Protein AF-0000000081411627 (afdb_homodimer)

pLDDT: mean 85.48, std 10.05, range [45.97, 97.62]

Radius of gyration: 29.77 Å; Cα contacts (8 Å, |Δi|>4): 2100; chains: 2; bounding box: 68×90×83 Å

Sequence (1032 aa):
MKITINVFLLKEGRTALDALSDEVNLRPIAFSLGEVECLFYYQKNPSHPKWTQLFGAIPEVAGLDLTGRSLKALLVLAVNNRVFCFTFGHARHLIDQLAVERYFGLRTALSLTDPLLIKSVEKSNIDRTPLRSKAQSSRLLSISEFDFKFDSEILKSLTGIVENDQDEGEYVSGSDSLALHSDVKLEDLPEIALRLLTAYEDEHCKEKYPWMDFIVPVRDSTLMGQLDGLLVDAINTEQFDRVRAASPELLGNNISGFGYVKHSARSRNGPTITFDLDLRQALLAKRLLRGVTRQALASERIYLYGADEQRLAAWPLYACLEAEIEHERKIYLLSEGDWYQIDRDYTEQVNRFFEAAVPCNLVFPPYGTDHEGAYLRRIADNINFYLLDQKLVRLTGSGGPFEFCDLLTPDYHIIHVKKYSSSSVLSHLFSQAYVSAEALINTSDVVTQVNAYLAELGNFQFAFNPATQPRNRIVFAIMQPNETLHMPFFSKVNFRQFAQRLGAMGYQVEVCRIGNMKITINVFLLKEGRTALDALSDEVNLRPIAFSLGEVECLFYYQKNPSHPKWTQLFGAIPEVAGLDLTGRSLKALLVLAVNNRVFCFTFGHARHLIDQLAVERYFGLRTALSLTDPLLIKSVEKSNIDRTPLRSKAQSSRLLSISEFDFKFDSEILKSLTGIVENDQDEGEYVSGSDSLALHSDVKLEDLPEIALRLLTAYEDEHCKEKYPWMDFIVPVRDSTLMGQLDGLLVDAINTEQFDRVRAASPELLGNNISGFGYVKHSARSRNGPTITFDLDLRQALLAKRLLRGVTRQALASERIYLYGADEQRLAAWPLYACLEAEIEHERKIYLLSEGDWYQIDRDYTEQVNRFFEAAVPCNLVFPPYGTDHEGAYLRRIADNINFYLLDQKLVRLTGSGGPFEFCDLLTPDYHIIHVKKYSSSSVLSHLFSQAYVSAEALINTSDVVTQVNAYLAELGNFQFAFNPATQPRNRIVFAIMQPNETLHMPFFSKVNFRQFAQRLGAMGYQVEVCRIGN

InterPro domains:
  IPR026487 Sporadically distributed protein CHP04141 [PF19614] (5-514)
  IPR026487 Sporadically distributed protein CHP04141 [TIGR04141] (5-514)

Organism: NCBI:txid198620

Foldseek 3Di:
DWDKKKKFWFDAPDDLVQFFDPVDDFDWDWDDQVPKIKTKTKDKDKDDFLVLVVCCVPPVSVPDPPIDIAIWMWMWIDAPRIIMIIIDGPCNNRTDPVRTDWQLFVQLQLLFFQQAFWAKWWKFFQFADRDTDIDGDPGGGHPVVVVDDLQGMDTAKTKGWGPDPDPPTWIWMGHSIIITGDDDDPSCVNVVVVVSVVSSPDPCSCVNPVSQQQKAFDDDPVVVVVVLVVVLVCQLVPVCQFKWFADQDDDDPFWPAKALDPDDPPPPDQGPGDHDGGPVVSCVVVVCHSNDDPVQQQPGWMFTAGNSRDTPDIDRNLQRMWGWDDDPQWIWIRHRNTIITGDNVVLVVLVVLVVPFAADPDDQAAQPPHDPVRSLVVCCPDDAKPAQPPPWDDDPPDPDTAGLAGIAHLQGEGEHEDEDDHSNRLLVSLVSNLVNLVCVLVPVVSQVSVQVSVVVVHDRGHDFDQPDAQGHEYEYEYEDADPDDDDPSSSSVSCSVSCVVCVVSRYHYHYYYRHD/DWDKKKKFWFDAPDDLVQFFDPVDDFDWDWDDQVPKIKTKTKDKDKDDFLVLVVCCVPVVSVPDPPIDIAIWMWMWIDAPRIIMIIIDGPCVNRTDPVRTDWQLFVQLQLLFFQQAFWAKWWKFFQFADRDTDIDGDPGGGHPVVVVDDLQGMDTAKTKGWGPDPDPPTWIWMGHSIIITGDDDDPSCVNVVVVVSVVSSPDPCSCVNPVSQQQKAFDDDPVVVVVVLVVVLVCQLVPVCQFKWFADQDDDDPFWPAKALDPDDPPPPDQGPGDHDGGPVVSCVVVVCHSNDDPVQQQPGWMFTAGNSRPTPDIDRNLQRMWGWDDDPQWIWIRHRNTIITGDNVVLVVLVVLVVPFAADPDDQAAQPPHDPVRSLVVCCPDDFKPAQPPPWDDDPPDPDTAGLAGIAGLQGEGEHEDEDDHSNRLLVSLVSNLVNLVCVLVDVVSQVSVQVSVVVVHDRGHDFDQPDAQGHEYEYEYEDADPDDDDDSSSSVSCSVSCVVCVVSRYHYHYYYRHD

Secondary structure (DSSP, 8-state):
-EEEEEEEEBPTT--GGG-B-TT-----EEEEETTEEEEEEEEEEEE--GGGGGGTT-HHHHTS---EEEEEEEEEEEETTEEEEEEESS-GGGB-GGGB-TTHHHHHHHHHEEEEEEEEEEEEESSSS-EEEEEEEEEEE-GGGGT--TTTEEEEEEEEEE--SSSS--EEEESSSEEEEEE--GGGHHHHHHHHHHHHH-TTHHHH-GGGGTEEE---HHHHHHHHHHHHHHHHTT-TTTEEE--SS---SSEEEEESS---TT-SS---EESS--HHHHHHHTT-TT---HHHHHH-EEEEEETTS-EEEEEEGGGGEEEEEEETTEEEEEETTEEEEE-HHHHHHHHHHHHTSEEP-------TT--HHHHHHHHHTTTTPEE-TT-EE--TTSSS-EE--SEE-TT--EEEEEE-S-HHHHHHHHHHHHHHHHHHHH-THHHHHHHHHHHTT-S------TT-SS-PEEEEEEE-SSSS----HHHHHHHHHHHHHHHHTT-EEEEEEE--/-EEEEEEEEBPTT--GGG-B-TT-----EEEEETTEEEEEEEEEEEE--GGGGGGTT-HHHHTS---EEEEEEEEEEEETTEEEEEEESS-GGGB-GGGB-TTHHHHHHHHHEEEEEEEEEEEEESSSS-EEEEEEEEEEE-GGGGT--TTTEEEEEEEEEE--SSSS--EEEESSSEEEEEE--GGGHHHHHHHHHHHHH-TTHHHH-GGGGTEEE---HHHHHHHHHHHHHHHHTT-TTTEEE--SS---SSEEEEESS---TT-SS---EESS--HHHHHHHTT-TT---HHHHHH-EEEEEETTS-EEEEEEGGGGEEEEEEETTEEEEEETTEEEEE-HHHHHHHHHHHHTSEEP-------TT--HHHHHHHHHSSTT-EE-TT-EE--TTSSS-EE--SEE-TT--EEEEEE-S-HHHHHHHHHHHHHHHHHHHH-THHHHHHHHHHHTT-S------TT-SS-PEEEEEEE-SSSS----HHHHHHHHHHHHHHHHTT-EEEEEEE--

Nearest PDB structures (foldseek):
  2hct-assembly2_B  TM=6.176E-01  e=2.089E+00  Homo sapiens
  2o3s-assembly2_B  TM=6.396E-01  e=2.755E+00  Homo sapiens
  2ef1-assembly1_A  TM=6.414E-01  e=3.077E+00  Homo sapiens
  7aip-assembly1_A  TM=3.991E-01  e=7.882E+00  Homo sapiens
  2hct-assembly2_B  TM=6.176E-01  e=1.907E+00  Homo sapiens

Structure (mmCIF, N/CA/C/O backbone):
data_AF-0000000081411627-model_v1
#
loop_
_entity.id
_entity.type
_entity.pdbx_description
1 polymer 'TIGR04141 family sporadically distributed protein'
#
loop_
_atom_site.group_PDB
_atom_site.id
_atom_site.type_symbol
_atom_site.label_atom_id
_atom_site.label_alt_id
_atom_site.label_comp_id
_atom_site.label_asym_id
_atom_site.label_entity_id
_atom_site.label_seq_id
_atom_site.pdbx_PDB_ins_code
_atom_site.Cartn_x
_atom_site.Cartn_y
_atom_site.Cartn_z
_atom_site.occupancy
_atom_site.B_iso_or_equiv
_atom_site.auth_seq_id
_atom_site.auth_comp_id
_atom_site.auth_asym_id
_atom_site.auth_atom_id
_atom_site.pdbx_PDB_model_num
ATOM 1 N N . MET A 1 1 ? 2.193 31.969 -10.703 1 65.69 1 MET A N 1
ATOM 2 C CA . MET A 1 1 ? 2.695 31.359 -9.469 1 65.69 1 MET A CA 1
ATOM 3 C C . MET A 1 1 ? 2.395 29.875 -9.438 1 65.69 1 MET A C 1
ATOM 5 O O . MET A 1 1 ? 1.301 29.438 -9.812 1 65.69 1 MET A O 1
ATOM 9 N N . LYS A 1 2 ? 3.26 29.141 -9.086 1 71.75 2 LYS A N 1
ATOM 10 C CA . LYS A 1 2 ? 3.039 27.703 -9.008 1 71.75 2 LYS A CA 1
ATOM 11 C C . LYS A 1 2 ? 2.434 27.312 -7.66 1 71.75 2 LYS A C 1
ATOM 13 O O . LYS A 1 2 ? 3.012 27.594 -6.609 1 71.75 2 LYS A O 1
ATOM 18 N N . ILE A 1 3 ? 1.196 26.906 -7.641 1 70.75 3 ILE A N 1
ATOM 19 C CA . ILE A 1 3 ? 0.472 26.516 -6.434 1 70.75 3 ILE A CA 1
ATOM 20 C C . ILE A 1 3 ? -0.394 25.281 -6.727 1 70.75 3 ILE A C 1
ATOM 22 O O . ILE A 1 3 ? -0.69 24.984 -7.887 1 70.75 3 ILE A O 1
ATOM 26 N N . THR A 1 4 ? -0.654 24.625 -5.676 1 76.06 4 THR A N 1
ATOM 27 C CA . THR A 1 4 ? -1.616 23.531 -5.805 1 76.06 4 THR A CA 1
ATOM 28 C C . THR A 1 4 ? -3.031 24.031 -5.512 1 76.06 4 THR A C 1
ATOM 30 O O . THR A 1 4 ? -3.283 24.609 -4.457 1 76.06 4 THR A O 1
ATOM 33 N N . ILE A 1 5 ? -3.805 23.859 -6.492 1 82.12 5 ILE A N 1
ATOM 34 C CA . ILE A 1 5 ? -5.211 24.219 -6.305 1 82.12 5 ILE A CA 1
ATOM 35 C C . ILE A 1 5 ? -6.039 22.938 -6.148 1 82.12 5 ILE A C 1
ATOM 37 O O . ILE A 1 5 ? -5.855 21.969 -6.895 1 82.12 5 ILE A O 1
ATOM 41 N N . ASN A 1 6 ? -6.812 22.891 -5.086 1 88.69 6 ASN A N 1
ATOM 42 C CA . ASN A 1 6 ? -7.723 21.766 -4.863 1 88.69 6 ASN A CA 1
ATOM 43 C C . ASN A 1 6 ? -9.164 22.141 -5.188 1 88.69 6 ASN A C 1
ATOM 45 O O . ASN A 1 6 ? -9.672 23.156 -4.691 1 88.69 6 ASN A O 1
ATOM 49 N N . VAL A 1 7 ? -9.812 21.359 -5.977 1 94.19 7 VAL A N 1
ATOM 50 C CA . VAL A 1 7 ? -11.133 21.766 -6.453 1 94.19 7 VAL A CA 1
ATOM 51 C C . VAL A 1 7 ? -12.117 20.609 -6.254 1 94.19 7 VAL A C 1
ATOM 53 O O . VAL A 1 7 ? -11.797 19.453 -6.523 1 94.19 7 VAL A O 1
ATOM 56 N N . PHE A 1 8 ? -13.25 20.938 -5.73 1 95 8 PHE A N 1
ATOM 57 C CA . PHE A 1 8 ? -14.406 20.062 -5.645 1 95 8 PHE A CA 1
ATOM 58 C C . PHE A 1 8 ? -15.484 20.469 -6.637 1 95 8 PHE A C 1
ATOM 60 O O . PHE A 1 8 ? -15.594 21.641 -6.984 1 95 8 PHE A O 1
ATOM 67 N N . LEU A 1 9 ? -16.203 19.516 -7.188 1 96.38 9 LEU A N 1
ATOM 68 C CA . LEU A 1 9 ? -17.375 19.75 -8.016 1 96.38 9 LEU A CA 1
ATOM 69 C C . LEU A 1 9 ? -18.656 19.344 -7.273 1 96.38 9 LEU A C 1
ATOM 71 O O . LEU A 1 9 ? -18.703 18.297 -6.637 1 96.38 9 LEU A O 1
ATOM 75 N N . LEU A 1 10 ? -19.562 20.25 -7.27 1 94.88 10 LEU A N 1
ATOM 76 C CA . LEU A 1 10 ? -20.844 19.906 -6.645 1 94.88 10 LEU A CA 1
ATOM 77 C C . LEU A 1 10 ? -21.734 19.141 -7.617 1 94.88 10 LEU A C 1
ATOM 79 O O . LEU A 1 10 ? -21.547 19.219 -8.836 1 94.88 10 LEU A O 1
ATOM 83 N N . LYS A 1 11 ? -22.672 18.422 -7.059 1 90.44 11 LYS A N 1
ATOM 84 C CA . LYS A 1 11 ? -23.625 17.672 -7.867 1 90.44 11 LYS A CA 1
ATOM 85 C C . LYS A 1 11 ? -24.422 18.594 -8.781 1 90.44 11 LYS A C 1
ATOM 87 O O . LYS A 1 11 ? -24.562 19.781 -8.5 1 90.44 11 LYS A O 1
ATOM 92 N N . GLU A 1 12 ? -24.953 17.984 -9.836 1 90.38 12 GLU A N 1
ATOM 93 C CA . GLU A 1 12 ? -25.75 18.75 -10.797 1 90.38 12 GLU A CA 1
ATOM 94 C C . GLU A 1 12 ? -26.984 19.375 -10.133 1 90.38 12 GLU A C 1
ATOM 96 O O . GLU A 1 12 ? -27.625 18.734 -9.297 1 90.38 12 GLU A O 1
ATOM 101 N N . GLY A 1 13 ? -27.266 20.562 -10.438 1 88.81 13 GLY A N 1
ATOM 102 C CA . GLY A 1 13 ? -28.453 21.234 -9.938 1 88.81 13 GLY A CA 1
ATOM 103 C C . GLY A 1 13 ? -28.188 22.078 -8.711 1 88.81 13 GLY A C 1
ATOM 104 O O . GLY A 1 13 ? -29.047 22.859 -8.297 1 88.81 13 GLY A O 1
ATOM 105 N N . ARG A 1 14 ? -27.047 21.953 -8.188 1 90.88 14 ARG A N 1
ATOM 106 C CA . ARG A 1 14 ? -26.703 22.734 -7.008 1 90.88 14 ARG A CA 1
ATOM 107 C C . ARG A 1 14 ? -26.25 24.141 -7.402 1 90.88 14 ARG A C 1
ATOM 109 O O . ARG A 1 14 ? -25.797 24.359 -8.523 1 90.88 14 ARG A O 1
ATOM 116 N N . THR A 1 15 ? -26.469 25.047 -6.445 1 92.19 15 THR A N 1
ATOM 117 C CA . THR A 1 15 ? -26.031 26.422 -6.664 1 92.19 15 THR A CA 1
ATOM 118 C C . THR A 1 15 ? -24.844 26.766 -5.758 1 92.19 15 THR A C 1
ATOM 120 O O . THR A 1 15 ? -24.516 26 -4.852 1 92.19 15 THR A O 1
ATOM 123 N N . ALA A 1 16 ? -24.234 27.891 -6.023 1 91.31 16 ALA A N 1
ATOM 124 C CA . ALA A 1 16 ? -23.078 28.328 -5.254 1 91.31 16 ALA A CA 1
ATOM 125 C C . ALA A 1 16 ? -23.422 28.484 -3.773 1 91.31 16 ALA A C 1
ATOM 127 O O . ALA A 1 16 ? -22.578 28.234 -2.904 1 91.31 16 ALA A O 1
ATOM 128 N N . LEU A 1 17 ? -24.641 28.781 -3.508 1 87.25 17 LEU A N 1
ATOM 129 C CA . LEU A 1 17 ? -25.078 29 -2.137 1 87.25 17 LEU A CA 1
ATOM 130 C C . LEU A 1 17 ? -25.219 27.672 -1.389 1 87.25 17 LEU A C 1
ATOM 132 O O . LEU A 1 17 ? -25.281 27.656 -0.157 1 87.25 17 LEU A O 1
ATOM 136 N N . ASP A 1 18 ? -25.203 26.625 -2.127 1 87.06 18 ASP A N 1
ATOM 137 C CA . ASP A 1 18 ? -25.359 25.297 -1.542 1 87.06 18 ASP A CA 1
ATOM 138 C C . ASP A 1 18 ? -24 24.703 -1.173 1 87.06 18 ASP A C 1
ATOM 140 O O . ASP A 1 18 ? -23.922 23.594 -0.634 1 87.06 18 ASP A O 1
ATOM 144 N N . ALA A 1 19 ? -22.984 25.406 -1.369 1 90.12 19 ALA A N 1
ATOM 145 C CA . ALA A 1 19 ? -21.641 24.828 -1.247 1 90.12 19 ALA A CA 1
ATOM 146 C C . ALA A 1 19 ? -21.266 24.641 0.217 1 90.12 19 ALA A C 1
ATOM 148 O O . ALA A 1 19 ? -20.625 23.656 0.571 1 90.12 19 ALA A O 1
ATOM 149 N N . LEU A 1 20 ? -21.734 25.469 1.062 1 90.56 20 LEU A N 1
ATOM 150 C CA . LEU A 1 20 ? -21.281 25.469 2.447 1 90.56 20 LEU A CA 1
ATOM 151 C C . LEU A 1 20 ? -22.031 24.422 3.27 1 90.56 20 LEU A C 1
ATOM 153 O O . LEU A 1 20 ? -23.234 24.234 3.062 1 90.56 20 LEU A O 1
ATOM 157 N N . SER A 1 21 ? -21.266 23.859 4.191 1 85 21 SER A N 1
ATOM 158 C CA . SER A 1 21 ? -21.875 22.953 5.156 1 85 21 SER A CA 1
ATOM 159 C C . SER A 1 21 ? -22.828 23.703 6.09 1 85 21 SER A C 1
ATOM 161 O O . SER A 1 21 ? -22.594 24.859 6.426 1 85 21 SER A O 1
ATOM 163 N N . ASP A 1 22 ? -23.812 23.016 6.59 1 76.62 22 ASP A N 1
ATOM 164 C CA . ASP A 1 22 ? -24.781 23.609 7.5 1 76.62 22 ASP A CA 1
ATOM 165 C C . ASP A 1 22 ? -24.156 23.891 8.867 1 76.62 22 ASP A C 1
ATOM 167 O O . ASP A 1 22 ? -24.688 24.688 9.641 1 76.62 22 ASP A O 1
ATOM 171 N N . GLU A 1 23 ? -23.078 23.328 9.094 1 73 23 GLU A N 1
ATOM 172 C CA . GLU A 1 23 ? -22.422 23.469 10.391 1 73 23 GLU A CA 1
ATOM 173 C C . GLU A 1 23 ? -21.609 24.75 10.477 1 73 23 GLU A C 1
ATOM 175 O O . GLU A 1 23 ? -21.141 25.125 11.555 1 73 23 GLU A O 1
ATOM 180 N N . VAL A 1 24 ? -21.484 25.359 9.344 1 80.69 24 VAL A N 1
ATOM 181 C CA . VAL A 1 24 ? -20.656 26.562 9.312 1 80.69 24 VAL A CA 1
ATOM 182 C C . VAL A 1 24 ? -21.484 27.766 8.867 1 80.69 24 VAL A C 1
ATOM 184 O O . VAL A 1 24 ? -22.312 27.656 7.949 1 80.69 24 VAL A O 1
ATOM 187 N N . ASN A 1 25 ? -21.422 28.766 9.648 1 85.38 25 ASN A N 1
ATOM 188 C CA . ASN A 1 25 ? -22.078 30.016 9.289 1 85.38 25 ASN A CA 1
ATOM 189 C C . ASN A 1 25 ? -21.062 31.094 8.945 1 85.38 25 ASN A C 1
ATOM 191 O O . ASN A 1 25 ? -20.547 31.766 9.836 1 85.38 25 ASN A O 1
ATOM 195 N N . LEU A 1 26 ? -20.781 31.219 7.68 1 91.12 26 LEU A N 1
ATOM 196 C CA . LEU A 1 26 ? -19.812 32.219 7.207 1 91.12 26 LEU A CA 1
ATOM 197 C C . LEU A 1 26 ? -20.453 33.125 6.168 1 91.12 26 LEU A C 1
ATOM 199 O O . LEU A 1 26 ? -21.281 32.688 5.367 1 91.12 26 LEU A O 1
ATOM 203 N N . ARG A 1 27 ? -20.125 34.375 6.242 1 91.12 27 ARG A N 1
ATOM 204 C CA . ARG A 1 27 ? -20.578 35.344 5.23 1 91.12 27 ARG A CA 1
ATOM 205 C C . ARG A 1 27 ? -19.578 35.406 4.074 1 91.12 27 ARG A C 1
ATOM 207 O O . ARG A 1 27 ? -18.375 35.594 4.293 1 91.12 27 ARG A O 1
ATOM 214 N N . PRO A 1 28 ? -20.094 35.281 2.873 1 93.56 28 PRO A N 1
ATOM 215 C CA . PRO A 1 28 ? -19.172 35.312 1.729 1 93.56 28 PRO A CA 1
ATOM 216 C C . PRO A 1 28 ? -18.766 36.719 1.331 1 93.56 28 PRO A C 1
ATOM 218 O O . PRO A 1 28 ? -19.5 37.688 1.577 1 93.56 28 PRO A O 1
ATOM 221 N N . ILE A 1 29 ? -17.641 36.906 0.875 1 94.62 29 ILE A N 1
ATOM 222 C CA . ILE A 1 29 ? -17.172 38.062 0.138 1 94.62 29 ILE A CA 1
ATOM 223 C C . ILE A 1 29 ? -17.359 37.844 -1.36 1 94.62 29 ILE A C 1
ATOM 225 O O . ILE A 1 29 ? -16.75 36.938 -1.938 1 94.62 29 ILE A O 1
ATOM 229 N N . ALA A 1 30 ? -18.234 38.594 -1.936 1 94.44 30 ALA A N 1
ATOM 230 C CA . ALA A 1 30 ? -18.547 38.438 -3.352 1 94.44 30 ALA A CA 1
ATOM 231 C C . ALA A 1 30 ? -17.656 39.312 -4.223 1 94.44 30 ALA A C 1
ATOM 233 O O . ALA A 1 30 ? -17.375 40.469 -3.873 1 94.44 30 ALA A O 1
ATOM 234 N N . PHE A 1 31 ? -17.109 38.75 -5.262 1 94.44 31 PHE A N 1
ATOM 235 C CA . PHE A 1 31 ? -16.391 39.5 -6.301 1 94.44 31 PHE A CA 1
ATOM 236 C C . PHE A 1 31 ? -16.516 38.781 -7.645 1 94.44 31 PHE A C 1
ATOM 238 O O . PHE A 1 31 ? -17.141 37.719 -7.742 1 94.44 31 PHE A O 1
ATOM 245 N N . SER A 1 32 ? -16.078 39.375 -8.711 1 93.62 32 SER A N 1
ATOM 246 C CA . SER A 1 32 ? -16.234 38.812 -10.039 1 93.62 32 SER A CA 1
ATOM 247 C C . SER A 1 32 ? -14.891 38.562 -10.711 1 93.62 32 SER A C 1
ATOM 249 O O . SER A 1 32 ? -13.961 39.375 -10.539 1 93.62 32 SER A O 1
ATOM 251 N N . LEU A 1 33 ? -14.766 37.469 -11.328 1 93.44 33 LEU A N 1
ATOM 252 C CA . LEU A 1 33 ? -13.672 37.188 -12.25 1 93.44 33 LEU A CA 1
ATOM 253 C C . LEU A 1 33 ? -14.18 37.125 -13.688 1 93.44 33 LEU A C 1
ATOM 255 O O . LEU A 1 33 ? -14.68 36.094 -14.141 1 93.44 33 LEU A O 1
ATOM 259 N N . GLY A 1 34 ? -13.961 38.188 -14.398 1 89.94 34 GLY A N 1
ATOM 260 C CA . GLY A 1 34 ? -14.625 38.281 -15.688 1 89.94 34 GLY A CA 1
ATOM 261 C C . GLY A 1 34 ? -16.141 38.25 -15.578 1 89.94 34 GLY A C 1
ATOM 262 O O . GLY A 1 34 ? -16.734 39.062 -14.867 1 89.94 34 GLY A O 1
ATOM 263 N N . GLU A 1 35 ? -16.719 37.25 -16.188 1 91 35 GLU A N 1
ATOM 264 C CA . GLU A 1 35 ? -18.188 37.094 -16.188 1 91 35 GLU A CA 1
ATOM 265 C C . GLU A 1 35 ? -18.641 36.125 -15.125 1 91 35 GLU A C 1
ATOM 267 O O . GLU A 1 35 ? -19.844 35.906 -14.953 1 91 35 GLU A O 1
ATOM 272 N N . VAL A 1 36 ? -17.734 35.688 -14.352 1 94.44 36 VAL A N 1
ATOM 273 C CA . VAL A 1 36 ? -18.062 34.625 -13.391 1 94.44 36 VAL A CA 1
ATOM 274 C C . VAL A 1 36 ? -18.141 35.219 -11.984 1 94.44 36 VAL A C 1
ATOM 276 O O . VAL A 1 36 ? -17.203 35.875 -11.531 1 94.44 36 VAL A O 1
ATOM 279 N N . GLU A 1 37 ? -19.266 35.062 -11.352 1 93.62 37 GLU A N 1
ATOM 280 C CA . GLU A 1 37 ? -19.422 35.469 -9.961 1 93.62 37 GLU A CA 1
ATOM 281 C C . GLU A 1 37 ? -18.766 34.5 -9 1 93.62 37 GLU A C 1
ATOM 283 O O . GLU A 1 37 ? -18.953 33.281 -9.125 1 93.62 37 GLU A O 1
ATOM 288 N N . CYS A 1 38 ? -17.984 35.062 -8.062 1 95.44 38 CYS A N 1
ATOM 289 C CA . CYS A 1 38 ? -17.234 34.219 -7.117 1 95.44 38 CYS A CA 1
ATOM 290 C C . CYS A 1 38 ? -17.641 34.562 -5.68 1 95.44 38 CYS A C 1
ATOM 292 O O . CYS A 1 38 ? -17.906 35.719 -5.355 1 95.44 38 CYS A O 1
ATOM 294 N N . LEU A 1 39 ? -17.781 33.594 -4.898 1 96.19 39 LEU A N 1
ATOM 295 C CA . LEU A 1 39 ? -18.016 33.719 -3.465 1 96.19 39 LEU A CA 1
ATOM 296 C C . LEU A 1 39 ? -16.812 33.219 -2.674 1 96.19 39 LEU A C 1
ATOM 298 O O . LEU A 1 39 ? -16.453 32.031 -2.775 1 96.19 39 LEU A O 1
ATOM 302 N N . PHE A 1 40 ? -16.234 34.094 -1.878 1 95.62 40 PHE A N 1
ATOM 303 C CA . PHE A 1 40 ? -15.062 33.781 -1.084 1 95.62 40 PHE A CA 1
ATOM 304 C C . PHE A 1 40 ? -15.414 33.688 0.396 1 95.62 40 PHE A C 1
ATOM 306 O O . PHE A 1 40 ? -15.992 34.625 0.961 1 95.62 40 PHE A O 1
ATOM 313 N N . TYR A 1 41 ? -15.133 32.531 0.989 1 94.81 41 TYR A N 1
ATOM 314 C CA . TYR A 1 41 ? -15.312 32.312 2.416 1 94.81 41 TYR A CA 1
ATOM 315 C C . TYR A 1 41 ? -13.977 32.094 3.109 1 94.81 41 TYR A C 1
ATOM 317 O O . TYR A 1 41 ? -13.039 31.547 2.514 1 94.81 41 TYR A O 1
ATOM 325 N N . TYR A 1 42 ? -13.812 32.531 4.316 1 91.44 42 TYR A N 1
ATOM 326 C CA . TYR A 1 42 ? -12.602 32.25 5.086 1 91.44 42 TYR A CA 1
ATOM 327 C C . TYR A 1 42 ? -12.922 32.094 6.57 1 91.44 42 TYR A C 1
ATOM 329 O O . TYR A 1 42 ? -13.961 32.594 7.031 1 91.44 42 TYR A O 1
ATOM 337 N N . GLN A 1 43 ? -12.117 31.438 7.289 1 88.94 43 GLN A N 1
ATOM 338 C CA . GLN A 1 43 ? -12.281 31.203 8.719 1 88.94 43 GLN A CA 1
ATOM 339 C C . GLN A 1 43 ? -10.922 31.094 9.414 1 88.94 43 GLN A C 1
ATOM 341 O O . GLN A 1 43 ? -10.008 30.453 8.891 1 88.94 43 GLN A O 1
ATOM 346 N N . LYS A 1 44 ? -10.766 31.828 10.523 1 85.25 44 LYS A N 1
ATOM 347 C CA . LYS A 1 44 ? -9.633 31.734 11.43 1 85.25 44 LYS A CA 1
ATOM 348 C C . LYS A 1 44 ? -10.031 31.094 12.758 1 85.25 44 LYS A C 1
ATOM 350 O O . LYS A 1 44 ? -10.945 31.562 13.43 1 85.25 44 LYS A O 1
ATOM 355 N N . ASN A 1 45 ? -9.445 29.969 13.078 1 79.06 45 ASN A N 1
ATOM 356 C CA . ASN A 1 45 ? -9.781 29.297 14.32 1 79.06 45 ASN A CA 1
ATOM 357 C C . ASN A 1 45 ? -8.586 29.188 15.25 1 79.06 45 ASN A C 1
ATOM 359 O O . ASN A 1 45 ? -7.516 28.719 14.852 1 79.06 45 ASN A O 1
ATOM 363 N N . PRO A 1 46 ? -8.766 29.766 16.469 1 79.5 46 PRO A N 1
ATOM 364 C CA . PRO A 1 46 ? -7.723 29.5 17.453 1 79.5 46 PRO A CA 1
ATOM 365 C C . PRO A 1 46 ? -7.676 28.031 17.875 1 79.5 46 PRO A C 1
ATOM 367 O O . PRO A 1 46 ? -8.711 27.375 17.922 1 79.5 46 PRO A O 1
ATOM 370 N N . SER A 1 47 ? -6.527 27.562 18 1 73.75 47 SER A N 1
ATOM 371 C CA . SER A 1 47 ? -6.375 26.172 18.422 1 73.75 47 SER A CA 1
ATOM 372 C C . SER A 1 47 ? -5.617 26.078 19.734 1 73.75 47 SER A C 1
ATOM 374 O O . SER A 1 47 ? -4.672 26.828 19.969 1 73.75 47 SER A O 1
ATOM 376 N N . HIS A 1 48 ? -6.164 25.344 20.75 1 75.56 48 HIS A N 1
ATOM 377 C CA . HIS A 1 48 ? -5.488 24.984 22 1 75.56 48 HIS A CA 1
ATOM 378 C C . HIS A 1 48 ? -5.188 23.484 22.047 1 75.56 48 HIS A C 1
ATOM 380 O O . HIS A 1 48 ? -5.988 22.703 22.562 1 75.56 48 HIS A O 1
ATOM 386 N N . PRO A 1 49 ? -4 23.156 21.609 1 75.19 49 PRO A N 1
ATOM 387 C CA . PRO A 1 49 ? -3.688 21.719 21.562 1 75.19 49 PRO A CA 1
ATOM 388 C C . PRO A 1 49 ? -3.785 21.062 22.938 1 75.19 49 PRO A C 1
ATOM 390 O O . PRO A 1 49 ? -3.381 21.641 23.938 1 75.19 49 PRO A O 1
ATOM 393 N N . LYS A 1 50 ? -4.27 19.875 23.062 1 75.12 50 LYS A N 1
ATOM 394 C CA . LYS A 1 50 ? -4.531 19.141 24.281 1 75.12 50 LYS A CA 1
ATOM 395 C C . LYS A 1 50 ? -3.236 18.875 25.047 1 75.12 50 LYS A C 1
ATOM 397 O O . LYS A 1 50 ? -3.238 18.812 26.281 1 75.12 50 LYS A O 1
ATOM 402 N N . TRP A 1 51 ? -2.154 18.719 24.328 1 80.31 51 TRP A N 1
ATOM 403 C CA . TRP A 1 51 ? -0.896 18.375 24.984 1 80.31 51 TRP A CA 1
ATOM 404 C C . TRP A 1 51 ? -0.46 19.484 25.938 1 80.31 51 TRP A C 1
ATOM 406 O O . TRP A 1 51 ? 0.341 19.234 26.844 1 80.31 51 TRP A O 1
ATOM 416 N N . THR A 1 52 ? -1.007 20.703 25.766 1 84.81 52 THR A N 1
ATOM 417 C CA . THR A 1 52 ? -0.641 21.797 26.656 1 84.81 52 THR A CA 1
ATOM 418 C C . THR A 1 52 ? -1.133 21.531 28.078 1 84.81 52 THR A C 1
ATOM 420 O O . THR A 1 52 ? -0.547 22.016 29.047 1 84.81 52 THR A O 1
ATOM 423 N N . GLN A 1 53 ? -2.156 20.719 28.172 1 82.81 53 GLN A N 1
ATOM 424 C CA . GLN A 1 53 ? -2.73 20.391 29.469 1 82.81 53 GLN A CA 1
ATOM 425 C C . GLN A 1 53 ? -1.781 19.5 30.281 1 82.81 53 GLN A C 1
ATOM 427 O O . GLN A 1 53 ? -1.836 19.484 31.516 1 82.81 53 GLN A O 1
ATOM 432 N N . LEU A 1 54 ? -0.975 18.766 29.625 1 87 54 LEU A N 1
ATOM 433 C CA . LEU A 1 54 ? 0.015 17.922 30.297 1 87 54 LEU A CA 1
ATOM 434 C C . LEU A 1 54 ? 0.942 18.75 31.172 1 87 54 LEU A C 1
ATOM 436 O O . LEU A 1 54 ? 1.449 18.266 32.188 1 87 54 LEU A O 1
ATOM 440 N N . PHE A 1 55 ? 1.101 20 30.828 1 89.75 55 PHE A N 1
ATOM 441 C CA . PHE A 1 55 ? 2.09 20.828 31.5 1 89.75 55 PHE A CA 1
ATOM 442 C C . PHE A 1 55 ? 1.414 21.828 32.438 1 89.75 55 PHE A C 1
ATOM 444 O O . PHE A 1 55 ? 2.043 22.797 32.875 1 89.75 55 PHE A O 1
ATOM 451 N N . GLY A 1 56 ? 0.157 21.578 32.656 1 86.19 56 GLY A N 1
ATOM 452 C CA . GLY A 1 56 ? -0.605 22.5 33.5 1 86.19 56 GLY A CA 1
ATOM 453 C C . GLY A 1 56 ? -0.05 22.625 34.906 1 86.19 56 GLY A C 1
ATOM 454 O O . GLY A 1 56 ? -0.193 23.672 35.531 1 86.19 56 GLY A O 1
ATOM 455 N N . ALA A 1 57 ? 0.596 21.578 35.375 1 86.56 57 ALA A N 1
ATOM 456 C CA . ALA A 1 57 ? 1.092 21.562 36.75 1 86.56 57 ALA A CA 1
ATOM 457 C C . ALA A 1 57 ? 2.502 22.141 36.844 1 86.56 57 ALA A C 1
ATOM 459 O O . ALA A 1 57 ? 3.074 22.25 37.906 1 86.56 57 ALA A O 1
ATOM 460 N N . ILE A 1 58 ? 3.033 22.547 35.75 1 92.31 58 ILE A N 1
ATOM 461 C CA . ILE A 1 58 ? 4.352 23.172 35.719 1 92.31 58 ILE A CA 1
ATOM 462 C C . ILE A 1 58 ? 4.207 24.688 35.562 1 92.31 58 ILE A C 1
ATOM 464 O O . ILE A 1 58 ? 4.066 25.188 34.438 1 92.31 58 ILE A O 1
ATOM 468 N N . PRO A 1 59 ? 4.375 25.391 36.531 1 89.38 59 PRO A N 1
ATOM 469 C CA . PRO A 1 59 ? 4.109 26.828 36.531 1 89.38 59 PRO A CA 1
ATOM 470 C C . PRO A 1 59 ? 4.859 27.547 35.406 1 89.38 59 PRO A C 1
ATOM 472 O O . PRO A 1 59 ? 4.312 28.469 34.781 1 89.38 59 PRO A O 1
ATOM 475 N N . GLU A 1 60 ? 6.09 27.141 35.188 1 88.56 60 GLU A N 1
ATOM 476 C CA . GLU A 1 60 ? 6.922 27.797 34.156 1 88.56 60 GLU A CA 1
ATOM 477 C C . GLU A 1 60 ? 6.324 27.656 32.781 1 88.56 60 GLU A C 1
ATOM 479 O O . GLU A 1 60 ? 6.535 28.5 31.906 1 88.56 60 GLU A O 1
ATOM 484 N N . VAL A 1 61 ? 5.59 26.641 32.562 1 89.69 61 VAL A N 1
ATOM 485 C CA . VAL A 1 61 ? 5.031 26.359 31.25 1 89.69 61 VAL A CA 1
ATOM 486 C C . VAL A 1 61 ? 3.572 26.812 31.203 1 89.69 61 VAL A C 1
ATOM 488 O O . VAL A 1 61 ? 3.104 27.312 30.172 1 89.69 61 VAL A O 1
ATOM 491 N N . ALA A 1 62 ? 2.85 26.594 32.281 1 86.5 62 ALA A N 1
ATOM 492 C CA . ALA A 1 62 ? 1.424 26.906 32.375 1 86.5 62 ALA A CA 1
ATOM 493 C C . ALA A 1 62 ? 1.163 28.375 32.062 1 86.5 62 ALA A C 1
ATOM 495 O O . ALA A 1 62 ? 0.104 28.734 31.562 1 86.5 62 ALA A O 1
ATOM 496 N N . GLY A 1 63 ? 2.092 29.234 32.344 1 84.06 63 GLY A N 1
ATOM 497 C CA . GLY A 1 63 ? 1.917 30.672 32.125 1 84.06 63 GLY A CA 1
ATOM 498 C C . GLY A 1 63 ? 2.123 31.094 30.672 1 84.06 63 GLY A C 1
ATOM 499 O O . GLY A 1 63 ? 1.765 32.219 30.297 1 84.06 63 GLY A O 1
ATOM 500 N N . LEU A 1 64 ? 2.594 30.203 29.906 1 87.38 64 LEU A N 1
ATOM 501 C CA . LEU A 1 64 ? 2.873 30.531 28.516 1 87.38 64 LEU A CA 1
ATOM 502 C C . LEU A 1 64 ? 1.591 30.516 27.688 1 87.38 64 LEU A C 1
ATOM 504 O O . LEU A 1 64 ? 0.655 29.781 27.984 1 87.38 64 LEU A O 1
ATOM 508 N N . ASP A 1 65 ? 1.435 31.391 26.734 1 84.81 65 ASP A N 1
ATOM 509 C CA . ASP A 1 65 ? 0.343 31.375 25.766 1 84.81 65 ASP A CA 1
ATOM 510 C C . ASP A 1 65 ? 0.623 30.391 24.641 1 84.81 65 ASP A C 1
ATOM 512 O O . ASP A 1 65 ? 1.188 30.75 23.609 1 84.81 65 ASP A O 1
ATOM 516 N N . LEU A 1 66 ? 0.259 29.25 24.922 1 85.75 66 LEU A N 1
ATOM 517 C CA . LEU A 1 66 ? 0.482 28.188 23.938 1 85.75 66 LEU A CA 1
ATOM 518 C C . LEU A 1 66 ? -0.753 27.984 23.062 1 85.75 66 LEU A C 1
ATOM 520 O O . LEU A 1 66 ? -1.439 26.969 23.188 1 85.75 66 LEU A O 1
ATOM 524 N N . THR A 1 67 ? -1.063 28.969 22.234 1 82.56 67 THR A N 1
ATOM 525 C CA . THR A 1 67 ? -2.219 28.922 21.344 1 82.56 67 THR A CA 1
ATOM 526 C C . THR A 1 67 ? -1.78 28.953 19.875 1 82.56 67 THR A C 1
ATOM 528 O O . THR A 1 67 ? -0.796 29.609 19.531 1 82.56 67 THR A O 1
ATOM 531 N N . GLY A 1 68 ? -2.375 28.125 19.141 1 77.81 68 GLY A N 1
ATOM 532 C CA . GLY A 1 68 ? -2.189 28.172 17.703 1 77.81 68 GLY A CA 1
ATOM 533 C C . GLY A 1 68 ? -3.363 28.797 16.969 1 77.81 68 GLY A C 1
ATOM 534 O O . GLY A 1 68 ? -4.312 29.266 17.594 1 77.81 68 GLY A O 1
ATOM 535 N N . ARG A 1 69 ? -3.18 29.078 15.68 1 80.38 69 ARG A N 1
ATOM 536 C CA . ARG A 1 69 ? -4.242 29.609 14.836 1 80.38 69 ARG A CA 1
ATOM 537 C C . ARG A 1 69 ? -4.215 28.953 13.453 1 80.38 69 ARG A C 1
ATOM 539 O O . ARG A 1 69 ? -3.176 28.938 12.789 1 80.38 69 ARG A O 1
ATOM 546 N N . SER A 1 70 ? -5.34 28.375 13.094 1 78.44 70 SER A N 1
ATOM 547 C CA . SER A 1 70 ? -5.449 27.781 11.766 1 78.44 70 SER A CA 1
ATOM 548 C C . SER A 1 70 ? -6.246 28.672 10.828 1 78.44 70 SER A C 1
ATOM 550 O O . SER A 1 70 ? -7.16 29.375 11.258 1 78.44 70 SER A O 1
ATOM 552 N N . LEU A 1 71 ? -5.809 28.828 9.555 1 82.75 71 LEU A N 1
ATOM 553 C CA . LEU A 1 71 ? -6.484 29.594 8.516 1 82.75 71 LEU A CA 1
ATOM 554 C C . LEU A 1 71 ? -6.98 28.688 7.402 1 82.75 71 LEU A C 1
ATOM 556 O O . LEU A 1 71 ? -6.238 27.828 6.918 1 82.75 71 LEU A O 1
ATOM 560 N N . LYS A 1 72 ? -8.273 28.797 7.059 1 85.56 72 LYS A N 1
ATOM 561 C CA . LYS A 1 72 ? -8.875 28.078 5.941 1 85.56 72 LYS A CA 1
ATOM 562 C C . LYS A 1 72 ? -9.727 29 5.074 1 85.56 72 LYS A C 1
ATOM 564 O O . LYS A 1 72 ? -10.258 30 5.562 1 85.56 72 LYS A O 1
ATOM 569 N N . ALA A 1 73 ? -9.812 28.688 3.797 1 90.44 73 ALA A N 1
ATOM 570 C CA . ALA A 1 73 ? -10.617 29.516 2.891 1 90.44 73 ALA A CA 1
ATOM 571 C C . ALA A 1 73 ? -11.25 28.656 1.797 1 90.44 73 ALA A C 1
ATOM 573 O O . ALA A 1 73 ? -10.805 27.531 1.541 1 90.44 73 ALA A O 1
ATOM 574 N N . LEU A 1 74 ? -12.328 29.172 1.245 1 94.12 74 LEU A N 1
ATOM 575 C CA . LEU A 1 74 ? -13.109 28.484 0.215 1 94.12 74 LEU A CA 1
ATOM 576 C C . LEU A 1 74 ? -13.57 29.469 -0.854 1 94.12 74 LEU A C 1
ATOM 578 O O . LEU A 1 74 ? -14.094 30.547 -0.533 1 94.12 74 LEU A O 1
ATOM 582 N N . LEU A 1 75 ? -13.242 29.219 -2.105 1 96.19 75 LEU A N 1
ATOM 583 C CA . LEU A 1 75 ? -13.734 29.984 -3.24 1 96.19 75 LEU A CA 1
ATOM 584 C C . LEU A 1 75 ? -14.75 29.188 -4.047 1 96.19 75 LEU A C 1
ATOM 586 O O . LEU A 1 75 ? -14.445 28.078 -4.508 1 96.19 75 LEU A O 1
ATOM 590 N N . VAL A 1 76 ? -15.93 29.719 -4.176 1 97.25 76 VAL A N 1
ATOM 591 C CA . VA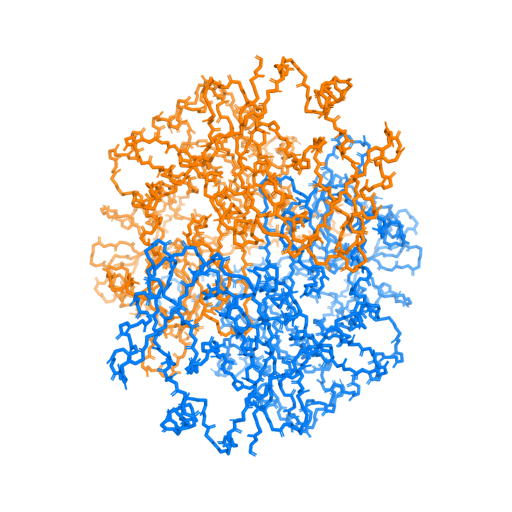L A 1 76 ? -17 29.031 -4.891 1 97.25 76 VAL A CA 1
ATOM 592 C C . VAL A 1 76 ? -17.344 29.812 -6.164 1 97.25 76 VAL A C 1
ATOM 594 O O . VAL A 1 76 ? -17.531 31.031 -6.129 1 97.25 76 VAL A O 1
ATOM 597 N N . LEU A 1 77 ? -17.406 29.172 -7.273 1 96.69 77 LEU A N 1
ATOM 598 C CA . LEU A 1 77 ? -17.812 29.797 -8.523 1 96.69 77 LEU A CA 1
ATOM 599 C C . LEU A 1 77 ? -18.578 28.812 -9.398 1 96.69 77 LEU A C 1
ATOM 601 O O . LEU A 1 77 ? -18.438 27.594 -9.242 1 96.69 77 LEU A O 1
ATOM 605 N N . ALA A 1 78 ? -19.375 29.312 -10.25 1 96.12 78 ALA A N 1
ATOM 606 C CA . ALA A 1 78 ? -20.156 28.484 -11.164 1 96.12 78 ALA A CA 1
ATOM 607 C C . ALA A 1 78 ? -19.703 28.672 -12.609 1 96.12 78 ALA A C 1
ATOM 609 O O . ALA A 1 78 ? -19.484 29.812 -13.055 1 96.12 78 ALA A O 1
ATOM 610 N N . VAL A 1 79 ? -19.422 27.594 -13.234 1 95 79 VAL A N 1
ATOM 611 C CA . VAL A 1 79 ? -19.062 27.562 -14.648 1 95 79 VAL A CA 1
ATOM 612 C C . VAL A 1 79 ? -19.906 26.531 -15.375 1 95 79 VAL A C 1
ATOM 614 O O . VAL A 1 79 ? -19.984 25.375 -14.953 1 95 79 VAL A O 1
ATOM 617 N N . ASN A 1 80 ? -20.562 26.891 -16.547 1 94.12 80 ASN A N 1
ATOM 618 C CA . ASN A 1 80 ? -21.391 26 -17.344 1 94.12 80 ASN A CA 1
ATOM 619 C C . ASN A 1 80 ? -22.438 25.281 -16.484 1 94.12 80 ASN A C 1
ATOM 621 O O . ASN A 1 80 ? -22.578 24.062 -16.547 1 94.12 80 ASN A O 1
ATOM 625 N N . ASN A 1 81 ? -22.969 25.969 -15.531 1 92.44 81 ASN A N 1
ATOM 626 C CA . ASN A 1 81 ? -24.078 25.531 -14.672 1 92.44 81 ASN A CA 1
ATOM 627 C C . ASN A 1 81 ? -23.625 24.469 -13.68 1 92.44 81 ASN A C 1
ATOM 629 O O . ASN A 1 81 ? -24.453 23.688 -13.18 1 92.44 81 ASN A O 1
ATOM 633 N N . ARG A 1 82 ? -22.375 24.359 -13.477 1 95.81 82 ARG A N 1
ATOM 634 C CA . ARG A 1 82 ? -21.828 23.5 -12.438 1 95.81 82 ARG A CA 1
ATOM 635 C C . ARG A 1 82 ? -21.031 24.312 -11.414 1 95.81 82 ARG A C 1
ATOM 637 O O . ARG A 1 82 ? -20.406 25.312 -11.766 1 95.81 82 ARG A O 1
ATOM 644 N N . VAL A 1 83 ? -21.109 23.938 -10.258 1 97.56 83 VAL A N 1
ATOM 645 C CA . VAL A 1 83 ? -20.5 24.734 -9.195 1 97.56 83 VAL A CA 1
ATOM 646 C C . VAL A 1 83 ? -19.172 24.109 -8.766 1 97.56 83 VAL A C 1
ATOM 648 O O . VAL A 1 83 ? -19.125 22.922 -8.438 1 97.56 83 VAL A O 1
ATOM 651 N N . PHE A 1 84 ? -18.156 24.906 -8.742 1 97.62 84 PHE A N 1
ATOM 652 C CA . PHE A 1 84 ? -16.812 24.469 -8.352 1 97.62 84 PHE A CA 1
ATOM 653 C C . PHE A 1 84 ? -16.422 25.109 -7.023 1 97.62 84 PHE A C 1
ATOM 655 O O . PHE A 1 84 ? -16.688 26.297 -6.789 1 97.62 84 PHE A O 1
ATOM 662 N N . CYS A 1 85 ? -15.812 24.359 -6.16 1 96.75 85 CYS A N 1
ATOM 663 C CA . CYS A 1 85 ? -15.32 24.812 -4.871 1 96.75 85 CYS A CA 1
ATOM 664 C C . CYS A 1 85 ? -13.805 24.656 -4.781 1 96.75 85 CYS A C 1
ATOM 666 O O . CYS A 1 85 ? -13.305 23.547 -4.648 1 96.75 85 CYS A O 1
ATOM 668 N N . PHE A 1 86 ? -13.141 25.719 -4.805 1 94.56 86 PHE A N 1
ATOM 669 C CA . PHE A 1 86 ? -11.695 25.703 -4.605 1 94.56 86 PHE A CA 1
ATOM 670 C C . PHE A 1 86 ? -11.352 25.875 -3.131 1 94.56 86 PHE A C 1
ATOM 672 O O . PHE A 1 86 ? -11.75 26.859 -2.504 1 94.56 86 PHE A O 1
ATOM 679 N N . THR A 1 87 ? -10.633 24.906 -2.607 1 90.81 87 THR A N 1
ATOM 680 C CA . THR A 1 87 ? -10.328 24.938 -1.182 1 90.81 87 THR A CA 1
ATOM 681 C C . THR A 1 87 ? -8.875 25.328 -0.948 1 90.81 87 THR A C 1
ATOM 683 O O . THR A 1 87 ? -7.984 24.953 -1.713 1 90.81 87 THR A O 1
ATOM 686 N N . PHE A 1 88 ? -8.727 26.156 0.02 1 84.31 88 PHE A N 1
ATOM 687 C CA . PHE A 1 88 ? -7.406 26.609 0.452 1 84.31 88 PHE A CA 1
ATOM 688 C C . PHE A 1 88 ? -7.188 26.312 1.931 1 84.31 88 PHE A C 1
ATOM 690 O O . PHE A 1 88 ? -8 26.703 2.771 1 84.31 88 PHE A O 1
ATOM 697 N N . GLY A 1 89 ? -6.129 25.688 2.115 1 74.94 89 GLY A N 1
ATOM 698 C CA . GLY A 1 89 ? -5.977 25.172 3.471 1 74.94 89 GLY A CA 1
ATOM 699 C C . GLY A 1 89 ? -6.902 24.016 3.785 1 74.94 89 GLY A C 1
ATOM 700 O O . GLY A 1 89 ? -7.473 23.406 2.879 1 74.94 89 GLY A O 1
ATOM 701 N N . HIS A 1 90 ? -6.957 23.328 4.879 1 71.19 90 HIS A N 1
ATOM 702 C CA . HIS A 1 90 ? -7.816 22.219 5.273 1 71.19 90 HIS A CA 1
ATOM 703 C C . HIS A 1 90 ? -9.273 22.656 5.34 1 71.19 90 HIS A C 1
ATOM 705 O O . HIS A 1 90 ? -9.914 22.531 6.391 1 71.19 90 HIS A O 1
ATOM 711 N N . ALA A 1 91 ? -9.82 23.156 4.152 1 79.62 91 ALA A N 1
ATOM 712 C CA . ALA A 1 91 ? -11.141 23.781 4.133 1 79.62 91 ALA A CA 1
ATOM 713 C C . ALA A 1 91 ? -12.211 22.797 3.658 1 79.62 91 ALA A C 1
ATOM 715 O O . ALA A 1 91 ? -13.352 23.188 3.398 1 79.62 91 ALA A O 1
ATOM 716 N N . ARG A 1 92 ? -11.852 21.547 3.518 1 79.5 92 ARG A N 1
ATOM 717 C CA . ARG A 1 92 ? -12.797 20.547 3.006 1 79.5 92 ARG A CA 1
ATOM 718 C C . ARG A 1 92 ? -14.055 20.516 3.859 1 79.5 92 ARG A C 1
ATOM 720 O O . ARG A 1 92 ? -15.156 20.312 3.338 1 79.5 92 ARG A O 1
ATOM 727 N N . HIS A 1 93 ? -13.883 20.734 5.102 1 75.5 93 HIS A N 1
ATOM 728 C CA . HIS A 1 93 ? -15 20.625 6.035 1 75.5 93 HIS A CA 1
ATOM 729 C C . HIS A 1 93 ? -15.992 21.766 5.859 1 75.5 93 HIS A C 1
ATOM 731 O O . HIS A 1 93 ? -17.125 21.688 6.324 1 75.5 93 HIS A O 1
ATOM 737 N N . LEU A 1 94 ? -15.57 22.859 5.199 1 87.12 94 LEU A N 1
ATOM 738 C CA . LEU A 1 94 ? -16.469 23.984 4.945 1 87.12 94 LEU A CA 1
ATOM 739 C C . LEU A 1 94 ? -17.531 23.609 3.91 1 87.12 94 LEU A C 1
ATOM 741 O O . LEU A 1 94 ? -18.594 24.219 3.848 1 87.12 94 LEU A O 1
ATOM 745 N N . ILE A 1 95 ? -17.203 22.578 3.119 1 90.69 95 ILE A N 1
ATOM 746 C CA . ILE A 1 95 ? -18.094 22.188 2.029 1 90.69 95 ILE A CA 1
ATOM 747 C C . ILE A 1 95 ? -19.078 21.141 2.523 1 90.69 95 ILE A C 1
ATOM 749 O O . ILE A 1 95 ? -18.734 20.281 3.344 1 90.69 95 ILE A O 1
ATOM 753 N N . ASP A 1 96 ? -20.25 21.234 2.074 1 86.31 96 ASP A N 1
ATOM 754 C CA . ASP A 1 96 ? -21.219 20.172 2.314 1 86.31 96 ASP A CA 1
ATOM 755 C C . ASP A 1 96 ? -20.812 18.891 1.581 1 86.31 96 ASP A C 1
ATOM 757 O O . ASP A 1 96 ? -20.984 18.797 0.365 1 86.31 96 ASP A O 1
ATOM 761 N N . GLN A 1 97 ? -20.453 17.922 2.363 1 76.75 97 GLN A N 1
ATOM 762 C CA . GLN A 1 97 ? -19.922 16.688 1.793 1 76.75 97 GLN A CA 1
ATOM 763 C C . GLN A 1 97 ? -20.984 15.938 1.002 1 76.75 97 GLN A C 1
ATOM 765 O O . GLN A 1 97 ? -20.656 15.227 0.049 1 76.75 97 GLN A O 1
ATOM 770 N N . LEU A 1 98 ? -22.172 16.141 1.309 1 72.88 98 LEU A N 1
ATOM 771 C CA . LEU A 1 98 ? -23.266 15.445 0.628 1 72.88 98 LEU A CA 1
ATOM 772 C C . LEU A 1 98 ? -23.516 16.047 -0.75 1 72.88 98 LEU A C 1
ATOM 774 O O . LEU A 1 98 ? -24.062 15.383 -1.631 1 72.88 98 LEU A O 1
ATOM 778 N N . ALA A 1 99 ? -23.094 17.266 -0.886 1 84.25 99 ALA A N 1
ATOM 779 C CA . ALA A 1 99 ? -23.344 17.969 -2.145 1 84.25 99 ALA A CA 1
ATOM 780 C C . ALA A 1 99 ? -22.219 17.734 -3.137 1 84.25 99 ALA A C 1
ATOM 782 O O . ALA A 1 99 ? -22.344 18.031 -4.324 1 84.25 99 ALA A O 1
ATOM 783 N N . VAL A 1 100 ? -21.188 17.156 -2.678 1 88.5 100 VAL A N 1
ATOM 784 C CA . VAL A 1 100 ? -19.984 17 -3.502 1 88.5 100 VAL A CA 1
ATOM 785 C C . VAL A 1 100 ? -20.172 15.844 -4.484 1 88.5 100 VAL A C 1
ATOM 787 O O . VAL A 1 100 ? -20.734 14.805 -4.133 1 88.5 100 VAL A O 1
ATOM 790 N N . GLU A 1 101 ? -19.797 16.094 -5.777 1 89.19 101 GLU A N 1
ATOM 791 C CA . GLU A 1 101 ? -19.734 15.031 -6.777 1 89.19 101 GLU A CA 1
ATOM 792 C C . GLU A 1 101 ? -18.562 14.086 -6.496 1 89.19 101 GLU A C 1
ATOM 794 O O . GLU A 1 101 ? -17.422 14.391 -6.832 1 89.19 101 GLU A O 1
ATOM 799 N N . ARG A 1 102 ? -18.922 12.953 -6.07 1 80.12 102 ARG A N 1
ATOM 800 C CA . ARG A 1 102 ? -17.891 12 -5.68 1 80.12 102 ARG A CA 1
ATOM 801 C C . ARG A 1 102 ? -17.109 11.523 -6.895 1 80.12 102 ARG A C 1
ATOM 803 O O . ARG A 1 102 ? -17.656 11.406 -7.992 1 80.12 102 ARG A O 1
ATOM 810 N N . TYR A 1 103 ? -15.875 11.289 -6.773 1 82.62 103 TYR A N 1
ATOM 811 C CA . TYR A 1 103 ? -14.961 10.719 -7.75 1 82.62 103 TYR A CA 1
ATOM 812 C C . TYR A 1 103 ? -14.758 11.672 -8.922 1 82.62 103 TYR A C 1
ATOM 814 O O . TYR A 1 103 ? -14.242 11.266 -9.977 1 82.62 103 TYR A O 1
ATOM 822 N N . PHE A 1 104 ? -15.219 12.938 -8.789 1 91.69 104 PHE A N 1
ATOM 823 C CA . PHE A 1 104 ? -14.922 13.945 -9.805 1 91.69 104 PHE A CA 1
ATOM 824 C C . PHE A 1 104 ? -13.43 14.031 -10.07 1 91.69 104 PHE A C 1
ATOM 826 O O . PHE A 1 104 ? -12.992 13.984 -11.219 1 91.69 104 PHE A O 1
ATOM 833 N N . GLY A 1 105 ? -12.703 14.172 -8.977 1 91.88 105 GLY A N 1
ATOM 834 C CA . GLY A 1 105 ? -11.258 14.32 -9.102 1 91.88 105 GLY A CA 1
ATOM 835 C C . GLY A 1 105 ? -10.578 13.117 -9.711 1 91.88 105 GLY A C 1
ATOM 836 O O . GLY A 1 105 ? -9.68 13.258 -10.547 1 91.88 105 GLY A O 1
ATOM 837 N N . LEU A 1 106 ? -10.977 11.953 -9.336 1 89.69 106 LEU A N 1
ATOM 838 C CA . LEU A 1 106 ? -10.352 10.734 -9.836 1 89.69 106 LEU A CA 1
ATOM 839 C C . LEU A 1 106 ? -10.617 10.57 -11.328 1 89.69 106 LEU A C 1
ATOM 841 O O . LEU A 1 106 ? -9.695 10.32 -12.109 1 89.69 106 LEU A O 1
ATOM 845 N N . ARG A 1 107 ? -11.828 10.68 -11.75 1 89.5 107 ARG A N 1
ATOM 846 C CA . ARG A 1 107 ? -12.195 10.539 -13.156 1 89.5 107 ARG A CA 1
ATOM 847 C C . ARG A 1 107 ? -11.469 11.562 -14.016 1 89.5 107 ARG A C 1
ATOM 849 O O . ARG A 1 107 ? -11 11.242 -15.109 1 89.5 107 ARG A O 1
ATOM 856 N N . THR A 1 108 ? -11.469 12.75 -13.5 1 93.19 108 THR A N 1
ATOM 857 C CA . THR A 1 108 ? -10.797 13.82 -14.219 1 93.19 108 THR A CA 1
ATOM 858 C C . THR A 1 108 ? -9.297 13.531 -14.336 1 93.19 108 THR A C 1
ATOM 860 O O . THR A 1 108 ? -8.703 13.734 -15.391 1 93.19 108 THR A O 1
ATOM 863 N N . ALA A 1 109 ? -8.688 13.125 -13.219 1 91.06 109 ALA A N 1
ATOM 864 C CA . ALA A 1 109 ? -7.27 12.789 -13.234 1 91.06 109 ALA A CA 1
ATOM 865 C C . ALA A 1 109 ? -6.973 11.672 -14.227 1 91.06 109 ALA A C 1
ATOM 867 O O . ALA A 1 109 ? -5.973 11.727 -14.945 1 91.06 109 ALA A O 1
ATOM 868 N N . LEU A 1 110 ? -7.824 10.664 -14.289 1 90.31 110 LEU A N 1
ATOM 869 C CA . LEU A 1 110 ? -7.641 9.555 -15.219 1 90.31 110 LEU A CA 1
ATOM 870 C C . LEU A 1 110 ? -7.707 10.031 -16.656 1 90.31 110 LEU A C 1
ATOM 872 O O . LEU A 1 110 ? -6.992 9.516 -17.531 1 90.31 110 LEU A O 1
ATOM 876 N N . SER A 1 111 ? -8.547 10.945 -16.859 1 90.69 111 SER A N 1
ATOM 877 C CA . SER A 1 111 ? -8.688 11.492 -18.203 1 90.69 111 SER A CA 1
ATOM 878 C C . SER A 1 111 ? -7.469 12.32 -18.594 1 90.69 111 SER A C 1
ATOM 880 O O . SER A 1 111 ? -7.078 12.359 -19.766 1 90.69 111 SER A O 1
ATOM 882 N N . LEU A 1 112 ? -6.883 12.969 -17.641 1 90.81 112 LEU A N 1
ATOM 883 C CA . LEU A 1 112 ? -5.828 13.938 -17.922 1 90.81 112 LEU A CA 1
ATOM 884 C C . LEU A 1 112 ? -4.457 13.273 -17.891 1 90.81 112 LEU A C 1
ATOM 886 O O . LEU A 1 112 ? -3.496 13.797 -18.469 1 90.81 112 LEU A O 1
ATOM 890 N N . THR A 1 113 ? -4.324 12.203 -17.188 1 88.38 113 THR A N 1
ATOM 891 C CA . THR A 1 113 ? -3.002 11.633 -16.953 1 88.38 113 THR A CA 1
ATOM 892 C C . THR A 1 113 ? -2.68 10.555 -17.984 1 88.38 113 THR A C 1
ATOM 894 O O . THR A 1 113 ? -3.586 9.914 -18.516 1 88.38 113 THR A O 1
ATOM 897 N N . ASP A 1 114 ? -1.368 10.391 -18.109 1 83.69 114 ASP A N 1
ATOM 898 C CA . ASP A 1 114 ? -0.832 9.266 -18.875 1 83.69 114 ASP A CA 1
ATOM 899 C C . ASP A 1 114 ? -0.708 8.023 -18 1 83.69 114 ASP A C 1
ATOM 901 O O . ASP A 1 114 ? -0.066 8.055 -16.953 1 83.69 114 ASP A O 1
ATOM 905 N N . PRO A 1 115 ? -1.358 6.902 -18.453 1 81.56 115 PRO A N 1
ATOM 906 C CA . PRO A 1 115 ? -1.319 5.672 -17.656 1 81.56 115 PRO A CA 1
ATOM 907 C C . PRO A 1 115 ? 0.101 5.164 -17.422 1 81.56 115 PRO A C 1
ATOM 909 O O . PRO A 1 115 ? 0.324 4.32 -16.547 1 81.56 115 PRO A O 1
ATOM 912 N N . LEU A 1 116 ? 1.047 5.676 -18.125 1 78.38 116 LEU A N 1
ATOM 913 C CA . LEU A 1 116 ? 2.43 5.23 -17.984 1 78.38 116 LEU A CA 1
ATOM 914 C C . LEU A 1 116 ? 3.209 6.148 -17.047 1 78.38 116 LEU A C 1
ATOM 916 O O . LEU A 1 116 ? 4.34 5.84 -16.672 1 78.38 116 LEU A O 1
ATOM 920 N N . LEU A 1 117 ? 2.566 7.234 -16.656 1 83.75 117 LEU A N 1
ATOM 921 C CA . LEU A 1 117 ? 3.273 8.234 -15.867 1 83.75 117 LEU A CA 1
ATOM 922 C C . LEU A 1 117 ? 2.529 8.523 -14.57 1 83.75 117 LEU A C 1
ATOM 924 O O . LEU A 1 117 ? 2.105 9.656 -14.328 1 83.75 117 LEU A O 1
ATOM 928 N N . ILE A 1 118 ? 2.461 7.492 -13.734 1 86.38 118 ILE A N 1
ATOM 929 C CA . ILE A 1 118 ? 1.747 7.59 -12.469 1 86.38 118 ILE A CA 1
ATOM 930 C C . ILE A 1 118 ? 2.746 7.656 -11.312 1 86.38 118 ILE A C 1
ATOM 932 O O . ILE A 1 118 ? 3.779 6.984 -11.344 1 86.38 118 ILE A O 1
ATOM 936 N N . LYS A 1 119 ? 2.43 8.453 -10.367 1 83.31 119 LYS A N 1
ATOM 937 C CA . LYS A 1 119 ? 3.328 8.672 -9.234 1 83.31 119 LYS A CA 1
ATOM 938 C C . LYS A 1 119 ? 2.816 7.957 -7.984 1 83.31 119 LYS A C 1
ATOM 940 O O . LYS A 1 119 ? 3.607 7.496 -7.16 1 83.31 119 LYS A O 1
ATOM 945 N N . SER A 1 120 ? 1.583 8.023 -7.754 1 88.5 120 SER A N 1
ATOM 946 C CA . SER A 1 120 ? 1.025 7.406 -6.555 1 88.5 120 SER A CA 1
ATOM 947 C C . SER A 1 120 ? -0.387 6.891 -6.805 1 88.5 120 SER A C 1
ATOM 949 O O . SER A 1 120 ? -1.108 7.422 -7.652 1 88.5 120 SER A O 1
ATOM 951 N N . VAL A 1 121 ? -0.687 5.887 -6.102 1 90.12 121 VAL A N 1
ATOM 952 C CA . VAL A 1 121 ? -1.999 5.258 -6.199 1 90.12 121 VAL A CA 1
ATOM 953 C C . VAL A 1 121 ? -2.508 4.906 -4.801 1 90.12 121 VAL A C 1
ATOM 955 O O . VAL A 1 121 ? -1.743 4.441 -3.953 1 90.12 121 VAL A O 1
ATOM 958 N N . GLU A 1 122 ? -3.738 5.301 -4.527 1 90 122 GLU A N 1
ATOM 959 C CA . GLU A 1 122 ? -4.441 4.832 -3.336 1 90 122 GLU A CA 1
ATOM 960 C C . GLU A 1 122 ? -5.578 3.883 -3.705 1 90 122 GLU A C 1
ATOM 962 O O . GLU A 1 122 ? -6.316 4.129 -4.66 1 90 122 GLU A O 1
ATOM 967 N N . LYS A 1 123 ? -5.586 2.832 -3.041 1 89.62 123 LYS A N 1
ATOM 968 C CA . LYS A 1 123 ? -6.586 1.821 -3.381 1 89.62 123 LYS A CA 1
ATOM 969 C C . LYS A 1 123 ? -7.16 1.172 -2.127 1 89.62 123 LYS A C 1
ATOM 971 O O . LYS A 1 123 ? -6.574 1.267 -1.047 1 89.62 123 LYS A O 1
ATOM 976 N N . SER A 1 124 ? -8.344 0.678 -2.24 1 85.88 124 SER A N 1
ATOM 977 C CA . SER A 1 124 ? -9.023 -0.067 -1.183 1 85.88 124 SER A CA 1
ATOM 978 C C . SER A 1 124 ? -9.414 -1.463 -1.654 1 85.88 124 SER A C 1
ATOM 980 O O . SER A 1 124 ? -9.914 -1.63 -2.768 1 85.88 124 SER A O 1
ATOM 982 N N . ASN A 1 125 ? -9.023 -2.387 -0.806 1 78.94 125 ASN A N 1
ATOM 983 C CA . ASN A 1 125 ? -9.414 -3.76 -1.118 1 78.94 125 ASN A CA 1
ATOM 984 C C . ASN A 1 125 ? -10.828 -4.07 -0.633 1 78.94 125 ASN A C 1
ATOM 986 O O . ASN A 1 125 ? -11.242 -3.59 0.424 1 78.94 125 ASN A O 1
ATOM 990 N N . ILE A 1 126 ? -11.641 -4.668 -1.419 1 63.66 126 ILE A N 1
ATOM 991 C CA . ILE A 1 126 ? -13.008 -4.992 -1.028 1 63.66 126 ILE A CA 1
ATOM 992 C C . ILE A 1 126 ? -13.094 -6.457 -0.606 1 63.66 126 ILE A C 1
ATOM 994 O O . ILE A 1 126 ? -13.984 -6.84 0.154 1 63.66 126 ILE A O 1
ATOM 998 N N . ASP A 1 127 ? -12.312 -7.242 -1.218 1 58.16 127 ASP A N 1
ATOM 999 C CA . ASP A 1 127 ? -12.453 -8.688 -1.11 1 58.16 127 ASP A CA 1
ATOM 1000 C C . ASP A 1 127 ? -11.961 -9.188 0.247 1 58.16 127 ASP A C 1
ATOM 1002 O O . ASP A 1 127 ? -12.648 -9.969 0.91 1 58.16 127 ASP A O 1
ATOM 1006 N N . ARG A 1 128 ? -10.625 -9.172 0.424 1 54.47 128 ARG A N 1
ATOM 1007 C CA . ARG A 1 128 ? -9.852 -9.953 1.385 1 54.47 128 ARG A CA 1
ATOM 1008 C C . ARG A 1 128 ? -10.023 -9.406 2.799 1 54.47 128 ARG A C 1
ATOM 1010 O O . ARG A 1 128 ? -10.883 -9.875 3.549 1 54.47 128 ARG A O 1
ATOM 1017 N N . THR A 1 129 ? -9.273 -8.547 3.072 1 60 129 THR A N 1
ATOM 1018 C CA . THR A 1 129 ? -9 -7.73 4.254 1 60 129 THR A CA 1
ATOM 1019 C C . THR A 1 129 ? -9.195 -6.246 3.943 1 60 129 THR A C 1
ATOM 1021 O O . THR A 1 129 ? -8.703 -5.75 2.928 1 60 129 THR A O 1
ATOM 1024 N N . PRO A 1 130 ? -10.32 -5.793 4.59 1 68.38 130 PRO A N 1
ATOM 1025 C CA . PRO A 1 130 ? -10.477 -4.363 4.316 1 68.38 130 PRO A CA 1
ATOM 1026 C C . PRO A 1 130 ? -9.172 -3.588 4.445 1 68.38 130 PRO A C 1
ATOM 1028 O O . PRO A 1 130 ? -8.805 -3.168 5.547 1 68.38 130 PRO A O 1
ATOM 1031 N N . LEU A 1 131 ? -8.414 -3.633 3.363 1 79.62 131 LEU A N 1
ATOM 1032 C CA . LEU A 1 131 ? -7.148 -2.914 3.35 1 79.62 131 LEU A CA 1
ATOM 1033 C C . LEU A 1 131 ? -7.242 -1.658 2.49 1 79.62 131 LEU A C 1
ATOM 1035 O O . LEU A 1 131 ? -7.848 -1.682 1.415 1 79.62 131 LEU A O 1
ATOM 1039 N N . ARG A 1 132 ? -6.867 -0.62 3.08 1 85.75 132 ARG A N 1
ATOM 1040 C CA . ARG A 1 132 ? -6.629 0.612 2.334 1 85.75 132 ARG A CA 1
ATOM 1041 C C . ARG A 1 132 ? -5.137 0.909 2.229 1 85.75 132 ARG A C 1
ATOM 1043 O O . ARG A 1 132 ? -4.406 0.797 3.213 1 85.75 132 ARG A O 1
ATOM 1050 N N . SER A 1 133 ? -4.723 1.104 1.034 1 89.19 133 SER A N 1
ATOM 1051 C CA . SER A 1 133 ? -3.285 1.283 0.87 1 89.19 133 SER A CA 1
ATOM 1052 C C . SER A 1 133 ? -2.977 2.461 -0.047 1 89.19 133 SER A C 1
ATOM 1054 O O . SER A 1 133 ? -3.758 2.779 -0.945 1 89.19 133 SER A O 1
ATOM 1056 N N . LYS A 1 134 ? -1.933 3.104 0.257 1 89.81 134 LYS A N 1
ATOM 1057 C CA . LYS A 1 134 ? -1.333 4.121 -0.602 1 89.81 134 LYS A CA 1
ATOM 1058 C C . LYS A 1 134 ? 0.092 3.74 -0.992 1 89.81 134 LYS A C 1
ATOM 1060 O O . LYS A 1 134 ? 0.883 3.324 -0.144 1 89.81 134 LYS A O 1
ATOM 1065 N N . ALA A 1 135 ? 0.335 3.715 -2.25 1 88.44 135 ALA A N 1
ATOM 1066 C CA . ALA A 1 135 ? 1.67 3.424 -2.77 1 88.44 135 ALA A CA 1
ATOM 1067 C C . ALA A 1 135 ? 2.223 4.605 -3.559 1 88.44 135 ALA A C 1
ATOM 1069 O O . ALA A 1 135 ? 1.489 5.258 -4.309 1 88.44 135 ALA A O 1
ATOM 1070 N N . GLN A 1 136 ? 3.414 4.922 -3.293 1 85.38 136 GLN A N 1
ATOM 1071 C CA . GLN A 1 136 ? 4.086 6.031 -3.963 1 85.38 136 GLN A CA 1
ATOM 1072 C C . GLN A 1 136 ? 5.449 5.605 -4.496 1 85.38 136 GLN A C 1
ATOM 1074 O O . GLN A 1 136 ? 6.125 4.77 -3.893 1 85.38 136 GLN A O 1
ATOM 1079 N N . SER A 1 137 ? 5.793 6.195 -5.629 1 78.75 137 SER A N 1
ATOM 1080 C CA . SER A 1 137 ? 7.074 5.871 -6.254 1 78.75 137 SER A CA 1
ATOM 1081 C C . SER A 1 137 ? 7.902 7.129 -6.496 1 78.75 137 SER A C 1
ATOM 1083 O O . SER A 1 137 ? 7.355 8.211 -6.695 1 78.75 137 SER A O 1
ATOM 1085 N N . SER A 1 138 ? 9.18 6.988 -6.434 1 70.81 138 SER A N 1
ATOM 1086 C CA . SER A 1 138 ? 10.094 8.078 -6.762 1 70.81 138 SER A CA 1
ATOM 1087 C C . SER A 1 138 ? 10.211 8.258 -8.273 1 70.81 138 SER A C 1
ATOM 1089 O O . SER A 1 138 ? 10.695 9.297 -8.742 1 70.81 138 SER A O 1
ATOM 1091 N N . ARG A 1 139 ? 9.758 7.305 -8.945 1 71.94 139 ARG A N 1
ATOM 1092 C CA . ARG A 1 139 ? 9.742 7.359 -10.406 1 71.94 139 ARG A CA 1
ATOM 1093 C C . ARG A 1 139 ? 8.32 7.254 -10.945 1 71.94 139 ARG A C 1
ATOM 1095 O O . ARG A 1 139 ? 7.395 6.91 -10.203 1 71.94 139 ARG A O 1
ATOM 1102 N N . LEU A 1 140 ? 8.195 7.715 -12.148 1 76.44 140 LEU A N 1
ATOM 1103 C CA . LEU A 1 140 ? 6.906 7.531 -12.805 1 76.44 140 LEU A CA 1
ATOM 1104 C C . LEU A 1 140 ? 6.727 6.082 -13.25 1 76.44 140 LEU A C 1
ATOM 1106 O O . LEU A 1 140 ? 7.641 5.48 -13.812 1 76.44 140 LEU A O 1
ATOM 1110 N N . LEU A 1 141 ? 5.609 5.508 -12.875 1 78.5 141 LEU A N 1
ATOM 1111 C CA . LEU A 1 141 ? 5.324 4.105 -13.164 1 78.5 141 LEU A CA 1
ATOM 1112 C C . LEU A 1 141 ? 3.982 3.963 -13.875 1 78.5 141 LEU A C 1
ATOM 1114 O O . LEU A 1 141 ? 3.16 4.879 -13.852 1 78.5 141 LEU A O 1
ATOM 1118 N N . SER A 1 142 ? 3.891 2.832 -14.5 1 79.12 142 SER A N 1
ATOM 1119 C CA . SER A 1 142 ? 2.568 2.465 -15 1 79.12 142 SER A CA 1
ATOM 1120 C C . SER A 1 142 ? 1.675 1.96 -13.867 1 79.12 142 SER A C 1
ATOM 1122 O O . SER A 1 142 ? 2.168 1.505 -12.836 1 79.12 142 SER A O 1
ATOM 1124 N N . ILE A 1 143 ? 0.416 2.072 -14.055 1 78 143 ILE A N 1
ATOM 1125 C CA . ILE A 1 143 ? -0.543 1.686 -13.023 1 78 143 ILE A CA 1
ATOM 1126 C C . ILE A 1 143 ? -0.36 0.211 -12.672 1 78 143 ILE A C 1
ATOM 1128 O O . ILE A 1 143 ? -0.549 -0.189 -11.523 1 78 143 ILE A O 1
ATOM 1132 N N . SER A 1 144 ? 0.042 -0.633 -13.609 1 72.19 144 SER A N 1
ATOM 1133 C CA . SER A 1 144 ? 0.225 -2.062 -13.383 1 72.19 144 SER A CA 1
ATOM 1134 C C . SER A 1 144 ? 1.371 -2.322 -12.406 1 72.19 144 SER A C 1
ATOM 1136 O O . SER A 1 144 ? 1.353 -3.309 -11.664 1 72.19 144 SER A O 1
ATOM 1138 N N . GLU A 1 145 ? 2.299 -1.431 -12.312 1 77.12 145 GLU A N 1
ATOM 1139 C CA . GLU A 1 145 ? 3.465 -1.582 -11.453 1 77.12 145 GLU A CA 1
ATOM 1140 C C . GLU A 1 145 ? 3.121 -1.265 -10 1 77.12 145 GLU A C 1
ATOM 1142 O O . GLU A 1 145 ? 3.889 -1.587 -9.086 1 77.12 145 GLU A O 1
ATOM 1147 N N . PHE A 1 146 ? 1.956 -0.683 -9.789 1 81.88 146 PHE A N 1
ATOM 1148 C CA . PHE A 1 146 ? 1.482 -0.43 -8.43 1 81.88 146 PHE A CA 1
ATOM 1149 C C . PHE A 1 146 ? 0.683 -1.617 -7.91 1 81.88 146 PHE A C 1
ATOM 1151 O O . PHE A 1 146 ? 0.055 -1.531 -6.852 1 81.88 146 PHE A O 1
ATOM 1158 N N . ASP A 1 147 ? 0.729 -2.75 -8.633 1 77.56 147 ASP A N 1
ATOM 1159 C CA . ASP A 1 147 ? 0.042 -3.977 -8.234 1 77.56 147 ASP A CA 1
ATOM 1160 C C . ASP A 1 147 ? -1.443 -3.721 -7.992 1 77.56 147 ASP A C 1
ATOM 1162 O O . ASP A 1 147 ? -2.002 -4.176 -6.992 1 77.56 147 ASP A O 1
ATOM 1166 N N . PHE A 1 148 ? -2.027 -2.896 -8.812 1 81.56 148 PHE A N 1
ATOM 1167 C CA . PHE A 1 148 ? -3.457 -2.627 -8.734 1 81.56 148 PHE A CA 1
ATOM 1168 C C . PHE A 1 148 ? -4.262 -3.793 -9.297 1 81.56 148 PHE A C 1
ATOM 1170 O O . PHE A 1 148 ? -4.102 -4.156 -10.461 1 81.56 148 PHE A O 1
ATOM 1177 N N . LYS A 1 149 ? -5.121 -4.32 -8.422 1 80.06 149 LYS A N 1
ATOM 1178 C CA . LYS A 1 149 ? -6 -5.41 -8.844 1 80.06 149 LYS A CA 1
ATOM 1179 C C . LYS A 1 149 ? -7.375 -4.883 -9.242 1 80.06 149 LYS A C 1
ATOM 1181 O O . LYS A 1 149 ? -8.25 -4.715 -8.391 1 80.06 149 LYS A O 1
ATOM 1186 N N . PHE A 1 150 ? -7.711 -4.844 -10.484 1 77.5 150 PHE A N 1
ATOM 1187 C CA . PHE A 1 150 ? -8.883 -4.164 -11.016 1 77.5 150 PHE A CA 1
ATOM 1188 C C . PHE A 1 150 ? -10.156 -4.902 -10.633 1 77.5 150 PHE A C 1
ATOM 1190 O O . PHE A 1 150 ? -11.242 -4.32 -10.625 1 77.5 150 PHE A O 1
ATOM 1197 N N . ASP A 1 151 ? -10.055 -6.105 -10.281 1 75.56 151 ASP A N 1
ATOM 1198 C CA . ASP A 1 151 ? -11.25 -6.91 -10.047 1 75.56 151 ASP A CA 1
ATOM 1199 C C . ASP A 1 151 ? -11.57 -7 -8.555 1 75.56 151 ASP A C 1
ATOM 1201 O O . ASP A 1 151 ? -12.633 -7.504 -8.172 1 75.56 151 ASP A O 1
ATOM 1205 N N . SER A 1 152 ? -10.664 -6.559 -7.758 1 78.19 152 SER A N 1
ATOM 1206 C CA . SER A 1 152 ? -10.938 -6.727 -6.332 1 78.19 152 SER A CA 1
ATOM 1207 C C . SER A 1 152 ? -10.562 -5.477 -5.543 1 78.19 152 SER A C 1
ATOM 1209 O O . SER A 1 152 ? -10.625 -5.469 -4.312 1 78.19 152 SER A O 1
ATOM 1211 N N . GLU A 1 153 ? -10.078 -4.508 -6.199 1 82.81 153 GLU A N 1
ATOM 1212 C CA . GLU A 1 153 ? -9.719 -3.256 -5.543 1 82.81 153 GLU A CA 1
ATOM 1213 C C . GLU A 1 153 ? -10.391 -2.062 -6.207 1 82.81 153 GLU A C 1
ATOM 1215 O O . GLU A 1 153 ? -10.664 -2.086 -7.41 1 82.81 153 GLU A O 1
ATOM 1220 N N . ILE A 1 154 ? -10.695 -1.121 -5.414 1 84.88 154 ILE A N 1
ATOM 1221 C CA . ILE A 1 154 ? -11.242 0.144 -5.895 1 84.88 154 ILE A CA 1
ATOM 1222 C C . ILE A 1 154 ? -10.164 1.225 -5.836 1 84.88 154 ILE A C 1
ATOM 1224 O O . ILE A 1 154 ? -9.516 1.405 -4.805 1 84.88 154 ILE A O 1
ATOM 1228 N N . LEU A 1 155 ? -9.969 1.823 -6.977 1 88.56 155 LEU A N 1
ATOM 1229 C CA . LEU A 1 155 ? -9.039 2.941 -7.023 1 88.56 155 LEU A CA 1
ATOM 1230 C C . LEU A 1 155 ? -9.617 4.164 -6.32 1 88.56 155 LEU A C 1
ATOM 1232 O O . LEU A 1 155 ? -10.703 4.637 -6.676 1 88.56 155 LEU A O 1
ATOM 1236 N N . LYS A 1 156 ? -8.914 4.652 -5.34 1 87.56 156 LYS A N 1
ATOM 1237 C CA . LYS A 1 156 ? -9.438 5.758 -4.543 1 87.56 156 LYS A CA 1
ATOM 1238 C C . LYS A 1 156 ? -8.766 7.074 -4.922 1 87.56 156 LYS A C 1
ATOM 1240 O O . LYS A 1 156 ? -9.375 8.141 -4.812 1 87.56 156 LYS A O 1
ATOM 1245 N N . SER A 1 157 ? -7.523 7.043 -5.273 1 89.5 157 SER A N 1
ATOM 1246 C CA . SER A 1 157 ? -6.809 8.242 -5.684 1 89.5 157 SER A CA 1
ATOM 1247 C C . SER A 1 157 ? -5.66 7.91 -6.625 1 89.5 157 SER A C 1
ATOM 1249 O O . SER A 1 157 ? -5.125 6.797 -6.59 1 89.5 157 SER A O 1
ATOM 1251 N N . LEU A 1 158 ? -5.375 8.789 -7.48 1 89.94 158 LEU A N 1
ATOM 1252 C CA . LEU A 1 158 ? -4.289 8.648 -8.445 1 89.94 158 LEU A CA 1
ATOM 1253 C C . LEU A 1 158 ? -3.586 9.984 -8.664 1 89.94 158 LEU A C 1
ATOM 1255 O O . LEU A 1 158 ? -4.238 11.023 -8.789 1 89.94 158 LEU A O 1
ATOM 1259 N N . THR A 1 159 ? -2.285 10 -8.594 1 87.12 159 THR A N 1
ATOM 1260 C CA . THR A 1 159 ? -1.468 11.156 -8.93 1 87.12 159 THR A CA 1
ATOM 1261 C C . THR A 1 159 ? -0.575 10.867 -10.133 1 87.12 159 THR A C 1
ATOM 1263 O O . THR A 1 159 ? 0.107 9.844 -10.172 1 87.12 159 THR A O 1
ATOM 1266 N N . GLY A 1 160 ? -0.637 11.648 -11.086 1 85.69 160 GLY A N 1
ATOM 1267 C CA . GLY A 1 160 ? 0.174 11.453 -12.281 1 85.69 160 GLY A CA 1
ATOM 1268 C C . GLY A 1 160 ? 0.443 12.742 -13.031 1 85.69 160 GLY A C 1
ATOM 1269 O O . GLY A 1 160 ? 0.045 13.82 -12.586 1 85.69 160 GLY A O 1
ATOM 1270 N N . ILE A 1 161 ? 1.187 12.594 -14.109 1 83.62 161 ILE A N 1
ATOM 1271 C CA . ILE A 1 161 ? 1.547 13.727 -14.953 1 83.62 161 ILE A CA 1
ATOM 1272 C C . ILE A 1 161 ? 0.486 13.93 -16.031 1 83.62 161 ILE A C 1
ATOM 1274 O O . ILE A 1 161 ? -0.025 12.953 -16.594 1 83.62 161 ILE A O 1
ATOM 1278 N N . VAL A 1 162 ? 0.155 15.195 -16.203 1 84.25 162 VAL A N 1
ATOM 1279 C CA . VAL A 1 162 ? -0.833 15.523 -17.219 1 84.25 162 VAL A CA 1
ATOM 1280 C C . VAL A 1 162 ? -0.222 15.336 -18.609 1 84.25 162 VAL A C 1
ATOM 1282 O O . VAL A 1 162 ? 0.921 15.727 -18.859 1 84.25 162 VAL A O 1
ATOM 1285 N N . GLU A 1 163 ? -1.021 14.586 -19.422 1 76.25 163 GLU A N 1
ATOM 1286 C CA . GLU A 1 163 ? -0.601 14.406 -20.812 1 76.25 163 GLU A CA 1
ATOM 1287 C C . GLU A 1 163 ? -0.651 15.719 -21.578 1 76.25 163 GLU A C 1
ATOM 1289 O O . GLU A 1 163 ? -1.73 16.266 -21.828 1 76.25 163 GLU A O 1
ATOM 1294 N N . ASN A 1 164 ? 0.329 16.594 -21.469 1 67 164 ASN A N 1
ATOM 1295 C CA . ASN A 1 164 ? 0.297 17.812 -22.25 1 67 164 ASN A CA 1
ATOM 1296 C C . ASN A 1 164 ? 1.505 17.922 -23.172 1 67 164 ASN A C 1
ATOM 1298 O O . ASN A 1 164 ? 2.537 17.297 -22.938 1 67 164 ASN A O 1
ATOM 1302 N N . ASP A 1 165 ? 1.188 18.281 -24.453 1 51.78 165 ASP A N 1
ATOM 1303 C CA . ASP A 1 165 ? 2.223 18.578 -25.438 1 51.78 165 ASP A CA 1
ATOM 1304 C C . ASP A 1 165 ? 3.248 19.562 -24.875 1 51.78 165 ASP A C 1
ATOM 1306 O O . ASP A 1 165 ? 4.32 19.75 -25.453 1 51.78 165 ASP A O 1
ATOM 1310 N N . GLN A 1 166 ? 2.812 20.375 -23.938 1 49.28 166 GLN A N 1
ATOM 1311 C CA . GLN A 1 166 ? 3.75 21.406 -23.531 1 49.28 166 GLN A CA 1
ATOM 1312 C C . GLN A 1 166 ? 4.652 20.938 -22.406 1 49.28 166 GLN A C 1
ATOM 1314 O O . GLN A 1 166 ? 4.277 20.047 -21.641 1 49.28 166 GLN A O 1
ATOM 1319 N N . ASP A 1 167 ? 5.922 21.188 -22.484 1 46.62 167 ASP A N 1
ATOM 1320 C CA . ASP A 1 167 ? 7.125 20.812 -21.75 1 46.62 167 ASP A CA 1
ATOM 1321 C C . ASP A 1 167 ? 6.895 20.891 -20.234 1 46.62 167 ASP A C 1
ATOM 1323 O O . ASP A 1 167 ? 7.715 20.422 -19.453 1 46.62 167 ASP A O 1
ATOM 1327 N N . GLU A 1 168 ? 5.926 21.844 -19.75 1 53.59 168 GLU A N 1
ATOM 1328 C CA . GLU A 1 168 ? 6.031 22.047 -18.312 1 53.59 168 GLU A CA 1
ATOM 1329 C C . GLU A 1 168 ? 5.164 21.047 -17.547 1 53.59 168 GLU A C 1
ATOM 1331 O O . GLU A 1 168 ? 3.965 20.938 -17.812 1 53.59 168 GLU A O 1
ATOM 1336 N N . GLY A 1 169 ? 5.617 19.984 -17.016 1 62.06 169 GLY A N 1
ATOM 1337 C CA . GLY A 1 169 ? 5.102 18.781 -16.391 1 62.06 169 GLY A CA 1
ATOM 1338 C C . GLY A 1 169 ? 4.109 19.062 -15.281 1 62.06 169 GLY A C 1
ATOM 1339 O O . GLY A 1 169 ? 4.508 19.344 -14.148 1 62.06 169 GLY A O 1
ATOM 1340 N N . GLU A 1 170 ? 2.756 19.391 -15.594 1 74.88 170 GLU A N 1
ATOM 1341 C CA . GLU A 1 170 ? 1.648 19.5 -14.648 1 74.88 170 GLU A CA 1
ATOM 1342 C C . GLU A 1 170 ? 1.296 18.141 -14.047 1 74.88 170 GLU A C 1
ATOM 1344 O O . GLU A 1 170 ? 1.378 17.109 -14.719 1 74.88 170 GLU A O 1
ATOM 1349 N N . TYR A 1 171 ? 1.11 18.25 -12.703 1 79.88 171 TYR A N 1
ATOM 1350 C CA . TYR A 1 171 ? 0.689 17.047 -12.008 1 79.88 171 TYR A CA 1
ATOM 1351 C C . TYR A 1 171 ? -0.718 17.203 -11.445 1 79.88 171 TYR A C 1
ATOM 1353 O O . TYR A 1 171 ? -1.131 18.297 -11.086 1 79.88 171 TYR A O 1
ATOM 1361 N N . VAL A 1 172 ? -1.363 16.125 -11.484 1 87.06 172 VAL A N 1
ATOM 1362 C CA . VAL A 1 172 ? -2.717 16.141 -10.938 1 87.06 172 VAL A CA 1
ATOM 1363 C C . VAL A 1 172 ? -2.895 14.984 -9.961 1 87.06 172 VAL A C 1
ATOM 1365 O O . VAL A 1 172 ? -2.295 13.922 -10.141 1 87.06 172 VAL A O 1
ATOM 1368 N N . SER A 1 173 ? -3.525 15.25 -8.922 1 86.88 173 SER A N 1
ATOM 1369 C CA . SER A 1 173 ? -3.979 14.234 -7.98 1 86.88 173 SER A CA 1
ATOM 1370 C C . SER A 1 173 ? -5.5 14.227 -7.863 1 86.88 173 SER A C 1
ATOM 1372 O O . SER A 1 173 ? -6.105 15.242 -7.527 1 86.88 173 SER A O 1
ATOM 1374 N N . GLY A 1 174 ? -6.027 13.062 -8.156 1 89.88 174 GLY A N 1
ATOM 1375 C CA . GLY A 1 174 ? -7.48 13.008 -8.188 1 89.88 174 GLY A CA 1
ATOM 1376 C C . GLY A 1 174 ? -8.062 12.031 -7.191 1 89.88 174 GLY A C 1
ATOM 1377 O O . GLY A 1 174 ? -7.555 10.922 -7.027 1 89.88 174 GLY A O 1
ATOM 1378 N N . SER A 1 175 ? -9.008 12.375 -6.453 1 89.19 175 SER A N 1
ATOM 1379 C CA . SER A 1 175 ? -9.906 11.602 -5.602 1 89.19 175 SER A CA 1
ATOM 1380 C C . SER A 1 175 ? -11.336 12.141 -5.684 1 89.19 175 SER A C 1
ATOM 1382 O O . SER A 1 175 ? -11.93 12.156 -6.758 1 89.19 175 SER A O 1
ATOM 1384 N N . ASP A 1 176 ? -11.906 12.547 -4.52 1 83.25 176 ASP A N 1
ATOM 1385 C CA . ASP A 1 176 ? -13.156 13.289 -4.609 1 83.25 176 ASP A CA 1
ATOM 1386 C C . ASP A 1 176 ? -12.93 14.672 -5.211 1 83.25 176 ASP A C 1
ATOM 1388 O O . ASP A 1 176 ? -13.766 15.172 -5.969 1 83.25 176 ASP A O 1
ATOM 1392 N N . SER A 1 177 ? -11.789 15.148 -4.809 1 90.44 177 SER A N 1
ATOM 1393 C CA . SER A 1 177 ? -11.359 16.438 -5.348 1 90.44 177 SER A CA 1
ATOM 1394 C C . SER A 1 177 ? -10.141 16.281 -6.25 1 90.44 177 SER A C 1
ATOM 1396 O O . SER A 1 177 ? -9.547 15.203 -6.324 1 90.44 177 SER A O 1
ATOM 1398 N N . LEU A 1 178 ? -9.922 17.234 -6.98 1 91.81 178 LEU A N 1
ATOM 1399 C CA . LEU A 1 178 ? -8.75 17.25 -7.852 1 91.81 178 LEU A CA 1
ATOM 1400 C C . LEU A 1 178 ? -7.75 18.312 -7.41 1 91.81 178 LEU A C 1
ATOM 1402 O O . LEU A 1 178 ? -8.117 19.484 -7.242 1 91.81 178 LEU A O 1
ATOM 1406 N N . ALA A 1 179 ? -6.609 17.875 -7.141 1 87.5 179 ALA A N 1
ATOM 1407 C CA . ALA A 1 179 ? -5.508 18.797 -6.867 1 87.5 179 ALA A CA 1
ATOM 1408 C C . ALA A 1 179 ? -4.664 19.031 -8.117 1 87.5 179 ALA A C 1
ATOM 1410 O O . ALA A 1 179 ? -4.156 18.078 -8.711 1 87.5 179 ALA A O 1
ATOM 1411 N N . LEU A 1 180 ? -4.609 20.188 -8.562 1 84.44 180 LEU A N 1
ATOM 1412 C CA . LEU A 1 180 ? -3.842 20.578 -9.734 1 84.44 180 LEU A CA 1
ATOM 1413 C C . LEU A 1 180 ? -2.639 21.422 -9.344 1 84.44 180 LEU A C 1
ATOM 1415 O O . LEU A 1 180 ? -2.791 22.469 -8.703 1 84.44 180 LEU A O 1
ATOM 1419 N N . HIS A 1 181 ? -1.557 20.938 -9.656 1 77.94 181 HIS A N 1
ATOM 1420 C CA . HIS A 1 181 ? -0.331 21.688 -9.406 1 77.94 181 HIS A CA 1
ATOM 1421 C C . HIS A 1 181 ? 0.161 22.375 -10.672 1 77.94 181 HIS A C 1
ATOM 1423 O O . HIS A 1 181 ? 0.743 21.734 -11.547 1 77.94 181 HIS A O 1
ATOM 1429 N N . SER A 1 182 ? -0.089 23.594 -10.805 1 74 182 SER A N 1
ATOM 1430 C CA . SER A 1 182 ? 0.255 24.359 -11.992 1 74 182 SER A CA 1
ATOM 1431 C C . SER A 1 182 ? 0.461 25.844 -11.648 1 74 182 SER A C 1
ATOM 1433 O O . SER A 1 182 ? 0.201 26.266 -10.523 1 74 182 SER A O 1
ATOM 1435 N N . ASP A 1 183 ? 1.12 26.484 -12.547 1 75.94 183 ASP A N 1
ATOM 1436 C CA . ASP A 1 183 ? 1.164 27.938 -12.461 1 75.94 183 ASP A CA 1
ATOM 1437 C C . ASP A 1 183 ? -0.207 28.547 -12.75 1 75.94 183 ASP A C 1
ATOM 1439 O O . ASP A 1 183 ? -0.755 28.359 -13.844 1 75.94 183 ASP A O 1
ATOM 1443 N N . VAL A 1 184 ? -0.722 29.156 -11.656 1 81.25 184 VAL A N 1
ATOM 1444 C CA . VAL A 1 184 ? -2.094 29.609 -11.836 1 8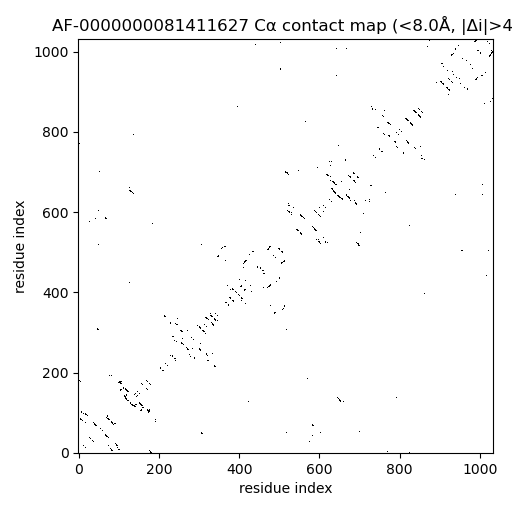1.25 184 VAL A CA 1
ATOM 1445 C C . VAL A 1 184 ? -2.234 31.047 -11.312 1 81.25 184 VAL A C 1
ATOM 1447 O O . VAL A 1 184 ? -1.57 31.422 -10.344 1 81.25 184 VAL A O 1
ATOM 1450 N N . LYS A 1 185 ? -2.992 31.812 -12.055 1 87.88 185 LYS A N 1
ATOM 1451 C CA . LYS A 1 185 ? -3.518 33.094 -11.602 1 87.88 185 LYS A CA 1
ATOM 1452 C C . LYS A 1 185 ? -5 33 -11.258 1 87.88 185 LYS A C 1
ATOM 1454 O O . LYS A 1 185 ? -5.699 32.125 -11.766 1 87.88 185 LYS A O 1
ATOM 1459 N N . LEU A 1 186 ? -5.398 33.906 -10.359 1 92.12 186 LEU A N 1
ATOM 1460 C CA . LEU A 1 186 ? -6.789 33.875 -9.922 1 92.12 186 LEU A CA 1
ATOM 1461 C C . LEU A 1 186 ? -7.738 33.938 -11.117 1 92.12 186 LEU A C 1
ATOM 1463 O O . LEU A 1 186 ? -8.766 33.281 -11.148 1 92.12 186 LEU A O 1
ATOM 1467 N N . GLU A 1 187 ? -7.32 34.688 -12.094 1 91.62 187 GLU A N 1
ATOM 1468 C CA . GLU A 1 187 ? -8.172 34.938 -13.258 1 91.62 187 GLU A CA 1
ATOM 1469 C C . GLU A 1 187 ? -8.289 33.688 -14.133 1 91.62 187 GLU A C 1
ATOM 1471 O O . GLU A 1 187 ? -9.203 33.594 -14.953 1 91.62 187 GLU A O 1
ATOM 1476 N N . ASP A 1 188 ? -7.402 32.719 -13.891 1 91.69 188 ASP A N 1
ATOM 1477 C CA . ASP A 1 188 ? -7.379 31.516 -14.711 1 91.69 188 ASP A CA 1
ATOM 1478 C C . ASP A 1 188 ? -8.359 30.469 -14.18 1 91.69 188 ASP A C 1
ATOM 1480 O O . ASP A 1 188 ? -8.68 29.5 -14.867 1 91.69 188 ASP A O 1
ATOM 1484 N N . LEU A 1 189 ? -8.922 30.656 -12.984 1 93.75 189 LEU A N 1
ATOM 1485 C CA . LEU A 1 189 ? -9.648 29.609 -12.281 1 93.75 189 LEU A CA 1
ATOM 1486 C C . LEU A 1 189 ? -10.914 29.219 -13.039 1 93.75 189 LEU A C 1
ATOM 1488 O O . LEU A 1 189 ? -11.242 28.031 -13.148 1 93.75 189 LEU A O 1
ATOM 1492 N N . PRO A 1 190 ? -11.594 30.266 -13.664 1 95.12 190 PRO A N 1
ATOM 1493 C CA . PRO A 1 190 ? -12.773 29.859 -14.438 1 95.12 190 PRO A CA 1
ATOM 1494 C C . PRO A 1 190 ? -12.422 29 -15.648 1 95.12 190 PRO A C 1
ATOM 1496 O O . PRO A 1 190 ? -13.117 28.031 -15.953 1 95.12 190 PRO A O 1
ATOM 1499 N N . GLU A 1 191 ? -11.398 29.344 -16.266 1 93.88 191 GLU A N 1
ATOM 1500 C CA . GLU A 1 191 ? -10.961 28.562 -17.422 1 93.88 191 GLU A CA 1
ATOM 1501 C C . GLU A 1 191 ? -10.484 27.172 -17 1 93.88 191 GLU A C 1
ATOM 1503 O O . GLU A 1 191 ? -10.719 26.203 -17.719 1 93.88 191 GLU A O 1
ATOM 1508 N N . ILE A 1 192 ? -9.797 27.125 -15.938 1 92.69 192 ILE A N 1
ATOM 1509 C CA . ILE A 1 192 ? -9.336 25.844 -15.414 1 92.69 192 ILE A CA 1
ATOM 1510 C C . ILE A 1 192 ? -10.539 24.969 -15.062 1 92.69 192 ILE A C 1
ATOM 1512 O O . ILE A 1 192 ? -10.555 23.781 -15.375 1 92.69 192 ILE A O 1
ATOM 1516 N N . ALA A 1 193 ? -11.5 25.625 -14.438 1 95.56 193 ALA A N 1
ATOM 1517 C CA . ALA A 1 193 ? -12.711 24.891 -14.078 1 95.56 193 ALA A CA 1
ATOM 1518 C C . ALA A 1 193 ? -13.375 24.297 -15.32 1 95.56 193 ALA A C 1
ATOM 1520 O O . ALA A 1 193 ? -13.82 23.141 -15.305 1 95.56 193 ALA A O 1
ATOM 1521 N N . LEU A 1 194 ? -13.406 25.078 -16.359 1 95.12 194 LEU A N 1
ATOM 1522 C CA . LEU A 1 194 ? -14.016 24.609 -17.609 1 95.12 194 LEU A CA 1
ATOM 1523 C C . LEU A 1 194 ? -13.219 23.453 -18.203 1 95.12 194 LEU A C 1
ATOM 1525 O O . LEU A 1 194 ? -13.797 22.484 -18.688 1 95.12 194 LEU A O 1
ATOM 1529 N N . ARG A 1 195 ? -11.969 23.547 -18.156 1 93.12 195 ARG A N 1
ATOM 1530 C CA . ARG A 1 195 ? -11.094 22.484 -18.656 1 93.12 195 ARG A CA 1
ATOM 1531 C C . ARG A 1 195 ? -11.289 21.203 -17.859 1 93.12 195 ARG A C 1
ATOM 1533 O O . ARG A 1 195 ? -11.336 20.109 -18.438 1 93.12 195 ARG A O 1
ATOM 1540 N N . LEU A 1 196 ? -11.391 21.344 -16.547 1 94.06 196 LEU A N 1
ATOM 1541 C CA . LEU A 1 196 ? -11.562 20.188 -15.688 1 94.06 196 LEU A CA 1
ATOM 1542 C C . LEU A 1 196 ? -12.922 19.531 -15.93 1 94.06 196 LEU A C 1
ATOM 1544 O O . LEU A 1 196 ? -13.039 18.312 -15.914 1 94.06 196 LEU A O 1
ATOM 1548 N N . LEU A 1 197 ? -13.93 20.406 -16.188 1 95.62 197 LEU A N 1
ATOM 1549 C CA . LEU A 1 197 ? -15.258 19.875 -16.484 1 95.62 197 LEU A CA 1
ATOM 1550 C C . LEU A 1 197 ? -15.258 19.078 -17.781 1 95.62 197 LEU A C 1
ATOM 1552 O O . LEU A 1 197 ? -15.875 18.016 -17.859 1 95.62 197 LEU A O 1
ATOM 1556 N N . THR A 1 198 ? -14.57 19.547 -18.75 1 94.38 198 THR A N 1
ATOM 1557 C CA . THR A 1 198 ? -14.461 18.859 -20.031 1 94.38 198 THR A CA 1
ATOM 1558 C C . THR A 1 198 ? -13.75 17.516 -19.875 1 94.38 198 THR A C 1
ATOM 1560 O O . THR A 1 198 ? -14.18 16.516 -20.453 1 94.38 198 THR A O 1
ATOM 1563 N N . ALA A 1 199 ? -12.727 17.531 -19.141 1 92.5 199 ALA A N 1
ATOM 1564 C CA . ALA A 1 199 ? -11.984 16.297 -18.891 1 92.5 199 ALA A CA 1
ATOM 1565 C C . ALA A 1 199 ? -12.836 15.297 -18.125 1 92.5 199 ALA A C 1
ATOM 1567 O O . ALA A 1 199 ? -12.773 14.094 -18.391 1 92.5 199 ALA A O 1
ATOM 1568 N N . TYR A 1 200 ? -13.531 15.789 -17.203 1 92.25 200 TYR A N 1
ATOM 1569 C CA . TYR A 1 200 ? -14.406 14.953 -16.391 1 92.25 200 TYR A CA 1
ATOM 1570 C C . TYR A 1 200 ? -15.445 14.25 -17.266 1 92.25 200 TYR A C 1
ATOM 1572 O O . TYR A 1 200 ? -15.766 13.078 -17.031 1 92.25 200 TYR A O 1
ATOM 1580 N N . GLU A 1 201 ? -15.891 14.906 -18.219 1 90.56 201 GLU A N 1
ATOM 1581 C CA . GLU A 1 201 ? -16.969 14.383 -19.047 1 90.56 201 GLU A CA 1
ATOM 1582 C C . GLU A 1 201 ? -16.422 13.594 -20.234 1 90.56 201 GLU A C 1
ATOM 1584 O O . GLU A 1 201 ? -17.188 12.984 -20.984 1 90.56 201 GLU A O 1
ATOM 1589 N N . ASP A 1 202 ? -15.125 13.562 -20.328 1 87.38 202 ASP A N 1
ATOM 1590 C CA . ASP A 1 202 ? -14.492 12.859 -21.422 1 87.38 202 ASP A CA 1
ATOM 1591 C C . ASP A 1 202 ? -14.602 11.344 -21.25 1 87.38 202 ASP A C 1
ATOM 1593 O O . ASP A 1 202 ? -14.125 10.789 -20.266 1 87.38 202 ASP A O 1
ATOM 1597 N N . GLU A 1 203 ? -15.133 10.594 -22.156 1 80.25 203 GLU A N 1
ATOM 1598 C CA . GLU A 1 203 ? -15.352 9.148 -22.078 1 80.25 203 GLU A CA 1
ATOM 1599 C C . GLU A 1 203 ? -14.172 8.383 -22.672 1 80.25 203 GLU A C 1
ATOM 1601 O O . GLU A 1 203 ? -14.062 7.168 -22.469 1 80.25 203 GLU A O 1
ATOM 1606 N N . HIS A 1 204 ? -13.234 9.062 -23.266 1 79 204 HIS A N 1
ATOM 1607 C CA . HIS A 1 204 ? -12.094 8.391 -23.891 1 79 204 HIS A CA 1
ATOM 1608 C C . HIS A 1 204 ? -11.133 7.852 -22.844 1 79 204 HIS A C 1
ATOM 1610 O O . HIS A 1 204 ? -10.227 7.082 -23.156 1 79 204 HIS A O 1
ATOM 1616 N N . CYS A 1 205 ? -11.477 8.227 -21.641 1 78.88 205 CYS A N 1
ATOM 1617 C CA . CYS A 1 205 ? -10.648 7.734 -20.547 1 78.88 205 CYS A CA 1
ATOM 1618 C C . CYS A 1 205 ? -10.711 6.215 -20.453 1 78.88 205 CYS A C 1
ATOM 1620 O O . CYS A 1 205 ? -9.742 5.574 -20.031 1 78.88 205 CYS A O 1
ATOM 1622 N N . LYS A 1 206 ? -11.766 5.633 -20.953 1 77.44 206 LYS A N 1
ATOM 1623 C CA . LYS A 1 206 ? -11.961 4.191 -20.891 1 77.44 206 LYS A CA 1
ATOM 1624 C C . LYS A 1 206 ? -10.992 3.465 -21.828 1 77.44 206 LYS A C 1
ATOM 1626 O O . LYS A 1 206 ? -10.664 2.299 -21.594 1 77.44 206 LYS A O 1
ATOM 1631 N N . GLU A 1 207 ? -10.555 4.141 -22.766 1 77.75 207 GLU A N 1
ATOM 1632 C CA . GLU A 1 207 ? -9.578 3.549 -23.672 1 77.75 207 GLU A CA 1
ATOM 1633 C C . GLU A 1 207 ? -8.203 3.438 -23.016 1 77.75 207 GLU A C 1
ATOM 1635 O O . GLU A 1 207 ? -7.477 2.469 -23.25 1 77.75 207 GLU A O 1
ATOM 1640 N N . LYS A 1 208 ? -7.977 4.43 -22.188 1 78.62 208 LYS A N 1
ATOM 1641 C CA . LYS A 1 208 ? -6.695 4.457 -21.484 1 78.62 208 LYS A CA 1
ATOM 1642 C C . LYS A 1 208 ? -6.691 3.482 -20.312 1 78.62 208 LYS A C 1
ATOM 1644 O O . LYS A 1 208 ? -5.672 2.85 -20.031 1 78.62 208 LYS A O 1
ATOM 1649 N N . TYR A 1 209 ? -7.859 3.439 -19.734 1 81.44 209 TYR A N 1
ATOM 1650 C CA . TYR A 1 209 ? -8 2.596 -18.547 1 81.44 209 TYR A CA 1
ATOM 1651 C C . TYR A 1 209 ? -9.156 1.617 -18.719 1 81.44 209 TYR A C 1
ATOM 1653 O O . TYR A 1 209 ? -10.219 1.787 -18.109 1 81.44 209 TYR A O 1
ATOM 1661 N N . PRO A 1 210 ? -8.898 0.506 -19.375 1 75.19 210 PRO A N 1
ATOM 1662 C CA . PRO A 1 210 ? -9.992 -0.412 -19.703 1 75.19 210 PRO A CA 1
ATOM 1663 C C . PRO A 1 210 ? -10.641 -1.04 -18.469 1 75.19 210 PRO A C 1
ATOM 1665 O O . PRO A 1 210 ? -11.781 -1.502 -18.547 1 75.19 210 PRO A O 1
ATOM 1668 N N . TRP A 1 211 ? -9.953 -1.028 -17.375 1 77.75 211 TRP A N 1
ATOM 1669 C CA . TRP A 1 211 ? -10.469 -1.681 -16.188 1 77.75 211 TRP A CA 1
ATOM 1670 C C . TRP A 1 211 ? -11.492 -0.799 -15.477 1 77.75 211 TRP A C 1
ATOM 1672 O O . TRP A 1 211 ? -12.172 -1.246 -14.555 1 77.75 211 TRP A O 1
ATOM 1682 N N . MET A 1 212 ? -11.688 0.405 -15.93 1 76.81 212 MET A N 1
ATOM 1683 C CA . MET A 1 212 ? -12.57 1.371 -15.273 1 76.81 212 MET A CA 1
ATOM 1684 C C . MET A 1 212 ? -14.008 0.881 -15.273 1 76.81 212 MET A C 1
ATOM 1686 O O . MET A 1 212 ? -14.805 1.291 -14.43 1 76.81 212 MET A O 1
ATOM 1690 N N . ASP A 1 213 ? -14.312 -0.029 -16.141 1 74 213 ASP A N 1
ATOM 1691 C CA . ASP A 1 213 ? -15.688 -0.48 -16.281 1 74 213 ASP A CA 1
ATOM 1692 C C . ASP A 1 213 ? -15.953 -1.725 -15.438 1 74 213 ASP A C 1
ATOM 1694 O O . ASP A 1 213 ? -17.078 -2.217 -15.375 1 74 213 ASP A O 1
ATOM 1698 N N . PHE A 1 214 ? -14.969 -2.186 -14.766 1 77.31 214 PHE A N 1
ATOM 1699 C CA . PHE A 1 214 ? -15.156 -3.391 -13.969 1 77.31 214 PHE A CA 1
ATOM 1700 C C . PHE A 1 214 ? -15.953 -3.084 -12.703 1 77.31 214 PHE A C 1
ATOM 1702 O O . PHE A 1 214 ? -16.828 -3.852 -12.32 1 77.31 214 PHE A O 1
ATOM 1709 N N . ILE A 1 215 ? -15.602 -2.074 -12.062 1 80.5 215 ILE A N 1
ATOM 1710 C CA . ILE A 1 215 ? -16.328 -1.571 -10.906 1 80.5 215 ILE A CA 1
ATOM 1711 C C . ILE A 1 215 ? -16.812 -0.146 -11.172 1 80.5 215 ILE A C 1
ATOM 1713 O O . ILE A 1 215 ? -16 0.783 -11.242 1 80.5 215 ILE A O 1
ATOM 1717 N N . VAL A 1 216 ? -18.078 -0.056 -11.367 1 81.88 216 VAL A N 1
ATOM 1718 C CA . VAL A 1 216 ? -18.625 1.219 -11.82 1 81.88 216 VAL A CA 1
ATOM 1719 C C . VAL A 1 216 ? -19.531 1.809 -10.742 1 81.88 216 VAL A C 1
ATOM 1721 O O . VAL A 1 216 ? -20.359 1.101 -10.156 1 81.88 216 VAL A O 1
ATOM 1724 N N . PRO A 1 217 ? -19.375 3.057 -10.484 1 82.88 217 PRO A N 1
ATOM 1725 C CA . PRO A 1 217 ? -20.281 3.684 -9.516 1 82.88 217 PRO A CA 1
ATOM 1726 C C . PRO A 1 217 ? -21.734 3.678 -9.984 1 82.88 217 PRO A C 1
ATOM 1728 O O . PRO A 1 217 ? -22.016 3.877 -11.172 1 82.88 217 PRO A O 1
ATOM 1731 N N . VAL A 1 218 ? -22.625 3.441 -9.039 1 89.31 218 VAL A N 1
ATOM 1732 C CA . VAL A 1 218 ? -24.062 3.479 -9.32 1 89.31 218 VAL A CA 1
ATOM 1733 C C . VAL A 1 218 ? -24.562 4.922 -9.273 1 89.31 218 VAL A C 1
ATOM 1735 O O . VAL A 1 218 ? -24.344 5.629 -8.289 1 89.31 218 VAL A O 1
ATOM 1738 N N . ARG A 1 219 ? -25.25 5.348 -10.336 1 79.88 219 ARG A N 1
ATOM 1739 C CA . ARG A 1 219 ? -25.719 6.727 -10.391 1 79.88 219 ARG A CA 1
ATOM 1740 C C . ARG A 1 219 ? -27.234 6.789 -10.352 1 79.88 219 ARG A C 1
ATOM 1742 O O . ARG A 1 219 ? -27.812 7.828 -10.016 1 79.88 219 ARG A O 1
ATOM 1749 N N . ASP A 1 220 ? -27.844 5.668 -10.555 1 86.38 220 ASP A N 1
ATOM 1750 C CA . ASP A 1 220 ? -29.297 5.598 -10.531 1 86.38 220 ASP A CA 1
ATOM 1751 C C . ASP A 1 220 ? -29.828 5.727 -9.109 1 86.38 220 ASP A C 1
ATOM 1753 O O . ASP A 1 220 ? -29.641 4.828 -8.281 1 86.38 220 ASP A O 1
ATOM 1757 N N . SER A 1 221 ? -30.547 6.828 -8.891 1 86.62 221 SER A N 1
ATOM 1758 C CA . SER A 1 221 ? -31.047 7.129 -7.555 1 86.62 221 SER A CA 1
ATOM 1759 C C . SER A 1 221 ? -32.031 6.066 -7.078 1 86.62 221 SER A C 1
ATOM 1761 O O . SER A 1 221 ? -32.062 5.738 -5.891 1 86.62 221 SER A O 1
ATOM 1763 N N . THR A 1 222 ? -32.812 5.605 -7.969 1 91.75 222 THR A N 1
ATOM 1764 C CA . THR A 1 222 ? -33.781 4.574 -7.609 1 91.75 222 THR A CA 1
ATOM 1765 C C . THR A 1 222 ? -33.062 3.301 -7.152 1 91.75 222 THR A C 1
ATOM 1767 O O . THR A 1 222 ? -33.438 2.717 -6.129 1 91.75 222 THR A O 1
ATOM 1770 N N . LEU A 1 223 ? -32.125 2.943 -7.949 1 93.81 223 LEU A N 1
ATOM 1771 C CA . LEU A 1 223 ? -31.359 1.762 -7.594 1 93.81 223 LEU A CA 1
ATOM 1772 C C . LEU A 1 223 ? -30.625 1.966 -6.273 1 93.81 223 LEU A C 1
ATOM 1774 O O . LEU A 1 223 ? -30.578 1.059 -5.438 1 93.81 223 LEU A O 1
ATOM 1778 N N . MET A 1 224 ? -30.125 3.066 -6.066 1 92.56 224 MET A N 1
ATOM 1779 C CA . MET A 1 224 ? -29.438 3.369 -4.816 1 92.56 224 MET A CA 1
ATOM 1780 C C . MET A 1 224 ? -30.375 3.244 -3.625 1 92.56 224 MET A C 1
ATOM 1782 O O . MET A 1 224 ? -29.984 2.736 -2.572 1 92.56 224 MET A O 1
ATOM 1786 N N . GLY A 1 225 ? -31.578 3.764 -3.859 1 93.44 225 GLY A N 1
ATOM 1787 C CA . GLY A 1 225 ? -32.562 3.627 -2.812 1 93.44 225 GLY A CA 1
ATOM 1788 C C . GLY A 1 225 ? -32.875 2.184 -2.467 1 93.44 225 GLY A C 1
ATOM 1789 O O . GLY A 1 225 ? -33.031 1.838 -1.293 1 93.44 225 GLY A O 1
ATOM 1790 N N . GLN A 1 226 ? -33 1.399 -3.488 1 95.88 226 GLN A N 1
ATOM 1791 C CA . GLN A 1 226 ? -33.25 -0.024 -3.285 1 95.88 226 GLN A CA 1
ATOM 1792 C C . GLN A 1 226 ? -32.094 -0.687 -2.543 1 95.88 226 GLN A C 1
ATOM 1794 O O . GLN A 1 226 ? -32.312 -1.47 -1.616 1 95.88 226 GLN A O 1
ATOM 1799 N N . LEU A 1 227 ? -30.906 -0.371 -2.941 1 96.25 227 LEU A N 1
ATOM 1800 C CA . LEU A 1 227 ? -29.719 -0.941 -2.32 1 96.25 227 LEU A CA 1
ATOM 1801 C C . LEU A 1 227 ? -29.609 -0.516 -0.859 1 96.25 227 LEU A C 1
ATOM 1803 O O . LEU A 1 227 ? -29.25 -1.321 -0 1 96.25 227 LEU A O 1
ATOM 1807 N N . ASP A 1 228 ? -29.969 0.664 -0.631 1 95.81 228 ASP A N 1
ATOM 1808 C CA . ASP A 1 228 ? -29.969 1.148 0.746 1 95.81 228 ASP A CA 1
ATOM 1809 C C . ASP A 1 228 ? -30.984 0.386 1.597 1 95.81 228 ASP A C 1
ATOM 1811 O O . ASP A 1 228 ? -30.734 0.127 2.777 1 95.81 228 ASP A O 1
ATOM 1815 N N . GLY A 1 229 ? -32.125 0.216 0.984 1 95.88 229 GLY A N 1
ATOM 1816 C CA . GLY A 1 229 ? -33.094 -0.594 1.687 1 95.88 229 GLY A CA 1
ATOM 1817 C C . GLY A 1 229 ? -32.562 -1.965 2.072 1 95.88 229 GLY A C 1
ATOM 1818 O O . GLY A 1 229 ? -32.781 -2.414 3.203 1 95.88 229 GLY A O 1
ATOM 1819 N N . LEU A 1 230 ? -31.953 -2.586 1.152 1 96 230 LEU A N 1
ATOM 1820 C CA . LEU A 1 230 ? -31.375 -3.902 1.398 1 96 230 LEU A CA 1
ATOM 1821 C C . LEU A 1 230 ? -30.266 -3.82 2.445 1 96 230 LEU A C 1
ATOM 1823 O O . LEU A 1 230 ? -30.109 -4.73 3.26 1 96 230 LEU A O 1
ATOM 1827 N N . LEU A 1 231 ? -29.5 -2.779 2.393 1 95.75 231 LEU A N 1
ATOM 1828 C CA . LEU A 1 231 ? -28.438 -2.543 3.363 1 95.75 231 LEU A CA 1
ATOM 1829 C C . LEU A 1 231 ? -29 -2.461 4.777 1 95.75 231 LEU A C 1
ATOM 1831 O O . LEU A 1 231 ? -28.484 -3.102 5.695 1 95.75 231 LEU A O 1
ATOM 1835 N N . VAL A 1 232 ? -30.047 -1.703 4.906 1 96.5 232 VAL A N 1
ATOM 1836 C CA . VAL A 1 232 ? -30.688 -1.514 6.203 1 96.5 232 VAL A CA 1
ATOM 1837 C C . VAL A 1 232 ? -31.219 -2.85 6.719 1 96.5 232 VAL A C 1
ATOM 1839 O O . VAL A 1 232 ? -31.062 -3.17 7.902 1 96.5 232 VAL A O 1
ATOM 1842 N N . ASP A 1 233 ? -31.766 -3.562 5.844 1 95.75 233 ASP A N 1
ATOM 1843 C CA . ASP A 1 233 ? -32.281 -4.879 6.215 1 95.75 233 ASP A CA 1
ATOM 1844 C C . ASP A 1 233 ? -31.141 -5.793 6.688 1 95.75 233 ASP A C 1
ATOM 1846 O O . ASP A 1 233 ? -31.297 -6.512 7.68 1 95.75 233 ASP A O 1
ATOM 1850 N N . ALA A 1 234 ? -30.078 -5.762 5.984 1 93.62 234 ALA A N 1
ATOM 1851 C CA . ALA A 1 234 ? -28.938 -6.598 6.332 1 93.62 234 ALA A CA 1
ATOM 1852 C C . ALA A 1 234 ? -28.375 -6.219 7.699 1 93.62 234 ALA A C 1
ATOM 1854 O O . ALA A 1 234 ? -28.016 -7.09 8.492 1 93.62 234 ALA A O 1
ATOM 1855 N N . ILE A 1 235 ? -28.281 -4.945 7.953 1 94.94 235 ILE A N 1
ATOM 1856 C CA . ILE A 1 235 ? -27.75 -4.461 9.227 1 94.94 235 ILE A CA 1
ATOM 1857 C C . ILE A 1 235 ? -28.703 -4.848 10.359 1 94.94 235 ILE A C 1
ATOM 1859 O O . ILE A 1 235 ? -28.266 -5.328 11.406 1 94.94 235 ILE A O 1
ATOM 1863 N N . ASN A 1 236 ? -29.969 -4.684 10.078 1 96.06 236 ASN A N 1
ATOM 1864 C CA . ASN A 1 236 ? -30.953 -4.934 11.117 1 96.06 236 ASN A CA 1
ATOM 1865 C C . ASN A 1 236 ? -31.109 -6.426 11.406 1 96.06 236 ASN A C 1
ATOM 1867 O O . ASN A 1 236 ? -31.562 -6.812 12.484 1 96.06 236 ASN A O 1
ATOM 1871 N N . THR A 1 237 ? -30.75 -7.219 10.484 1 93.5 237 THR A N 1
ATOM 1872 C CA . THR A 1 237 ? -30.75 -8.664 10.703 1 93.5 237 THR A CA 1
ATOM 1873 C C . THR A 1 237 ? -29.375 -9.148 11.156 1 93.5 237 THR A C 1
ATOM 1875 O O . THR A 1 237 ? -29.094 -10.352 11.125 1 93.5 237 THR A O 1
ATOM 1878 N N . GLU A 1 238 ? -28.453 -8.242 11.383 1 89.88 238 GLU A N 1
ATOM 1879 C CA . GLU A 1 238 ? -27.125 -8.461 11.953 1 89.88 238 GLU A CA 1
ATOM 1880 C C . GLU A 1 238 ? -26.266 -9.328 11.039 1 89.88 238 GLU A C 1
ATOM 1882 O O . GLU A 1 238 ? -25.594 -10.25 11.508 1 89.88 238 GLU A O 1
ATOM 1887 N N . GLN A 1 239 ? -26.406 -9.094 9.766 1 84.75 239 GLN A N 1
ATOM 1888 C CA . GLN A 1 239 ? -25.531 -9.758 8.805 1 84.75 239 GLN A CA 1
ATOM 1889 C C . GLN A 1 239 ? -24.188 -9.039 8.695 1 84.75 239 GLN A C 1
ATOM 1891 O O . GLN A 1 239 ? -23.812 -8.57 7.613 1 84.75 239 GLN A O 1
ATOM 1896 N N . PHE A 1 240 ? -23.406 -9.078 9.727 1 80.19 240 PHE A N 1
ATOM 1897 C CA . PHE A 1 240 ? -22.188 -8.297 9.844 1 80.19 240 PHE A CA 1
ATOM 1898 C C . PHE A 1 240 ? -21.047 -8.945 9.07 1 80.19 240 PHE A C 1
ATOM 1900 O O . PHE A 1 240 ? -19.969 -8.375 8.945 1 80.19 240 PHE A O 1
ATOM 1907 N N . ASP A 1 241 ? -21.375 -10.102 8.492 1 72.12 241 ASP A N 1
ATOM 1908 C CA . ASP A 1 241 ? -20.406 -10.719 7.582 1 72.12 241 ASP A CA 1
ATOM 1909 C C . ASP A 1 241 ? -20.422 -10.023 6.223 1 72.12 241 ASP A C 1
ATOM 1911 O O . ASP A 1 241 ? -19.422 -10.047 5.496 1 72.12 241 ASP A O 1
ATOM 1915 N N . ARG A 1 242 ? -21.562 -9.359 5.957 1 79 242 ARG A N 1
ATOM 1916 C CA . ARG A 1 242 ? -21.734 -8.711 4.66 1 79 242 ARG A CA 1
ATOM 1917 C C . ARG A 1 242 ? -21.547 -7.199 4.777 1 79 242 ARG A C 1
ATOM 1919 O O . ARG A 1 242 ? -21.266 -6.527 3.785 1 79 242 ARG A O 1
ATOM 1926 N N . VAL A 1 243 ? -21.797 -6.777 6.016 1 86.81 243 VAL A N 1
ATOM 1927 C CA . VAL A 1 243 ? -21.703 -5.34 6.246 1 86.81 243 VAL A CA 1
ATOM 1928 C C . VAL A 1 243 ? -20.719 -5.066 7.383 1 86.81 243 VAL A C 1
ATOM 1930 O O . VAL A 1 243 ? -20.781 -5.695 8.438 1 86.81 243 VAL A O 1
ATOM 1933 N N . ARG A 1 244 ? -19.844 -4.164 7.145 1 84.06 244 ARG A N 1
ATOM 1934 C CA . ARG A 1 244 ? -18.875 -3.816 8.18 1 84.06 244 ARG A CA 1
ATOM 1935 C C . ARG A 1 244 ? -18.609 -2.314 8.203 1 84.06 244 ARG A C 1
ATOM 1937 O O . ARG A 1 244 ? -18.969 -1.6 7.266 1 84.06 244 ARG A O 1
ATOM 1944 N N . ALA A 1 245 ? -18.047 -1.902 9.312 1 87.25 245 ALA A N 1
ATOM 1945 C CA . ALA A 1 245 ? -17.625 -0.505 9.43 1 87.25 245 ALA A CA 1
ATOM 1946 C C . ALA A 1 245 ? -16.141 -0.339 9.125 1 87.25 245 ALA A C 1
ATOM 1948 O O . ALA A 1 245 ? -15.328 -1.188 9.492 1 87.25 245 ALA A O 1
ATOM 1949 N N . ALA A 1 246 ? -15.812 0.646 8.367 1 82.75 246 ALA A N 1
ATOM 1950 C CA . ALA A 1 246 ? -14.422 0.964 8.039 1 82.75 246 ALA A CA 1
ATOM 1951 C C . ALA A 1 246 ? -14.227 2.471 7.91 1 82.75 246 ALA A C 1
ATOM 1953 O O . ALA A 1 246 ? -15.164 3.203 7.586 1 82.75 246 ALA A O 1
ATOM 1954 N N . SER A 1 247 ? -12.953 2.895 8.164 1 82.75 247 SER A N 1
ATOM 1955 C CA . SER A 1 247 ? -12.633 4.305 7.973 1 82.75 247 SER A CA 1
ATOM 1956 C C . SER A 1 247 ? -12.695 4.691 6.496 1 82.75 247 SER A C 1
ATOM 1958 O O . SER A 1 247 ? -12.203 3.963 5.637 1 82.75 247 SER A O 1
ATOM 1960 N N . PRO A 1 248 ? -13.289 5.754 6.195 1 82.75 248 PRO A N 1
ATOM 1961 C CA . PRO A 1 248 ? -13.398 6.164 4.793 1 82.75 248 PRO A CA 1
ATOM 1962 C C . PRO A 1 248 ? -12.109 6.805 4.266 1 82.75 248 PRO A C 1
ATOM 1964 O O . PRO A 1 248 ? -12.031 7.16 3.088 1 82.75 248 PRO A O 1
ATOM 1967 N N . GLU A 1 249 ? -11.094 6.969 5.059 1 79.12 249 GLU A N 1
ATOM 1968 C CA . GLU A 1 249 ? -9.82 7.543 4.629 1 79.12 249 GLU A CA 1
ATOM 1969 C C . GLU A 1 249 ? -8.648 6.859 5.316 1 79.12 249 GLU A C 1
ATOM 1971 O O . GLU A 1 249 ? -8.82 6.18 6.328 1 79.12 249 GLU A O 1
ATOM 1976 N N . LEU A 1 250 ? -7.547 6.945 4.68 1 77.12 250 LEU A N 1
ATOM 1977 C CA . LEU A 1 250 ? -6.316 6.488 5.32 1 77.12 250 LEU A CA 1
ATOM 1978 C C . LEU A 1 250 ? -5.977 7.359 6.523 1 77.12 250 LEU A C 1
ATOM 1980 O O . LEU A 1 250 ? -6.062 8.586 6.449 1 77.12 250 LEU A O 1
ATOM 1984 N N . LEU A 1 251 ? -5.738 6.719 7.566 1 73.25 251 LEU A N 1
ATOM 1985 C CA . LEU A 1 251 ? -5.504 7.453 8.805 1 73.25 251 LEU A CA 1
ATOM 1986 C C . LEU A 1 251 ? -4.012 7.66 9.039 1 73.25 251 LEU A C 1
ATOM 1988 O O . LEU A 1 251 ? -3.191 6.852 8.609 1 73.25 251 LEU A O 1
ATOM 1992 N N . GLY A 1 252 ? -3.688 8.773 9.531 1 65.31 252 GLY A N 1
ATOM 1993 C CA . GLY A 1 252 ? -2.311 9.023 9.922 1 65.31 252 GLY A CA 1
ATOM 1994 C C . GLY A 1 252 ? -1.904 8.273 11.18 1 65.31 252 GLY A C 1
ATOM 1995 O O . GLY A 1 252 ? -2.709 7.543 11.758 1 65.31 252 GLY A O 1
ATOM 1996 N N . ASN A 1 253 ? -0.695 8.359 11.539 1 60.94 253 ASN A N 1
ATOM 1997 C CA . ASN A 1 253 ? -0.15 7.664 12.695 1 60.94 253 ASN A CA 1
ATOM 1998 C C . ASN A 1 253 ? -0.527 8.367 14 1 60.94 253 ASN A C 1
ATOM 2000 O O . ASN A 1 253 ? -0.39 7.797 15.078 1 60.94 253 ASN A O 1
ATOM 2004 N N . ASN A 1 254 ? -1.1 9.617 13.883 1 61.34 254 ASN A N 1
ATOM 2005 C CA . ASN A 1 254 ? -1.384 10.406 15.078 1 61.34 254 ASN A CA 1
ATOM 2006 C C . ASN A 1 254 ? -2.871 10.398 15.414 1 61.34 254 ASN A C 1
ATOM 2008 O O . ASN A 1 254 ? -3.457 11.445 15.695 1 61.34 254 ASN A O 1
ATOM 2012 N N . ILE A 1 255 ? -3.477 9.211 15.305 1 67 255 ILE A N 1
ATOM 2013 C CA . ILE A 1 255 ? -4.902 9.086 15.586 1 67 255 ILE A CA 1
ATOM 2014 C C . ILE A 1 255 ? -5.105 8.32 16.891 1 67 255 ILE A C 1
ATOM 2016 O O . ILE A 1 255 ? -4.355 7.395 17.203 1 67 255 ILE A O 1
ATOM 2020 N N . SER A 1 256 ? -6.02 8.797 17.703 1 66.19 256 SER A N 1
ATOM 2021 C CA . SER A 1 256 ? -6.359 8.109 18.953 1 66.19 256 SER A CA 1
ATOM 2022 C C . SER A 1 256 ? -7.414 7.035 18.719 1 66.19 256 SER A C 1
ATOM 2024 O O . SER A 1 256 ? -7.41 6 19.391 1 66.19 256 SER A O 1
ATOM 2026 N N . GLY A 1 257 ? -8.312 7.359 17.891 1 76.44 257 GLY A N 1
ATOM 2027 C CA . GLY A 1 257 ? -9.336 6.363 17.594 1 76.44 257 GLY A CA 1
ATOM 2028 C C . GLY A 1 257 ? -10.656 6.973 17.172 1 76.44 257 GLY A C 1
ATOM 2029 O O . GLY A 1 257 ? -10.695 8.094 16.672 1 76.44 257 GLY A O 1
ATOM 2030 N N . PHE A 1 258 ? -11.68 6.102 17.359 1 82.19 258 PHE A N 1
ATOM 2031 C CA . PHE A 1 258 ? -13 6.473 16.875 1 82.19 258 PHE A CA 1
ATOM 2032 C C . PHE A 1 258 ? -13.984 6.641 18.031 1 82.19 258 PHE A C 1
ATOM 2034 O O . PHE A 1 258 ? -13.922 5.906 19.016 1 82.19 258 PHE A O 1
ATOM 2041 N N . GLY A 1 259 ? -14.766 7.672 17.953 1 86.19 259 GLY A N 1
ATOM 2042 C CA . GLY A 1 259 ? -15.898 7.859 18.859 1 86.19 259 GLY A CA 1
ATOM 2043 C C . GLY A 1 259 ? -17.234 7.691 18.156 1 86.19 259 GLY A C 1
ATOM 2044 O O . GLY A 1 259 ? -17.406 8.086 17 1 86.19 259 GLY A O 1
ATOM 2045 N N . TYR A 1 260 ? -18.109 7.059 18.922 1 88.12 260 TYR A N 1
ATOM 2046 C CA . TYR A 1 260 ? -19.406 6.797 18.312 1 88.12 260 TYR A CA 1
ATOM 2047 C C . TYR A 1 260 ? -20.438 7.828 18.766 1 88.12 260 TYR A C 1
ATOM 2049 O O . TYR A 1 260 ? -21.5 7.965 18.156 1 88.12 260 TYR A O 1
ATOM 2057 N N . VAL A 1 261 ? -20.141 8.477 19.859 1 82.38 261 VAL A N 1
ATOM 2058 C CA . VAL A 1 261 ? -21.062 9.477 20.375 1 82.38 261 VAL A CA 1
ATOM 2059 C C . VAL A 1 261 ? -20.375 10.844 20.438 1 82.38 261 VAL A C 1
ATOM 2061 O O . VAL A 1 261 ? -19.156 10.922 20.625 1 82.38 261 VAL A O 1
ATOM 2064 N N . LYS A 1 262 ? -21.234 11.82 20.016 1 71.19 262 LYS A N 1
ATOM 2065 C CA . LYS A 1 262 ? -20.688 13.172 20.062 1 71.19 262 LYS A CA 1
ATOM 2066 C C . LYS A 1 262 ? -20.297 13.562 21.5 1 71.19 262 LYS A C 1
ATOM 2068 O O . LYS A 1 262 ? -21.062 13.336 22.438 1 71.19 262 LYS A O 1
ATOM 2073 N N . HIS A 1 263 ? -19.047 13.656 21.703 1 61.66 263 HIS A N 1
ATOM 2074 C CA . HIS A 1 263 ? -18.609 14.07 23.031 1 61.66 263 HIS A CA 1
ATOM 2075 C C . HIS A 1 263 ? -18.781 15.57 23.219 1 61.66 263 HIS A C 1
ATOM 2077 O O . HIS A 1 263 ? -18.359 16.359 22.375 1 61.66 263 HIS A O 1
ATOM 2083 N N . SER A 1 264 ? -19.844 15.969 23.969 1 52.69 264 SER A N 1
ATOM 2084 C CA . SER A 1 264 ? -20 17.359 24.359 1 52.69 264 SER A CA 1
ATOM 2085 C C . SER A 1 264 ? -18.812 17.844 25.188 1 52.69 264 SER A C 1
ATOM 2087 O O . SER A 1 264 ? -18.219 17.062 25.938 1 52.69 264 SER A O 1
ATOM 2089 N N . ALA A 1 265 ? -18.156 18.953 24.75 1 48.19 265 ALA A N 1
ATOM 2090 C CA . ALA A 1 265 ? -17.094 19.625 25.5 1 48.19 265 ALA A CA 1
ATOM 2091 C C . ALA A 1 265 ? -17.297 19.484 27 1 48.19 265 ALA A C 1
ATOM 2093 O O . ALA A 1 265 ? -16.344 19.531 27.781 1 48.19 265 ALA A O 1
ATOM 2094 N N . ARG A 1 266 ? -18.594 19.438 27.406 1 46.28 266 ARG A N 1
ATOM 2095 C CA . ARG A 1 266 ? -18.938 19.516 28.828 1 46.28 266 ARG A CA 1
ATOM 2096 C C . ARG A 1 266 ? -18.766 18.156 29.5 1 46.28 266 ARG A C 1
ATOM 2098 O O . ARG A 1 266 ? -18.922 18.047 30.719 1 46.28 266 ARG A O 1
ATOM 2105 N N . SER A 1 267 ? -18.594 17.141 28.656 1 48.56 267 SER A N 1
ATOM 2106 C CA . SER A 1 267 ? -18.531 15.844 29.312 1 48.56 267 SER A CA 1
ATOM 2107 C C . SER A 1 267 ? -17.141 15.609 29.922 1 48.56 267 SER A C 1
ATOM 2109 O O . SER A 1 267 ? -16.125 15.875 29.281 1 48.56 267 SER A O 1
ATOM 2111 N N . ARG A 1 268 ? -17.109 15.711 31.156 1 48.06 268 ARG A N 1
ATOM 2112 C CA . ARG A 1 268 ? -15.898 15.539 31.969 1 48.06 268 ARG A CA 1
ATOM 2113 C C . ARG A 1 268 ? -15.102 14.328 31.5 1 48.06 268 ARG A C 1
ATOM 2115 O O . ARG A 1 268 ? -13.906 14.219 31.781 1 48.06 268 ARG A O 1
ATOM 2122 N N . ASN A 1 269 ? -15.898 13.352 30.844 1 48.38 269 ASN A N 1
ATOM 2123 C CA . ASN A 1 269 ? -15.219 12.125 30.438 1 48.38 269 ASN A CA 1
ATOM 2124 C C . ASN A 1 269 ? -14.898 12.133 28.953 1 48.38 269 ASN A C 1
ATOM 2126 O O . ASN A 1 269 ? -15.688 12.625 28.141 1 48.38 269 ASN A O 1
ATOM 2130 N N . GLY A 1 270 ? -13.734 12.281 28.609 1 53.22 270 GLY A N 1
ATOM 2131 C CA . GLY A 1 270 ? -13.32 12.234 27.219 1 53.22 270 GLY A CA 1
ATOM 2132 C C . GLY A 1 270 ? -14.148 11.273 26.391 1 53.22 270 GLY A C 1
ATOM 2133 O O . GLY A 1 270 ? -14.945 10.508 26.922 1 53.22 270 GLY A O 1
ATOM 2134 N N . PRO A 1 271 ? -14.281 11.562 25.141 1 57.41 271 PRO A N 1
ATOM 2135 C CA . PRO A 1 271 ? -15.008 10.641 24.266 1 57.41 271 PRO A CA 1
ATOM 2136 C C . PRO A 1 271 ? -14.523 9.195 24.406 1 57.41 271 PRO A C 1
ATOM 2138 O O . PRO A 1 271 ? -13.352 8.961 24.703 1 57.41 271 PRO A O 1
ATOM 2141 N N . THR A 1 272 ? -15.461 8.242 24.562 1 60.19 272 THR A N 1
ATOM 2142 C CA . THR A 1 272 ? -15.086 6.836 24.438 1 60.19 272 THR A CA 1
ATOM 2143 C C . THR A 1 272 ? -14.523 6.539 23.047 1 60.19 272 THR A C 1
ATOM 2145 O O . THR A 1 272 ? -15.234 6.66 22.047 1 60.19 272 THR A O 1
ATOM 2148 N N . ILE A 1 273 ? -13.227 6.406 23.031 1 68.75 273 ILE A N 1
ATOM 2149 C CA . ILE A 1 273 ? -12.523 6.219 21.766 1 68.75 273 ILE A CA 1
ATOM 2150 C C . ILE A 1 273 ? -12.109 4.758 21.625 1 68.75 273 ILE A C 1
ATOM 2152 O O . ILE A 1 273 ? -11.648 4.137 22.578 1 68.75 273 ILE A O 1
ATOM 2156 N N . THR A 1 274 ? -12.594 4.156 20.594 1 73.44 274 THR A N 1
ATOM 2157 C CA . THR A 1 274 ? -12.141 2.822 20.219 1 73.44 274 THR A CA 1
ATOM 2158 C C . THR A 1 274 ? -11.172 2.891 19.047 1 73.44 274 THR A C 1
ATOM 2160 O O . THR A 1 274 ? -11.336 3.713 18.141 1 73.44 274 THR A O 1
ATOM 2163 N N . PHE A 1 275 ? -10.266 2.059 19.141 1 70.25 275 PHE A N 1
ATOM 2164 C CA . PHE A 1 275 ? -9.258 2.078 18.094 1 70.25 275 PHE A CA 1
ATOM 2165 C C . PHE A 1 275 ? -9.789 1.427 16.812 1 70.25 275 PHE A C 1
ATOM 2167 O O . PHE A 1 275 ? -9.414 1.824 15.711 1 70.25 275 PHE A O 1
ATOM 2174 N N . ASP A 1 276 ? -10.609 0.419 17.062 1 76.06 276 ASP A N 1
ATOM 2175 C CA . ASP A 1 276 ? -11.164 -0.248 15.891 1 76.06 276 ASP A CA 1
ATOM 2176 C C . ASP A 1 276 ? -12.602 0.195 15.633 1 76.06 276 ASP A C 1
ATOM 2178 O O . ASP A 1 276 ? -13.328 0.548 16.562 1 76.06 276 ASP A O 1
ATOM 2182 N N . LEU A 1 277 ? -12.906 0.261 14.453 1 81.31 277 LEU A N 1
ATOM 2183 C CA . LEU A 1 277 ? -14.281 0.549 14.062 1 81.31 277 LEU A CA 1
ATOM 2184 C C . LEU A 1 277 ? -15.109 -0.732 13.992 1 81.31 277 LEU A C 1
ATOM 2186 O O . LEU A 1 277 ? -14.773 -1.65 13.242 1 81.31 277 LEU A O 1
ATOM 2190 N N . ASP A 1 278 ? -16.062 -0.819 14.844 1 84.12 278 ASP A N 1
ATOM 2191 C CA . ASP A 1 278 ? -16.953 -1.97 14.875 1 84.12 278 ASP A CA 1
ATOM 2192 C C . ASP A 1 278 ? -18.406 -1.539 14.695 1 84.12 278 ASP A C 1
ATOM 2194 O O . ASP A 1 278 ? -18.922 -0.745 15.484 1 84.12 278 ASP A O 1
ATOM 2198 N N . LEU A 1 279 ? -18.953 -2.121 13.711 1 89.19 279 LEU A N 1
ATOM 2199 C CA . LEU A 1 279 ? -20.297 -1.696 13.375 1 89.19 279 LEU A CA 1
ATOM 2200 C C . LEU A 1 279 ? -21.266 -2.021 14.508 1 89.19 279 LEU A C 1
ATOM 2202 O O . LEU A 1 279 ? -22.109 -1.188 14.875 1 89.19 279 LEU A O 1
ATOM 2206 N N . ARG A 1 280 ? -21.203 -3.203 15.016 1 89.62 280 ARG A N 1
ATOM 2207 C CA . ARG A 1 280 ? -22.125 -3.592 16.078 1 89.62 280 ARG A CA 1
ATOM 2208 C C . ARG A 1 280 ? -21.969 -2.68 17.297 1 89.62 280 ARG A C 1
ATOM 2210 O O . ARG A 1 280 ? -22.953 -2.24 17.875 1 89.62 280 ARG A O 1
ATOM 2217 N N . GLN A 1 281 ? -20.75 -2.408 17.641 1 87.75 281 GLN A N 1
ATOM 2218 C CA . GLN A 1 281 ? -20.484 -1.519 18.766 1 87.75 281 GLN A CA 1
ATOM 2219 C C . GLN A 1 281 ? -21.016 -0.113 18.5 1 87.75 281 GLN A C 1
ATOM 2221 O O . GLN A 1 281 ? -21.531 0.549 19.406 1 87.75 281 GLN A O 1
ATOM 2226 N N . ALA A 1 282 ? -20.828 0.297 17.328 1 90.5 282 ALA A N 1
ATOM 2227 C CA . ALA A 1 282 ? -21.328 1.616 16.953 1 90.5 282 ALA A CA 1
ATOM 2228 C C . ALA A 1 282 ? -22.859 1.687 17.078 1 90.5 282 ALA A C 1
ATOM 2230 O O . ALA A 1 282 ? -23.391 2.658 17.609 1 90.5 282 ALA A O 1
ATOM 2231 N N . LEU A 1 283 ? -23.5 0.641 16.609 1 93.81 283 LEU A N 1
ATOM 2232 C CA . LEU A 1 283 ? -24.953 0.611 16.641 1 93.81 283 LEU A CA 1
ATOM 2233 C C . LEU A 1 283 ? -25.469 0.54 18.062 1 93.81 283 LEU A C 1
ATOM 2235 O O . LEU A 1 283 ? -26.484 1.166 18.406 1 93.81 283 LEU A O 1
ATOM 2239 N N . LEU A 1 284 ? -24.781 -0.19 18.859 1 92.19 284 LEU A N 1
ATOM 2240 C CA . LEU A 1 284 ? -25.156 -0.286 20.281 1 92.19 284 LEU A CA 1
ATOM 2241 C C . LEU A 1 284 ? -24.984 1.062 20.969 1 92.19 284 LEU A C 1
ATOM 2243 O O . LEU A 1 284 ? -25.875 1.487 21.719 1 92.19 284 LEU A O 1
ATOM 2247 N N . ALA A 1 285 ? -23.859 1.672 20.75 1 89 285 ALA A N 1
ATOM 2248 C CA . ALA A 1 285 ? -23.562 2.959 21.375 1 89 285 ALA A CA 1
ATOM 2249 C C . ALA A 1 285 ? -24.594 4.016 20.969 1 89 285 ALA A C 1
ATOM 2251 O O . ALA A 1 285 ? -24.938 4.895 21.766 1 89 285 ALA A O 1
ATOM 2252 N N . LYS A 1 286 ? -25.109 3.879 19.797 1 91.5 286 LYS A N 1
ATOM 2253 C CA . LYS A 1 286 ? -26.047 4.867 19.25 1 91.5 286 LYS A CA 1
ATOM 2254 C C . LYS A 1 286 ? -27.484 4.438 19.469 1 91.5 286 LYS A C 1
ATOM 2256 O O . LYS A 1 286 ? -28.422 5.125 19.047 1 91.5 286 LYS A O 1
ATOM 2261 N N . ARG A 1 287 ? -27.719 3.316 20.062 1 91.75 287 ARG A N 1
ATOM 2262 C CA . ARG A 1 287 ? -29.047 2.76 20.328 1 91.75 287 ARG A CA 1
ATOM 2263 C C . ARG A 1 287 ? -29.828 2.553 19.047 1 91.75 287 ARG A C 1
ATOM 2265 O O . ARG A 1 287 ? -31 2.939 18.953 1 91.75 287 ARG A O 1
ATOM 2272 N N . LEU A 1 288 ? -29.078 2.029 18.078 1 93.31 288 LEU A N 1
ATOM 2273 C CA . LEU A 1 288 ? -29.688 1.816 16.781 1 93.31 288 LEU A CA 1
ATOM 2274 C C . LEU A 1 288 ? -29.703 0.333 16.422 1 93.31 288 LEU A C 1
ATOM 2276 O O . LEU A 1 288 ? -30.156 -0.044 15.336 1 93.31 288 LEU A O 1
ATOM 2280 N N . LEU A 1 289 ? -29.219 -0.469 17.297 1 92.5 289 LEU A N 1
ATOM 2281 C CA . LEU A 1 289 ? -29.172 -1.893 16.984 1 92.5 289 LEU A CA 1
ATOM 2282 C C . LEU A 1 289 ? -30.547 -2.432 16.641 1 92.5 289 LEU A C 1
ATOM 2284 O O . LEU A 1 289 ? -31.5 -2.229 17.406 1 92.5 289 LEU A O 1
ATOM 2288 N N . ARG A 1 290 ? -30.766 -3.076 15.539 1 90.62 290 ARG A N 1
ATOM 2289 C CA . ARG A 1 290 ? -32 -3.676 15.023 1 90.62 290 ARG A CA 1
ATOM 2290 C C . ARG A 1 290 ? -33.031 -2.607 14.727 1 90.62 290 ARG A C 1
ATOM 2292 O O . ARG A 1 290 ? -34.25 -2.9 14.664 1 90.62 290 ARG A O 1
ATOM 2299 N N . GLY A 1 291 ? -32.625 -1.427 14.617 1 93.25 291 GLY A N 1
ATOM 2300 C CA . GLY A 1 291 ? -33.531 -0.334 14.32 1 93.25 291 GLY A CA 1
ATOM 2301 C C . GLY A 1 291 ? -32.906 0.751 13.469 1 93.25 291 GLY A C 1
ATOM 2302 O O . GLY A 1 291 ? -33.25 1.932 13.617 1 93.25 291 GLY A O 1
ATOM 2303 N N . VAL A 1 292 ? -32.031 0.292 12.711 1 94.38 292 VAL A N 1
ATOM 2304 C CA . VAL A 1 292 ? -31.328 1.251 11.859 1 94.38 292 VAL A CA 1
ATOM 2305 C C . VAL A 1 292 ? -32.219 1.668 10.695 1 94.38 292 VAL A C 1
ATOM 2307 O O . VAL A 1 292 ? -32.969 0.849 10.156 1 94.38 292 VAL A O 1
ATOM 2310 N N . THR A 1 293 ? -32.281 2.949 10.438 1 95.31 293 THR A N 1
ATOM 2311 C CA . THR A 1 293 ? -32.969 3.482 9.266 1 95.31 293 THR A CA 1
ATOM 2312 C C . THR A 1 293 ? -32 4.152 8.312 1 95.31 293 THR A C 1
ATOM 2314 O O . THR A 1 293 ? -30.859 4.441 8.688 1 95.31 293 THR A O 1
ATOM 2317 N N . ARG A 1 294 ? -32.5 4.324 7.141 1 92.56 294 ARG A N 1
ATOM 2318 C CA . ARG A 1 294 ? -31.688 5.02 6.156 1 92.56 294 ARG A CA 1
ATOM 2319 C C . ARG A 1 294 ? -31.312 6.418 6.645 1 92.56 294 ARG A C 1
ATOM 2321 O O . ARG A 1 294 ? -30.172 6.863 6.461 1 92.56 294 ARG A O 1
ATOM 2328 N N . GLN A 1 295 ? -32.219 7.043 7.238 1 91.62 295 GLN A N 1
ATOM 2329 C CA . GLN A 1 295 ? -32 8.391 7.758 1 91.62 295 GLN A CA 1
ATOM 2330 C C . GLN A 1 295 ? -30.953 8.391 8.867 1 91.62 295 GLN A C 1
ATOM 2332 O O . GLN A 1 295 ? -30.109 9.289 8.938 1 91.62 295 GLN A O 1
ATOM 2337 N N . ALA A 1 296 ? -31.031 7.391 9.656 1 92.94 296 ALA A N 1
ATOM 2338 C CA . ALA A 1 296 ? -30.078 7.293 10.758 1 92.94 296 ALA A CA 1
ATOM 2339 C C . ALA A 1 296 ? -28.656 7.094 10.234 1 92.94 296 ALA A C 1
ATOM 2341 O O . ALA A 1 296 ? -27.703 7.625 10.805 1 92.94 296 ALA A O 1
ATOM 2342 N N . LEU A 1 297 ? -28.547 6.305 9.203 1 92.25 297 LEU A N 1
ATOM 2343 C CA . LEU A 1 297 ? -27.234 6.051 8.617 1 92.25 297 LEU A CA 1
ATOM 2344 C C . LEU A 1 297 ? -26.609 7.344 8.102 1 92.25 297 LEU A C 1
ATOM 2346 O O . LEU A 1 297 ? -25.391 7.527 8.188 1 92.25 297 LEU A O 1
ATOM 2350 N N . ALA A 1 298 ? -27.469 8.188 7.609 1 87.88 298 ALA A N 1
ATOM 2351 C CA . ALA A 1 298 ? -27 9.438 7.023 1 87.88 298 ALA A CA 1
ATOM 2352 C C . ALA A 1 298 ? -26.734 10.492 8.102 1 87.88 298 ALA A C 1
ATOM 2354 O O . ALA A 1 298 ? -25.844 11.328 7.961 1 87.88 298 ALA A O 1
ATOM 2355 N N . SER A 1 299 ? -27.469 10.453 9.188 1 88.12 299 SER A N 1
ATOM 2356 C CA . SER A 1 299 ? -27.422 11.523 10.18 1 88.12 299 SER A CA 1
ATOM 2357 C C . SER A 1 299 ? -26.406 11.211 11.281 1 88.12 299 SER A C 1
ATOM 2359 O O . SER A 1 299 ? -25.734 12.109 11.773 1 88.12 299 SER A O 1
ATOM 2361 N N . GLU A 1 300 ? -26.312 9.961 11.594 1 91.12 300 GLU A N 1
ATOM 2362 C CA . GLU A 1 300 ? -25.391 9.594 12.672 1 91.12 300 GLU A CA 1
ATOM 2363 C C . GLU A 1 300 ? -23.938 9.703 12.219 1 91.12 300 GLU A C 1
ATOM 2365 O O . GLU A 1 300 ? -23.625 9.453 11.055 1 91.12 300 GLU A O 1
ATOM 2370 N N . ARG A 1 301 ? -23.141 10.109 13.188 1 90.06 301 ARG A N 1
ATOM 2371 C CA . ARG A 1 301 ? -21.75 10.391 12.828 1 90.06 301 ARG A CA 1
ATOM 2372 C C . ARG A 1 301 ? -20.797 9.492 13.602 1 90.06 301 ARG A C 1
ATOM 2374 O O . ARG A 1 301 ? -21.109 9.047 14.711 1 90.06 301 ARG A O 1
ATOM 2381 N N . ILE A 1 302 ? -19.75 9.148 12.938 1 89.88 302 ILE A N 1
ATOM 2382 C CA . ILE A 1 302 ? -18.562 8.562 13.57 1 89.88 302 ILE A CA 1
ATOM 2383 C C . ILE A 1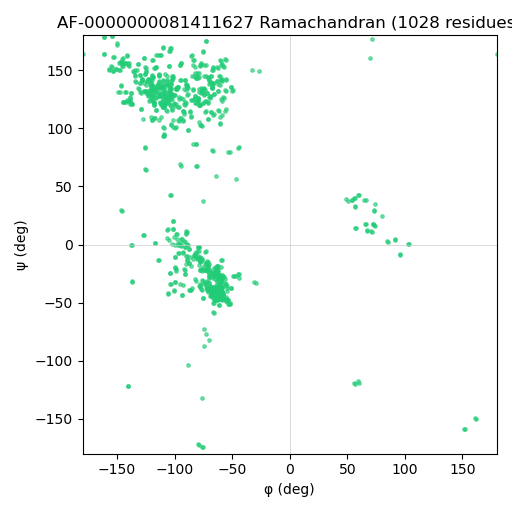 302 ? -17.469 9.609 13.68 1 89.88 302 ILE A C 1
ATOM 2385 O O . ILE A 1 302 ? -17.188 10.328 12.727 1 89.88 302 ILE A O 1
ATOM 2389 N N . TYR A 1 303 ? -16.906 9.664 14.789 1 85.38 303 TYR A N 1
ATOM 2390 C CA . TYR A 1 303 ? -15.93 10.719 15.055 1 85.38 303 TYR A CA 1
ATOM 2391 C C . TYR A 1 303 ? -14.523 10.141 15.125 1 85.38 303 TYR A C 1
ATOM 2393 O O . TYR A 1 303 ? -14.312 9.055 15.672 1 85.38 303 TYR A O 1
ATOM 2401 N N . LEU A 1 304 ? -13.688 10.859 14.43 1 81.94 304 LEU A N 1
ATOM 2402 C CA . LEU A 1 304 ? -12.273 10.523 14.5 1 81.94 304 LEU A CA 1
ATOM 2403 C C . LEU A 1 304 ? -11.531 11.508 15.398 1 81.94 304 LEU A C 1
ATOM 2405 O O . LEU A 1 304 ? -11.672 12.727 15.242 1 81.94 304 LEU A O 1
ATOM 2409 N N . TYR A 1 305 ? -10.828 10.945 16.25 1 73.5 305 TYR A N 1
ATOM 2410 C CA . TYR A 1 305 ? -10.086 11.797 17.172 1 73.5 305 TYR A CA 1
ATOM 2411 C C . TYR A 1 305 ? -8.586 11.625 17 1 73.5 305 TYR A C 1
ATOM 2413 O O . TYR A 1 305 ? -8.102 10.523 16.75 1 73.5 305 TYR A O 1
ATOM 2421 N N . GLY A 1 306 ? -7.953 12.789 16.906 1 69.31 306 GLY A N 1
ATOM 2422 C CA . GLY A 1 306 ? -6.5 12.789 16.812 1 69.31 306 GLY A CA 1
ATOM 2423 C C . GLY A 1 306 ? -5.812 12.5 18.125 1 69.31 306 GLY A C 1
ATOM 2424 O O . GLY A 1 306 ? -6.469 12.188 19.125 1 69.31 306 GLY A O 1
ATOM 2425 N N . ALA A 1 307 ? -4.48 12.617 18.047 1 59.88 307 ALA A N 1
ATOM 2426 C CA . ALA A 1 307 ? -3.641 12.281 19.188 1 59.88 307 ALA A CA 1
ATOM 2427 C C . ALA A 1 307 ? -3.971 13.156 20.391 1 59.88 307 ALA A C 1
ATOM 2429 O O . ALA A 1 307 ? -3.848 12.727 21.547 1 59.88 307 ALA A O 1
ATOM 2430 N N . ASP A 1 308 ? -4.512 14.375 20.125 1 56.19 308 ASP A N 1
ATOM 2431 C CA . ASP A 1 308 ? -4.832 15.305 21.188 1 56.19 308 ASP A CA 1
ATOM 2432 C C . ASP A 1 308 ? -6.328 15.297 21.5 1 56.19 308 ASP A C 1
ATOM 2434 O O . ASP A 1 308 ? -6.855 16.266 22.062 1 56.19 308 ASP A O 1
ATOM 2438 N N . GLU A 1 309 ? -6.996 14.164 21.078 1 60.91 309 GLU A N 1
ATOM 2439 C CA . GLU A 1 309 ? -8.438 13.992 21.266 1 60.91 309 GLU A CA 1
ATOM 2440 C C . GLU A 1 309 ? -9.211 15.133 20.609 1 60.91 309 GLU A C 1
ATOM 2442 O O . GLU A 1 309 ? -10.305 15.477 21.047 1 60.91 309 GLU A O 1
ATOM 2447 N N . GLN A 1 310 ? -8.484 15.82 19.797 1 65.25 310 GLN A N 1
ATOM 2448 C CA . GLN A 1 310 ? -9.227 16.75 18.953 1 65.25 310 GLN A CA 1
ATOM 2449 C C . GLN A 1 310 ? -9.969 16.031 17.844 1 65.25 310 GLN A C 1
ATOM 2451 O O . GLN A 1 310 ? -9.477 15.023 17.312 1 65.25 310 GLN A O 1
ATOM 2456 N N . ARG A 1 311 ? -11.141 16.453 17.766 1 73.06 311 ARG A N 1
ATOM 2457 C CA . ARG A 1 311 ? -11.891 15.852 16.656 1 73.06 311 ARG A CA 1
ATOM 2458 C C . ARG A 1 311 ? -11.242 16.172 15.32 1 73.06 311 ARG A C 1
ATOM 2460 O O . ARG A 1 311 ? -11.062 17.344 14.984 1 73.06 311 ARG A O 1
ATOM 2467 N N . LEU A 1 312 ? -10.789 15.25 14.711 1 71 312 LEU A N 1
ATOM 2468 C CA . LEU A 1 312 ? -10.148 15.43 13.406 1 71 312 LEU A CA 1
ATOM 2469 C C . LEU A 1 312 ? -11.18 15.391 12.281 1 71 312 LEU A C 1
ATOM 2471 O O . LEU A 1 312 ? -11.055 16.109 11.297 1 71 312 LEU A O 1
ATOM 2475 N N . ALA A 1 313 ? -12.117 14.516 12.453 1 75.94 313 ALA A N 1
ATOM 2476 C CA . ALA A 1 313 ? -13.117 14.344 11.398 1 75.94 313 ALA A CA 1
ATOM 2477 C C . ALA A 1 313 ? -14.422 13.797 11.969 1 75.94 313 ALA A C 1
ATOM 2479 O O . ALA A 1 313 ? -14.438 13.25 13.078 1 75.94 313 ALA A O 1
ATOM 2480 N N . ALA A 1 314 ? -15.453 14.055 11.391 1 83.12 314 ALA A N 1
ATOM 2481 C CA . ALA A 1 314 ? -16.781 13.484 11.625 1 83.12 314 ALA A CA 1
ATOM 2482 C C . ALA A 1 314 ? -17.406 12.992 10.32 1 83.12 314 ALA A C 1
ATOM 2484 O O . ALA A 1 314 ? -17.594 13.773 9.391 1 83.12 314 ALA A O 1
ATOM 2485 N N . TRP A 1 315 ? -17.609 11.656 10.305 1 85.56 315 TRP A N 1
ATOM 2486 C CA . TRP A 1 315 ? -18.172 11.07 9.094 1 85.56 315 TRP A CA 1
ATOM 2487 C C . TRP A 1 315 ? -19.562 10.523 9.344 1 85.56 315 TRP A C 1
ATOM 2489 O O . TRP A 1 315 ? -19.828 9.969 10.414 1 85.56 315 TRP A O 1
ATOM 2499 N N . PRO A 1 316 ? -20.438 10.734 8.391 1 88.69 316 PRO A N 1
ATOM 2500 C CA . PRO A 1 316 ? -21.688 9.977 8.516 1 88.69 316 PRO A CA 1
ATOM 2501 C C . PRO A 1 316 ? -21.453 8.477 8.633 1 88.69 316 PRO A C 1
ATOM 2503 O O . PRO A 1 316 ? -20.562 7.926 7.988 1 88.69 316 PRO A O 1
ATOM 2506 N N . LEU A 1 317 ? -22.25 7.863 9.453 1 92.62 317 LEU A N 1
ATOM 2507 C CA . LEU A 1 317 ? -22.156 6.414 9.602 1 92.62 317 LEU A CA 1
ATOM 2508 C C . LEU A 1 317 ? -22.203 5.723 8.242 1 92.62 317 LEU A C 1
ATOM 2510 O O . LEU A 1 317 ? -21.484 4.75 8.008 1 92.62 317 LEU A O 1
ATOM 2514 N N . TYR A 1 318 ? -23 6.25 7.375 1 92.25 318 TYR A N 1
ATOM 2515 C CA . TYR A 1 318 ? -23.156 5.703 6.031 1 92.25 318 TYR A CA 1
ATOM 2516 C C . TYR A 1 318 ? -21.828 5.684 5.285 1 92.25 318 TYR A C 1
ATOM 2518 O O . TYR A 1 318 ? -21.531 4.727 4.574 1 92.25 318 TYR A O 1
ATOM 2526 N N . ALA A 1 319 ? -21.047 6.652 5.461 1 89.06 319 ALA A N 1
ATOM 2527 C CA . ALA A 1 319 ? -19.766 6.773 4.773 1 89.06 319 ALA A CA 1
ATOM 2528 C C . ALA A 1 319 ? -18.734 5.785 5.328 1 89.06 319 ALA A C 1
ATOM 2530 O O . ALA A 1 319 ? -17.734 5.504 4.684 1 89.06 319 ALA A O 1
ATOM 2531 N N . CYS A 1 320 ? -19.031 5.254 6.5 1 90.56 320 CYS A N 1
ATOM 2532 C CA . CYS A 1 320 ? -18.094 4.34 7.156 1 90.56 320 CYS A CA 1
ATOM 2533 C C . CYS A 1 320 ? -18.531 2.891 6.965 1 90.56 320 CYS A C 1
ATOM 2535 O O . CYS A 1 320 ? -18.031 1.993 7.648 1 90.56 320 CYS A O 1
ATOM 2537 N N . LEU A 1 321 ? -19.453 2.682 6.078 1 90.88 321 LEU A N 1
ATOM 2538 C CA . LEU A 1 321 ? -19.938 1.32 5.875 1 90.88 321 LEU A CA 1
ATOM 2539 C C . LEU A 1 321 ? -19.328 0.716 4.609 1 90.88 321 LEU A C 1
ATOM 2541 O O . LEU A 1 321 ? -19.156 1.412 3.607 1 90.88 321 LEU A O 1
ATOM 2545 N N . GLU A 1 322 ? -19.016 -0.514 4.707 1 86.38 322 GLU A N 1
ATOM 2546 C CA . GLU A 1 322 ? -18.688 -1.362 3.566 1 86.38 322 GLU A CA 1
ATOM 2547 C C . GLU A 1 322 ? -19.625 -2.566 3.486 1 86.38 322 GLU A C 1
ATOM 2549 O O . GLU A 1 322 ? -19.891 -3.213 4.5 1 86.38 322 GLU A O 1
ATOM 2554 N N . ALA A 1 323 ? -20.141 -2.84 2.326 1 88.5 323 ALA A N 1
ATOM 2555 C CA . ALA A 1 323 ? -21.109 -3.936 2.209 1 88.5 323 ALA A CA 1
ATOM 2556 C C . ALA A 1 323 ? -21.047 -4.566 0.82 1 88.5 323 ALA A C 1
ATOM 2558 O O . ALA A 1 323 ? -20.688 -3.904 -0.155 1 88.5 323 ALA A O 1
ATOM 2559 N N . GLU A 1 324 ? -21.359 -5.773 0.755 1 86.69 324 GLU A N 1
ATOM 2560 C CA . GLU A 1 324 ? -21.594 -6.539 -0.465 1 86.69 324 GLU A CA 1
ATOM 2561 C C . GLU A 1 324 ? -23.047 -7.02 -0.537 1 86.69 324 GLU A C 1
ATOM 2563 O O . GLU A 1 324 ? -23.5 -7.773 0.327 1 86.69 324 GLU A O 1
ATOM 2568 N N . ILE A 1 325 ? -23.766 -6.52 -1.551 1 89.94 325 ILE A N 1
ATOM 2569 C CA . ILE A 1 325 ? -25.172 -6.863 -1.679 1 89.94 325 ILE A CA 1
ATOM 2570 C C . ILE A 1 325 ? -25.438 -7.418 -3.076 1 89.94 325 ILE A C 1
ATOM 2572 O O . ILE A 1 325 ? -24.953 -6.875 -4.07 1 89.94 325 ILE A O 1
ATOM 2576 N N . GLU A 1 326 ? -26.094 -8.461 -3.094 1 87.69 326 GLU A N 1
ATOM 2577 C CA . GLU A 1 326 ? -26.562 -9.008 -4.363 1 87.69 326 GLU A CA 1
ATOM 2578 C C . GLU A 1 326 ? -28 -8.586 -4.656 1 87.69 326 GLU A C 1
ATOM 2580 O O . GLU A 1 326 ? -28.859 -8.68 -3.791 1 87.69 326 GLU A O 1
ATOM 2585 N N . HIS A 1 327 ? -28.188 -7.996 -5.82 1 91.88 327 HIS A N 1
ATOM 2586 C CA . HIS A 1 327 ? -29.516 -7.555 -6.25 1 91.88 327 HIS A CA 1
ATOM 2587 C C . HIS A 1 327 ? -29.719 -7.773 -7.746 1 91.88 327 HIS A C 1
ATOM 2589 O O . HIS A 1 327 ? -28.938 -7.27 -8.555 1 91.88 327 HIS A O 1
ATOM 2595 N N . GLU A 1 328 ? -30.703 -8.5 -8.109 1 88.19 328 GLU A N 1
ATOM 2596 C CA . GLU A 1 328 ? -31.047 -8.797 -9.492 1 88.19 328 GLU A CA 1
ATOM 2597 C C . GLU A 1 328 ? -29.875 -9.422 -10.234 1 88.19 328 GLU A C 1
ATOM 2599 O O . GLU A 1 328 ? -29.5 -8.961 -11.312 1 88.19 328 GLU A O 1
ATOM 2604 N N . ARG A 1 329 ? -29.141 -10.273 -9.656 1 81.88 329 ARG A N 1
ATOM 2605 C CA . ARG A 1 329 ? -28.062 -11.078 -10.211 1 81.88 329 ARG A CA 1
ATOM 2606 C C . ARG A 1 329 ? -26.812 -10.234 -10.461 1 81.88 329 ARG A C 1
ATOM 2608 O O . ARG A 1 329 ? -25.984 -10.578 -11.305 1 81.88 329 ARG A O 1
ATOM 2615 N N . LYS A 1 330 ? -26.875 -9.109 -9.844 1 88.94 330 LYS A N 1
ATOM 2616 C CA . LYS A 1 330 ? -25.688 -8.25 -9.875 1 88.94 330 LYS A CA 1
ATOM 2617 C C . LYS A 1 330 ? -25.125 -8.039 -8.469 1 88.94 330 LYS A C 1
ATOM 2619 O O . LYS A 1 330 ? -25.828 -8.227 -7.48 1 88.94 330 LYS A O 1
ATOM 2624 N N . ILE A 1 331 ? -23.922 -7.832 -8.477 1 89.75 331 ILE A N 1
ATOM 2625 C CA . ILE A 1 331 ? -23.266 -7.613 -7.191 1 89.75 331 ILE A CA 1
ATOM 2626 C C . ILE A 1 331 ? -22.969 -6.129 -7.012 1 89.75 331 ILE A C 1
ATOM 2628 O O . ILE A 1 331 ? -22.422 -5.488 -7.914 1 89.75 331 ILE A O 1
ATOM 2632 N N . TYR A 1 332 ? -23.359 -5.641 -5.887 1 91.69 332 TYR A N 1
ATOM 2633 C CA . TYR A 1 332 ? -23.141 -4.238 -5.555 1 91.69 332 TYR A CA 1
ATOM 2634 C C . TYR A 1 332 ? -22.281 -4.102 -4.301 1 91.69 332 TYR A C 1
ATOM 2636 O O . TYR A 1 332 ? -22.422 -4.895 -3.363 1 91.69 332 TYR A O 1
ATOM 2644 N N . LEU A 1 333 ? -21.453 -3.133 -4.367 1 89.06 333 LEU A N 1
ATOM 2645 C CA . LEU A 1 333 ? -20.562 -2.855 -3.244 1 89.06 333 LEU A CA 1
ATOM 2646 C C . LEU A 1 333 ? -20.797 -1.45 -2.697 1 89.06 333 LEU A C 1
ATOM 2648 O O . LEU A 1 333 ? -21.016 -0.508 -3.467 1 89.06 333 LEU A O 1
ATOM 2652 N N . LEU A 1 334 ? -20.844 -1.416 -1.415 1 90.81 334 LEU A N 1
ATOM 2653 C CA . LEU A 1 334 ? -20.859 -0.109 -0.767 1 90.81 334 LEU A CA 1
ATOM 2654 C C . LEU A 1 334 ? -19.484 0.229 -0.195 1 90.81 334 LEU A C 1
ATOM 2656 O O . LEU A 1 334 ? -18.891 -0.583 0.51 1 90.81 334 LEU A O 1
ATOM 2660 N N . SER A 1 335 ? -18.953 1.356 -0.579 1 86.69 335 SER A N 1
ATOM 2661 C CA . SER A 1 335 ? -17.688 1.832 -0.059 1 86.69 335 SER A CA 1
ATOM 2662 C C . SER A 1 335 ? -17.672 3.352 0.07 1 86.69 335 SER A C 1
ATOM 2664 O O . SER A 1 335 ? -17.969 4.062 -0.891 1 86.69 335 SER A O 1
ATOM 2666 N N . GLU A 1 336 ? -17.422 3.824 1.256 1 85.5 336 GLU A N 1
ATOM 2667 C CA . GLU A 1 336 ? -17.281 5.25 1.543 1 85.5 336 GLU A CA 1
ATOM 2668 C C . GLU A 1 336 ? -18.531 6.016 1.117 1 85.5 336 GLU A C 1
ATOM 2670 O O . GLU A 1 336 ? -18.438 7.109 0.56 1 85.5 336 GLU A O 1
ATOM 2675 N N . GLY A 1 337 ? -19.625 5.359 1.23 1 86.06 337 GLY A N 1
ATOM 2676 C CA . GLY A 1 337 ? -20.891 6.039 1 1 86.06 337 GLY A CA 1
ATOM 2677 C C . GLY A 1 337 ? -21.359 5.953 -0.44 1 86.06 337 GLY A C 1
ATOM 2678 O O . GLY A 1 337 ? -22.391 6.516 -0.793 1 86.06 337 GLY A O 1
ATOM 2679 N N . ASP A 1 338 ? -20.609 5.207 -1.248 1 86.31 338 ASP A N 1
ATOM 2680 C CA . ASP A 1 338 ? -21.016 5.074 -2.645 1 86.31 338 ASP A CA 1
ATOM 2681 C C . ASP A 1 338 ? -21.203 3.607 -3.021 1 86.31 338 ASP A C 1
ATOM 2683 O O . ASP A 1 338 ? -20.438 2.74 -2.588 1 86.31 338 ASP A O 1
ATOM 2687 N N . TRP A 1 339 ? -22.234 3.445 -3.83 1 91 339 TRP A N 1
ATOM 2688 C CA . TRP A 1 339 ? -22.484 2.107 -4.355 1 91 339 TRP A CA 1
ATOM 2689 C C . TRP A 1 339 ? -21.75 1.895 -5.676 1 91 339 TRP A C 1
ATOM 2691 O O . TRP A 1 339 ? -21.688 2.797 -6.512 1 91 339 TRP A O 1
ATOM 2701 N N . TYR A 1 340 ? -21.203 0.756 -5.766 1 88.75 340 TYR A N 1
ATOM 2702 C CA . TYR A 1 340 ? -20.547 0.331 -7 1 88.75 340 TYR A CA 1
ATOM 2703 C C . TYR A 1 340 ? -21.156 -0.967 -7.52 1 88.75 340 TYR A C 1
ATOM 2705 O O . TYR A 1 340 ? -21.578 -1.817 -6.734 1 88.75 340 TYR A O 1
ATOM 2713 N N . GLN A 1 341 ? -21.234 -0.969 -8.781 1 90.94 341 GLN A N 1
ATOM 2714 C CA . GLN A 1 341 ? -21.672 -2.205 -9.422 1 90.94 341 GLN A CA 1
ATOM 2715 C C . GLN A 1 341 ? -20.5 -2.916 -10.094 1 90.94 341 GLN A C 1
ATOM 2717 O O . GLN A 1 341 ? -19.672 -2.281 -10.766 1 90.94 341 GLN A O 1
ATOM 2722 N N . ILE A 1 342 ? -20.359 -4.18 -9.844 1 87.38 342 ILE A N 1
ATOM 2723 C CA . ILE A 1 342 ? -19.344 -4.98 -10.508 1 87.38 342 ILE A CA 1
ATOM 2724 C C . ILE A 1 342 ? -19.828 -5.395 -11.891 1 87.38 342 ILE A C 1
ATOM 2726 O O . ILE A 1 342 ? -21.016 -5.668 -12.086 1 87.38 342 ILE A O 1
ATOM 2730 N N . ASP A 1 343 ? -18.875 -5.41 -12.789 1 84.38 343 ASP A N 1
ATOM 2731 C CA . ASP A 1 343 ? -19.188 -5.777 -14.164 1 84.38 343 ASP A CA 1
ATOM 2732 C C . ASP A 1 343 ? -19.953 -7.098 -14.219 1 84.38 343 ASP A C 1
ATOM 2734 O O . ASP A 1 343 ? -19.594 -8.062 -13.555 1 84.38 343 ASP A O 1
ATOM 2738 N N . ARG A 1 344 ? -20.953 -7.059 -15.039 1 81.88 344 ARG A N 1
ATOM 2739 C CA . ARG A 1 344 ? -21.859 -8.211 -15.109 1 81.88 344 ARG A CA 1
ATOM 2740 C C . ARG A 1 344 ? -21.156 -9.414 -15.727 1 81.88 344 ARG A C 1
ATOM 2742 O O . ARG A 1 344 ? -21.297 -10.539 -15.25 1 81.88 344 ARG A O 1
ATOM 2749 N N . ASP A 1 345 ? -20.469 -9.117 -16.766 1 82.31 345 ASP A N 1
ATOM 2750 C CA . ASP A 1 345 ? -19.781 -10.211 -17.453 1 82.31 345 ASP A CA 1
ATOM 2751 C C . ASP A 1 345 ? -18.734 -10.859 -16.531 1 82.31 345 ASP A C 1
ATOM 2753 O O . ASP A 1 345 ? -18.594 -12.086 -16.516 1 82.31 345 ASP A O 1
ATOM 2757 N N . TYR A 1 346 ? -18.125 -10.094 -15.844 1 81.62 346 TYR A N 1
ATOM 2758 C CA . TYR A 1 346 ? -17.125 -10.617 -14.914 1 81.62 346 TYR A CA 1
ATOM 2759 C C . TYR A 1 346 ? -17.797 -11.422 -13.805 1 81.62 346 TYR A C 1
ATOM 2761 O O . TYR A 1 346 ? -17.328 -12.508 -13.453 1 81.62 346 TYR A O 1
ATOM 2769 N N . THR A 1 347 ? -18.812 -10.891 -13.328 1 86.12 347 THR A N 1
ATOM 2770 C CA . THR A 1 347 ? -19.562 -11.578 -12.273 1 86.12 347 THR A CA 1
ATOM 2771 C C . THR A 1 347 ? -20.031 -12.945 -12.758 1 86.12 347 THR A C 1
ATOM 2773 O O . THR A 1 347 ? -19.938 -13.938 -12.031 1 86.12 347 THR A O 1
ATOM 2776 N N . GLU A 1 348 ? -20.469 -12.938 -13.898 1 88.06 348 GLU A N 1
ATOM 2777 C CA . GLU A 1 348 ? -20.969 -14.195 -14.461 1 88.06 348 GLU A CA 1
ATOM 2778 C C . GLU A 1 348 ? -19.828 -15.195 -14.664 1 88.06 348 GLU A C 1
ATOM 2780 O O . GLU A 1 348 ? -20 -16.391 -14.43 1 88.06 348 GLU A O 1
ATOM 2785 N N . GLN A 1 349 ? -18.75 -14.703 -15.055 1 86.38 349 GLN A N 1
ATOM 2786 C CA . GLN A 1 349 ? -17.594 -15.57 -15.258 1 86.38 349 GLN A CA 1
ATOM 2787 C C . GLN A 1 349 ? -17.141 -16.188 -13.945 1 86.38 349 GLN A C 1
ATOM 2789 O O . GLN A 1 349 ? -16.828 -17.391 -13.891 1 86.38 349 GLN A O 1
ATOM 2794 N N . VAL A 1 350 ? -17.047 -15.367 -12.977 1 87.88 350 VAL A N 1
ATOM 2795 C CA . VAL A 1 350 ? -16.625 -15.836 -11.664 1 87.88 350 VAL A CA 1
ATOM 2796 C C . VAL A 1 350 ? -17.609 -16.875 -11.133 1 87.88 350 VAL A C 1
ATOM 2798 O O . VAL A 1 350 ? -17.203 -17.922 -10.625 1 87.88 350 VAL A O 1
ATOM 2801 N N . ASN A 1 351 ? -18.891 -16.594 -11.305 1 90.25 351 ASN A N 1
ATOM 2802 C CA . ASN A 1 351 ? -19.922 -17.516 -10.82 1 90.25 351 ASN A CA 1
ATOM 2803 C C . ASN A 1 351 ? -19.906 -18.828 -11.602 1 90.25 351 ASN A C 1
ATOM 2805 O O . ASN A 1 351 ? -20.078 -19.891 -11.023 1 90.25 351 ASN A O 1
ATOM 2809 N N . ARG A 1 352 ? -19.734 -18.719 -12.812 1 91.25 352 ARG A N 1
ATOM 2810 C CA . ARG A 1 352 ? -19.672 -19.922 -13.641 1 91.25 352 ARG A CA 1
ATOM 2811 C C . ARG A 1 352 ? -18.484 -20.797 -13.266 1 91.25 352 ARG A C 1
ATOM 2813 O O . ARG A 1 352 ? -18.578 -22.016 -13.25 1 91.25 352 ARG A O 1
ATOM 2820 N N . PHE A 1 353 ? -17.422 -20.172 -13 1 91.25 353 PHE A N 1
ATOM 2821 C CA . PHE A 1 353 ? -16.234 -20.922 -12.594 1 91.25 353 PHE A CA 1
ATOM 2822 C C . PHE A 1 353 ? -16.484 -21.656 -11.281 1 91.25 353 PHE A C 1
ATOM 2824 O O . PHE A 1 353 ? -16.109 -22.828 -11.141 1 91.25 353 PHE A O 1
ATOM 2831 N N . PHE A 1 354 ? -17.062 -21.016 -10.367 1 93.19 354 PHE A N 1
ATOM 2832 C CA . PHE A 1 354 ? -17.328 -21.609 -9.062 1 93.19 354 PHE A CA 1
ATOM 2833 C C . PHE A 1 354 ? -18.328 -22.75 -9.203 1 93.19 354 PHE A C 1
ATOM 2835 O O . PHE A 1 354 ? -18.203 -23.781 -8.539 1 93.19 354 PHE A O 1
ATOM 2842 N N . GLU A 1 355 ? -19.281 -22.531 -10.031 1 92.06 355 GLU A N 1
ATOM 2843 C CA . GLU A 1 355 ? -20.297 -23.562 -10.25 1 92.06 355 GLU A CA 1
ATOM 2844 C C . GLU A 1 355 ? -19.688 -24.797 -10.906 1 92.06 355 GLU A C 1
ATOM 2846 O O . GLU A 1 355 ? -20.172 -25.906 -10.695 1 92.06 355 GLU A O 1
ATOM 2851 N N . ALA A 1 356 ? -18.656 -24.547 -11.609 1 92.38 356 ALA A N 1
ATOM 2852 C CA . ALA A 1 356 ? -18 -25.641 -12.32 1 92.38 356 ALA A CA 1
ATOM 2853 C C . ALA A 1 356 ? -16.969 -26.328 -11.438 1 92.38 356 ALA A C 1
ATOM 2855 O O . ALA A 1 356 ? -16.344 -27.312 -11.844 1 92.38 356 ALA A O 1
ATOM 2856 N N . ALA A 1 357 ? -16.797 -25.797 -10.266 1 92.88 357 ALA A N 1
ATOM 2857 C CA . ALA A 1 357 ? -15.812 -26.391 -9.359 1 92.88 357 ALA A CA 1
ATOM 2858 C C . ALA A 1 357 ? -16.156 -27.844 -9.055 1 92.88 357 ALA A C 1
ATOM 2860 O O . ALA A 1 357 ? -17.328 -28.188 -8.898 1 92.88 357 ALA A O 1
ATOM 2861 N N . VAL A 1 358 ? -15.188 -28.734 -8.961 1 92.75 358 VAL A N 1
ATOM 2862 C CA . VAL A 1 358 ? -15.375 -30.156 -8.75 1 92.75 358 VAL A CA 1
ATOM 2863 C C . VAL A 1 358 ? -15.688 -30.438 -7.281 1 92.75 358 VAL A C 1
ATOM 2865 O O . VAL A 1 358 ? -14.898 -30.094 -6.398 1 92.75 358 VAL A O 1
ATOM 2868 N N . PRO A 1 359 ? -16.797 -31 -7.031 1 93.12 359 PRO A N 1
ATOM 2869 C CA . PRO A 1 359 ? -17.094 -31.359 -5.645 1 93.12 359 PRO A CA 1
ATOM 2870 C C . PRO A 1 359 ? -16.25 -32.531 -5.152 1 93.12 359 PRO A C 1
ATOM 2872 O O . PRO A 1 359 ? -15.898 -33.438 -5.941 1 93.12 359 PRO A O 1
ATOM 2875 N N . CYS A 1 360 ? -15.914 -32.406 -3.924 1 91.88 360 CYS A N 1
ATOM 2876 C CA . CYS A 1 360 ? -15.172 -33.5 -3.33 1 91.88 360 CYS A CA 1
ATOM 2877 C C . CYS A 1 360 ? -16.109 -34.625 -2.91 1 91.88 360 CYS A C 1
ATOM 2879 O O . CYS A 1 360 ? -17.219 -34.375 -2.443 1 91.88 360 CYS A O 1
ATOM 2881 N N . ASN A 1 361 ? -15.68 -35.906 -3.023 1 88.69 361 ASN A N 1
ATOM 2882 C CA . ASN A 1 361 ? -16.5 -37.062 -2.684 1 88.69 361 ASN A CA 1
ATOM 2883 C C . ASN A 1 361 ? -16.219 -37.531 -1.258 1 88.69 361 ASN A C 1
ATOM 2885 O O . ASN A 1 361 ? -16.828 -38.5 -0.797 1 88.69 361 ASN A O 1
ATOM 2889 N N . LEU A 1 362 ? -15.383 -36.875 -0.601 1 89.44 362 LEU A N 1
ATOM 2890 C CA . LEU A 1 362 ? -15.109 -37.25 0.783 1 89.44 362 LEU A CA 1
ATOM 2891 C C . LEU A 1 362 ? -16.297 -36.938 1.677 1 89.44 362 LEU A C 1
ATOM 2893 O O . LEU A 1 362 ? -16.984 -35.906 1.478 1 89.44 362 LEU A O 1
ATOM 2897 N N . VAL A 1 363 ? -16.594 -37.781 2.615 1 87.56 363 VAL A N 1
ATOM 2898 C CA . VAL A 1 363 ? -17.703 -37.562 3.537 1 87.56 363 VAL A CA 1
ATOM 2899 C C . VAL A 1 363 ? -17.203 -37 4.859 1 87.56 363 VAL A C 1
ATOM 2901 O O . VAL A 1 363 ? -16.359 -37.625 5.523 1 87.56 363 VAL A O 1
ATOM 2904 N N . PHE A 1 364 ? -17.672 -35.875 5.195 1 91.75 364 PHE A N 1
ATOM 2905 C CA . PHE A 1 364 ? -17.328 -35.219 6.465 1 91.75 364 PHE A CA 1
ATOM 2906 C C . PHE A 1 364 ? -18.5 -35.281 7.43 1 91.75 364 PHE A C 1
ATOM 2908 O O . PHE A 1 364 ? -19.625 -34.906 7.074 1 91.75 364 PHE A O 1
ATOM 2915 N N . PRO A 1 365 ? -18.312 -35.812 8.602 1 91.5 365 PRO A N 1
ATOM 2916 C CA . PRO A 1 365 ? -19.391 -35.75 9.602 1 91.5 365 PRO A CA 1
ATOM 2917 C C . PRO A 1 365 ? -19.797 -34.312 9.945 1 91.5 365 PRO A C 1
ATOM 2919 O O . PRO A 1 365 ? -19 -33.375 9.789 1 91.5 365 PRO A O 1
ATOM 2922 N N . PRO A 1 366 ? -21.031 -34.188 10.383 1 93 366 PRO A N 1
ATOM 2923 C CA . PRO A 1 366 ? -21.469 -32.844 10.789 1 93 366 PRO A CA 1
ATOM 2924 C C . PRO A 1 366 ? -20.641 -32.281 11.938 1 93 366 PRO A C 1
ATOM 2926 O O . PRO A 1 366 ? -20.219 -33.031 12.828 1 93 366 PRO A O 1
ATOM 2929 N N . TYR A 1 367 ? -20.438 -30.922 11.875 1 93.69 367 TYR A N 1
ATOM 2930 C CA . TYR A 1 367 ? -19.547 -30.344 12.883 1 93.69 367 TYR A CA 1
ATOM 2931 C C . TYR A 1 367 ? -20.328 -29.938 14.125 1 93.69 367 TYR A C 1
ATOM 2933 O O . TYR A 1 367 ? -19.75 -29.688 15.18 1 93.69 367 TYR A O 1
ATOM 2941 N N . GLY A 1 368 ? -21.703 -29.906 14.008 1 91 368 GLY A N 1
ATOM 2942 C CA . GLY A 1 368 ? -22.484 -29.547 15.172 1 91 368 GLY A CA 1
ATOM 2943 C C . GLY A 1 368 ? -22.109 -28.188 15.758 1 91 368 GLY A C 1
ATOM 2944 O O . GLY A 1 368 ? -22.125 -27.172 15.055 1 91 368 GLY A O 1
ATOM 2945 N N . THR A 1 369 ? -21.688 -28.156 16.984 1 89.06 369 THR A N 1
ATOM 2946 C CA . THR A 1 369 ? -21.328 -26.922 17.672 1 89.06 369 THR A CA 1
ATOM 2947 C C . THR A 1 369 ? -19.812 -26.781 17.797 1 89.06 369 THR A C 1
ATOM 2949 O O . THR A 1 369 ? -19.328 -25.828 18.406 1 89.06 369 THR A O 1
ATOM 2952 N N . ASP A 1 370 ? -19.156 -27.75 17.188 1 89 370 ASP A N 1
ATOM 2953 C CA . ASP A 1 370 ? -17.703 -27.766 17.328 1 89 370 ASP A CA 1
ATOM 2954 C C . ASP A 1 370 ? -17.062 -26.562 16.625 1 89 370 ASP A C 1
ATOM 2956 O O . ASP A 1 370 ? -17.5 -26.188 15.531 1 89 370 ASP A O 1
ATOM 2960 N N . HIS A 1 371 ? -16.078 -26.031 17.312 1 89.94 371 HIS A N 1
ATOM 2961 C CA . HIS A 1 371 ? -15.18 -25.125 16.594 1 89.94 371 HIS A CA 1
ATOM 2962 C C . HIS A 1 371 ? -14.227 -25.891 15.688 1 89.94 371 HIS A C 1
ATOM 2964 O O . HIS A 1 371 ? -14.141 -27.109 15.773 1 89.94 371 HIS A O 1
ATOM 2970 N N . GLU A 1 372 ? -13.617 -25.203 14.852 1 91.5 372 GLU A N 1
ATOM 2971 C CA . GLU A 1 372 ? -12.789 -25.812 13.82 1 91.5 372 GLU A CA 1
ATOM 2972 C C . GLU A 1 372 ? -11.797 -26.797 14.422 1 91.5 372 GLU A C 1
ATOM 2974 O O . GLU A 1 372 ? -11.742 -27.969 14.016 1 91.5 372 GLU A O 1
ATOM 2979 N N . GLY A 1 373 ? -11.031 -26.422 15.438 1 90.69 373 GLY A N 1
ATOM 2980 C CA . GLY A 1 373 ? -10.016 -27.266 16.047 1 90.69 373 GLY A CA 1
ATOM 2981 C C . GLY A 1 373 ? -10.594 -28.5 16.703 1 90.69 373 GLY A C 1
ATOM 2982 O O . GLY A 1 373 ? -10.078 -29.609 16.516 1 90.69 373 GLY A O 1
ATOM 2983 N N . ALA A 1 374 ? -11.633 -28.344 17.469 1 90.5 374 ALA A N 1
ATOM 2984 C CA . ALA A 1 374 ? -12.289 -29.453 18.141 1 90.5 374 ALA A CA 1
ATOM 2985 C C . ALA A 1 374 ? -12.883 -30.422 17.125 1 90.5 374 ALA A C 1
ATOM 2987 O O . ALA A 1 374 ? -12.836 -31.641 17.312 1 90.5 374 ALA A O 1
ATOM 2988 N N . TYR A 1 375 ? -13.461 -29.906 16.094 1 93.62 375 TYR A N 1
ATOM 2989 C CA . TYR A 1 375 ? -14.047 -30.734 15.047 1 93.62 375 TYR A CA 1
ATOM 2990 C C . TYR A 1 375 ? -12.977 -31.594 14.375 1 93.62 375 TYR A C 1
ATOM 2992 O O . TYR A 1 375 ? -13.164 -32.781 14.203 1 93.62 375 TYR A O 1
ATOM 3000 N N . LEU A 1 376 ? -11.883 -30.969 14.047 1 94 376 LEU A N 1
ATOM 3001 C CA . LEU A 1 376 ? -10.812 -31.672 13.359 1 94 376 LEU A CA 1
ATOM 3002 C C . LEU A 1 376 ? -10.25 -32.812 14.227 1 94 376 LEU A C 1
ATOM 3004 O O . LEU A 1 376 ? -9.961 -33.906 13.727 1 94 376 LEU A O 1
ATOM 3008 N N . ARG A 1 377 ? -10.078 -32.531 15.5 1 91.12 377 ARG A N 1
ATOM 3009 C CA . ARG A 1 377 ? -9.57 -33.562 16.422 1 91.12 377 ARG A CA 1
ATOM 3010 C C . ARG A 1 377 ? -10.555 -34.719 16.547 1 91.12 377 ARG A C 1
ATOM 3012 O O . ARG A 1 377 ? -10.141 -35.875 16.672 1 91.12 377 ARG A O 1
ATOM 3019 N N . ARG A 1 378 ? -11.742 -34.281 16.484 1 89.75 378 ARG A N 1
ATOM 3020 C CA . ARG A 1 378 ? -12.781 -35.281 16.641 1 89.75 378 ARG A CA 1
ATOM 3021 C C . ARG A 1 378 ? -12.805 -36.25 15.445 1 89.75 378 ARG A C 1
ATOM 3023 O O . ARG A 1 378 ? -12.977 -37.438 15.617 1 89.75 378 ARG A O 1
ATOM 3030 N N . ILE A 1 379 ? -12.602 -35.719 14.289 1 87.81 379 ILE A N 1
ATOM 3031 C CA . ILE A 1 379 ? -12.789 -36.531 13.109 1 87.81 379 ILE A CA 1
ATOM 3032 C C . ILE A 1 379 ? -11.469 -37.219 12.75 1 87.81 379 ILE A C 1
ATOM 3034 O O . ILE A 1 379 ? -11.438 -38.125 11.914 1 87.81 379 ILE A O 1
ATOM 3038 N N . ALA A 1 380 ? -10.391 -36.719 13.312 1 84.12 380 ALA A N 1
ATOM 3039 C CA . ALA A 1 380 ? -9.086 -37.281 12.984 1 84.12 380 ALA A CA 1
ATOM 3040 C C . ALA A 1 380 ? -9.023 -38.75 13.367 1 84.12 380 ALA A C 1
ATOM 3042 O O . ALA A 1 380 ? -8.32 -39.531 12.727 1 84.12 380 ALA A O 1
ATOM 3043 N N . ASP A 1 381 ? -9.656 -39.188 14.406 1 68.75 381 ASP A N 1
ATOM 3044 C CA . ASP A 1 381 ? -9.602 -40.562 14.914 1 68.75 381 ASP A CA 1
ATOM 3045 C C . ASP A 1 381 ? -10.5 -41.469 14.094 1 68.75 381 ASP A C 1
ATOM 3047 O O . ASP A 1 381 ? -10.359 -42.688 14.148 1 68.75 381 ASP A O 1
ATOM 3051 N N . ASN A 1 382 ? -11.375 -40.844 13.398 1 58.62 382 ASN A N 1
ATOM 3052 C CA . ASN A 1 382 ? -12.344 -41.75 12.781 1 58.62 382 ASN A CA 1
ATOM 3053 C C . ASN A 1 382 ? -11.867 -42.25 11.422 1 58.62 382 ASN A C 1
ATOM 3055 O O . ASN A 1 382 ? -10.812 -42.875 11.32 1 58.62 382 ASN A O 1
ATOM 3059 N N . ILE A 1 383 ? -12.5 -41.625 10.367 1 57.19 383 ILE A N 1
ATOM 3060 C CA . ILE A 1 383 ? -12.734 -42 8.977 1 57.19 383 ILE A CA 1
ATOM 3061 C C . ILE A 1 383 ? -11.438 -41.844 8.18 1 57.19 383 ILE A C 1
ATOM 3063 O O . ILE A 1 383 ? -11.453 -41.25 7.082 1 57.19 383 ILE A O 1
ATOM 3067 N N . ASN A 1 384 ? -10.203 -42.188 8.82 1 77.44 384 ASN A N 1
ATOM 3068 C CA . ASN A 1 384 ? -8.945 -42.344 8.094 1 77.44 384 ASN A CA 1
ATOM 3069 C C . ASN A 1 384 ? -8.383 -41 7.684 1 77.44 384 ASN A C 1
ATOM 3071 O O . ASN A 1 384 ? -8.016 -40.781 6.523 1 77.44 384 ASN A O 1
ATOM 3075 N N . PHE A 1 385 ? -8.562 -40 8.492 1 90.31 385 PHE A N 1
ATOM 3076 C CA . PHE A 1 385 ? -7.883 -38.719 8.32 1 90.31 385 PHE A CA 1
ATOM 3077 C C . PHE A 1 385 ? -6.656 -38.656 9.219 1 90.31 385 PHE A C 1
ATOM 3079 O O . PHE A 1 385 ? -6.688 -39.094 10.367 1 90.31 385 PHE A O 1
ATOM 3086 N N . TYR A 1 386 ? -5.621 -38.219 8.703 1 92.75 386 TYR A N 1
ATOM 3087 C CA . TYR A 1 386 ? -4.465 -37.844 9.516 1 92.75 386 TYR A CA 1
ATOM 3088 C C . TYR A 1 386 ? -4.492 -36.375 9.875 1 92.75 386 TYR A C 1
ATOM 3090 O O . TYR A 1 386 ? -4.586 -35.531 8.992 1 92.75 386 TYR A O 1
ATOM 3098 N N . LEU A 1 387 ? -4.414 -36.094 11.125 1 94.12 387 LEU A N 1
ATOM 3099 C CA . LEU A 1 387 ? -4.523 -34.719 11.625 1 94.12 387 LEU A CA 1
ATOM 3100 C C . LEU A 1 387 ? -3.189 -34 11.508 1 94.12 387 LEU A C 1
ATOM 3102 O O . LEU A 1 387 ? -2.186 -34.438 12.078 1 94.12 387 LEU A O 1
ATOM 3106 N N . LEU A 1 388 ? -3.215 -32.906 10.789 1 94.06 388 LEU A N 1
ATOM 3107 C CA . LEU A 1 388 ? -2.006 -32.094 10.656 1 94.06 388 LEU A CA 1
ATOM 3108 C C . LEU A 1 388 ? -2.273 -30.656 11.023 1 94.06 388 LEU A C 1
ATOM 3110 O O . LEU A 1 388 ? -1.416 -29.797 10.828 1 94.06 388 LEU A O 1
ATOM 3114 N N . ASP A 1 389 ? -3.406 -30.375 11.539 1 91.62 389 ASP A N 1
ATOM 3115 C CA . ASP A 1 389 ? -3.781 -29.047 11.992 1 91.62 389 ASP A CA 1
ATOM 3116 C C . ASP A 1 389 ? -2.771 -28.5 13 1 91.62 389 ASP A C 1
ATOM 3118 O O . ASP A 1 389 ? -2.34 -29.219 13.898 1 91.62 389 ASP A O 1
ATOM 3122 N N . GLN A 1 390 ? -2.354 -27.312 12.797 1 88.31 390 GLN A N 1
ATOM 3123 C CA . GLN A 1 390 ? -1.456 -26.594 13.695 1 88.31 390 GLN A CA 1
ATOM 3124 C C . GLN A 1 390 ? -0.046 -27.172 13.641 1 88.31 390 GLN A C 1
ATOM 3126 O O . GLN A 1 390 ? 0.757 -26.953 14.547 1 88.31 390 GLN A O 1
ATOM 3131 N N . LYS A 1 391 ? 0.233 -28 12.734 1 90.19 391 LYS A N 1
ATOM 3132 C CA . LYS A 1 391 ? 1.598 -28.469 12.5 1 90.19 391 LYS A CA 1
ATOM 3133 C C . LYS A 1 391 ? 2.301 -27.609 11.461 1 90.19 391 LYS A C 1
ATOM 3135 O O . LYS A 1 391 ? 1.923 -27.594 10.289 1 90.19 391 LYS A O 1
ATOM 3140 N N . LEU A 1 392 ? 3.279 -26.938 11.875 1 90.5 392 LEU A N 1
ATOM 3141 C CA . LEU A 1 392 ? 3.912 -25.938 11.039 1 90.5 392 LEU A CA 1
ATOM 3142 C C . LEU A 1 392 ? 5.168 -26.484 10.375 1 90.5 392 LEU A C 1
ATOM 3144 O O . LEU A 1 392 ? 5.922 -27.234 10.992 1 90.5 392 LEU A O 1
ATOM 3148 N N . VAL A 1 393 ? 5.289 -26.219 9.172 1 91 393 VAL A N 1
ATOM 3149 C CA . VAL A 1 393 ? 6.488 -26.516 8.398 1 91 393 VAL A CA 1
ATOM 3150 C C . VAL A 1 393 ? 7.355 -25.266 8.281 1 91 393 VAL A C 1
ATOM 3152 O O . VAL A 1 393 ? 6.844 -24.172 8.086 1 91 393 VAL A O 1
ATOM 3155 N N . ARG A 1 394 ? 8.617 -25.484 8.516 1 85.62 394 ARG A N 1
ATOM 3156 C CA . ARG A 1 394 ? 9.562 -24.375 8.461 1 85.62 394 ARG A CA 1
ATOM 3157 C C . ARG A 1 394 ? 10.602 -24.594 7.367 1 85.62 394 ARG A C 1
ATOM 3159 O O . ARG A 1 394 ? 11.305 -25.594 7.363 1 85.62 394 ARG A O 1
ATOM 3166 N N . LEU A 1 395 ? 10.562 -23.641 6.5 1 81.31 395 LEU A N 1
ATOM 3167 C CA . LEU A 1 395 ? 11.555 -23.703 5.43 1 81.31 395 LEU A CA 1
ATOM 3168 C C . LEU A 1 395 ? 12.648 -22.656 5.625 1 81.31 395 LEU A C 1
ATOM 3170 O O . LEU A 1 395 ? 12.367 -21.547 6.102 1 81.31 395 LEU A O 1
ATOM 3174 N N . THR A 1 396 ? 13.742 -23.016 5.418 1 70.69 396 THR A N 1
ATOM 3175 C CA . THR A 1 396 ? 14.867 -22.094 5.52 1 70.69 396 THR A CA 1
ATOM 3176 C C . THR A 1 396 ? 14.727 -20.969 4.508 1 70.69 396 THR A C 1
ATOM 3178 O O . THR A 1 396 ? 14.398 -21.203 3.344 1 70.69 396 THR A O 1
ATOM 3181 N N . GLY A 1 397 ? 14.898 -19.781 4.918 1 64.81 397 GLY A N 1
ATOM 3182 C CA . GLY A 1 397 ? 14.852 -18.656 4.012 1 64.81 397 GLY A CA 1
ATOM 3183 C C . GLY A 1 397 ? 13.438 -18.141 3.771 1 64.81 397 GLY A C 1
ATOM 3184 O O . GLY A 1 397 ? 13.203 -17.375 2.84 1 64.81 397 GLY A O 1
ATOM 3185 N N . SER A 1 398 ? 12.578 -18.781 4.453 1 69.88 398 SER A N 1
ATOM 3186 C CA . SER A 1 398 ? 11.195 -18.344 4.301 1 69.88 398 SER A CA 1
ATOM 3187 C C . SER A 1 398 ? 10.805 -17.359 5.402 1 69.88 398 SER A C 1
AT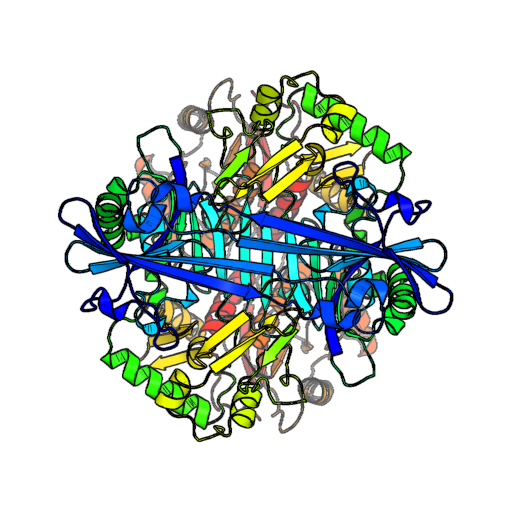OM 3189 O O . SER A 1 398 ? 11.492 -17.25 6.418 1 69.88 398 SER A O 1
ATOM 3191 N N . GLY A 1 399 ? 9.906 -16.578 5.133 1 65.31 399 GLY A N 1
ATOM 3192 C CA . GLY A 1 399 ? 9.461 -15.555 6.059 1 65.31 399 GLY A CA 1
ATOM 3193 C C . GLY A 1 399 ? 8.859 -16.125 7.332 1 65.31 399 GLY A C 1
ATOM 3194 O O . GLY A 1 399 ? 8.844 -15.445 8.367 1 65.31 399 GLY A O 1
ATOM 3195 N N . GLY A 1 400 ? 8.383 -17.297 7.293 1 70.44 400 GLY A N 1
ATOM 3196 C CA . GLY A 1 400 ? 7.754 -17.875 8.469 1 70.44 400 GLY A CA 1
ATOM 3197 C C . GLY A 1 400 ? 7.25 -19.297 8.227 1 70.44 400 GLY A C 1
ATOM 3198 O O . GLY A 1 400 ? 7.289 -19.781 7.102 1 70.44 400 GLY A O 1
ATOM 3199 N N . PRO A 1 401 ? 7.023 -19.859 9.32 1 82.06 401 PRO A N 1
ATOM 3200 C CA . PRO A 1 401 ? 6.434 -21.203 9.188 1 82.06 401 PRO A CA 1
ATOM 3201 C C . PRO A 1 401 ? 5.02 -21.156 8.617 1 82.06 401 PRO A C 1
ATOM 3203 O O . PRO A 1 401 ? 4.363 -20.109 8.648 1 82.06 401 PRO A O 1
ATOM 3206 N N . PHE A 1 402 ? 4.641 -22.141 7.953 1 85.56 402 PHE A N 1
ATOM 3207 C CA . PHE A 1 402 ? 3.287 -22.25 7.422 1 85.56 402 PHE A CA 1
ATOM 3208 C C . PHE A 1 402 ? 2.684 -23.609 7.734 1 85.56 402 PHE A C 1
ATOM 3210 O O . PHE A 1 402 ? 3.408 -24.562 8.008 1 85.56 402 PHE A O 1
ATOM 3217 N N . GLU A 1 403 ? 1.405 -23.578 7.758 1 91.19 403 GLU A N 1
ATOM 3218 C CA . GLU A 1 403 ? 0.668 -24.828 7.941 1 91.19 403 GLU A CA 1
ATOM 3219 C C . GLU A 1 403 ? 0.524 -25.594 6.625 1 91.19 403 GLU A C 1
ATOM 3221 O O . GLU A 1 403 ? 0.054 -25.031 5.629 1 91.19 403 GLU A O 1
ATOM 3226 N N . PHE A 1 404 ? 0.971 -26.844 6.645 1 94.38 404 PHE A N 1
ATOM 3227 C CA . PHE A 1 404 ? 0.898 -27.625 5.418 1 94.38 404 PHE A CA 1
ATOM 3228 C C . PHE A 1 404 ? -0.552 -27.891 5.023 1 94.38 404 PHE A C 1
ATOM 3230 O O . PHE A 1 404 ? -0.959 -27.578 3.902 1 94.38 404 PHE A O 1
ATOM 3237 N N . CYS A 1 405 ? -1.279 -28.469 5.82 1 96.56 405 CYS A N 1
ATOM 3238 C CA . CYS A 1 405 ? -2.715 -28.672 5.672 1 96.56 405 CYS A CA 1
ATOM 3239 C C . CYS A 1 405 ? -3.359 -29 7.016 1 96.56 405 CYS A C 1
ATOM 3241 O O . CYS A 1 405 ? -2.682 -29.031 8.047 1 96.56 405 CYS A O 1
ATOM 3243 N N . ASP A 1 406 ? -4.688 -29.172 6.992 1 95.81 406 ASP A N 1
ATOM 3244 C CA . ASP A 1 406 ? -5.379 -29.516 8.227 1 95.81 406 ASP A CA 1
ATOM 3245 C C . ASP A 1 406 ? -5.523 -31.031 8.367 1 95.81 406 ASP A C 1
ATOM 3247 O O . ASP A 1 406 ? -5.355 -31.578 9.461 1 95.81 406 ASP A O 1
ATOM 3251 N N . LEU A 1 407 ? -5.879 -31.703 7.289 1 95 407 LEU A N 1
ATOM 3252 C CA . LEU A 1 407 ? -6.086 -33.156 7.262 1 95 407 LEU A CA 1
ATOM 3253 C C . LEU A 1 407 ? -5.445 -33.75 6.023 1 95 407 LEU A C 1
ATOM 3255 O O . LEU A 1 407 ? -5.328 -33.094 4.984 1 95 407 LEU A O 1
ATOM 3259 N N . LEU A 1 408 ? -5.031 -34.938 6.168 1 94.56 408 LEU A N 1
ATOM 3260 C CA . LEU A 1 408 ? -4.523 -35.75 5.074 1 94.56 408 LEU A CA 1
ATOM 3261 C C . LEU A 1 408 ? -5.223 -37.094 5.039 1 94.56 408 LEU A C 1
ATOM 3263 O O . LEU A 1 408 ? -5.52 -37.688 6.086 1 94.56 408 LEU A O 1
ATOM 3267 N N . THR A 1 409 ? -5.488 -37.594 3.836 1 93 409 THR A N 1
ATOM 3268 C CA . THR A 1 409 ? -6.078 -38.938 3.711 1 93 409 THR A CA 1
ATOM 3269 C C . THR A 1 409 ? -5.039 -39.938 3.252 1 93 409 THR A C 1
ATOM 3271 O O . THR A 1 409 ? -3.965 -39.562 2.775 1 93 409 THR A O 1
ATOM 3274 N N . PRO A 1 410 ? -5.348 -41.188 3.357 1 90.81 410 PRO A N 1
ATOM 3275 C CA . PRO A 1 410 ? -4.422 -42.219 2.869 1 90.81 410 PRO A CA 1
ATOM 3276 C C . PRO A 1 410 ? -4.191 -42.125 1.363 1 90.81 410 PRO A C 1
ATOM 3278 O O . PRO A 1 410 ? -3.148 -42.562 0.871 1 90.81 410 PRO A O 1
ATOM 3281 N N . ASP A 1 411 ? -5.137 -41.531 0.637 1 91 411 ASP A N 1
ATOM 3282 C CA . ASP A 1 411 ? -5.012 -41.375 -0.808 1 91 411 ASP A CA 1
ATOM 3283 C C . ASP A 1 411 ? -4.324 -40.062 -1.153 1 91 411 ASP A C 1
ATOM 3285 O O . ASP A 1 411 ? -4.363 -39.625 -2.303 1 91 411 ASP A O 1
ATOM 3289 N N . TYR A 1 412 ? -3.805 -39.406 -0.159 1 92.38 412 TYR A N 1
ATOM 3290 C CA . TYR A 1 412 ? -2.951 -38.219 -0.285 1 92.38 412 TYR A CA 1
ATOM 3291 C C . TYR A 1 412 ? -3.764 -37 -0.685 1 92.38 412 TYR A C 1
ATOM 3293 O O . TYR A 1 412 ? -3.285 -36.156 -1.435 1 92.38 412 TYR A O 1
ATOM 3301 N N . HIS A 1 413 ? -5.062 -37.031 -0.264 1 94.19 413 HIS A N 1
ATOM 3302 C CA . HIS A 1 413 ? -5.793 -35.75 -0.345 1 94.19 413 HIS A CA 1
ATOM 3303 C C . HIS A 1 413 ? -5.254 -34.75 0.658 1 94.19 413 HIS A C 1
ATOM 3305 O O . HIS A 1 413 ? -5.125 -35.062 1.846 1 94.19 413 HIS A O 1
ATOM 3311 N N . ILE A 1 414 ? -4.922 -33.594 0.172 1 96.81 414 ILE A N 1
ATOM 3312 C CA . ILE A 1 414 ? -4.504 -32.5 1.038 1 96.81 414 ILE A CA 1
ATOM 3313 C C . ILE A 1 414 ? -5.699 -31.609 1.357 1 96.81 414 ILE A C 1
ATOM 3315 O O . ILE A 1 414 ? -6.164 -30.859 0.5 1 96.81 414 ILE A O 1
ATOM 3319 N N . ILE A 1 415 ? -6.168 -31.656 2.58 1 96.88 415 ILE A N 1
ATOM 3320 C CA . ILE A 1 415 ? -7.457 -31.062 2.91 1 96.88 415 ILE A CA 1
ATOM 3321 C C . ILE A 1 415 ? -7.234 -29.828 3.785 1 96.88 415 ILE A C 1
ATOM 3323 O O . ILE A 1 415 ? -6.555 -29.891 4.809 1 96.88 415 ILE A O 1
ATOM 3327 N N . HIS A 1 416 ? -7.758 -28.703 3.357 1 97 416 HIS A N 1
ATOM 3328 C CA . HIS A 1 416 ? -7.797 -27.453 4.121 1 97 416 HIS A CA 1
ATOM 3329 C C . HIS A 1 416 ? -9.211 -27.141 4.59 1 97 416 HIS A C 1
ATOM 3331 O O . HIS A 1 416 ? -10.125 -27 3.773 1 97 416 HIS A O 1
ATOM 3337 N N . VAL A 1 417 ? -9.359 -27.031 5.859 1 95.62 417 VAL A N 1
ATOM 3338 C CA . VAL A 1 417 ? -10.688 -26.844 6.441 1 95.62 417 VAL A CA 1
ATOM 3339 C C . VAL A 1 417 ? -10.773 -25.453 7.078 1 95.62 417 VAL A C 1
ATOM 3341 O O . VAL A 1 417 ? -9.82 -25 7.695 1 95.62 417 VAL A O 1
ATOM 3344 N N . LYS A 1 418 ? -11.812 -24.812 6.855 1 93.38 418 LYS A N 1
ATOM 3345 C CA . LYS A 1 418 ? -12.055 -23.531 7.523 1 93.38 418 LYS A CA 1
ATOM 3346 C C . LYS A 1 418 ? -13.539 -23.328 7.801 1 93.38 418 LYS A C 1
ATOM 3348 O O . LYS A 1 418 ? -14.383 -23.688 6.984 1 93.38 418 LYS A O 1
ATOM 3353 N N . LYS A 1 419 ? -13.836 -22.875 8.938 1 91.38 419 LYS A N 1
ATOM 3354 C CA . LYS A 1 419 ? -15.203 -22.469 9.234 1 91.38 419 LYS A CA 1
ATOM 3355 C C . LYS A 1 419 ? -15.508 -21.078 8.672 1 91.38 419 LYS A C 1
ATOM 3357 O O . LYS A 1 419 ? -14.797 -20.125 8.969 1 91.38 419 LYS A O 1
ATOM 3362 N N . TYR A 1 420 ? -16.531 -21.031 7.902 1 84.12 420 TYR A N 1
ATOM 3363 C CA . TYR A 1 420 ? -16.844 -19.781 7.219 1 84.12 420 TYR A CA 1
ATOM 3364 C C . TYR A 1 420 ? -17.328 -18.734 8.211 1 84.12 420 TYR A C 1
ATOM 3366 O O . TYR A 1 420 ? -18.234 -18.984 9.008 1 84.12 420 TYR A O 1
ATOM 3374 N N . SER A 1 421 ? -16.719 -17.578 8.195 1 73.56 421 SER A N 1
ATOM 3375 C CA . SER A 1 421 ? -17.156 -16.438 8.992 1 73.56 421 SER A CA 1
ATOM 3376 C C . SER A 1 421 ? -17.109 -15.141 8.188 1 73.56 421 SER A C 1
ATOM 3378 O O . SER A 1 421 ? -17.906 -14.227 8.406 1 73.56 421 SER A O 1
ATOM 3380 N N . SER A 1 422 ? -16.203 -15.078 7.32 1 72.69 422 SER A N 1
ATOM 3381 C CA . SER A 1 422 ? -16.031 -13.898 6.473 1 72.69 422 SER A CA 1
ATOM 3382 C C . SER A 1 422 ? -15.211 -14.227 5.227 1 72.69 422 SER A C 1
ATOM 3384 O O . SER A 1 422 ? -14.609 -15.305 5.137 1 72.69 422 SER A O 1
ATOM 3386 N N . SER A 1 423 ? -15.227 -13.406 4.238 1 72.81 423 SER A N 1
ATOM 3387 C CA . SER A 1 423 ? -14.461 -13.586 3.014 1 72.81 423 SER A CA 1
ATOM 3388 C C . SER A 1 423 ? -12.961 -13.617 3.303 1 72.81 423 SER A C 1
ATOM 3390 O O . SER A 1 423 ? -12.211 -14.336 2.635 1 72.81 423 SER A O 1
ATOM 3392 N N . SER A 1 424 ? -12.562 -12.867 4.27 1 71.56 424 SER A N 1
ATOM 3393 C CA . SER A 1 424 ? -11.148 -12.82 4.617 1 71.56 424 SER A CA 1
ATOM 3394 C C . SER A 1 424 ? -10.648 -14.18 5.094 1 71.56 424 SER A C 1
ATOM 3396 O O . SER A 1 424 ? -9.523 -14.578 4.789 1 71.56 424 SER A O 1
ATOM 3398 N N . VAL A 1 425 ? -11.484 -14.836 5.805 1 77.94 425 VAL A N 1
ATOM 3399 C CA . VAL A 1 425 ? -11.141 -16.156 6.328 1 77.94 425 VAL A CA 1
ATOM 3400 C C . VAL A 1 425 ? -10.953 -17.141 5.172 1 77.94 425 VAL A C 1
ATOM 3402 O O . VAL A 1 425 ? -10.016 -17.938 5.172 1 77.94 425 VAL A O 1
ATOM 3405 N N . LEU A 1 426 ? -11.797 -17.078 4.195 1 85.31 426 LEU A N 1
ATOM 3406 C CA . LEU A 1 426 ? -11.695 -17.984 3.053 1 85.31 426 LEU A CA 1
ATOM 3407 C C . LEU A 1 426 ? -10.484 -17.641 2.195 1 85.31 426 LEU A C 1
ATOM 3409 O O . LEU A 1 426 ? -9.844 -18.531 1.633 1 85.31 426 LEU A O 1
ATOM 3413 N N . SER A 1 427 ? -10.242 -16.406 2.045 1 81 427 SER A N 1
ATOM 3414 C CA . SER A 1 427 ? -9.047 -16.016 1.307 1 81 427 SER A CA 1
ATOM 3415 C C . SER A 1 427 ? -7.785 -16.578 1.943 1 81 427 SER A C 1
ATOM 3417 O O . SER A 1 427 ? -6.855 -16.984 1.239 1 81 427 SER A O 1
ATOM 3419 N N . HIS A 1 428 ? -7.793 -16.516 3.201 1 81.94 428 HIS A N 1
ATOM 3420 C CA . HIS A 1 428 ? -6.676 -17.109 3.93 1 81.94 428 HIS A CA 1
ATOM 3421 C C . HIS A 1 428 ? -6.566 -18.594 3.652 1 81.94 428 HIS A C 1
ATOM 3423 O O . HIS A 1 428 ? -5.465 -19.125 3.496 1 81.94 428 HIS A O 1
ATOM 3429 N N . LEU A 1 429 ? -7.676 -19.219 3.701 1 89.38 429 LEU A N 1
ATOM 3430 C CA . LEU A 1 429 ? -7.734 -20.641 3.414 1 89.38 429 LEU A CA 1
ATOM 3431 C C . LEU A 1 429 ? -7.109 -20.953 2.057 1 89.38 429 LEU A C 1
ATOM 3433 O O . LEU A 1 429 ? -6.277 -21.859 1.942 1 89.38 429 LEU A O 1
ATOM 3437 N N . PHE A 1 430 ? -7.461 -20.219 1.015 1 92.12 430 PHE A N 1
ATOM 3438 C CA . PHE A 1 430 ? -6.992 -20.453 -0.345 1 92.12 430 PHE A CA 1
ATOM 3439 C C . PHE A 1 430 ? -5.504 -20.141 -0.468 1 92.12 430 PHE A C 1
ATOM 3441 O O . PHE A 1 430 ? -4.762 -20.859 -1.134 1 92.12 430 PHE A O 1
ATOM 3448 N N . SER A 1 431 ? -5.145 -19.078 0.189 1 87.31 431 SER A N 1
ATOM 3449 C CA . SER A 1 431 ? -3.742 -18.672 0.155 1 87.31 431 SER A CA 1
ATOM 3450 C C . SER A 1 431 ? -2.855 -19.703 0.839 1 87.31 431 SER A C 1
ATOM 3452 O O . SER A 1 431 ? -1.752 -20 0.37 1 87.31 431 SER A O 1
ATOM 3454 N N . GLN A 1 432 ? -3.314 -20.203 1.977 1 88.25 432 GLN A N 1
ATOM 3455 C CA . GLN A 1 432 ? -2.568 -21.234 2.699 1 88.25 432 GLN A CA 1
ATOM 3456 C C . GLN A 1 432 ? -2.357 -22.469 1.835 1 88.25 432 GLN A C 1
ATOM 3458 O O . GLN A 1 432 ? -1.273 -23.062 1.835 1 88.25 432 GLN A O 1
ATOM 3463 N N . ALA A 1 433 ? -3.385 -22.828 1.178 1 94.81 433 ALA A N 1
ATOM 3464 C CA . ALA A 1 433 ? -3.291 -23.984 0.297 1 94.81 433 ALA A CA 1
ATOM 3465 C C . ALA A 1 433 ? -2.285 -23.75 -0.824 1 94.81 433 ALA A C 1
ATOM 3467 O O . ALA A 1 433 ? -1.53 -24.656 -1.194 1 94.81 433 ALA A O 1
ATOM 3468 N N . TYR A 1 434 ? -2.289 -22.562 -1.323 1 92.38 434 TYR A N 1
ATOM 3469 C CA . TYR A 1 434 ? -1.376 -22.219 -2.41 1 92.38 434 TYR A CA 1
ATOM 3470 C C . TYR A 1 434 ? 0.072 -22.25 -1.938 1 92.38 434 TYR A C 1
ATOM 3472 O O . TYR A 1 434 ? 0.933 -22.828 -2.605 1 92.38 434 TYR A O 1
ATOM 3480 N N . VAL A 1 435 ? 0.331 -21.688 -0.816 1 87.88 435 VAL A N 1
ATOM 3481 C CA . VAL A 1 435 ? 1.68 -21.625 -0.265 1 87.88 435 VAL A CA 1
ATOM 3482 C C . VAL A 1 435 ? 2.203 -23.031 -0.016 1 87.88 435 VAL A C 1
ATOM 3484 O O . VAL A 1 435 ? 3.338 -23.359 -0.374 1 87.88 435 VAL A O 1
ATOM 3487 N N . SER A 1 436 ? 1.394 -23.797 0.573 1 93.25 436 SER A N 1
ATOM 3488 C CA . SER A 1 436 ? 1.773 -25.172 0.864 1 93.25 436 SER A CA 1
ATOM 3489 C C . SER A 1 436 ? 2.025 -25.969 -0.418 1 93.25 436 SER A C 1
ATOM 3491 O O . SER A 1 436 ? 2.986 -26.734 -0.503 1 93.25 436 SER A O 1
ATOM 3493 N N . ALA A 1 437 ? 1.164 -25.781 -1.393 1 94.19 437 ALA A N 1
ATOM 3494 C CA . ALA A 1 437 ? 1.277 -26.5 -2.664 1 94.19 437 ALA A CA 1
ATOM 3495 C C . ALA A 1 437 ? 2.555 -26.109 -3.4 1 94.19 437 ALA A C 1
ATOM 3497 O O . ALA A 1 437 ? 3.25 -26.953 -3.953 1 94.19 437 ALA A O 1
ATOM 3498 N N . GLU A 1 438 ? 2.842 -24.844 -3.43 1 90.19 438 GLU A N 1
ATOM 3499 C CA . GLU A 1 438 ? 4.047 -24.359 -4.094 1 90.19 438 GLU A CA 1
ATOM 3500 C C . GLU A 1 438 ? 5.305 -24.859 -3.387 1 90.19 438 GLU A C 1
ATOM 3502 O O . GLU A 1 438 ? 6.27 -25.266 -4.039 1 90.19 438 GLU A O 1
ATOM 3507 N N . ALA A 1 439 ? 5.297 -24.844 -2.078 1 89.94 439 ALA A N 1
ATOM 3508 C CA . ALA A 1 439 ? 6.438 -25.312 -1.286 1 89.94 439 ALA A CA 1
ATOM 3509 C C . ALA A 1 439 ? 6.703 -26.797 -1.522 1 89.94 439 ALA A C 1
ATOM 3511 O O . ALA A 1 439 ? 7.855 -27.219 -1.565 1 89.94 439 ALA A O 1
ATOM 3512 N N . LEU A 1 440 ? 5.66 -27.516 -1.624 1 93.25 440 LEU A N 1
ATOM 3513 C CA . LEU A 1 440 ? 5.766 -28.953 -1.829 1 93.25 440 LEU A CA 1
ATOM 3514 C C . LEU A 1 440 ? 6.527 -29.266 -3.115 1 93.25 440 LEU A C 1
ATOM 3516 O O . LEU A 1 440 ? 7.285 -30.234 -3.172 1 93.25 440 LEU A O 1
ATOM 3520 N N . ILE A 1 441 ? 6.34 -28.484 -4.125 1 92.25 441 ILE A N 1
ATOM 3521 C CA . ILE A 1 441 ? 6.984 -28.703 -5.418 1 92.25 441 ILE A CA 1
ATOM 3522 C C . ILE A 1 441 ? 8.445 -28.25 -5.348 1 92.25 441 ILE A C 1
ATOM 3524 O O . ILE A 1 441 ? 9.336 -28.938 -5.855 1 92.25 441 ILE A O 1
ATOM 3528 N N . ASN A 1 442 ? 8.719 -27.172 -4.66 1 86.69 442 ASN A N 1
ATOM 3529 C CA . ASN A 1 442 ? 10.008 -26.5 -4.762 1 86.69 442 ASN A CA 1
ATOM 3530 C C . ASN A 1 442 ? 11 -27 -3.717 1 86.69 442 ASN A C 1
ATOM 3532 O O . ASN A 1 442 ? 12.211 -26.828 -3.861 1 86.69 442 ASN A O 1
ATOM 3536 N N . THR A 1 443 ? 10.477 -27.609 -2.623 1 87.88 443 THR A N 1
ATOM 3537 C CA . THR A 1 443 ? 11.352 -27.969 -1.512 1 87.88 443 THR A CA 1
ATOM 3538 C C . THR A 1 443 ? 11.031 -29.359 -0.995 1 87.88 443 THR A C 1
ATOM 3540 O O . THR A 1 443 ? 9.992 -29.578 -0.37 1 87.88 443 THR A O 1
ATOM 3543 N N . SER A 1 444 ? 11.953 -30.203 -1.024 1 89 444 SER A N 1
ATOM 3544 C CA . SER A 1 444 ? 11.758 -31.578 -0.598 1 89 444 SER A CA 1
ATOM 3545 C C . SER A 1 444 ? 11.656 -31.688 0.92 1 89 444 SER A C 1
ATOM 3547 O O . SER A 1 444 ? 11.07 -32.625 1.448 1 89 444 SER A O 1
ATOM 3549 N N . ASP A 1 445 ? 12.172 -30.719 1.526 1 92.62 445 ASP A N 1
ATOM 3550 C CA . ASP A 1 445 ? 12.18 -30.719 2.986 1 92.62 445 ASP A CA 1
ATOM 3551 C C . ASP A 1 445 ? 10.758 -30.688 3.543 1 92.62 445 ASP A C 1
ATOM 3553 O O . ASP A 1 445 ? 10.531 -31.062 4.695 1 92.62 445 ASP A O 1
ATOM 3557 N N . VAL A 1 446 ? 9.789 -30.25 2.764 1 94.06 446 VAL A N 1
ATOM 3558 C CA . VAL A 1 446 ? 8.398 -30.219 3.201 1 94.06 446 VAL A CA 1
ATOM 3559 C C . VAL A 1 446 ? 7.914 -31.641 3.5 1 94.06 446 VAL A C 1
ATOM 3561 O O . VAL A 1 446 ? 7.316 -31.891 4.547 1 94.06 446 VAL A O 1
ATOM 3564 N N . VAL A 1 447 ? 8.234 -32.562 2.641 1 95.31 447 VAL A N 1
ATOM 3565 C CA . VAL A 1 447 ? 7.816 -33.969 2.795 1 95.31 447 VAL A CA 1
ATOM 3566 C C . VAL A 1 447 ? 8.461 -34.562 4.047 1 95.31 447 VAL A C 1
ATOM 3568 O O . VAL A 1 447 ? 7.801 -35.281 4.812 1 95.31 447 VAL A O 1
ATOM 3571 N N . THR A 1 448 ? 9.711 -34.219 4.242 1 95.5 448 THR A N 1
ATOM 3572 C CA . THR A 1 448 ? 10.445 -34.719 5.398 1 95.5 448 THR A CA 1
ATOM 3573 C C . THR A 1 448 ? 9.789 -34.25 6.695 1 95.5 448 THR A C 1
ATOM 3575 O O . THR A 1 448 ? 9.586 -35.031 7.621 1 95.5 448 THR A O 1
ATOM 3578 N N . GLN A 1 449 ? 9.461 -33.031 6.715 1 95.5 449 GLN A N 1
ATOM 3579 C CA . GLN A 1 449 ? 8.875 -32.469 7.926 1 95.5 449 GLN A CA 1
ATOM 3580 C C . GLN A 1 449 ? 7.457 -32.969 8.148 1 95.5 449 GLN A C 1
ATOM 3582 O O . GLN A 1 449 ? 7.062 -33.25 9.281 1 95.5 449 GLN A O 1
ATOM 3587 N N . VAL A 1 450 ? 6.676 -33.094 7.09 1 96 450 VAL A N 1
ATOM 3588 C CA . VAL A 1 450 ? 5.316 -33.625 7.188 1 96 450 VAL A CA 1
ATOM 3589 C C . VAL A 1 450 ? 5.352 -35.062 7.707 1 96 450 VAL A C 1
ATOM 3591 O O . VAL A 1 450 ? 4.559 -35.438 8.57 1 96 450 VAL A O 1
ATOM 3594 N N . ASN A 1 451 ? 6.25 -35.812 7.223 1 96.44 451 ASN A N 1
ATOM 3595 C CA . ASN A 1 451 ? 6.355 -37.219 7.633 1 96.44 451 ASN A CA 1
ATOM 3596 C C . ASN A 1 451 ? 6.832 -37.344 9.078 1 96.44 451 ASN A C 1
ATOM 3598 O O . ASN A 1 451 ? 6.52 -38.344 9.75 1 96.44 451 ASN A O 1
ATOM 3602 N N . ALA A 1 452 ? 7.582 -36.375 9.508 1 95.81 452 ALA A N 1
ATOM 3603 C CA . ALA A 1 452 ? 7.957 -36.375 10.922 1 95.81 452 ALA A CA 1
ATOM 3604 C C . ALA A 1 452 ? 6.727 -36.25 11.812 1 95.81 452 ALA A C 1
ATOM 3606 O O . ALA A 1 452 ? 6.641 -36.875 12.867 1 95.81 452 ALA A O 1
ATOM 3607 N N . TYR A 1 453 ? 5.789 -35.438 11.422 1 94.75 453 TYR A N 1
ATOM 3608 C CA . TYR A 1 453 ? 4.543 -35.281 12.164 1 94.75 453 TYR A CA 1
ATOM 3609 C C . TYR A 1 453 ? 3.699 -36.562 12.062 1 94.75 453 TYR A C 1
ATOM 3611 O O . TYR A 1 453 ? 3.09 -36.969 13.039 1 94.75 453 TYR A O 1
ATOM 3619 N N . LEU A 1 454 ? 3.66 -37.094 10.867 1 93.75 454 LEU A N 1
ATOM 3620 C CA . LEU A 1 454 ? 2.84 -38.281 10.625 1 93.75 454 LEU A CA 1
ATOM 3621 C C . LEU A 1 454 ? 3.371 -39.469 11.406 1 93.75 454 LEU A C 1
ATOM 3623 O O . LEU A 1 454 ? 2.605 -40.375 11.789 1 93.75 454 LEU A O 1
ATOM 3627 N N . ALA A 1 455 ? 4.664 -39.469 11.633 1 93.75 455 ALA A N 1
ATOM 3628 C CA . ALA A 1 455 ? 5.289 -40.562 12.375 1 93.75 455 ALA A CA 1
ATOM 3629 C C . ALA A 1 455 ? 4.738 -40.656 13.797 1 93.75 455 ALA A C 1
ATOM 3631 O O . ALA A 1 455 ? 4.691 -41.719 14.391 1 93.75 455 ALA A O 1
ATOM 3632 N N . GLU A 1 456 ? 4.305 -39.531 14.281 1 89.81 456 GLU A N 1
ATOM 3633 C CA . GLU A 1 456 ? 3.723 -39.5 15.617 1 89.81 456 GLU A CA 1
ATOM 3634 C C . GLU A 1 456 ? 2.324 -40.094 15.625 1 89.81 456 GLU A C 1
ATOM 3636 O O . GLU A 1 456 ? 1.813 -40.469 16.688 1 89.81 456 GLU A O 1
ATOM 3641 N N . LEU A 1 457 ? 1.758 -40.156 14.531 1 86.38 457 LEU A N 1
ATOM 3642 C CA . LEU A 1 457 ? 0.374 -40.625 14.43 1 86.38 457 LEU A CA 1
ATOM 3643 C C . LEU A 1 457 ? 0.309 -42.094 14.023 1 86.38 457 LEU A C 1
ATOM 3645 O O . LEU A 1 457 ? -0.705 -42.75 14.242 1 86.38 457 LEU A O 1
ATOM 3649 N N . GLY A 1 458 ? 1.378 -42.594 13.375 1 86.88 458 GLY A N 1
ATOM 3650 C CA . GLY A 1 458 ? 1.391 -43.969 12.938 1 86.88 458 GLY A CA 1
ATOM 3651 C C . GLY A 1 458 ? 2.428 -44.25 11.867 1 86.88 458 GLY A C 1
ATOM 3652 O O . GLY A 1 458 ? 3.455 -43.562 11.797 1 86.88 458 GLY A O 1
ATOM 3653 N N . ASN A 1 459 ? 2.104 -45.25 10.992 1 88.62 459 ASN A N 1
ATOM 3654 C CA . ASN A 1 459 ? 3.1 -45.719 10.039 1 88.62 459 ASN A CA 1
ATOM 3655 C C . ASN A 1 459 ? 2.877 -45.094 8.656 1 88.62 459 ASN A C 1
ATOM 3657 O O . ASN A 1 459 ? 3.676 -45.312 7.742 1 88.62 459 ASN A O 1
ATOM 3661 N N . PHE A 1 460 ? 1.886 -44.312 8.57 1 91.19 460 PHE A N 1
ATOM 3662 C CA . PHE A 1 460 ? 1.602 -43.719 7.266 1 91.19 460 PHE A CA 1
ATOM 3663 C C . PHE A 1 460 ? 2.68 -42.719 6.879 1 91.19 460 PHE A C 1
ATOM 3665 O O . PHE A 1 460 ? 3.162 -41.969 7.727 1 91.19 460 PHE A O 1
ATOM 3672 N N . GLN A 1 461 ? 3.068 -42.75 5.555 1 93.75 461 GLN A N 1
ATOM 3673 C CA . GLN A 1 461 ? 4.043 -41.812 5.027 1 93.75 461 GLN A CA 1
ATOM 3674 C C . GLN A 1 461 ? 3.482 -41.062 3.822 1 93.75 461 GLN A C 1
ATOM 3676 O O . GLN A 1 461 ? 2.893 -41.656 2.926 1 93.75 461 GLN A O 1
ATOM 3681 N N . PHE A 1 462 ? 3.631 -39.812 3.883 1 94.44 462 PHE A N 1
ATOM 3682 C CA . PHE A 1 462 ? 3.236 -38.969 2.752 1 94.44 462 PHE A CA 1
ATOM 3683 C C . PHE A 1 462 ? 4.301 -39 1.662 1 94.44 462 PHE A C 1
ATOM 3685 O O . PHE A 1 462 ? 5.477 -38.75 1.929 1 94.44 462 PHE A O 1
ATOM 3692 N N . ALA A 1 463 ? 3.902 -39.406 0.497 1 92.44 463 ALA A N 1
ATOM 3693 C CA . ALA A 1 463 ? 4.812 -39.438 -0.645 1 92.44 463 ALA A CA 1
ATOM 3694 C C . ALA A 1 463 ? 4.43 -38.406 -1.695 1 92.44 463 ALA A C 1
ATOM 3696 O O . ALA A 1 463 ? 3.246 -38.188 -1.968 1 92.44 463 ALA A O 1
ATOM 3697 N N . PHE A 1 464 ? 5.418 -37.719 -2.162 1 93.25 464 PHE A N 1
ATOM 3698 C CA . PHE A 1 464 ? 5.188 -36.688 -3.178 1 93.25 464 PHE A CA 1
ATOM 3699 C C . PHE A 1 464 ? 6.273 -36.75 -4.246 1 93.25 464 PHE A C 1
ATOM 3701 O O . PHE A 1 464 ? 7.465 -36.719 -3.93 1 93.25 464 PHE A O 1
ATOM 3708 N N . ASN A 1 465 ? 5.852 -36.938 -5.465 1 88.88 465 ASN A N 1
ATOM 3709 C CA . ASN A 1 465 ? 6.727 -36.875 -6.629 1 88.88 465 ASN A CA 1
ATOM 3710 C C . ASN A 1 465 ? 6.383 -35.688 -7.52 1 88.88 465 ASN A C 1
ATOM 3712 O O . ASN A 1 465 ? 5.352 -35.688 -8.195 1 88.88 465 ASN A O 1
ATOM 3716 N N . PRO A 1 466 ? 7.207 -34.656 -7.539 1 85.25 466 PRO A N 1
ATOM 3717 C CA . PRO A 1 466 ? 6.918 -33.438 -8.289 1 85.25 466 PRO A CA 1
ATOM 3718 C C . PRO A 1 466 ? 6.754 -33.688 -9.789 1 85.25 466 PRO A C 1
ATOM 3720 O O . PRO A 1 466 ? 6.148 -32.875 -10.484 1 85.25 466 PRO A O 1
ATOM 3723 N N . ALA A 1 467 ? 7.234 -34.781 -10.297 1 80.81 467 ALA A N 1
ATOM 3724 C CA . ALA A 1 467 ? 7.199 -35.094 -11.727 1 80.81 467 ALA A CA 1
ATOM 3725 C C . ALA A 1 467 ? 5.883 -35.75 -12.117 1 80.81 467 ALA A C 1
ATOM 3727 O O . ALA A 1 467 ? 5.52 -35.781 -13.297 1 80.81 467 ALA A O 1
ATOM 3728 N N . THR A 1 468 ? 5.211 -36.25 -11.141 1 84.38 468 THR A N 1
ATOM 3729 C CA . THR A 1 468 ? 3.967 -36.969 -11.406 1 84.38 468 THR A CA 1
ATOM 3730 C C . THR A 1 468 ? 2.832 -36 -11.703 1 84.38 468 THR A C 1
ATOM 3732 O O . THR A 1 468 ? 2.695 -34.969 -11.031 1 84.38 468 THR A O 1
ATOM 3735 N N . GLN A 1 469 ? 2.068 -36.25 -12.844 1 86.06 469 GLN A N 1
ATOM 3736 C CA . GLN A 1 469 ? 0.875 -35.469 -13.188 1 86.06 469 GLN A CA 1
ATOM 3737 C C . GLN A 1 469 ? -0.321 -36.406 -13.422 1 86.06 469 GLN A C 1
ATOM 3739 O O . GLN A 1 469 ? -0.169 -37.5 -13.961 1 86.06 469 GLN A O 1
ATOM 3744 N N . PRO A 1 470 ? -1.569 -36.125 -12.977 1 88.69 470 PRO A N 1
ATOM 3745 C CA . PRO A 1 470 ? -1.844 -34.969 -12.133 1 88.69 470 PRO A CA 1
ATOM 3746 C C . PRO A 1 470 ? -1.317 -35.156 -10.711 1 88.69 470 PRO A C 1
ATOM 3748 O O . PRO A 1 470 ? -1.112 -36.281 -10.25 1 88.69 470 PRO A O 1
ATOM 3751 N N . ARG A 1 471 ? -1.066 -34.031 -10.125 1 92.69 471 ARG A N 1
ATOM 3752 C CA . ARG A 1 471 ? -0.584 -34.062 -8.75 1 92.69 471 ARG A CA 1
ATOM 3753 C C . ARG A 1 471 ? -1.729 -34.281 -7.773 1 92.69 471 ARG A C 1
ATOM 3755 O O . ARG A 1 471 ? -2.852 -34.594 -8.188 1 92.69 471 ARG A O 1
ATOM 3762 N N . ASN A 1 472 ? -1.406 -34.156 -6.473 1 94.5 472 ASN A N 1
ATOM 3763 C CA . ASN A 1 472 ? -2.355 -34.469 -5.402 1 94.5 472 ASN A CA 1
ATOM 3764 C C . ASN A 1 472 ? -3.617 -33.625 -5.523 1 94.5 472 ASN A C 1
ATOM 3766 O O . ASN A 1 472 ? -3.59 -32.531 -6.117 1 94.5 472 ASN A O 1
ATOM 3770 N N . ARG A 1 473 ? -4.695 -34.188 -4.992 1 95.62 473 ARG A N 1
ATOM 3771 C CA . ARG A 1 473 ? -5.941 -33.438 -4.875 1 95.62 473 ARG A CA 1
ATOM 3772 C C . ARG A 1 473 ? -5.914 -32.5 -3.666 1 95.62 473 ARG A C 1
ATOM 3774 O O . ARG A 1 473 ? -5.582 -32.938 -2.559 1 95.62 473 ARG A O 1
ATOM 3781 N N . ILE A 1 474 ? -6.172 -31.266 -3.924 1 97.56 474 ILE A N 1
ATOM 3782 C CA . ILE A 1 474 ? -6.32 -30.281 -2.861 1 97.56 474 ILE A CA 1
ATOM 3783 C C . ILE A 1 474 ? -7.805 -30.031 -2.6 1 97.56 474 ILE A C 1
ATOM 3785 O O . ILE A 1 474 ? -8.547 -29.641 -3.508 1 97.56 474 ILE A O 1
ATOM 3789 N N . VAL A 1 475 ? -8.266 -30.266 -1.382 1 97.56 475 VAL A N 1
ATOM 3790 C CA . VAL A 1 475 ? -9.68 -30.156 -1.048 1 97.56 475 VAL A CA 1
ATOM 3791 C C . VAL A 1 475 ? -9.906 -28.953 -0.136 1 97.56 475 VAL A C 1
ATOM 3793 O O . VAL A 1 475 ? -9.305 -28.859 0.937 1 97.56 475 VAL A O 1
ATOM 3796 N N . PHE A 1 476 ? -10.727 -28.062 -0.576 1 97.5 476 PHE A N 1
ATOM 3797 C CA . PHE A 1 476 ? -11.203 -26.984 0.28 1 97.5 476 PHE A CA 1
ATOM 3798 C C . PHE A 1 476 ? -12.516 -27.359 0.96 1 97.5 476 PHE A C 1
ATOM 3800 O O . PHE A 1 476 ? -13.555 -27.438 0.311 1 97.5 476 PHE A O 1
ATOM 3807 N N . ALA A 1 477 ? -12.438 -27.641 2.205 1 96 477 ALA A N 1
ATOM 3808 C CA . ALA A 1 477 ? -13.617 -28 2.979 1 96 477 ALA A CA 1
ATOM 3809 C C . ALA A 1 477 ? -14.094 -26.828 3.83 1 96 477 ALA A C 1
ATOM 3811 O O . ALA A 1 477 ? -13.391 -26.391 4.742 1 96 477 ALA A O 1
ATOM 3812 N N . ILE A 1 478 ? -15.258 -26.359 3.553 1 95.38 478 ILE A N 1
ATOM 3813 C CA . ILE A 1 478 ? -15.766 -25.172 4.211 1 95.38 478 ILE A CA 1
ATOM 3814 C C . ILE A 1 478 ? -16.906 -25.547 5.148 1 95.38 478 ILE A C 1
ATOM 3816 O O . ILE A 1 478 ? -17.938 -26.047 4.707 1 95.38 478 ILE A O 1
ATOM 3820 N N . MET A 1 479 ? -16.734 -25.297 6.41 1 95 479 MET A N 1
ATOM 3821 C CA . MET A 1 479 ? -17.781 -25.5 7.41 1 95 479 MET A CA 1
ATOM 3822 C C . MET A 1 479 ? -18.797 -24.359 7.371 1 95 479 MET A C 1
ATOM 3824 O O . MET A 1 479 ? -18.438 -23.203 7.598 1 95 479 MET A O 1
ATOM 3828 N N . GLN A 1 480 ? -19.969 -24.656 7.133 1 91.31 480 GLN A N 1
ATOM 3829 C CA . GLN A 1 480 ? -21 -23.625 7.066 1 91.31 480 GLN A CA 1
ATOM 3830 C C . GLN A 1 480 ? -22.391 -24.203 7.316 1 91.31 480 GLN A C 1
ATOM 3832 O O . GLN A 1 480 ? -22.641 -25.375 7.023 1 91.31 480 GLN A O 1
ATOM 3837 N N . PRO A 1 481 ? -23.266 -23.422 7.855 1 87.88 481 PRO A N 1
ATOM 3838 C CA . PRO A 1 481 ? -24.609 -23.906 8.188 1 87.88 481 PRO A CA 1
ATOM 3839 C C . PRO A 1 481 ? -25.516 -24 6.969 1 87.88 481 PRO A C 1
ATOM 3841 O O . PRO A 1 481 ? -26.547 -24.688 7.008 1 87.88 481 PRO A O 1
ATOM 3844 N N . ASN A 1 482 ? -25.172 -23.422 5.906 1 85.69 482 ASN A N 1
ATOM 3845 C CA . ASN A 1 482 ? -26 -23.406 4.715 1 85.69 482 ASN A CA 1
ATOM 3846 C C . ASN A 1 482 ? -26.234 -24.812 4.164 1 85.69 482 ASN A C 1
ATOM 3848 O O . ASN A 1 482 ? -25.375 -25.688 4.316 1 85.69 482 ASN A O 1
ATOM 3852 N N . GLU A 1 483 ? -27.328 -25 3.506 1 86.12 483 GLU A N 1
ATOM 3853 C CA . GLU A 1 483 ? -27.656 -26.312 2.93 1 86.12 483 GLU A CA 1
ATOM 3854 C C . GLU A 1 483 ? -26.766 -26.609 1.725 1 86.12 483 GLU A C 1
ATOM 3856 O O . GLU A 1 483 ? -26.422 -27.766 1.484 1 86.12 483 GLU A O 1
ATOM 3861 N N . THR A 1 484 ? -26.531 -25.594 1.003 1 88 484 THR A N 1
ATOM 3862 C CA . THR A 1 484 ? -25.641 -25.734 -0.149 1 88 484 THR A CA 1
ATOM 3863 C C . THR A 1 484 ? -24.391 -24.891 0.033 1 88 484 THR A C 1
ATOM 3865 O O . THR A 1 484 ? -24.391 -23.906 0.785 1 88 484 THR A O 1
ATOM 3868 N N . LEU A 1 485 ? -23.359 -25.391 -0.622 1 88.88 485 LEU A N 1
ATOM 3869 C CA . LEU A 1 485 ? -22.109 -24.641 -0.546 1 88.88 485 LEU A CA 1
ATOM 3870 C C . LEU A 1 485 ? -22.312 -23.203 -1 1 88.88 485 LEU A C 1
ATOM 3872 O O . LEU A 1 485 ? -22.766 -22.953 -2.115 1 88.88 485 LEU A O 1
ATOM 3876 N N . HIS A 1 486 ? -22.094 -22.328 -0.078 1 83.94 486 HIS A N 1
ATOM 3877 C CA . HIS A 1 486 ? -22.25 -20.891 -0.336 1 83.94 486 HIS A CA 1
ATOM 3878 C C . HIS A 1 486 ? -20.938 -20.156 -0.125 1 83.94 486 HIS A C 1
ATOM 3880 O O . HIS A 1 486 ? -20.203 -20.453 0.819 1 83.94 486 HIS A O 1
ATOM 3886 N N . MET A 1 487 ? -20.625 -19.328 -1.078 1 86.31 487 MET A N 1
ATOM 3887 C CA . MET A 1 487 ? -19.453 -18.469 -0.985 1 86.31 487 MET A CA 1
ATOM 3888 C C . MET A 1 487 ? -19.766 -17.062 -1.504 1 86.31 487 MET A C 1
ATOM 3890 O O . MET A 1 487 ? -20.344 -16.906 -2.584 1 86.31 487 MET A O 1
ATOM 3894 N N . PRO A 1 488 ? -19.5 -16.016 -0.706 1 82.12 488 PRO A N 1
ATOM 3895 C CA . PRO A 1 488 ? -19.672 -14.656 -1.222 1 82.12 488 PRO A CA 1
ATOM 3896 C C . PRO A 1 488 ? -18.875 -14.406 -2.5 1 82.12 488 PRO A C 1
ATOM 3898 O O . PRO A 1 488 ? -17.938 -15.141 -2.799 1 82.12 488 PRO A O 1
ATOM 3901 N N . PHE A 1 489 ? -19.266 -13.445 -3.246 1 83.44 489 PHE A N 1
ATOM 3902 C CA . PHE A 1 489 ? -18.703 -13.203 -4.574 1 83.44 489 PHE A CA 1
ATOM 3903 C C . PHE A 1 489 ? -17.188 -13.047 -4.504 1 83.44 489 PHE A C 1
ATOM 3905 O O . PHE A 1 489 ? -16.469 -13.641 -5.301 1 83.44 489 PHE A O 1
ATOM 3912 N N . PHE A 1 490 ? -16.688 -12.312 -3.584 1 79.44 490 PHE A N 1
ATOM 3913 C CA . PHE A 1 490 ? -15.258 -12.039 -3.551 1 79.44 490 PHE A CA 1
ATOM 3914 C C . PHE A 1 490 ? -14.484 -13.273 -3.107 1 79.44 490 PHE A C 1
ATOM 3916 O O . PHE A 1 490 ? -13.32 -13.453 -3.48 1 79.44 490 PHE A O 1
ATOM 3923 N N . SER A 1 491 ? -15.078 -14.031 -2.281 1 85.5 491 SER A N 1
ATOM 3924 C CA . SER A 1 491 ? -14.469 -15.32 -1.981 1 85.5 491 SER A CA 1
ATOM 3925 C C . SER A 1 491 ? -14.383 -16.188 -3.229 1 85.5 491 SER A C 1
ATOM 3927 O O . SER A 1 491 ? -13.422 -16.953 -3.396 1 85.5 491 SER A O 1
ATOM 3929 N N . LYS A 1 492 ? -15.406 -16.078 -4.082 1 89.12 492 LYS A N 1
ATOM 3930 C CA . LYS A 1 492 ? -15.383 -16.812 -5.348 1 89.12 492 LYS A CA 1
ATOM 3931 C C . LYS A 1 492 ? -14.266 -16.312 -6.254 1 89.12 492 LYS A C 1
ATOM 3933 O O . LYS A 1 492 ? -13.664 -17.094 -6.992 1 89.12 492 LYS A O 1
ATOM 3938 N N . VAL A 1 493 ? -14.125 -15.039 -6.199 1 85 493 VAL A N 1
ATOM 3939 C CA . VAL A 1 493 ? -13.047 -14.453 -6.988 1 85 493 VAL A CA 1
ATOM 3940 C C . VAL A 1 493 ? -11.703 -15.039 -6.547 1 85 493 VAL A C 1
ATOM 3942 O O . VAL A 1 493 ? -10.891 -15.438 -7.383 1 85 493 VAL A O 1
ATOM 3945 N N . ASN A 1 494 ? -11.492 -15.078 -5.254 1 86.38 494 ASN A N 1
ATOM 3946 C CA . ASN A 1 494 ? -10.258 -15.641 -4.707 1 86.38 494 ASN A CA 1
ATOM 3947 C C . ASN A 1 494 ? -10.125 -17.125 -5.023 1 86.38 494 ASN A C 1
ATOM 3949 O O . ASN A 1 494 ? -9.039 -17.594 -5.359 1 86.38 494 ASN A O 1
ATOM 3953 N N . PHE A 1 495 ? -11.203 -17.766 -4.84 1 92.31 495 PHE A N 1
ATOM 3954 C CA . PHE A 1 495 ? -11.211 -19.188 -5.164 1 92.31 495 PHE A CA 1
ATOM 3955 C C . PHE A 1 495 ? -10.773 -19.422 -6.609 1 92.31 495 PHE A C 1
ATOM 3957 O O . PHE A 1 495 ? -9.922 -20.266 -6.879 1 92.31 495 PHE A O 1
ATOM 3964 N N . ARG A 1 496 ? -11.367 -18.672 -7.461 1 90 496 ARG A N 1
ATOM 3965 C CA . ARG A 1 496 ? -11.039 -18.797 -8.875 1 90 496 ARG A CA 1
ATOM 3966 C C . ARG A 1 496 ? -9.547 -18.562 -9.117 1 90 496 ARG A C 1
ATOM 3968 O O . ARG A 1 496 ? -8.898 -19.344 -9.82 1 90 496 ARG A O 1
ATOM 3975 N N . GLN A 1 497 ? -9.008 -17.547 -8.555 1 86.5 497 GLN A N 1
ATOM 3976 C CA . GLN A 1 497 ? -7.609 -17.203 -8.742 1 86.5 497 GLN A CA 1
ATOM 3977 C C . GLN A 1 497 ? -6.688 -18.312 -8.25 1 86.5 497 GLN A C 1
ATOM 3979 O O . GLN A 1 497 ? -5.805 -18.766 -8.977 1 86.5 497 GLN A O 1
ATOM 3984 N N . PHE A 1 498 ? -6.902 -18.719 -7.062 1 91.06 498 PHE A N 1
ATOM 3985 C CA . PHE A 1 498 ? -6.016 -19.719 -6.469 1 91.06 498 PHE A CA 1
ATOM 3986 C C . PHE A 1 498 ? -6.246 -21.094 -7.098 1 91.06 498 PHE A C 1
ATOM 3988 O O . PHE A 1 498 ? -5.309 -21.875 -7.258 1 91.06 498 PHE A O 1
ATOM 3995 N N . ALA A 1 499 ? -7.492 -21.391 -7.402 1 94.06 499 ALA A N 1
ATOM 3996 C CA . ALA A 1 499 ? -7.781 -22.656 -8.07 1 94.06 499 ALA A CA 1
ATOM 3997 C C . ALA A 1 499 ? -7.082 -22.734 -9.422 1 94.06 499 ALA A C 1
ATOM 3999 O O . ALA A 1 499 ? -6.559 -23.797 -9.797 1 94.06 499 ALA A O 1
ATOM 4000 N N . GLN A 1 500 ? -7.125 -21.672 -10.117 1 90.31 500 GLN A N 1
ATOM 4001 C CA . GLN A 1 500 ? -6.453 -21.625 -11.414 1 90.31 500 GLN A CA 1
ATOM 4002 C C . GLN A 1 500 ? -4.945 -21.797 -11.258 1 90.31 500 GLN A C 1
ATOM 4004 O O . GLN A 1 500 ? -4.309 -22.5 -12.031 1 90.31 500 GLN A O 1
ATOM 4009 N N . ARG A 1 501 ? -4.395 -21.156 -10.305 1 90.62 501 ARG A N 1
ATOM 4010 C CA . ARG A 1 501 ? -2.959 -21.266 -10.055 1 90.62 501 ARG A CA 1
ATOM 4011 C C . ARG A 1 501 ? -2.584 -22.688 -9.648 1 90.62 501 ARG A C 1
ATOM 4013 O O . ARG A 1 501 ? -1.586 -23.234 -10.125 1 90.62 501 ARG A O 1
ATOM 4020 N N . LEU A 1 502 ? -3.359 -23.203 -8.75 1 94.44 502 LEU A N 1
ATOM 4021 C CA . LEU A 1 502 ? -3.127 -24.578 -8.312 1 94.44 502 LEU A CA 1
ATOM 4022 C C . LEU A 1 502 ? -3.275 -25.547 -9.484 1 94.44 502 LEU A C 1
ATOM 4024 O O . LEU A 1 502 ? -2.475 -26.484 -9.633 1 94.44 502 LEU A O 1
ATOM 4028 N N . GLY A 1 503 ? -4.293 -25.297 -10.273 1 91.69 503 GLY A N 1
ATOM 4029 C CA . GLY A 1 503 ? -4.473 -26.109 -11.477 1 91.69 503 GLY A CA 1
ATOM 4030 C C . GLY A 1 503 ? -3.312 -25.984 -12.445 1 91.69 503 GLY A C 1
ATOM 4031 O O . GLY A 1 503 ? -2.895 -26.984 -13.047 1 91.69 503 GLY A O 1
ATOM 4032 N N . ALA A 1 504 ? -2.865 -24.812 -12.594 1 89.19 504 ALA A N 1
ATOM 4033 C CA . ALA A 1 504 ? -1.729 -24.562 -13.477 1 89.19 504 ALA A CA 1
ATOM 4034 C C . ALA A 1 504 ? -0.487 -25.312 -12.992 1 89.19 504 ALA A C 1
ATOM 4036 O O . ALA A 1 504 ? 0.354 -25.719 -13.797 1 89.19 504 ALA A O 1
ATOM 4037 N N . MET A 1 505 ? -0.41 -25.516 -11.711 1 91.56 505 MET A N 1
ATOM 4038 C CA . MET A 1 505 ? 0.715 -26.25 -11.133 1 91.56 505 MET A CA 1
ATOM 4039 C C . MET A 1 505 ? 0.507 -27.75 -11.25 1 91.56 505 MET A C 1
ATOM 4041 O O . MET A 1 505 ? 1.387 -28.531 -10.891 1 91.56 505 MET A O 1
ATOM 4045 N N . GLY A 1 506 ? -0.652 -28.125 -11.688 1 90.81 506 GLY A N 1
ATOM 4046 C CA . GLY A 1 506 ? -0.911 -29.531 -11.938 1 90.81 506 GLY A CA 1
ATOM 4047 C C . GLY A 1 506 ? -1.745 -30.188 -10.852 1 90.81 506 GLY A C 1
ATOM 4048 O O . GLY A 1 506 ? -2.053 -31.375 -10.93 1 90.81 506 GLY A O 1
ATOM 4049 N N . TYR A 1 507 ? -2.129 -29.453 -9.867 1 94.5 507 TYR A N 1
ATOM 4050 C CA . TYR A 1 507 ? -2.961 -29.984 -8.797 1 94.5 507 TYR A CA 1
ATOM 4051 C C . TYR A 1 507 ? -4.418 -30.094 -9.234 1 94.5 507 TYR A C 1
ATOM 4053 O O . TYR A 1 507 ? -4.836 -29.422 -10.18 1 94.5 507 TYR A O 1
ATOM 4061 N N . GLN A 1 508 ? -5.082 -30.984 -8.609 1 94.75 508 GLN A N 1
ATOM 4062 C CA . GLN A 1 508 ? -6.535 -31.062 -8.758 1 94.75 508 GLN A CA 1
ATOM 4063 C C . GLN A 1 508 ? -7.238 -30.406 -7.566 1 94.75 508 GLN A C 1
ATOM 4065 O O . GLN A 1 508 ? -6.902 -30.688 -6.414 1 94.75 508 GLN A O 1
ATOM 4070 N N . VAL A 1 509 ? -8.172 -29.5 -7.891 1 96.81 509 VAL A N 1
ATOM 4071 C CA . VAL A 1 509 ? -8.797 -28.734 -6.82 1 96.81 509 VAL A CA 1
ATOM 4072 C C . VAL A 1 509 ? -10.25 -29.172 -6.652 1 96.81 509 VAL A C 1
ATOM 4074 O O . VAL A 1 509 ? -10.992 -29.281 -7.633 1 96.81 509 VAL A O 1
ATOM 4077 N N . GLU A 1 510 ? -10.625 -29.5 -5.492 1 97.38 510 GLU A N 1
ATOM 4078 C CA . GLU A 1 510 ? -11.992 -29.859 -5.145 1 97.38 510 GLU A CA 1
ATOM 4079 C C . GLU A 1 510 ? -12.523 -29 -3.998 1 97.38 510 GLU A C 1
ATOM 4081 O O . GLU A 1 510 ? -11.742 -28.453 -3.221 1 97.38 510 GLU A O 1
ATOM 4086 N N . VAL A 1 511 ? -13.812 -28.812 -3.965 1 96.25 511 VAL A N 1
ATOM 4087 C CA . VAL A 1 511 ? -14.438 -28.016 -2.908 1 96.25 511 VAL A CA 1
ATOM 4088 C C . VAL A 1 511 ? -15.586 -28.812 -2.283 1 96.25 511 VAL A C 1
ATOM 4090 O O . VAL A 1 511 ? -16.281 -29.562 -2.977 1 96.25 511 VAL A O 1
ATOM 4093 N N . CYS A 1 512 ? -15.742 -28.719 -1.007 1 93.69 512 CYS A N 1
ATOM 4094 C CA . CYS A 1 512 ? -16.875 -29.391 -0.371 1 93.69 512 CYS A CA 1
ATOM 4095 C C . CYS A 1 512 ? -17.406 -28.562 0.805 1 93.69 512 CYS A C 1
ATOM 4097 O O . CYS A 1 512 ? -16.688 -27.703 1.335 1 93.69 512 CYS A O 1
ATOM 4099 N N . ARG A 1 513 ? -18.609 -28.875 1.147 1 94.56 513 ARG A N 1
ATOM 4100 C CA . ARG A 1 513 ? -19.297 -28.266 2.285 1 94.56 513 ARG A CA 1
ATOM 4101 C C . ARG A 1 513 ? -19.359 -29.234 3.461 1 94.56 513 ARG A C 1
ATOM 4103 O O . ARG A 1 513 ? -19.594 -30.438 3.277 1 94.56 513 ARG A O 1
ATOM 4110 N N . ILE A 1 514 ? -19.047 -28.719 4.621 1 94.62 514 ILE A N 1
ATOM 4111 C CA . ILE A 1 514 ? -19.266 -29.469 5.859 1 94.62 514 ILE A CA 1
ATOM 4112 C C . ILE A 1 514 ? -20.453 -28.859 6.617 1 94.62 514 ILE A C 1
ATOM 4114 O O . ILE A 1 514 ? -20.375 -27.719 7.086 1 94.62 514 ILE A O 1
ATOM 4118 N N . GLY A 1 515 ? -21.422 -29.578 6.75 1 92 515 GLY A N 1
ATOM 4119 C CA . GLY A 1 515 ? -22.641 -29.078 7.363 1 92 515 GLY A CA 1
ATOM 4120 C C . GLY A 1 515 ? -22.641 -29.172 8.875 1 92 515 GLY A C 1
ATOM 4121 O O . GLY A 1 515 ? -21.766 -29.828 9.453 1 92 515 GLY A O 1
ATOM 4122 N N . ASN A 1 516 ? -23.562 -28.391 9.531 1 87.56 516 ASN A N 1
ATOM 4123 C CA . ASN A 1 516 ? -23.734 -28.438 10.977 1 87.56 516 ASN A CA 1
ATOM 4124 C C . ASN A 1 516 ? -24.531 -29.672 11.398 1 87.56 516 ASN A C 1
ATOM 4126 O O . ASN A 1 516 ? -25.406 -30.125 10.664 1 87.56 516 ASN A O 1
ATOM 4130 N N . MET B 1 1 ? -5.086 11.383 31.312 1 66 1 MET B N 1
ATOM 4131 C CA . MET B 1 1 ? -5.605 11.883 30.047 1 66 1 MET B CA 1
ATOM 4132 C C . MET B 1 1 ? -5.145 11.008 28.891 1 66 1 MET B C 1
ATOM 4134 O O . MET B 1 1 ? -3.988 10.578 28.844 1 66 1 MET B O 1
ATOM 4138 N N . LYS B 1 2 ? -5.941 10.727 28.078 1 71.88 2 LYS B N 1
ATOM 4139 C CA . LYS B 1 2 ? -5.57 9.914 26.922 1 71.88 2 LYS B CA 1
ATOM 4140 C C . LYS B 1 2 ? -5.016 10.781 25.797 1 71.88 2 LYS B C 1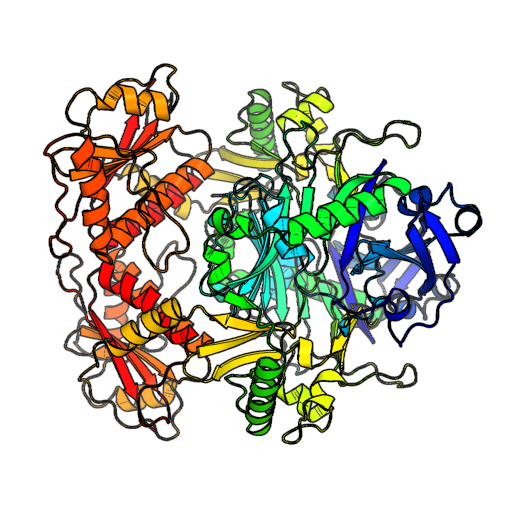
ATOM 4142 O O . LYS B 1 2 ? -5.691 11.688 25.312 1 71.88 2 LYS B O 1
ATOM 4147 N N . ILE B 1 3 ? -3.732 10.672 25.531 1 70.88 3 ILE B N 1
ATOM 4148 C CA . ILE B 1 3 ? -3.047 11.453 24.5 1 70.88 3 ILE B CA 1
ATOM 4149 C C . ILE B 1 3 ? -2.016 10.578 23.797 1 70.88 3 ILE B C 1
ATOM 4151 O O . ILE B 1 3 ? -1.609 9.531 24.312 1 70.88 3 ILE B O 1
ATOM 4155 N N . THR B 1 4 ? -1.737 11 22.625 1 76.06 4 THR B N 1
ATOM 4156 C CA . THR B 1 4 ? -0.637 10.352 21.922 1 76.06 4 THR B CA 1
ATOM 4157 C C . THR B 1 4 ? 0.681 11.07 22.203 1 76.06 4 THR B C 1
ATOM 4159 O O . THR B 1 4 ? 0.786 12.281 22 1 76.06 4 THR B O 1
ATOM 4162 N N . ILE B 1 5 ? 1.535 10.312 22.75 1 82 5 ILE B N 1
ATOM 4163 C CA . ILE B 1 5 ? 2.867 10.859 22.984 1 82 5 ILE B CA 1
ATOM 4164 C C . ILE B 1 5 ? 3.842 10.297 21.953 1 82 5 ILE B C 1
ATOM 4166 O O . ILE B 1 5 ? 3.83 9.102 21.656 1 82 5 ILE B O 1
ATOM 4170 N N . ASN B 1 6 ? 4.539 11.188 21.281 1 88.75 6 ASN B N 1
ATOM 4171 C CA . ASN B 1 6 ? 5.57 10.781 20.344 1 88.75 6 ASN B CA 1
ATOM 4172 C C . ASN B 1 6 ? 6.969 10.953 20.922 1 88.75 6 ASN B C 1
ATOM 4174 O O . ASN B 1 6 ? 7.309 12.023 21.422 1 88.75 6 ASN B O 1
ATOM 4178 N N . VAL B 1 7 ? 7.766 9.945 20.844 1 94.25 7 VAL B N 1
ATOM 4179 C CA . VAL B 1 7 ? 9.047 9.992 21.531 1 94.25 7 VAL B CA 1
ATOM 4180 C C . VAL B 1 7 ? 10.164 9.562 20.578 1 94.25 7 VAL B C 1
ATOM 4182 O O . VAL B 1 7 ? 10.008 8.594 19.828 1 94.25 7 VAL B O 1
ATOM 4185 N N . PHE B 1 8 ? 11.203 10.312 20.594 1 95.06 8 PHE B N 1
ATOM 4186 C CA . PHE B 1 8 ? 12.453 9.977 19.922 1 95.06 8 PHE B CA 1
ATOM 4187 C C . PHE B 1 8 ? 13.531 9.609 20.938 1 95.06 8 PHE B C 1
ATOM 4189 O O . PHE B 1 8 ? 13.508 10.086 22.078 1 95.06 8 PHE B O 1
ATOM 4196 N N . LEU B 1 9 ? 14.406 8.695 20.578 1 96.44 9 LEU B N 1
ATOM 4197 C CA . LEU B 1 9 ? 15.594 8.359 21.359 1 96.44 9 LEU B CA 1
ATOM 4198 C C . LEU B 1 9 ? 16.859 8.844 20.656 1 96.44 9 LEU B C 1
ATOM 4200 O O . LEU B 1 9 ? 17 8.695 19.453 1 96.44 9 LEU B O 1
ATOM 4204 N N . LEU B 1 10 ? 17.656 9.516 21.422 1 94.88 10 LEU B N 1
ATOM 4205 C CA . LEU B 1 10 ? 18.922 9.953 20.844 1 94.88 10 LEU B CA 1
ATOM 4206 C C . LEU B 1 10 ? 19.953 8.836 20.922 1 94.88 10 LEU B C 1
ATOM 4208 O O . LEU B 1 10 ? 19.844 7.926 21.734 1 94.88 10 LEU B O 1
ATOM 4212 N N . LYS B 1 11 ? 20.938 8.961 20.078 1 90.44 11 LYS B N 1
ATOM 4213 C CA . LYS B 1 11 ? 22.031 7.984 20.047 1 90.44 11 LYS B CA 1
ATOM 4214 C C . LYS B 1 11 ? 22.75 7.953 21.391 1 90.44 11 LYS B C 1
ATOM 4216 O O . LYS B 1 11 ? 22.719 8.93 22.156 1 90.44 11 LYS B O 1
ATOM 4221 N N . GLU B 1 12 ? 23.438 6.828 21.625 1 90.31 12 GLU B N 1
ATOM 4222 C CA . GLU B 1 12 ? 24.172 6.664 22.875 1 90.31 12 GLU B CA 1
ATOM 4223 C C . GLU B 1 12 ? 25.266 7.715 23.016 1 90.31 12 GLU B C 1
ATOM 4225 O O . GLU B 1 12 ? 25.938 8.047 22.031 1 90.31 12 GLU B O 1
ATOM 4230 N N . GLY B 1 13 ? 25.406 8.242 24.141 1 88.94 13 GLY B N 1
ATOM 4231 C CA . GLY B 1 13 ? 26.469 9.203 24.422 1 88.94 13 GLY B CA 1
ATOM 4232 C C . GLY B 1 13 ? 26.016 10.641 24.281 1 88.94 13 GLY B C 1
ATOM 4233 O O . GLY B 1 13 ? 26.75 11.562 24.688 1 88.94 13 GLY B O 1
ATOM 4234 N N . ARG B 1 14 ? 24.859 10.82 23.797 1 90.94 14 ARG B N 1
ATOM 4235 C CA . ARG B 1 14 ? 24.359 12.18 23.641 1 90.94 14 ARG B CA 1
ATOM 4236 C C . ARG B 1 14 ? 23.75 12.688 24.953 1 90.94 14 ARG B C 1
ATOM 4238 O O . ARG B 1 14 ? 23.344 11.891 25.797 1 90.94 14 ARG B O 1
ATOM 4245 N N . THR B 1 15 ? 23.781 14.016 25.062 1 92.25 15 THR B N 1
ATOM 4246 C CA . THR B 1 15 ? 23.172 14.641 26.234 1 92.25 15 THR B CA 1
ATOM 4247 C C . THR B 1 15 ? 21.906 15.406 25.859 1 92.25 15 THR B C 1
ATOM 4249 O O . THR B 1 15 ? 21.625 15.586 24.672 1 92.25 15 THR B O 1
ATOM 4252 N N . ALA B 1 16 ? 21.188 15.812 26.859 1 91.31 16 ALA B N 1
ATOM 4253 C CA . ALA B 1 16 ? 19.938 16.531 26.641 1 91.31 16 ALA B CA 1
ATOM 4254 C C . ALA B 1 16 ? 20.172 17.812 25.844 1 91.31 16 ALA B C 1
ATOM 4256 O O . ALA B 1 16 ? 19.312 18.234 25.062 1 91.31 16 ALA B O 1
ATOM 4257 N N . LEU B 1 17 ? 21.312 18.359 25.984 1 87.38 17 LEU B N 1
ATOM 4258 C CA . LEU B 1 17 ? 21.641 19.625 25.328 1 87.38 17 LEU B CA 1
ATOM 4259 C C . LEU B 1 17 ? 21.922 19.406 23.844 1 87.38 17 LEU B C 1
ATOM 4261 O O . LEU B 1 17 ? 21.906 20.344 23.062 1 87.38 17 LEU B O 1
ATOM 4265 N N . ASP B 1 18 ? 22.078 18.172 23.484 1 86.88 18 ASP B N 1
ATOM 4266 C CA . ASP B 1 18 ? 22.375 17.828 22.109 1 86.88 18 ASP B CA 1
ATOM 4267 C C . ASP B 1 18 ? 21.078 17.562 21.328 1 86.88 18 ASP B C 1
ATOM 4269 O O . ASP B 1 18 ? 21.125 17.281 20.125 1 86.88 18 ASP B O 1
ATOM 4273 N N . ALA B 1 19 ? 20 17.719 21.922 1 90.06 19 ALA B N 1
ATOM 4274 C CA . ALA B 1 19 ? 18.75 17.281 21.312 1 90.06 19 ALA B CA 1
ATOM 4275 C C . ALA B 1 19 ? 18.297 18.25 20.219 1 90.06 19 ALA B C 1
ATOM 4277 O O . ALA B 1 19 ? 17.766 17.828 19.188 1 90.06 19 ALA B O 1
ATOM 4278 N N . LEU B 1 20 ? 18.609 19.484 20.344 1 90.62 20 LEU B N 1
ATOM 4279 C CA . LEU B 1 20 ? 18.078 20.484 19.438 1 90.62 20 LEU B CA 1
ATOM 4280 C C . LEU B 1 20 ? 18.922 20.578 18.172 1 90.62 20 LEU B C 1
ATOM 4282 O O . LEU B 1 20 ? 20.141 20.453 18.219 1 90.62 20 LEU B O 1
ATOM 4286 N N . SER B 1 21 ? 18.172 20.844 17.094 1 84.94 21 SER B N 1
ATOM 4287 C CA . SER B 1 21 ? 18.844 21.109 15.828 1 84.94 21 SER B CA 1
ATOM 4288 C C . SER B 1 21 ? 19.625 22.406 15.875 1 84.94 21 SER B C 1
ATOM 4290 O O . SER B 1 21 ? 19.219 23.359 16.531 1 84.94 21 SER B O 1
ATOM 4292 N N . ASP B 1 22 ? 20.656 22.5 15.102 1 76.62 22 ASP B N 1
ATOM 4293 C CA . ASP B 1 22 ? 21.5 23.688 15.039 1 76.62 22 ASP B CA 1
ATOM 4294 C C . ASP B 1 22 ? 20.75 24.844 14.359 1 76.62 22 ASP B C 1
ATOM 4296 O O . ASP B 1 22 ? 21.125 26 14.516 1 76.62 22 ASP B O 1
ATOM 4300 N N . GLU B 1 23 ? 19.734 24.531 13.703 1 73.19 23 GLU B N 1
ATOM 4301 C CA . GLU B 1 23 ? 19 25.531 12.945 1 73.19 23 GLU B CA 1
ATOM 4302 C C . GLU B 1 23 ? 18.016 26.297 13.836 1 73.19 23 GLU B C 1
ATOM 4304 O O . GLU B 1 23 ? 17.453 27.297 13.414 1 73.19 23 GLU B O 1
ATOM 4309 N N . VAL B 1 24 ? 17.891 25.781 15.023 1 80.88 24 VAL B N 1
ATOM 4310 C CA . VAL B 1 24 ? 16.922 26.391 15.914 1 80.88 24 VAL B CA 1
ATOM 4311 C C . VAL B 1 24 ? 17.609 26.891 17.188 1 80.88 24 VAL B C 1
ATOM 4313 O O . VAL B 1 24 ? 18.484 26.203 17.734 1 80.88 24 VAL B O 1
ATOM 4316 N N . ASN B 1 25 ? 17.375 28.109 17.453 1 85.44 25 ASN B N 1
ATOM 4317 C CA . ASN B 1 25 ? 17.891 28.672 18.688 1 85.44 25 ASN B CA 1
ATOM 4318 C C . ASN B 1 25 ? 16.766 28.953 19.688 1 85.44 25 ASN B C 1
ATOM 4320 O O . ASN B 1 25 ? 16.109 30 19.609 1 85.44 25 ASN B O 1
ATOM 4324 N N . LEU B 1 26 ? 16.531 28.031 20.562 1 91.19 26 LEU B N 1
ATOM 4325 C CA . LEU B 1 26 ? 15.484 28.172 21.578 1 91.19 26 LEU B CA 1
ATOM 4326 C C . LEU B 1 26 ? 16.047 28.016 22.984 1 91.19 26 LEU B C 1
ATOM 4328 O O . LEU B 1 26 ? 16.969 27.219 23.203 1 91.19 26 LEU B O 1
ATOM 4332 N N . ARG B 1 27 ? 15.57 28.812 23.906 1 91.31 27 ARG B N 1
ATOM 4333 C CA . ARG B 1 27 ? 15.953 28.688 25.312 1 91.31 27 ARG B CA 1
ATOM 4334 C C . ARG B 1 27 ? 15.023 27.719 26.031 1 91.31 27 ARG B C 1
ATOM 4336 O O . ARG B 1 27 ? 13.797 27.844 25.969 1 91.31 27 ARG B O 1
ATOM 4343 N N . PRO B 1 28 ? 15.602 26.766 26.703 1 93.56 28 PRO B N 1
ATOM 4344 C CA . PRO B 1 28 ? 14.758 25.766 27.375 1 93.56 28 PRO B CA 1
ATOM 4345 C C . PRO B 1 28 ? 14.18 26.297 28.703 1 93.56 28 PRO B C 1
ATOM 4347 O O . PRO B 1 28 ? 14.773 27.172 29.328 1 93.56 28 PRO B O 1
ATOM 4350 N N . ILE B 1 29 ? 13.07 25.891 29.047 1 94.62 29 ILE B N 1
ATOM 4351 C CA . ILE B 1 29 ? 12.516 25.984 30.391 1 94.62 29 ILE B CA 1
ATOM 4352 C C . ILE B 1 29 ? 12.82 24.703 31.172 1 94.62 29 ILE B C 1
ATOM 4354 O O . ILE B 1 29 ? 12.367 23.625 30.797 1 94.62 29 ILE B O 1
ATOM 4358 N N . ALA B 1 30 ? 13.609 24.859 32.188 1 94.44 30 ALA B N 1
ATOM 4359 C CA . ALA B 1 30 ? 14.031 23.688 32.969 1 94.44 30 ALA B CA 1
ATOM 4360 C C . ALA B 1 30 ? 13.094 23.438 34.125 1 94.44 30 ALA B C 1
ATOM 4362 O O . ALA B 1 30 ? 12.641 24.391 34.781 1 94.44 30 ALA B O 1
ATOM 4363 N N . PHE B 1 31 ? 12.688 22.219 34.312 1 94.5 31 PHE B N 1
ATOM 4364 C CA . PHE B 1 31 ? 11.953 21.781 35.5 1 94.5 31 PHE B CA 1
ATOM 4365 C C . PHE B 1 31 ? 12.25 20.312 35.812 1 94.5 31 PHE B C 1
ATOM 4367 O O . PHE B 1 31 ? 13 19.656 35.062 1 94.5 31 PHE B O 1
ATOM 4374 N N . SER B 1 32 ? 11.781 19.812 36.906 1 93.62 32 SER B N 1
ATOM 4375 C CA . SER B 1 32 ? 12.102 18.438 37.312 1 93.62 32 SER B CA 1
ATOM 4376 C C . SER B 1 32 ? 10.836 17.594 37.469 1 93.62 32 SER B C 1
ATOM 4378 O O . SER B 1 32 ? 9.805 18.109 37.906 1 93.62 32 SER B O 1
ATOM 4380 N N . LEU B 1 33 ? 10.906 16.422 37 1 93.56 33 LEU B N 1
ATOM 4381 C CA . LEU B 1 33 ? 9.922 15.383 37.281 1 93.56 33 LEU B CA 1
ATOM 4382 C C . LEU B 1 33 ? 10.516 14.305 38.188 1 93.56 33 LEU B C 1
ATOM 4384 O O . LEU B 1 33 ? 11.172 13.375 37.719 1 93.56 33 LEU B O 1
ATOM 4388 N N . GLY B 1 34 ? 10.211 14.375 39.438 1 90 34 GLY B N 1
ATOM 4389 C CA . GLY B 1 34 ? 10.945 13.531 40.375 1 90 34 GLY B CA 1
ATOM 4390 C C . GLY B 1 34 ? 12.438 13.797 40.375 1 90 34 GLY B C 1
ATOM 4391 O O . GLY B 1 34 ? 12.875 14.93 40.594 1 90 34 GLY B O 1
ATOM 4392 N N . GLU B 1 35 ? 13.18 12.781 40 1 91.06 35 GLU B N 1
ATOM 4393 C CA . GLU B 1 35 ? 14.633 12.906 40 1 91.06 35 GLU B CA 1
ATOM 4394 C C . GLU B 1 35 ? 15.156 13.172 38.594 1 91.06 35 GLU B C 1
ATOM 4396 O O . GLU B 1 35 ? 16.359 13.336 38.375 1 91.06 35 GLU B O 1
ATOM 4401 N N . VAL B 1 36 ? 14.266 13.359 37.719 1 94.44 36 VAL B N 1
ATOM 4402 C CA . VAL B 1 36 ? 14.672 13.492 36.312 1 94.44 36 VAL B CA 1
ATOM 4403 C C . VAL B 1 36 ? 14.578 14.961 35.875 1 94.44 36 VAL B C 1
ATOM 4405 O O . VAL B 1 36 ? 13.523 15.586 36.031 1 94.44 36 VAL B O 1
ATOM 4408 N N . GLU B 1 37 ? 15.68 15.508 35.438 1 93.62 37 GLU B N 1
ATOM 4409 C CA . GLU B 1 37 ? 15.695 16.859 34.906 1 93.62 37 GLU B CA 1
ATOM 4410 C C . GLU B 1 37 ? 15.109 16.922 33.5 1 93.62 37 GLU B C 1
ATOM 4412 O O . GLU B 1 37 ? 15.453 16.094 32.656 1 93.62 37 GLU B O 1
ATOM 4417 N N . CYS B 1 38 ? 14.195 17.875 33.281 1 95.44 38 CYS B N 1
ATOM 4418 C CA . CYS B 1 38 ? 13.516 18 32 1 95.44 38 CYS B CA 1
ATOM 4419 C C . CYS B 1 38 ? 13.773 19.359 31.359 1 95.44 38 CYS B C 1
ATOM 4421 O O . CYS B 1 38 ? 13.875 20.375 32.062 1 95.44 38 CYS B O 1
ATOM 4423 N N . LEU B 1 39 ? 14.008 19.406 30.141 1 96.19 39 LEU B N 1
ATOM 4424 C CA . LEU B 1 39 ? 14.125 20.625 29.344 1 96.19 39 LEU B CA 1
ATOM 4425 C C . LEU B 1 39 ? 12.961 20.766 28.375 1 96.19 39 LEU B C 1
ATOM 4427 O O . LEU B 1 39 ? 12.766 19.906 27.516 1 96.19 39 LEU B O 1
ATOM 4431 N N . PHE B 1 40 ? 12.227 21.859 28.531 1 95.62 40 PHE B N 1
ATOM 4432 C CA . PHE B 1 40 ? 11.055 22.125 27.703 1 95.62 40 PHE B CA 1
ATOM 4433 C C . PHE B 1 40 ? 11.328 23.25 26.719 1 95.62 40 PHE B C 1
ATOM 4435 O O . PHE B 1 40 ? 11.742 24.344 27.109 1 95.62 40 PHE B O 1
ATOM 4442 N N . TYR B 1 41 ? 11.164 22.953 25.438 1 94.81 41 TYR B N 1
ATOM 4443 C CA . TYR B 1 41 ? 11.289 23.938 24.375 1 94.81 41 TYR B CA 1
ATOM 4444 C C . TYR B 1 41 ? 9.945 24.172 23.688 1 94.81 41 TYR B C 1
ATOM 4446 O O . TYR B 1 41 ? 9.125 23.266 23.578 1 94.81 41 TYR B O 1
ATOM 4454 N N . TYR B 1 42 ? 9.664 25.359 23.234 1 91.5 42 TYR B N 1
ATOM 4455 C CA . TYR B 1 42 ? 8.461 25.609 22.453 1 91.5 42 TYR B CA 1
ATOM 4456 C C . TYR B 1 42 ? 8.703 26.719 21.438 1 91.5 42 TYR B C 1
ATOM 4458 O O . TYR B 1 42 ? 9.648 27.5 21.578 1 91.5 42 TYR B O 1
ATOM 4466 N N . GLN B 1 43 ? 7.969 26.766 20.406 1 88.88 43 GLN B N 1
ATOM 4467 C CA . GLN B 1 43 ? 8.07 27.75 19.328 1 88.88 43 GLN B CA 1
ATOM 4468 C C . GLN B 1 43 ? 6.703 28.047 18.719 1 88.88 43 GLN B C 1
ATOM 4470 O O . GLN B 1 43 ? 5.902 27.125 18.516 1 88.88 43 GLN B O 1
ATOM 4475 N N . LYS B 1 44 ? 6.395 29.328 18.578 1 85.25 44 LYS B N 1
ATOM 4476 C CA . LYS B 1 44 ? 5.223 29.828 17.875 1 85.25 44 LYS B CA 1
ATOM 4477 C C . LYS B 1 44 ? 5.621 30.516 16.562 1 85.25 44 LYS B C 1
ATOM 4479 O O . LYS B 1 44 ? 6.426 31.453 16.562 1 85.25 44 LYS B O 1
ATOM 4484 N N . ASN B 1 45 ? 5.164 30 15.453 1 78.69 45 ASN B N 1
ATOM 4485 C CA . ASN B 1 45 ? 5.512 30.578 14.164 1 78.69 45 ASN B CA 1
ATOM 4486 C C . ASN B 1 45 ? 4.277 31.078 13.43 1 78.69 45 ASN B C 1
ATOM 4488 O O . ASN B 1 45 ? 3.301 30.344 13.266 1 78.69 45 ASN B O 1
ATOM 4492 N N . PRO B 1 46 ? 4.305 32.406 13.117 1 79.44 46 PRO B N 1
ATOM 4493 C CA . PRO B 1 46 ? 3.242 32.875 12.219 1 79.44 46 PRO B CA 1
ATOM 4494 C C . PRO B 1 46 ? 3.357 32.281 10.812 1 79.44 46 PRO B C 1
ATOM 4496 O O . PRO B 1 46 ? 4.469 32.031 10.336 1 79.44 46 PRO B O 1
ATOM 4499 N N . SER B 1 47 ? 2.27 31.922 10.312 1 73.56 47 SER B N 1
ATOM 4500 C CA . SER B 1 47 ? 2.273 31.375 8.953 1 73.56 47 SER B CA 1
ATOM 4501 C C . SER B 1 47 ? 1.448 32.25 8.008 1 73.56 47 SER B C 1
ATOM 4503 O O . SER B 1 47 ? 0.4 32.75 8.391 1 73.56 47 SER B O 1
ATOM 4505 N N . HIS B 1 48 ? 2.02 32.656 6.836 1 75.56 48 HIS B N 1
ATOM 4506 C CA . HIS B 1 48 ? 1.318 33.312 5.73 1 75.56 48 HIS B CA 1
ATOM 4507 C C . HIS B 1 48 ? 1.205 32.375 4.527 1 75.56 48 HIS B C 1
ATOM 4509 O O . HIS B 1 48 ? 2.057 32.406 3.637 1 75.56 48 HIS B O 1
ATOM 4515 N N . PRO B 1 49 ? 0.105 31.672 4.469 1 75.25 49 PRO B N 1
ATOM 4516 C CA . PRO B 1 49 ? -0.023 30.703 3.375 1 75.25 49 PRO B CA 1
ATOM 4517 C C . PRO B 1 49 ? 0.074 31.359 1.998 1 75.25 49 PRO B C 1
ATOM 4519 O O . PRO B 1 49 ? -0.463 32.469 1.79 1 75.25 49 PRO B O 1
ATOM 4522 N N . LYS B 1 50 ? 0.703 30.781 1.031 1 75.19 50 LYS B N 1
ATOM 4523 C CA . LYS B 1 50 ? 0.978 31.312 -0.306 1 75.19 50 LYS B CA 1
ATOM 4524 C C . LYS B 1 50 ? -0.316 31.562 -1.072 1 75.19 50 LYS B C 1
ATOM 4526 O O . LYS B 1 50 ? -0.384 32.469 -1.895 1 75.19 50 LYS B O 1
ATOM 4531 N N . TRP B 1 51 ? -1.332 30.766 -0.799 1 80.12 51 TRP B N 1
ATOM 4532 C CA . TRP B 1 51 ? -2.576 30.891 -1.552 1 80.12 51 TRP B CA 1
ATOM 4533 C C . TRP B 1 51 ? -3.209 32.25 -1.323 1 80.12 51 TRP B C 1
ATOM 4535 O O . TRP B 1 51 ? -4.027 32.719 -2.125 1 80.12 51 TRP B O 1
ATOM 4545 N N . THR B 1 52 ? -2.812 32.969 -0.237 1 84.81 52 THR B N 1
ATOM 4546 C CA . THR B 1 52 ? -3.373 34.281 0.027 1 84.81 52 THR B CA 1
ATOM 4547 C C . THR B 1 52 ? -2.941 35.281 -1.047 1 84.81 52 THR B C 1
ATOM 4549 O O . THR B 1 52 ? -3.643 36.25 -1.312 1 84.81 52 THR B O 1
ATOM 4552 N N . GLN B 1 53 ? -1.831 35 -1.668 1 82.81 53 GLN B N 1
ATOM 4553 C CA . GLN B 1 53 ? -1.304 35.875 -2.713 1 82.81 53 GLN B CA 1
ATOM 4554 C C . GLN B 1 53 ? -2.182 35.812 -3.961 1 82.81 53 GLN B C 1
ATOM 4556 O O . GLN B 1 53 ? -2.203 36.781 -4.746 1 82.81 53 GLN B O 1
ATOM 4561 N N . LEU B 1 54 ? -2.842 34.75 -4.176 1 86.94 54 LEU B N 1
ATOM 4562 C CA . LEU B 1 54 ? -3.754 34.594 -5.305 1 86.94 54 LEU B CA 1
ATOM 4563 C C . LEU B 1 54 ? -4.832 35.688 -5.27 1 86.94 54 LEU B C 1
ATOM 4565 O O . LEU B 1 54 ? -5.332 36.094 -6.32 1 86.94 54 LEU B O 1
ATOM 4569 N N . PHE B 1 55 ? -5.129 36.156 -4.086 1 89.69 55 PHE B N 1
ATOM 4570 C CA . PHE B 1 55 ? -6.262 37.062 -3.932 1 89.69 55 PHE B CA 1
ATOM 4571 C C . PHE B 1 55 ? -5.781 38.5 -3.705 1 89.69 55 PHE B C 1
ATOM 4573 O O . PHE B 1 55 ? -6.555 39.375 -3.293 1 89.69 55 PHE B O 1
ATOM 4580 N N . GLY B 1 56 ? -4.516 38.688 -3.967 1 86.12 56 GLY B N 1
ATOM 4581 C CA . GLY B 1 56 ? -3.932 40 -3.734 1 86.12 56 GLY B CA 1
ATOM 4582 C C . GLY B 1 56 ? -4.586 41.094 -4.551 1 86.12 56 GLY B C 1
ATOM 4583 O O . GLY B 1 56 ? -4.625 42.25 -4.129 1 86.12 56 GLY B O 1
ATOM 4584 N N . ALA B 1 57 ? -5.117 40.75 -5.703 1 86.5 57 ALA B N 1
ATOM 4585 C CA . ALA B 1 57 ? -5.691 41.719 -6.617 1 86.5 57 ALA B CA 1
ATOM 4586 C C . ALA B 1 57 ? -7.168 41.969 -6.309 1 86.5 57 ALA B C 1
ATOM 4588 O O . ALA B 1 57 ? -7.812 42.781 -6.949 1 86.5 57 ALA B O 1
ATOM 4589 N N . ILE B 1 58 ? -7.676 41.312 -5.336 1 92.38 58 ILE B N 1
ATOM 4590 C CA . ILE B 1 58 ? -9.062 41.5 -4.918 1 92.38 58 ILE B CA 1
ATOM 4591 C C . ILE B 1 58 ? -9.102 42.344 -3.641 1 92.38 58 ILE B C 1
ATOM 4593 O O . ILE B 1 58 ? -8.961 41.812 -2.537 1 92.38 58 ILE B O 1
ATOM 4597 N N . PRO B 1 59 ? -9.422 43.531 -3.748 1 89.38 59 PRO B N 1
ATOM 4598 C CA . PRO B 1 59 ? -9.336 44.438 -2.607 1 89.38 59 PRO B CA 1
ATOM 4599 C C . PRO B 1 59 ? -10.102 43.938 -1.388 1 89.38 59 PRO B C 1
ATOM 4601 O O . PRO B 1 59 ? -9.641 44.062 -0.255 1 89.38 59 PRO B O 1
ATOM 4604 N N . GLU B 1 60 ? -11.25 43.312 -1.623 1 88.56 60 GLU B N 1
ATOM 4605 C CA . GLU B 1 60 ? -12.094 42.844 -0.535 1 88.56 60 GLU B CA 1
ATOM 4606 C C . GLU B 1 60 ? -11.398 41.75 0.27 1 88.56 60 GLU B C 1
ATOM 4608 O O . GLU B 1 60 ? -11.664 41.562 1.461 1 88.56 60 GLU B O 1
ATOM 4613 N N . VAL B 1 61 ? -10.531 41.062 -0.342 1 89.75 61 VAL B N 1
ATOM 4614 C CA . VAL B 1 61 ? -9.852 39.938 0.309 1 89.75 61 VAL B CA 1
ATOM 4615 C C . VAL B 1 61 ? -8.469 40.375 0.778 1 89.75 61 VAL B C 1
ATOM 4617 O O . VAL B 1 61 ? -8 39.938 1.839 1 89.75 61 VAL B O 1
ATOM 4620 N N . ALA B 1 62 ? -7.797 41.188 -0.025 1 86.5 62 ALA B N 1
ATOM 4621 C CA . ALA B 1 62 ? -6.43 41.625 0.248 1 86.5 62 ALA B CA 1
ATOM 4622 C C . ALA B 1 62 ? -6.344 42.344 1.592 1 86.5 62 ALA B C 1
ATOM 4624 O O . ALA B 1 62 ? -5.309 42.281 2.26 1 86.5 62 ALA B O 1
ATOM 4625 N N . GLY B 1 63 ? -7.387 42.938 2.035 1 84.06 63 GLY B N 1
ATOM 4626 C CA . GLY B 1 63 ? -7.383 43.688 3.283 1 84.06 63 GLY B CA 1
ATOM 4627 C C . GLY B 1 63 ? -7.551 42.812 4.508 1 84.06 63 GLY B C 1
ATOM 4628 O O . GLY B 1 63 ? -7.316 43.25 5.633 1 84.06 63 GLY B O 1
ATOM 4629 N N . LEU B 1 64 ? -7.848 41.594 4.27 1 87.38 64 LEU B N 1
ATOM 4630 C CA . LEU B 1 64 ? -8.078 40.688 5.383 1 87.38 64 LEU B CA 1
ATOM 4631 C C . LEU B 1 64 ? -6.758 40.219 5.98 1 87.38 64 LEU B C 1
ATOM 4633 O O . LEU B 1 64 ? -5.754 40.094 5.27 1 87.38 64 LEU B O 1
ATOM 4637 N N . ASP B 1 65 ? -6.66 40.031 7.27 1 84.75 65 ASP B N 1
ATOM 4638 C CA . ASP B 1 65 ? -5.516 39.406 7.934 1 84.75 65 ASP B CA 1
ATOM 4639 C C . ASP B 1 65 ? -5.598 37.906 7.863 1 84.75 65 ASP B C 1
ATOM 4641 O O . ASP B 1 65 ? -6.148 37.25 8.758 1 84.75 65 ASP B O 1
ATOM 4645 N N . LEU B 1 66 ? -5.102 37.469 6.832 1 85.69 66 LEU B N 1
ATOM 4646 C CA . LEU B 1 66 ? -5.129 36 6.625 1 85.69 66 LEU B CA 1
ATOM 4647 C C . LEU B 1 66 ? -3.822 35.375 7.09 1 85.69 66 LEU B C 1
ATOM 4649 O O . LEU B 1 66 ? -3.031 34.906 6.27 1 85.69 66 LEU B O 1
ATOM 4653 N N . THR B 1 67 ? -3.584 35.375 8.398 1 82.62 67 THR B N 1
ATOM 4654 C CA . THR B 1 67 ? -2.377 34.812 8.984 1 82.62 67 THR B CA 1
ATOM 4655 C C . THR B 1 67 ? -2.725 33.656 9.906 1 82.62 67 THR B C 1
ATOM 4657 O O . THR B 1 67 ? -3.756 33.688 10.586 1 82.62 67 THR B O 1
ATOM 4660 N N . GLY B 1 68 ? -1.991 32.656 9.773 1 77.88 68 GLY B N 1
ATOM 4661 C CA . GLY B 1 68 ? -2.094 31.531 10.711 1 77.88 68 GLY B CA 1
ATOM 4662 C C . GLY B 1 68 ? -0.966 31.5 11.719 1 77.88 68 GLY B C 1
ATOM 4663 O O . GLY B 1 68 ? -0.124 32.406 11.75 1 77.88 68 GLY B O 1
ATOM 4664 N N . ARG B 1 69 ? -1.099 30.656 12.742 1 80.38 69 ARG B N 1
ATOM 4665 C CA . ARG B 1 69 ? -0.061 30.453 13.75 1 80.38 69 ARG B CA 1
ATOM 4666 C C . ARG B 1 69 ? 0.081 28.984 14.109 1 80.38 69 ARG B C 1
ATOM 4668 O O . ARG B 1 69 ? -0.906 28.312 14.43 1 80.38 69 ARG B O 1
ATOM 4675 N N . SER B 1 70 ? 1.293 28.484 13.969 1 78.5 70 SER B N 1
ATOM 4676 C CA . SER B 1 70 ? 1.559 27.109 14.352 1 78.5 70 SER B CA 1
ATOM 4677 C C . SER B 1 70 ? 2.291 27.031 15.68 1 78.5 70 SER B C 1
ATOM 4679 O O . SER B 1 70 ? 3.074 27.922 16.016 1 78.5 70 SER B O 1
ATOM 4681 N N . LEU B 1 71 ? 1.921 26.094 16.578 1 82.75 71 LEU B N 1
ATOM 4682 C CA . LEU B 1 71 ? 2.553 25.844 17.859 1 82.75 71 LEU B CA 1
ATOM 4683 C C . LEU B 1 71 ? 3.229 24.484 17.891 1 82.75 71 LEU B C 1
ATOM 4685 O O . LEU B 1 71 ? 2.631 23.484 17.484 1 82.75 71 LEU B O 1
ATOM 4689 N N . LYS B 1 72 ? 4.508 24.453 18.297 1 85.31 72 LYS B N 1
ATOM 4690 C CA . LYS B 1 72 ? 5.258 23.219 18.469 1 85.31 72 LYS B CA 1
ATOM 4691 C C . LYS B 1 72 ? 6.031 23.234 19.781 1 85.31 72 LYS B C 1
ATOM 4693 O O . LYS B 1 72 ? 6.402 24.297 20.281 1 85.31 72 LYS B O 1
ATOM 4698 N N . ALA B 1 73 ? 6.238 22.062 20.344 1 90.5 73 ALA B N 1
ATOM 4699 C CA . ALA B 1 73 ? 6.977 21.969 21.609 1 90.5 73 ALA B CA 1
ATOM 4700 C C . ALA B 1 73 ? 7.781 20.672 21.672 1 90.5 73 ALA B C 1
ATOM 4702 O O . ALA B 1 73 ? 7.5 19.719 20.938 1 90.5 73 ALA B O 1
ATOM 4703 N N . LEU B 1 74 ? 8.797 20.703 22.5 1 94.12 74 LEU B N 1
ATOM 4704 C CA . LEU B 1 74 ? 9.719 19.594 22.672 1 94.12 74 LEU B CA 1
ATOM 4705 C C . LEU B 1 74 ? 10.117 19.438 24.141 1 94.12 74 LEU B C 1
ATOM 4707 O O . LEU B 1 74 ? 10.477 20.406 24.797 1 94.12 74 LEU B O 1
ATOM 4711 N N . LEU B 1 75 ? 9.914 18.266 24.703 1 96.19 75 LEU B N 1
ATOM 4712 C CA . LEU B 1 75 ? 10.367 17.922 26.047 1 96.19 75 LEU B CA 1
ATOM 4713 C C . LEU B 1 75 ? 11.516 16.938 26 1 96.19 75 LEU B C 1
ATOM 4715 O O . LEU B 1 75 ? 11.391 15.852 25.406 1 96.19 75 LEU B O 1
ATOM 4719 N N . VAL B 1 76 ? 12.617 17.328 26.562 1 97.25 76 VAL B N 1
ATOM 4720 C CA . VAL B 1 76 ? 13.812 16.484 26.547 1 97.25 76 VAL B CA 1
ATOM 4721 C C . VAL B 1 76 ? 14.133 16.016 27.969 1 97.25 76 VAL B C 1
ATOM 4723 O O . VAL B 1 76 ? 14.156 16.828 28.906 1 97.25 76 VAL B O 1
ATOM 4726 N N . LEU B 1 77 ? 14.344 14.766 28.172 1 96.69 77 LEU B N 1
ATOM 4727 C CA . LEU B 1 77 ? 14.75 14.242 29.469 1 96.69 77 LEU B CA 1
ATOM 4728 C C . LEU B 1 77 ? 15.688 13.047 29.312 1 96.69 77 LEU B C 1
ATOM 4730 O O . LEU B 1 77 ? 15.695 12.398 28.266 1 96.69 77 LEU B O 1
ATOM 4734 N N . ALA B 1 78 ? 16.453 12.805 30.297 1 96.19 78 ALA B N 1
ATOM 4735 C CA . ALA B 1 78 ? 17.406 11.688 30.281 1 96.19 78 ALA B CA 1
ATOM 4736 C C . ALA B 1 78 ? 17 10.633 31.312 1 96.19 78 ALA B C 1
ATOM 4738 O O . ALA B 1 78 ? 16.672 10.961 32.469 1 96.19 78 ALA B O 1
ATOM 4739 N N . VAL B 1 79 ? 16.906 9.438 30.844 1 95.06 79 VAL B N 1
ATOM 4740 C CA . VAL B 1 79 ? 16.641 8.281 31.703 1 95.06 79 VAL B CA 1
ATOM 4741 C C . VAL B 1 79 ? 17.656 7.18 31.406 1 95.06 79 VAL B C 1
ATOM 4743 O O . VAL B 1 79 ? 17.859 6.805 30.25 1 95.06 79 VAL B O 1
ATOM 4746 N N . ASN B 1 80 ? 18.312 6.586 32.469 1 94.12 80 ASN B N 1
ATOM 4747 C CA . ASN B 1 80 ? 19.312 5.52 32.344 1 94.12 80 ASN B CA 1
ATOM 4748 C C . ASN B 1 80 ? 20.375 5.879 31.297 1 94.12 80 ASN B C 1
ATOM 4750 O O . ASN B 1 80 ? 20.688 5.082 30.406 1 94.12 80 ASN B O 1
ATOM 4754 N N . ASN B 1 81 ? 20.766 7.102 31.25 1 92.44 81 ASN B N 1
ATOM 4755 C CA . ASN B 1 81 ? 21.859 7.641 30.453 1 92.44 81 ASN B CA 1
ATOM 4756 C C . ASN B 1 81 ? 21.5 7.695 28.969 1 92.44 81 ASN B C 1
ATOM 4758 O O . ASN B 1 81 ? 22.375 7.703 28.109 1 92.44 81 ASN B O 1
ATOM 4762 N N . ARG B 1 82 ? 20.266 7.617 28.688 1 95.81 82 ARG B N 1
ATOM 4763 C CA . ARG B 1 82 ? 19.766 7.82 27.328 1 95.81 82 ARG B CA 1
ATOM 4764 C C . ARG B 1 82 ? 18.812 9.016 27.266 1 95.81 82 ARG B C 1
ATOM 4766 O O . ARG B 1 82 ? 18.078 9.281 28.219 1 95.81 82 ARG B O 1
ATOM 4773 N N . VAL B 1 83 ? 18.859 9.688 26.25 1 97.56 83 VAL B N 1
ATOM 4774 C CA . VAL B 1 83 ? 18.094 10.93 26.156 1 97.56 83 VAL B CA 1
ATOM 4775 C C . VAL B 1 83 ? 16.844 10.695 25.312 1 97.56 83 VAL B C 1
ATOM 4777 O O . VAL B 1 83 ? 16.922 10.203 24.188 1 97.56 83 VAL B O 1
ATOM 4780 N N . PHE B 1 84 ? 15.719 11.078 25.859 1 97.62 84 PHE B N 1
ATOM 4781 C CA . PHE B 1 84 ? 14.43 10.945 25.203 1 97.62 84 PHE B CA 1
ATOM 4782 C C . PHE B 1 84 ? 13.867 12.312 24.828 1 97.62 84 PHE B C 1
ATOM 4784 O O . PHE B 1 84 ? 13.977 13.266 25.609 1 97.62 84 PHE B O 1
ATOM 4791 N N . CYS B 1 85 ? 13.328 12.438 23.656 1 96.81 85 CYS B N 1
ATOM 4792 C CA . CYS B 1 85 ? 12.695 13.656 23.172 1 96.81 85 CYS B CA 1
ATOM 4793 C C . CYS B 1 85 ? 11.219 13.438 22.906 1 96.81 85 CYS B C 1
ATOM 4795 O O . CYS B 1 85 ? 10.852 12.781 21.922 1 96.81 85 CYS B O 1
ATOM 4797 N N . PHE B 1 86 ? 10.414 13.984 23.688 1 94.56 86 PHE B N 1
ATOM 4798 C CA . PHE B 1 86 ? 8.977 13.953 23.469 1 94.56 86 PHE B CA 1
ATOM 4799 C C . PHE B 1 86 ? 8.523 15.156 22.641 1 94.56 86 PHE B C 1
ATOM 4801 O O . PHE B 1 86 ? 8.758 16.297 23.031 1 94.56 86 PHE B O 1
ATOM 4808 N N . THR B 1 87 ? 7.91 14.867 21.516 1 90.94 87 THR B N 1
ATOM 4809 C CA . THR B 1 87 ? 7.523 15.953 20.625 1 90.94 87 THR B CA 1
ATOM 4810 C C . THR B 1 87 ? 6.016 16.203 20.688 1 90.94 87 THR B C 1
ATOM 4812 O O . THR B 1 87 ? 5.234 15.25 20.812 1 90.94 87 THR B O 1
ATOM 4815 N N . PHE B 1 88 ? 5.727 17.453 20.719 1 84.31 88 PHE B N 1
ATOM 4816 C CA . PHE B 1 88 ? 4.336 17.891 20.703 1 84.31 88 PHE B CA 1
ATOM 4817 C C . PHE B 1 88 ? 4.078 18.828 19.531 1 84.31 88 PHE B C 1
ATOM 4819 O O . PHE B 1 88 ? 4.785 19.828 19.359 1 84.31 88 PHE B O 1
ATOM 4826 N N . GLY B 1 89 ? 3.109 18.469 18.891 1 74.12 89 GLY B N 1
ATOM 4827 C CA . GLY B 1 89 ? 2.957 19.219 17.641 1 74.12 89 GLY B CA 1
ATOM 4828 C C . GLY B 1 89 ? 4.031 18.891 16.625 1 74.12 89 GLY B C 1
ATOM 4829 O O . GLY B 1 89 ? 4.844 17.984 16.828 1 74.12 89 GLY B O 1
ATOM 4830 N N . HIS B 1 90 ? 3.99 19.094 15.352 1 71.56 90 HIS B N 1
ATOM 4831 C CA . HIS B 1 90 ? 4.957 18.844 14.289 1 71.56 90 HIS B CA 1
ATOM 4832 C C . HIS B 1 90 ? 6.344 19.344 14.672 1 71.56 90 HIS B C 1
ATOM 4834 O O . HIS B 1 90 ? 6.926 20.172 13.953 1 71.56 90 HIS B O 1
ATOM 4840 N N . ALA B 1 91 ? 6.934 18.875 15.852 1 79.56 91 ALA B N 1
ATOM 4841 C CA . ALA B 1 91 ? 8.156 19.438 16.422 1 79.56 91 ALA B CA 1
ATOM 4842 C C . ALA B 1 91 ? 9.375 18.594 16.031 1 79.56 91 ALA B C 1
ATOM 4844 O O . ALA B 1 91 ? 10.469 18.797 16.578 1 79.56 91 ALA B O 1
ATOM 4845 N N . ARG B 1 92 ? 9.188 17.656 15.133 1 79.44 92 ARG B N 1
ATOM 4846 C CA . ARG B 1 92 ? 10.281 16.781 14.75 1 79.44 92 ARG B CA 1
ATOM 4847 C C . ARG B 1 92 ? 11.484 17.578 14.258 1 79.44 92 ARG B C 1
ATOM 4849 O O . ARG B 1 92 ? 12.633 17.188 14.5 1 79.44 92 ARG B O 1
ATOM 4856 N N . HIS B 1 93 ? 11.211 18.656 13.641 1 75.69 93 HIS B N 1
ATOM 4857 C CA . HIS B 1 93 ? 12.273 19.453 13.031 1 75.69 93 HIS B CA 1
ATOM 4858 C C . HIS B 1 93 ? 13.117 20.141 14.094 1 75.69 93 HIS B C 1
ATOM 4860 O O . HIS B 1 93 ? 14.227 20.594 13.805 1 75.69 93 HIS B O 1
ATOM 4866 N N . LEU B 1 94 ? 12.602 20.266 15.32 1 87.12 94 LEU B N 1
ATOM 4867 C CA . LEU B 1 94 ? 13.367 20.875 16.406 1 87.12 94 LEU B CA 1
ATOM 4868 C C . LEU B 1 94 ? 14.516 19.984 16.828 1 87.12 94 LEU B C 1
ATOM 4870 O O . LEU B 1 94 ? 15.492 20.453 17.422 1 87.12 94 LEU B O 1
ATOM 4874 N N . ILE B 1 95 ? 14.367 18.703 16.516 1 90.56 95 ILE B N 1
ATOM 4875 C CA . ILE B 1 95 ? 15.367 17.719 16.969 1 90.56 95 ILE B CA 1
ATOM 4876 C C . ILE B 1 95 ? 16.453 17.578 15.898 1 90.56 95 ILE B C 1
ATOM 4878 O O . ILE B 1 95 ? 16.172 17.641 14.703 1 90.56 95 ILE B O 1
ATOM 4882 N N . ASP B 1 96 ? 17.625 17.453 16.328 1 86.12 96 ASP B N 1
ATOM 4883 C CA . ASP B 1 96 ? 18.703 17.094 15.414 1 86.12 96 ASP B CA 1
ATOM 4884 C C . ASP B 1 96 ? 18.516 15.688 14.859 1 86.12 96 ASP B C 1
ATOM 4886 O O . ASP B 1 96 ? 18.766 14.703 15.555 1 86.12 96 ASP B O 1
ATOM 4890 N N . GLN B 1 97 ? 18.25 15.641 13.609 1 76.81 97 GLN B N 1
ATOM 4891 C CA . GLN B 1 97 ? 17.906 14.367 12.984 1 76.81 97 GLN B CA 1
ATOM 4892 C C . GLN B 1 97 ? 19.094 13.422 12.961 1 76.81 97 GLN B C 1
ATOM 4894 O O . GLN B 1 97 ? 18.938 12.203 12.992 1 76.81 97 GLN B O 1
ATOM 4899 N N . LEU B 1 98 ? 20.234 13.945 13 1 72.88 98 LEU B N 1
ATOM 4900 C CA . LEU B 1 98 ? 21.438 13.125 12.961 1 72.88 98 LEU B CA 1
ATOM 4901 C C . LEU B 1 98 ? 21.703 12.469 14.312 1 72.88 98 LEU B C 1
ATOM 4903 O O . LEU B 1 98 ? 22.375 11.445 14.391 1 72.88 98 LEU B O 1
ATOM 4907 N N . ALA B 1 99 ? 21.125 13.062 15.312 1 84.19 99 ALA B N 1
ATOM 4908 C CA . ALA B 1 99 ? 21.359 12.555 16.656 1 84.19 99 ALA B CA 1
ATOM 4909 C C . ALA B 1 99 ? 20.328 11.492 17.031 1 84.19 99 ALA B C 1
ATOM 4911 O O . ALA B 1 99 ? 20.484 10.773 18.031 1 84.19 99 ALA B O 1
ATOM 4912 N N . VAL B 1 100 ? 19.344 11.359 16.234 1 88.5 100 VAL B N 1
ATOM 4913 C CA . VAL B 1 100 ? 18.234 10.469 16.562 1 88.5 100 VAL B CA 1
ATOM 4914 C C . VAL B 1 100 ? 18.641 9.023 16.312 1 88.5 100 VAL B C 1
ATOM 4916 O O . VAL B 1 100 ? 19.297 8.719 15.312 1 88.5 100 VAL B O 1
ATOM 4919 N N . GLU B 1 101 ? 18.312 8.133 17.281 1 89.31 101 GLU B N 1
ATOM 4920 C CA . GLU B 1 101 ? 18.453 6.691 17.094 1 89.31 101 GLU B CA 1
ATOM 4921 C C . GLU B 1 101 ? 17.406 6.172 16.109 1 89.31 101 GLU B C 1
ATOM 4923 O O . GLU B 1 101 ? 16.25 5.961 16.469 1 89.31 101 GLU B O 1
ATOM 4928 N N . ARG B 1 102 ? 17.891 5.844 14.984 1 80.38 102 ARG B N 1
ATOM 4929 C CA . ARG B 1 102 ? 16.969 5.414 13.93 1 80.38 102 ARG B CA 1
ATOM 4930 C C . ARG B 1 102 ? 16.328 4.078 14.281 1 80.38 102 ARG B C 1
ATOM 4932 O O . ARG B 1 102 ? 16.953 3.23 14.922 1 80.38 102 ARG B O 1
ATOM 4939 N N . TYR B 1 103 ? 15.141 3.867 13.945 1 82.69 103 TYR B N 1
ATOM 4940 C CA . TYR B 1 103 ? 14.359 2.637 14.062 1 82.69 103 TYR B CA 1
ATOM 4941 C C . TYR B 1 103 ? 14.109 2.289 15.523 1 82.69 103 TYR B C 1
ATOM 4943 O O . TYR B 1 103 ? 13.727 1.162 15.844 1 82.69 103 TYR B O 1
ATOM 4951 N N . PHE B 1 104 ? 14.383 3.234 16.438 1 91.69 104 PHE B N 1
ATOM 4952 C CA . PHE B 1 104 ? 14.023 3.039 17.844 1 91.69 104 PHE B CA 1
ATOM 4953 C C . PHE B 1 104 ? 12.547 2.691 17.984 1 91.69 104 PHE B C 1
ATOM 4955 O O . PHE B 1 104 ? 12.195 1.716 18.641 1 91.69 104 PHE B O 1
ATOM 4962 N N . GLY B 1 105 ? 11.742 3.525 17.359 1 92 105 GLY B N 1
ATOM 4963 C CA . GLY B 1 105 ? 10.305 3.34 17.469 1 92 105 GLY B CA 1
ATOM 4964 C C . GLY B 1 105 ? 9.828 2.027 16.875 1 92 105 GLY B C 1
ATOM 4965 O O . GLY B 1 105 ? 8.977 1.353 17.453 1 92 105 GLY B O 1
ATOM 4966 N N . LEU B 1 106 ? 10.344 1.657 15.766 1 89.75 106 LEU B N 1
ATOM 4967 C CA . LEU B 1 106 ? 9.922 0.43 15.102 1 89.75 106 LEU B CA 1
ATOM 4968 C C . LEU B 1 106 ? 10.297 -0.795 15.922 1 89.75 106 LEU B C 1
ATOM 4970 O O . LEU B 1 106 ? 9.469 -1.673 16.156 1 89.75 106 LEU B O 1
ATOM 4974 N N . ARG B 1 107 ? 11.516 -0.891 16.344 1 89.56 107 ARG B N 1
ATOM 4975 C CA . ARG B 1 107 ? 11.984 -2.02 17.141 1 89.56 107 ARG B CA 1
ATOM 4976 C C . ARG B 1 107 ? 11.18 -2.145 18.438 1 89.56 107 ARG B C 1
ATOM 4978 O O . ARG B 1 107 ? 10.828 -3.252 18.844 1 89.56 107 ARG B O 1
ATOM 4985 N N . THR B 1 108 ? 10.992 -1.008 19.016 1 93.25 108 THR B N 1
ATOM 4986 C CA . THR B 1 108 ? 10.227 -0.992 20.266 1 93.25 108 THR B CA 1
ATOM 4987 C C . THR B 1 108 ? 8.789 -1.45 20.016 1 93.25 108 THR B C 1
ATOM 4989 O O . THR B 1 108 ? 8.242 -2.227 20.797 1 93.25 108 THR B O 1
ATOM 4992 N N . ALA B 1 109 ? 8.164 -0.925 18.969 1 91.12 109 ALA B N 1
ATOM 4993 C CA . ALA B 1 109 ? 6.805 -1.327 18.625 1 91.12 109 ALA B CA 1
ATOM 4994 C C . ALA B 1 109 ? 6.723 -2.828 18.375 1 91.12 109 ALA B C 1
ATOM 4996 O O . ALA B 1 109 ? 5.773 -3.486 18.797 1 91.12 109 ALA B O 1
ATOM 4997 N N . LEU B 1 110 ? 7.699 -3.389 17.672 1 90.38 110 LEU B N 1
ATOM 4998 C CA . LEU B 1 110 ? 7.723 -4.816 17.391 1 90.38 110 LEU B CA 1
ATOM 4999 C C . LEU B 1 110 ? 7.82 -5.633 18.672 1 90.38 110 LEU B C 1
ATOM 5001 O O . LEU B 1 110 ? 7.23 -6.711 18.781 1 90.38 110 LEU B O 1
ATOM 5005 N N . SER B 1 111 ? 8.547 -5.105 19.562 1 90.81 111 SER B N 1
ATOM 5006 C CA . SER B 1 111 ? 8.695 -5.785 20.844 1 90.81 111 SER B CA 1
ATOM 5007 C C . SER B 1 111 ? 7.406 -5.734 21.656 1 90.81 111 SER B C 1
ATOM 5009 O O . SER B 1 111 ? 7.09 -6.672 22.391 1 90.81 111 SER B O 1
ATOM 5011 N N . LEU B 1 112 ? 6.684 -4.68 21.516 1 90.81 112 LEU B N 1
ATOM 5012 C CA . LEU B 1 112 ? 5.531 -4.438 22.375 1 90.81 112 LEU B CA 1
ATOM 5013 C C . LEU B 1 112 ? 4.262 -5.012 21.766 1 90.81 112 LEU B C 1
ATOM 5015 O O . LEU B 1 112 ? 3.279 -5.25 22.469 1 90.81 112 LEU B O 1
ATOM 5019 N N . THR B 1 113 ? 4.219 -5.145 20.484 1 88.38 113 THR B N 1
ATOM 5020 C CA . THR B 1 113 ? 2.973 -5.484 19.812 1 88.38 113 THR B CA 1
ATOM 5021 C C . THR B 1 113 ? 2.865 -6.992 19.594 1 88.38 113 THR B C 1
ATOM 5023 O O . THR B 1 113 ? 3.881 -7.684 19.5 1 88.38 113 THR B O 1
ATOM 5026 N N . ASP B 1 114 ? 1.593 -7.379 19.469 1 83.62 114 ASP B N 1
ATOM 5027 C CA . ASP B 1 114 ? 1.262 -8.734 19.031 1 83.62 114 ASP B CA 1
ATOM 5028 C C . ASP B 1 114 ? 1.252 -8.844 17.516 1 83.62 114 ASP B C 1
ATOM 5030 O O . ASP B 1 114 ? 0.544 -8.094 16.844 1 83.62 114 ASP B O 1
ATOM 5034 N N . PRO B 1 115 ? 2.064 -9.797 16.969 1 81.62 115 PRO B N 1
ATOM 5035 C CA . PRO B 1 115 ? 2.141 -9.945 15.516 1 81.62 115 PRO B CA 1
ATOM 5036 C C . PRO B 1 115 ? 0.788 -10.266 14.891 1 81.62 115 PRO B C 1
ATOM 5038 O O . PRO B 1 115 ? 0.626 -10.141 13.672 1 81.62 115 PRO B O 1
ATOM 5041 N N . LEU B 1 116 ? -0.168 -10.617 15.656 1 78.5 116 LEU B N 1
ATOM 5042 C CA . LEU B 1 116 ? -1.485 -10.969 15.133 1 78.5 116 LEU B CA 1
ATOM 5043 C C . LEU B 1 116 ? -2.438 -9.781 15.211 1 78.5 116 LEU B C 1
ATOM 5045 O O . LEU B 1 116 ? -3.541 -9.828 14.664 1 78.5 116 LEU B O 1
ATOM 5049 N N . LEU B 1 117 ? -1.972 -8.727 15.852 1 83.75 117 LEU B N 1
ATOM 5050 C CA . LEU B 1 117 ? -2.854 -7.586 16.094 1 83.75 117 LEU B CA 1
ATOM 5051 C C . LEU B 1 117 ? -2.24 -6.301 15.539 1 83.75 117 LEU B C 1
ATOM 5053 O O . LEU B 1 117 ? -1.981 -5.363 16.297 1 83.75 117 LEU B O 1
ATOM 5057 N N . ILE B 1 118 ? -2.09 -6.277 14.234 1 86.31 118 ILE B N 1
ATOM 5058 C CA . ILE B 1 118 ? -1.478 -5.141 13.555 1 86.31 118 ILE B CA 1
ATOM 5059 C C . ILE B 1 118 ? -2.549 -4.34 12.812 1 86.31 118 ILE B C 1
ATOM 5061 O O . ILE B 1 118 ? -3.48 -4.914 12.25 1 86.31 118 ILE B O 1
ATOM 5065 N N . LYS B 1 119 ? -2.398 -3.064 12.852 1 83.25 119 LYS B N 1
ATOM 5066 C CA . LYS B 1 119 ? -3.385 -2.176 12.25 1 83.25 119 LYS B CA 1
ATOM 5067 C C . LYS B 1 119 ? -2.863 -1.58 10.945 1 83.25 119 LYS B C 1
ATOM 5069 O O . LYS B 1 119 ? -3.635 -1.336 10.016 1 83.25 119 LYS B O 1
ATOM 5074 N N . SER B 1 120 ? -1.669 -1.207 10.922 1 88.5 120 SER B N 1
ATOM 5075 C CA . SER B 1 120 ? -1.111 -0.582 9.727 1 88.5 120 SER B CA 1
ATOM 5076 C C . SER B 1 120 ? 0.37 -0.911 9.578 1 88.5 120 SER B C 1
ATOM 5078 O O . SER B 1 120 ? 1.066 -1.147 10.562 1 88.5 120 SER B O 1
ATOM 5080 N N . VAL B 1 121 ? 0.758 -0.95 8.375 1 90.12 121 VAL B N 1
ATOM 5081 C CA . VAL B 1 121 ? 2.146 -1.242 8.031 1 90.12 121 VAL B CA 1
ATOM 5082 C C . VAL B 1 121 ? 2.609 -0.31 6.914 1 90.12 121 VAL B C 1
ATOM 5084 O O . VAL B 1 121 ? 1.859 -0.039 5.973 1 90.12 121 VAL B O 1
ATOM 5087 N N . GLU B 1 122 ? 3.754 0.312 7.121 1 89.94 122 GLU B N 1
ATOM 5088 C CA . GLU B 1 122 ? 4.438 1.041 6.055 1 89.94 122 GLU B CA 1
ATOM 5089 C C . GLU B 1 122 ? 5.711 0.319 5.621 1 89.94 122 GLU B C 1
ATOM 5091 O O . GLU B 1 122 ? 6.469 -0.17 6.461 1 89.94 122 GLU B O 1
ATOM 5096 N N . LYS B 1 123 ? 5.812 0.191 4.391 1 89.62 123 LYS B N 1
ATOM 5097 C CA . LYS B 1 123 ? 6.957 -0.564 3.883 1 89.62 123 LYS B CA 1
ATOM 5098 C C . LYS B 1 123 ? 7.535 0.087 2.631 1 89.62 123 LYS B C 1
ATOM 5100 O O . LYS B 1 123 ? 6.875 0.906 1.988 1 89.62 123 LYS B O 1
ATOM 5105 N N . SER B 1 124 ? 8.773 -0.135 2.4 1 85.75 124 SER B N 1
ATOM 5106 C CA . SER B 1 124 ? 9.477 0.315 1.201 1 85.75 124 SER B CA 1
ATOM 5107 C C . SER B 1 124 ? 10.07 -0.861 0.436 1 85.75 124 SER B C 1
ATOM 5109 O O . SER B 1 124 ? 10.664 -1.763 1.035 1 85.75 124 SER B O 1
ATOM 5111 N N . ASN B 1 125 ? 9.758 -0.825 -0.831 1 78.75 125 ASN B N 1
ATOM 5112 C CA . ASN B 1 125 ? 10.336 -1.861 -1.679 1 78.75 125 ASN B CA 1
ATOM 5113 C C . ASN B 1 125 ? 11.734 -1.486 -2.145 1 78.75 125 ASN B C 1
ATOM 5115 O O . ASN B 1 125 ? 12.016 -0.316 -2.416 1 78.75 125 ASN B O 1
ATOM 5119 N N . ILE B 1 126 ? 12.672 -2.359 -2.064 1 63.25 126 ILE B N 1
ATOM 5120 C CA . ILE B 1 126 ? 14.039 -2.068 -2.48 1 63.25 126 ILE B CA 1
ATOM 5121 C C . ILE B 1 126 ? 14.281 -2.633 -3.879 1 63.25 126 ILE B C 1
ATOM 5123 O O . ILE B 1 126 ? 15.172 -2.164 -4.598 1 63.25 126 ILE B O 1
ATOM 5127 N N . ASP B 1 127 ? 13.633 -3.703 -4.125 1 58.03 127 ASP B N 1
ATOM 5128 C CA . ASP B 1 127 ? 13.945 -4.477 -5.32 1 58.03 127 ASP B CA 1
ATOM 5129 C C . ASP B 1 127 ? 13.453 -3.768 -6.582 1 58.03 127 ASP B C 1
ATOM 5131 O O . ASP B 1 127 ? 14.219 -3.582 -7.535 1 58.03 127 ASP B O 1
ATOM 5135 N N . ARG B 1 128 ? 12.078 -3.869 -6.797 1 54.38 128 ARG B N 1
ATOM 5136 C CA . ARG B 1 128 ? 11.328 -3.729 -8.047 1 54.38 128 ARG B CA 1
ATOM 5137 C C . ARG B 1 128 ? 11.336 -2.281 -8.523 1 54.38 128 ARG B C 1
ATOM 5139 O O . ARG B 1 128 ? 11.844 -1.985 -9.609 1 54.38 128 ARG B O 1
ATOM 5146 N N . THR B 1 129 ? 10.547 -1.593 -8.023 1 59.66 129 THR B N 1
ATOM 5147 C CA . THR B 1 129 ? 10.086 -0.214 -8.148 1 59.66 129 THR B CA 1
ATOM 5148 C C . THR B 1 129 ? 10.109 0.489 -6.797 1 59.66 129 THR B C 1
ATOM 5150 O O . THR B 1 129 ? 9.609 -0.048 -5.805 1 59.66 129 THR B O 1
ATOM 5153 N N . PRO B 1 130 ? 11.133 1.405 -6.781 1 68.06 130 PRO B N 1
ATOM 5154 C CA . PRO B 1 130 ? 11.117 2.098 -5.488 1 68.06 130 PRO B CA 1
ATOM 5155 C C . PRO B 1 130 ? 9.711 2.506 -5.055 1 68.06 130 PRO B C 1
ATOM 5157 O O . PRO B 1 130 ? 9.219 3.562 -5.457 1 68.06 130 PRO B O 1
ATOM 5160 N N . LEU B 1 131 ? 9.047 1.55 -4.453 1 79.31 131 LEU B N 1
ATOM 5161 C CA . LEU B 1 131 ? 7.699 1.819 -3.967 1 79.31 131 LEU B CA 1
ATOM 5162 C C . LEU B 1 131 ? 7.68 1.938 -2.447 1 79.31 131 LEU B C 1
ATOM 5164 O O . LEU B 1 131 ? 8.344 1.162 -1.753 1 79.31 131 LEU B O 1
ATOM 5168 N N . ARG B 1 132 ? 7.148 2.99 -2.039 1 85.69 132 ARG B N 1
ATOM 5169 C CA . ARG B 1 132 ? 6.797 3.137 -0.629 1 85.69 132 ARG B CA 1
ATOM 5170 C C . ARG B 1 132 ? 5.289 3.043 -0.43 1 85.69 132 ARG B C 1
ATOM 5172 O O . ARG B 1 132 ? 4.52 3.645 -1.182 1 85.69 132 ARG B O 1
ATOM 5179 N N . SER B 1 133 ? 4.93 2.178 0.442 1 89.12 133 SER B N 1
ATOM 5180 C CA . SER B 1 133 ? 3.492 1.972 0.591 1 89.12 133 SER B CA 1
ATOM 5181 C C . SER B 1 133 ? 3.088 1.939 2.061 1 89.12 133 SER B C 1
ATOM 5183 O O . SER B 1 133 ? 3.877 1.535 2.918 1 89.12 133 SER B O 1
ATOM 5185 N N . LYS B 1 134 ? 1.957 2.443 2.303 1 89.88 134 LYS B N 1
ATOM 5186 C CA . LYS B 1 134 ? 1.284 2.322 3.592 1 89.88 134 LYS B CA 1
ATOM 5187 C C . LYS B 1 134 ? -0.052 1.598 3.449 1 89.88 134 LYS B C 1
ATOM 5189 O O . LYS B 1 134 ? -0.833 1.897 2.543 1 89.88 134 LYS B O 1
ATOM 5194 N N . ALA B 1 135 ? -0.205 0.563 4.211 1 88.56 135 ALA B N 1
ATOM 5195 C CA . ALA B 1 135 ? -1.454 -0.193 4.227 1 88.56 135 ALA B CA 1
ATOM 5196 C C . ALA B 1 135 ? -2.105 -0.149 5.605 1 88.56 135 ALA B C 1
ATOM 5198 O O . ALA B 1 135 ? -1.419 -0.231 6.625 1 88.56 135 ALA B O 1
ATOM 5199 N N . GLN B 1 136 ? -3.346 0.096 5.59 1 85.5 136 GLN B N 1
ATOM 5200 C CA . GLN B 1 136 ? -4.113 0.172 6.828 1 85.5 136 GLN B CA 1
ATOM 5201 C C . GLN B 1 136 ? -5.375 -0.683 6.75 1 85.5 136 GLN B C 1
ATOM 5203 O O . GLN B 1 136 ? -5.973 -0.818 5.68 1 85.5 136 GLN B O 1
ATOM 5208 N N . SER B 1 137 ? -5.723 -1.247 7.902 1 78.88 137 SER B N 1
ATOM 5209 C CA . SER B 1 137 ? -6.906 -2.1 7.965 1 78.88 137 SER B CA 1
ATOM 5210 C C . SER B 1 137 ? -7.879 -1.62 9.039 1 78.88 137 SER B C 1
ATOM 5212 O O . SER B 1 137 ? -7.465 -1.025 10.039 1 78.88 137 SER B O 1
ATOM 5214 N N . SER B 1 138 ? -9.133 -1.837 8.812 1 70.69 138 SER B N 1
ATOM 5215 C CA . SER B 1 138 ? -10.148 -1.537 9.812 1 70.69 138 SER B CA 1
ATOM 5216 C C . SER B 1 138 ? -10.195 -2.609 10.891 1 70.69 138 SER B C 1
ATOM 5218 O O . SER B 1 138 ? -10.773 -2.396 11.961 1 70.69 138 SER B O 1
ATOM 5220 N N . ARG B 1 139 ? -9.586 -3.668 10.602 1 72.12 139 ARG B N 1
ATOM 5221 C CA . ARG B 1 139 ? -9.484 -4.762 11.562 1 72.12 139 ARG B CA 1
ATOM 5222 C C . ARG B 1 139 ? -8.023 -5.055 11.906 1 72.12 139 ARG B C 1
ATOM 5224 O O . ARG B 1 139 ? -7.113 -4.574 11.234 1 72.12 139 ARG B O 1
ATOM 5231 N N . LEU B 1 140 ? -7.895 -5.691 13.039 1 76.75 140 LEU B N 1
ATOM 5232 C CA . LEU B 1 140 ? -6.551 -6.141 13.383 1 76.75 140 LEU B CA 1
ATOM 5233 C C . LEU B 1 140 ? -6.152 -7.355 12.547 1 76.75 140 LEU B C 1
ATOM 5235 O O . LEU B 1 140 ? -6.945 -8.281 12.375 1 76.75 140 LEU B O 1
ATOM 5239 N N . LEU B 1 141 ? -4.988 -7.27 11.938 1 78.75 141 LEU B N 1
ATOM 5240 C CA . LEU B 1 141 ? -4.5 -8.328 11.055 1 78.75 141 LEU B CA 1
ATOM 5241 C C . LEU B 1 141 ? -3.109 -8.789 11.469 1 78.75 141 LEU B C 1
ATOM 5243 O O . LEU B 1 141 ? -2.418 -8.094 12.219 1 78.75 141 LEU B O 1
ATOM 5247 N N . SER B 1 142 ? -2.832 -9.945 10.984 1 79.25 142 SER B N 1
ATOM 5248 C CA . SER B 1 142 ? -1.443 -10.383 11.094 1 79.25 142 SER B CA 1
ATOM 5249 C C . SER B 1 142 ? -0.565 -9.695 10.055 1 79.25 142 SER B C 1
ATOM 5251 O O . SER B 1 142 ? -1.06 -9.242 9.016 1 79.25 142 SER B O 1
ATOM 5253 N N . ILE B 1 143 ? 0.675 -9.609 10.328 1 78.12 143 ILE B N 1
ATOM 5254 C CA . ILE B 1 143 ? 1.608 -8.922 9.445 1 78.12 143 ILE B CA 1
ATOM 5255 C C . ILE B 1 143 ? 1.597 -9.578 8.07 1 78.12 143 ILE B C 1
ATOM 5257 O O . ILE B 1 143 ? 1.759 -8.906 7.051 1 78.12 143 ILE B O 1
ATOM 5261 N N . SER B 1 144 ? 1.374 -10.883 7.969 1 72.25 144 SER B N 1
ATOM 5262 C CA . SER B 1 144 ? 1.366 -11.609 6.703 1 72.25 144 SER B CA 1
ATOM 5263 C C . SER B 1 144 ? 0.204 -11.164 5.82 1 72.25 144 SER B C 1
ATOM 5265 O O . SER B 1 144 ? 0.302 -11.203 4.594 1 72.25 144 SER B O 1
ATOM 5267 N N . GLU B 1 145 ? -0.842 -10.672 6.402 1 77.25 145 GLU B N 1
ATOM 5268 C CA . GLU B 1 145 ? -2.031 -10.25 5.668 1 77.25 145 GLU B CA 1
ATOM 5269 C C . GLU B 1 145 ? -1.826 -8.883 5.023 1 77.25 145 GLU B C 1
ATOM 5271 O O . GLU B 1 145 ? -2.6 -8.484 4.152 1 77.25 145 GLU B O 1
ATOM 5276 N N . PHE B 1 146 ? -0.76 -8.211 5.41 1 82.06 146 PHE B N 1
ATOM 5277 C CA . PHE B 1 146 ? -0.412 -6.938 4.781 1 82.06 146 PHE B CA 1
ATOM 5278 C C . PHE B 1 146 ? 0.501 -7.16 3.582 1 82.06 146 PHE B C 1
ATOM 5280 O O . PHE B 1 146 ? 1.041 -6.203 3.02 1 82.06 146 PHE B O 1
ATOM 5287 N N . ASP B 1 147 ? 0.647 -8.414 3.154 1 77.69 147 ASP B N 1
ATOM 5288 C CA . ASP B 1 147 ? 1.463 -8.773 1.999 1 77.69 147 ASP B CA 1
ATOM 5289 C C . ASP B 1 147 ? 2.885 -8.234 2.141 1 77.69 147 ASP B C 1
ATOM 5291 O O . ASP B 1 147 ? 3.436 -7.664 1.195 1 77.69 147 ASP B O 1
ATOM 5295 N N . PHE B 1 148 ? 3.406 -8.281 3.324 1 81.75 148 PHE B N 1
ATOM 5296 C CA . PHE B 1 148 ? 4.781 -7.867 3.574 1 81.75 148 PHE B CA 1
ATOM 5297 C C . PHE B 1 148 ? 5.766 -8.914 3.076 1 81.75 148 PHE B C 1
ATOM 5299 O O . PHE B 1 148 ? 5.73 -10.07 3.518 1 81.75 148 PHE B O 1
ATOM 5306 N N . LYS B 1 149 ? 6.637 -8.469 2.176 1 80 149 LYS B N 1
ATOM 5307 C CA . LYS B 1 149 ? 7.68 -9.344 1.651 1 80 149 LYS B CA 1
ATOM 5308 C C . LYS B 1 149 ? 8.992 -9.148 2.4 1 80 149 LYS B C 1
ATOM 5310 O O . LYS B 1 149 ? 9.781 -8.266 2.057 1 80 149 LYS B O 1
ATOM 5315 N N . PHE B 1 150 ? 9.391 -10.039 3.221 1 77.56 150 PHE B N 1
ATOM 5316 C CA . PHE B 1 150 ? 10.492 -9.883 4.16 1 77.56 150 PHE B CA 1
ATOM 5317 C C . PHE B 1 150 ? 11.828 -9.875 3.428 1 77.56 150 PHE B C 1
ATOM 5319 O O . PHE B 1 150 ? 12.828 -9.375 3.951 1 77.56 150 PHE B O 1
ATOM 5326 N N . ASP B 1 151 ? 11.867 -10.344 2.264 1 75.62 151 ASP B N 1
ATOM 5327 C CA . ASP B 1 151 ? 13.141 -10.5 1.57 1 75.62 151 ASP B CA 1
ATOM 5328 C C . ASP B 1 151 ? 13.375 -9.352 0.592 1 75.62 151 ASP B C 1
ATOM 5330 O O . ASP B 1 151 ? 14.469 -9.219 0.035 1 75.62 151 ASP B O 1
ATOM 5334 N N . SER B 1 152 ? 12.375 -8.578 0.376 1 78.19 152 SER B N 1
ATOM 5335 C CA . SER B 1 152 ? 12.578 -7.539 -0.627 1 78.19 152 SER B CA 1
ATOM 5336 C C . SER B 1 152 ? 11.984 -6.207 -0.173 1 78.19 152 SER B C 1
ATOM 5338 O O . SER B 1 152 ? 11.961 -5.238 -0.937 1 78.19 152 SER B O 1
ATOM 5340 N N . GLU B 1 153 ? 11.422 -6.191 0.963 1 82.81 153 GLU B N 1
ATOM 5341 C CA . GLU B 1 153 ? 10.844 -4.957 1.497 1 82.81 153 GLU B CA 1
ATOM 5342 C C . GLU B 1 153 ? 11.406 -4.648 2.883 1 82.81 153 GLU B C 1
ATOM 5344 O O . GLU B 1 153 ? 11.742 -5.559 3.641 1 82.81 153 GLU B O 1
ATOM 5349 N N . ILE B 1 154 ? 11.531 -3.408 3.133 1 84.81 154 ILE B N 1
ATOM 5350 C CA . ILE B 1 154 ? 11.938 -2.93 4.449 1 84.81 154 ILE B CA 1
ATOM 5351 C C . ILE B 1 154 ? 10.727 -2.357 5.184 1 84.81 154 ILE B C 1
ATOM 5353 O O . ILE B 1 154 ? 9.992 -1.527 4.637 1 84.81 154 ILE B O 1
ATOM 5357 N N . LEU B 1 155 ? 10.531 -2.91 6.359 1 88.62 155 LEU B N 1
ATOM 5358 C CA . LEU B 1 155 ? 9.461 -2.379 7.199 1 88.62 155 LEU B CA 1
ATOM 5359 C C . LEU B 1 155 ? 9.828 -1.003 7.742 1 88.62 155 LEU B C 1
ATOM 5361 O O . LEU B 1 155 ? 10.859 -0.846 8.406 1 88.62 155 LEU B O 1
ATOM 5365 N N . LYS B 1 156 ? 9.008 -0.026 7.453 1 87.62 156 LYS B N 1
ATOM 5366 C CA . LYS B 1 156 ? 9.328 1.343 7.844 1 87.62 156 LYS B CA 1
ATOM 5367 C C . LYS B 1 156 ? 8.523 1.774 9.062 1 87.62 156 LYS B C 1
ATOM 5369 O O . LYS B 1 156 ? 8.977 2.6 9.859 1 87.62 156 LYS B O 1
ATOM 5374 N N . SER B 1 157 ? 7.324 1.312 9.18 1 89.5 157 SER B N 1
ATOM 5375 C CA . SER B 1 157 ? 6.484 1.641 10.32 1 89.5 157 SER B CA 1
ATOM 5376 C C . SER B 1 157 ? 5.449 0.55 10.586 1 89.5 157 SER B C 1
ATOM 5378 O O . SER B 1 157 ? 5.07 -0.182 9.664 1 89.5 157 SER B O 1
ATOM 5380 N N . LEU B 1 158 ? 5.102 0.403 11.789 1 89.88 158 LEU B N 1
ATOM 5381 C CA . LEU B 1 158 ? 4.105 -0.571 12.219 1 89.88 158 LEU B CA 1
ATOM 5382 C C . LEU B 1 158 ? 3.248 -0.009 13.352 1 89.88 158 LEU B C 1
ATOM 5384 O O . LEU B 1 158 ? 3.768 0.619 14.273 1 89.88 158 LEU B O 1
ATOM 5388 N N . THR B 1 159 ? 1.956 -0.126 13.227 1 87.19 159 THR B N 1
ATOM 5389 C CA . THR B 1 159 ? 1.016 0.228 14.289 1 87.19 159 THR B CA 1
ATOM 5390 C C . THR B 1 159 ? 0.248 -1.003 14.758 1 87.19 159 THR B C 1
ATOM 5392 O O . THR B 1 159 ? -0.29 -1.757 13.945 1 87.19 159 THR B O 1
ATOM 5395 N N . GLY B 1 160 ? 0.26 -1.244 15.977 1 85.56 160 GLY B N 1
ATOM 5396 C CA . GLY B 1 160 ? -0.441 -2.393 16.531 1 85.56 160 GLY B CA 1
ATOM 5397 C C . GLY B 1 160 ? -0.828 -2.209 17.984 1 85.56 160 GLY B C 1
ATOM 5398 O O . GLY B 1 160 ? -0.606 -1.144 18.562 1 85.56 160 GLY B O 1
ATOM 5399 N N . ILE B 1 161 ? -1.478 -3.229 18.5 1 83.5 161 ILE B N 1
ATOM 5400 C CA . ILE B 1 161 ? -1.93 -3.223 19.891 1 83.5 161 ILE B CA 1
ATOM 5401 C C . ILE B 1 161 ? -0.839 -3.801 20.781 1 83.5 161 ILE B C 1
ATOM 5403 O O . ILE B 1 161 ? -0.176 -4.773 20.422 1 83.5 161 ILE B O 1
ATOM 5407 N N . VAL B 1 162 ? -0.665 -3.105 21.906 1 84.25 162 VAL B N 1
ATOM 5408 C CA . VAL B 1 162 ? 0.333 -3.566 22.859 1 84.25 162 VAL B CA 1
ATOM 5409 C C . VAL B 1 162 ? -0.161 -4.836 23.547 1 84.25 162 VAL B C 1
ATOM 5411 O O . VAL B 1 162 ? -1.328 -4.922 23.938 1 84.25 162 VAL B O 1
ATOM 5414 N N . GLU B 1 163 ? 0.773 -5.824 23.531 1 76 163 GLU B N 1
ATOM 5415 C CA . GLU B 1 163 ? 0.465 -7.062 24.234 1 76 163 GLU B CA 1
ATOM 5416 C C . GLU B 1 163 ? 0.394 -6.836 25.734 1 76 163 GLU B C 1
ATOM 5418 O O . GLU B 1 163 ? 1.406 -6.539 26.375 1 76 163 GLU B O 1
ATOM 5423 N N . ASN B 1 164 ? -0.69 -6.348 26.281 1 66.94 164 ASN B N 1
ATOM 5424 C CA . ASN B 1 164 ? -0.769 -6.191 27.734 1 66.94 164 ASN B CA 1
ATOM 5425 C C . ASN B 1 164 ? -1.913 -7.008 28.328 1 66.94 164 ASN B C 1
ATOM 5427 O O . ASN B 1 164 ? -2.871 -7.34 27.625 1 66.94 164 ASN B O 1
ATOM 5431 N N . ASP B 1 165 ? -1.559 -7.742 29.422 1 51.94 165 ASP B N 1
ATOM 5432 C CA . ASP B 1 165 ? -2.555 -8.461 30.219 1 51.94 165 ASP B CA 1
ATOM 5433 C C . ASP B 1 165 ? -3.734 -7.551 30.562 1 51.94 165 ASP B C 1
ATOM 5435 O O . ASP B 1 165 ? -4.77 -8.023 31.031 1 51.94 165 ASP B O 1
ATOM 5439 N N . GLN B 1 166 ? -3.473 -6.266 30.625 1 49.12 166 GLN B N 1
ATOM 5440 C CA . GLN B 1 166 ? -4.562 -5.434 31.125 1 49.12 166 GLN B CA 1
ATOM 5441 C C . GLN B 1 166 ? -5.461 -4.969 29.984 1 49.12 166 GLN B C 1
ATOM 5443 O O . GLN B 1 166 ? -5.02 -4.863 28.828 1 49.12 166 GLN B O 1
ATOM 5448 N N . ASP B 1 167 ? -6.75 -5.027 30.156 1 46.28 167 ASP B N 1
ATOM 5449 C CA . ASP B 1 167 ? -7.93 -4.844 29.312 1 46.28 167 ASP B CA 1
ATOM 5450 C C . ASP B 1 167 ? -7.805 -3.584 28.469 1 46.28 167 ASP B C 1
ATOM 5452 O O . ASP B 1 167 ? -8.617 -3.355 27.562 1 46.28 167 ASP B O 1
ATOM 5456 N N . GLU B 1 168 ? -7 -2.516 28.953 1 53.47 168 GLU B N 1
ATOM 5457 C CA . GLU B 1 168 ? -7.203 -1.274 28.203 1 53.47 168 GLU B CA 1
ATOM 5458 C C . GLU B 1 168 ? -6.27 -1.19 27 1 53.47 168 GLU B C 1
ATOM 5460 O O . GLU B 1 168 ? -5.051 -1.308 27.156 1 53.47 168 GLU B O 1
ATOM 5465 N N . GLY B 1 169 ? -6.605 -1.482 25.812 1 62.12 169 GLY B N 1
ATOM 5466 C CA . GLY B 1 169 ? -5.977 -1.685 24.516 1 62.12 169 GLY B CA 1
ATOM 5467 C C . GLY B 1 169 ? -5.109 -0.516 24.078 1 62.12 169 GLY B C 1
ATOM 5468 O O . GLY B 1 169 ? -5.617 0.48 23.562 1 62.12 169 GLY B O 1
ATOM 5469 N N . GLU B 1 170 ? -3.791 -0.376 24.609 1 74.94 170 GLU B N 1
ATOM 5470 C CA . GLU B 1 170 ? -2.775 0.573 24.172 1 74.94 170 GLU B CA 1
ATOM 5471 C C . GLU B 1 170 ? -2.293 0.243 22.766 1 74.94 170 GLU B C 1
ATOM 5473 O O . GLU B 1 170 ? -2.197 -0.929 22.391 1 74.94 170 GLU B O 1
ATOM 5478 N N . TYR B 1 171 ? -2.217 1.379 22.016 1 79.81 171 TYR B N 1
ATOM 5479 C CA . TYR B 1 171 ? -1.689 1.215 20.672 1 79.81 171 TYR B CA 1
ATOM 5480 C C . TYR B 1 171 ? -0.354 1.933 20.516 1 79.81 171 TYR B C 1
ATOM 5482 O O . TYR B 1 171 ? -0.113 2.955 21.156 1 79.81 171 TYR B O 1
ATOM 5490 N N . VAL B 1 172 ? 0.428 1.326 19.75 1 87.12 172 VAL B N 1
ATOM 5491 C CA . VAL B 1 172 ? 1.729 1.937 19.5 1 87.12 172 VAL B CA 1
ATOM 5492 C C . VAL B 1 172 ? 1.993 1.991 17.984 1 87.12 172 VAL B C 1
ATOM 5494 O O . VAL B 1 172 ? 1.553 1.114 17.25 1 87.12 172 VAL B O 1
ATOM 5497 N N . SER B 1 173 ? 2.512 3.041 17.594 1 87 173 SER B N 1
ATOM 5498 C CA . SER B 1 173 ? 3.033 3.193 16.234 1 87 173 SER B CA 1
ATOM 5499 C C . SER B 1 173 ? 4.531 3.479 16.25 1 87 173 SER B C 1
ATOM 5501 O O . SER B 1 173 ? 4.98 4.449 16.859 1 87 173 SER B O 1
ATOM 5503 N N . GLY B 1 174 ? 5.227 2.611 15.57 1 90 174 GLY B N 1
ATOM 5504 C CA . GLY B 1 174 ? 6.676 2.734 15.633 1 90 174 GLY B CA 1
ATOM 5505 C C . GLY B 1 174 ? 7.32 2.979 14.281 1 90 174 GLY B C 1
ATOM 5506 O O . GLY B 1 174 ? 6.945 2.352 13.289 1 90 174 GLY B O 1
ATOM 5507 N N . SER B 1 175 ? 8.164 3.877 14.148 1 89.25 175 SER B N 1
ATOM 5508 C CA . SER B 1 175 ? 9.102 4.18 13.078 1 89.25 175 SER B CA 1
ATOM 5509 C C . SER B 1 175 ? 10.445 4.633 13.625 1 89.25 175 SER B C 1
ATOM 5511 O O . SER B 1 175 ? 11.109 3.887 14.359 1 89.25 175 SER B O 1
ATOM 5513 N N . ASP B 1 176 ? 10.898 5.871 13.25 1 83.44 176 ASP B N 1
ATOM 5514 C CA . ASP B 1 176 ? 12.047 6.426 13.961 1 83.44 176 ASP B CA 1
ATOM 5515 C C . ASP B 1 176 ? 11.68 6.789 15.398 1 83.44 176 ASP B C 1
ATOM 5517 O O . ASP B 1 176 ? 12.484 6.617 16.312 1 83.44 176 ASP B O 1
ATOM 5521 N N . SER B 1 177 ? 10.461 7.242 15.43 1 90.5 177 SER B N 1
ATOM 5522 C CA . SER B 1 177 ? 9.906 7.574 16.734 1 90.5 177 SER B CA 1
ATOM 5523 C C . SER B 1 177 ? 8.773 6.621 17.109 1 90.5 177 SER B C 1
ATOM 5525 O O . SER B 1 177 ? 8.328 5.816 16.281 1 90.5 177 SER B O 1
ATOM 5527 N N . LEU B 1 178 ? 8.469 6.617 18.297 1 91.81 178 LEU B N 1
ATOM 5528 C CA . LEU B 1 178 ? 7.363 5.797 18.781 1 91.81 178 LEU B CA 1
ATOM 5529 C C . LEU B 1 178 ? 6.211 6.672 19.266 1 91.81 178 LEU B C 1
ATOM 5531 O O . LEU B 1 178 ? 6.41 7.57 20.094 1 91.81 178 LEU B O 1
ATOM 5535 N N . ALA B 1 179 ? 5.117 6.457 18.688 1 87.62 179 ALA B N 1
ATOM 5536 C CA . ALA B 1 179 ? 3.893 7.094 19.172 1 87.62 179 ALA B CA 1
ATOM 5537 C C . ALA B 1 179 ? 3.104 6.156 20.078 1 87.62 179 ALA B C 1
ATOM 5539 O O . ALA B 1 179 ? 2.762 5.039 19.688 1 87.62 179 ALA B O 1
ATOM 5540 N N . LEU B 1 180 ? 2.93 6.531 21.25 1 84.5 180 LEU B N 1
ATOM 5541 C CA . LEU B 1 180 ? 2.193 5.758 22.25 1 84.5 180 LEU B CA 1
ATOM 5542 C C . LEU B 1 180 ? 0.869 6.43 22.594 1 84.5 180 LEU B C 1
ATOM 5544 O O . LEU B 1 180 ? 0.849 7.59 23.016 1 84.5 180 LEU B O 1
ATOM 5548 N N . HIS B 1 181 ? -0.121 5.75 22.328 1 78.06 181 HIS B N 1
ATOM 5549 C CA . HIS B 1 181 ? -1.445 6.25 22.688 1 78.06 181 HIS B CA 1
ATOM 5550 C C . HIS B 1 181 ? -1.938 5.629 23.984 1 78.06 181 HIS B C 1
ATOM 5552 O O . HIS B 1 181 ? -2.365 4.473 24.016 1 78.06 181 HIS B O 1
ATOM 5558 N N . SER B 1 182 ? -1.845 6.32 25.016 1 74.19 182 SER B N 1
ATOM 5559 C CA . SER B 1 182 ? -2.207 5.84 26.344 1 74.19 182 SER B CA 1
ATOM 5560 C C . SER B 1 182 ? -2.623 6.988 27.266 1 74.19 182 SER B C 1
ATOM 5562 O O . SER B 1 182 ? -2.498 8.156 26.891 1 74.19 182 SER B O 1
ATOM 5564 N N . ASP B 1 183 ? -3.293 6.609 28.281 1 76.12 183 ASP B N 1
ATOM 5565 C CA . ASP B 1 183 ? -3.533 7.57 29.359 1 76.12 183 ASP B CA 1
ATOM 5566 C C . ASP B 1 183 ? -2.236 7.906 30.094 1 76.12 183 ASP B C 1
ATOM 5568 O O . ASP B 1 183 ? -1.603 7.027 30.672 1 76.12 183 ASP B O 1
ATOM 5572 N N . VAL B 1 184 ? -1.88 9.203 29.906 1 81.19 184 VAL B N 1
ATOM 5573 C CA . VAL B 1 184 ? -0.571 9.523 30.453 1 81.19 184 VAL B CA 1
ATOM 5574 C C . VAL B 1 184 ? -0.652 10.836 31.234 1 81.19 184 VAL B C 1
ATOM 5576 O O . VAL B 1 184 ? -1.422 11.734 30.875 1 81.19 184 VAL B O 1
ATOM 5579 N N . LYS B 1 185 ? 0.049 10.844 32.344 1 88.06 185 LYS B N 1
ATOM 5580 C CA . LYS B 1 185 ? 0.372 12.062 33.094 1 88.06 185 LYS B CA 1
ATOM 5581 C C . LYS B 1 185 ? 1.833 12.453 32.875 1 88.06 185 LYS B C 1
ATOM 5583 O O . LYS B 1 185 ? 2.672 11.609 32.562 1 88.06 185 LYS B O 1
ATOM 5588 N N . LEU B 1 186 ? 2.047 13.75 33.031 1 92.31 186 LEU B N 1
ATOM 5589 C CA . LEU B 1 186 ? 3.4 14.25 32.812 1 92.31 186 LEU B CA 1
ATOM 5590 C C . LEU B 1 186 ? 4.402 13.508 33.688 1 92.31 186 LEU B C 1
ATOM 5592 O O . LEU B 1 186 ? 5.508 13.195 33.25 1 92.31 186 LEU B O 1
ATOM 5596 N N . GLU B 1 187 ? 3.959 13.148 34.844 1 91.75 187 GLU B N 1
ATOM 5597 C CA . GLU B 1 187 ? 4.84 12.523 35.844 1 91.75 187 GLU B CA 1
ATOM 5598 C C . GLU B 1 187 ? 5.172 11.094 35.438 1 91.75 187 GLU B C 1
ATOM 5600 O O . GLU B 1 187 ? 6.148 10.516 35.938 1 91.75 187 GLU B O 1
ATOM 5605 N N . ASP B 1 188 ? 4.395 10.562 34.5 1 91.81 188 ASP B N 1
ATOM 5606 C CA . ASP B 1 188 ? 4.582 9.172 34.062 1 91.81 188 ASP B CA 1
ATOM 5607 C C . ASP B 1 188 ? 5.656 9.062 33 1 91.81 188 ASP B C 1
ATOM 5609 O O . ASP B 1 188 ? 6.141 7.969 32.688 1 91.81 188 ASP B O 1
ATOM 5613 N N . LEU B 1 189 ? 6.113 10.172 32.406 1 93.81 189 LEU B N 1
ATOM 5614 C CA . LEU B 1 189 ? 6.926 10.148 31.203 1 93.81 189 LEU B CA 1
ATOM 5615 C C . LEU B 1 189 ? 8.273 9.484 31.453 1 93.81 189 LEU B C 1
ATOM 5617 O O . LEU B 1 189 ? 8.75 8.703 30.625 1 93.81 189 LEU B O 1
ATOM 5621 N N . PRO B 1 190 ? 8.852 9.734 32.688 1 95.19 190 PRO B N 1
ATOM 5622 C CA . PRO B 1 190 ? 10.117 9.039 32.938 1 95.19 190 PRO B CA 1
ATOM 5623 C C . PRO B 1 190 ? 9.953 7.523 33.031 1 95.19 190 PRO B C 1
ATOM 5625 O O . PRO B 1 190 ? 10.789 6.777 32.5 1 95.19 190 PRO B O 1
ATOM 5628 N N . GLU B 1 191 ? 8.93 7.125 33.625 1 94 191 GLU B N 1
ATOM 5629 C CA . GLU B 1 191 ? 8.672 5.691 33.719 1 94 191 GLU B CA 1
ATOM 5630 C C . GLU B 1 191 ? 8.352 5.09 32.344 1 94 191 GLU B C 1
ATOM 5632 O O . GLU B 1 191 ? 8.75 3.961 32.062 1 94 191 GLU B O 1
ATOM 5637 N N . ILE B 1 192 ? 7.613 5.793 31.594 1 92.75 192 ILE B N 1
ATOM 5638 C CA . ILE B 1 192 ? 7.293 5.352 30.25 1 92.75 192 ILE B CA 1
ATOM 5639 C C . ILE B 1 192 ? 8.57 5.234 29.422 1 92.75 192 ILE B C 1
ATOM 5641 O O . ILE B 1 192 ? 8.766 4.254 28.703 1 92.75 192 ILE B O 1
ATOM 5645 N N . ALA B 1 193 ? 9.406 6.254 29.594 1 95.56 193 ALA B N 1
ATOM 5646 C CA . ALA B 1 193 ? 10.68 6.23 28.875 1 95.56 193 ALA B CA 1
ATOM 5647 C C . ALA B 1 193 ? 11.492 4.992 29.234 1 95.56 193 ALA B C 1
ATOM 5649 O O . ALA B 1 193 ? 12.078 4.348 28.359 1 95.56 193 ALA B O 1
ATOM 5650 N N . LEU B 1 194 ? 11.477 4.66 30.5 1 95.19 194 LEU B N 1
ATOM 5651 C CA . LEU B 1 194 ? 12.211 3.49 30.953 1 95.19 194 LEU B CA 1
ATOM 5652 C C . LEU B 1 194 ? 11.609 2.209 30.391 1 95.19 194 LEU B C 1
ATOM 5654 O O . LEU B 1 194 ? 12.344 1.304 29.984 1 95.19 194 LEU B O 1
ATOM 5658 N N . ARG B 1 195 ? 10.367 2.139 30.344 1 93.12 195 ARG B N 1
ATOM 5659 C CA . ARG B 1 195 ? 9.664 0.986 29.781 1 93.12 195 ARG B CA 1
ATOM 5660 C C . ARG B 1 195 ? 9.977 0.823 28.312 1 93.12 195 ARG B C 1
ATOM 5662 O O . ARG B 1 195 ? 10.195 -0.294 27.828 1 93.12 195 ARG B O 1
ATOM 5669 N N . LEU B 1 196 ? 9.977 1.949 27.609 1 94.12 196 LEU B N 1
ATOM 5670 C CA . LEU B 1 196 ? 10.25 1.918 26.172 1 94.12 196 LEU B CA 1
ATOM 5671 C C . LEU B 1 196 ? 11.695 1.506 25.906 1 94.12 196 LEU B C 1
ATOM 5673 O O . LEU B 1 196 ? 11.969 0.771 24.953 1 94.12 196 LEU B O 1
ATOM 5677 N N . LEU B 1 197 ? 12.594 1.968 26.797 1 95.62 197 LEU B N 1
ATOM 5678 C CA . LEU B 1 197 ? 13.992 1.592 26.656 1 95.62 197 LEU B CA 1
ATOM 5679 C C . LEU B 1 197 ? 14.18 0.092 26.859 1 95.62 197 LEU B C 1
ATOM 5681 O O . LEU B 1 197 ? 14.93 -0.552 26.125 1 95.62 197 LEU B O 1
ATOM 5685 N N . THR B 1 198 ? 13.492 -0.464 27.781 1 94.38 198 THR B N 1
ATOM 5686 C CA . THR B 1 198 ? 13.555 -1.895 28.062 1 94.38 198 THR B CA 1
ATOM 5687 C C . THR B 1 198 ? 13.016 -2.699 26.891 1 94.38 198 THR B C 1
ATOM 5689 O O . THR B 1 198 ? 13.602 -3.713 26.5 1 94.38 198 THR B O 1
ATOM 5692 N N . ALA B 1 199 ? 11.961 -2.244 26.359 1 92.5 199 ALA B N 1
ATOM 5693 C CA . ALA B 1 199 ? 11.375 -2.912 25.203 1 92.5 199 ALA B CA 1
ATOM 5694 C C . ALA B 1 199 ? 12.297 -2.83 24 1 92.5 199 ALA B C 1
ATOM 5696 O O . ALA B 1 199 ? 12.414 -3.791 23.234 1 92.5 199 ALA B O 1
ATOM 5697 N N . TYR B 1 200 ? 12.867 -1.722 23.844 1 92.38 200 TYR B N 1
ATOM 5698 C CA . TYR B 1 200 ? 13.797 -1.502 22.75 1 92.38 200 TYR B CA 1
ATOM 5699 C C . TYR B 1 200 ? 14.969 -2.477 22.812 1 92.38 200 TYR B C 1
ATOM 5701 O O . TYR B 1 200 ? 15.43 -2.975 21.781 1 92.38 200 TYR B O 1
ATOM 5709 N N . GLU B 1 201 ? 15.367 -2.756 23.953 1 90.62 201 GLU B N 1
ATOM 5710 C CA . GLU B 1 201 ? 16.562 -3.582 24.141 1 90.62 201 GLU B CA 1
ATOM 5711 C C . GLU B 1 201 ? 16.188 -5.062 24.234 1 90.62 201 GLU B C 1
ATOM 5713 O O . GLU B 1 201 ? 17.078 -5.922 24.297 1 90.62 201 GLU B O 1
ATOM 5718 N N . ASP B 1 202 ? 14.922 -5.32 24.172 1 87.38 202 ASP B N 1
ATOM 5719 C CA . ASP B 1 202 ? 14.453 -6.699 24.281 1 87.38 202 ASP B CA 1
ATOM 5720 C C . ASP B 1 202 ? 14.75 -7.484 23.016 1 87.38 202 ASP B C 1
ATOM 5722 O O . ASP B 1 202 ? 14.281 -7.129 21.922 1 87.38 202 ASP B O 1
ATOM 5726 N N . GLU B 1 203 ? 15.43 -8.57 23.031 1 80.25 203 GLU B N 1
ATOM 5727 C CA . GLU B 1 203 ? 15.836 -9.367 21.875 1 80.25 203 GLU B CA 1
ATOM 5728 C C . GLU B 1 203 ? 14.805 -10.461 21.578 1 80.25 203 GLU B C 1
ATOM 5730 O O . GLU B 1 203 ? 14.844 -11.07 20.5 1 80.25 203 GLU B O 1
ATOM 5735 N N . HIS B 1 204 ? 13.828 -10.633 22.422 1 78.94 204 HIS B N 1
ATOM 5736 C CA . HIS B 1 204 ? 12.828 -11.672 22.219 1 78.94 204 HIS B CA 1
ATOM 5737 C C . HIS B 1 204 ? 11.883 -11.305 21.078 1 78.94 204 HIS B C 1
ATOM 5739 O O . HIS B 1 204 ? 11.109 -12.148 20.609 1 78.94 204 HIS B O 1
ATOM 5745 N N . CYS B 1 205 ? 12.102 -10.102 20.625 1 79 205 CYS B N 1
ATOM 5746 C CA . CYS B 1 205 ? 11.289 -9.664 19.5 1 79 205 CYS B CA 1
ATOM 5747 C C . CYS B 1 205 ? 11.539 -10.523 18.266 1 79 205 CYS B C 1
ATOM 5749 O O . CYS B 1 205 ? 10.641 -10.719 17.453 1 79 205 CYS B O 1
ATOM 5751 N N . LYS B 1 206 ? 12.688 -11.125 18.203 1 77.44 206 LYS B N 1
ATOM 5752 C CA . LYS B 1 206 ? 13.078 -11.953 17.062 1 77.44 206 LYS B CA 1
ATOM 5753 C C . LYS B 1 206 ? 12.273 -13.242 17.016 1 77.44 206 LYS B C 1
ATOM 5755 O O . LYS B 1 206 ? 12.086 -13.828 15.953 1 77.44 206 LYS B O 1
ATOM 5760 N N . GLU B 1 207 ? 11.812 -13.617 18.109 1 77.88 207 GLU B N 1
ATOM 5761 C CA . GLU B 1 207 ? 10.984 -14.82 18.156 1 77.88 207 GLU B CA 1
ATOM 5762 C C . GLU B 1 207 ? 9.602 -14.562 17.578 1 77.88 207 GLU B C 1
ATOM 5764 O O . GLU B 1 207 ? 9.023 -15.438 16.922 1 77.88 207 GLU B O 1
ATOM 5769 N N . LYS B 1 208 ? 9.195 -13.344 17.812 1 78.75 208 LYS B N 1
ATOM 5770 C CA . LYS B 1 208 ? 7.879 -12.961 17.312 1 78.75 208 LYS B CA 1
ATOM 5771 C C . LYS B 1 208 ? 7.926 -12.648 15.82 1 78.75 208 LYS B C 1
ATOM 5773 O O . LYS B 1 208 ? 6.98 -12.961 15.086 1 78.75 208 LYS B O 1
ATOM 5778 N N . TYR B 1 209 ? 9.039 -12.07 15.492 1 81.5 209 TYR B N 1
ATOM 5779 C CA . TYR B 1 209 ? 9.211 -11.656 14.102 1 81.5 209 TYR B CA 1
ATOM 5780 C C . TYR B 1 209 ? 10.492 -12.242 13.516 1 81.5 209 TYR B C 1
ATOM 5782 O O . TYR B 1 209 ? 11.477 -11.523 13.32 1 81.5 209 TYR B O 1
ATOM 5790 N N . PRO B 1 210 ? 10.43 -13.461 13.047 1 75.38 210 PRO B N 1
ATOM 5791 C CA . PRO B 1 210 ? 11.648 -14.148 12.609 1 75.38 210 PRO B CA 1
ATOM 5792 C C . PRO B 1 210 ? 12.289 -13.492 11.383 1 75.38 210 PRO B C 1
ATOM 5794 O O . PRO B 1 210 ? 13.484 -13.68 11.133 1 75.38 210 PRO B O 1
ATOM 5797 N N . TRP B 1 211 ? 11.531 -12.727 10.664 1 77.88 211 TRP B N 1
ATOM 5798 C CA . TRP B 1 211 ? 12.039 -12.125 9.438 1 77.88 211 TRP B CA 1
ATOM 5799 C C . TRP B 1 211 ? 12.898 -10.906 9.734 1 77.88 211 TRP B C 1
ATOM 5801 O O . TRP B 1 211 ? 13.578 -10.383 8.852 1 77.88 211 TRP B O 1
ATOM 5811 N N . MET B 1 212 ? 12.984 -10.492 10.961 1 76.94 212 MET B N 1
ATOM 5812 C CA . MET B 1 212 ? 13.695 -9.281 11.352 1 76.94 212 MET B CA 1
ATOM 5813 C C . MET B 1 212 ? 15.188 -9.406 11.055 1 76.94 212 MET B C 1
ATOM 5815 O O . MET B 1 212 ? 15.883 -8.398 10.898 1 76.94 212 MET B O 1
ATOM 5819 N N . ASP B 1 213 ? 15.641 -10.602 10.906 1 74.31 213 ASP B N 1
ATOM 5820 C CA . ASP B 1 213 ? 17.078 -10.828 10.734 1 74.31 213 ASP B CA 1
ATOM 5821 C C . ASP B 1 213 ? 17.438 -10.898 9.25 1 74.31 213 ASP B C 1
ATOM 5823 O O . ASP B 1 213 ? 18.609 -11.023 8.898 1 74.31 213 ASP B O 1
ATOM 5827 N N . PHE B 1 214 ? 16.484 -10.781 8.414 1 77.56 214 PHE B N 1
ATOM 5828 C CA . PHE B 1 214 ? 16.781 -10.875 6.984 1 77.56 214 PHE B CA 1
ATOM 5829 C C . PHE B 1 214 ? 17.438 -9.602 6.484 1 77.56 214 PHE B C 1
ATOM 5831 O O . PHE B 1 214 ? 18.391 -9.656 5.703 1 77.56 214 PHE B O 1
ATOM 5838 N N . ILE B 1 215 ? 16.922 -8.523 6.844 1 80.25 215 ILE B N 1
ATOM 5839 C CA . ILE B 1 215 ? 17.5 -7.219 6.555 1 80.25 215 ILE B CA 1
ATOM 5840 C C . ILE B 1 215 ? 17.812 -6.488 7.863 1 80.25 215 ILE B C 1
ATOM 5842 O O . ILE B 1 215 ? 16.891 -6.078 8.578 1 80.25 215 ILE B O 1
ATOM 5846 N N . VAL B 1 216 ? 19.078 -6.422 8.141 1 81.81 216 VAL B N 1
ATOM 5847 C CA . VAL B 1 216 ? 19.484 -5.918 9.445 1 81.81 216 VAL B CA 1
ATOM 5848 C C . VAL B 1 216 ? 20.234 -4.598 9.289 1 81.81 216 VAL B C 1
ATOM 5850 O O . VAL B 1 216 ? 21.094 -4.469 8.414 1 81.81 216 VAL B O 1
ATOM 5853 N N . PRO B 1 217 ? 19.906 -3.65 10.086 1 82.88 217 PRO B N 1
ATOM 5854 C CA . PRO B 1 217 ? 20.656 -2.395 10.031 1 82.88 217 PRO B CA 1
ATOM 5855 C C . PRO B 1 217 ? 22.125 -2.57 10.398 1 82.88 217 PRO B C 1
ATOM 5857 O O . PRO B 1 217 ? 22.453 -3.336 11.312 1 82.88 217 PRO B O 1
ATOM 5860 N N . VAL B 1 218 ? 22.969 -1.871 9.688 1 89.38 218 VAL B N 1
ATOM 5861 C CA . VAL B 1 218 ? 24.406 -1.881 9.977 1 89.38 218 VAL B CA 1
ATOM 5862 C C . VAL B 1 218 ? 24.703 -0.896 11.102 1 89.38 218 VAL B C 1
ATOM 5864 O O . VAL B 1 218 ? 24.328 0.278 11.031 1 89.38 218 VAL B O 1
ATOM 5867 N N . ARG B 1 219 ? 25.406 -1.371 12.148 1 79.75 219 ARG B N 1
ATOM 5868 C CA . ARG B 1 219 ? 25.688 -0.51 13.289 1 79.75 219 ARG B CA 1
ATOM 5869 C C . ARG B 1 219 ? 27.188 -0.237 13.406 1 79.75 219 ARG B C 1
ATOM 5871 O O . ARG B 1 219 ? 27.609 0.736 14.039 1 79.75 219 ARG B O 1
ATOM 5878 N N . ASP B 1 220 ? 27.953 -0.996 12.68 1 86.38 220 ASP B N 1
ATOM 5879 C CA . ASP B 1 220 ? 29.406 -0.831 12.703 1 86.38 220 ASP B CA 1
ATOM 5880 C C . ASP B 1 220 ? 29.828 0.427 11.945 1 86.38 220 ASP B C 1
ATOM 5882 O O . ASP B 1 220 ? 29.688 0.491 10.727 1 86.38 220 ASP B O 1
ATOM 5886 N N . SER B 1 221 ? 30.359 1.354 12.711 1 86.56 221 SER B N 1
ATOM 5887 C CA . SER B 1 221 ? 30.719 2.646 12.133 1 86.56 221 SER B CA 1
ATOM 5888 C C . SER B 1 221 ? 31.812 2.496 11.07 1 86.56 221 SER B C 1
ATOM 5890 O O . SER B 1 221 ? 31.812 3.227 10.078 1 86.56 221 SER B O 1
ATOM 5892 N N . THR B 1 222 ? 32.719 1.621 11.32 1 91.88 222 THR B N 1
ATOM 5893 C CA . THR B 1 222 ? 33.781 1.396 10.352 1 91.88 222 THR B CA 1
ATOM 5894 C C . THR B 1 222 ? 33.219 0.877 9.031 1 91.88 222 THR B C 1
ATOM 5896 O O . THR B 1 222 ? 33.594 1.362 7.961 1 91.88 222 THR B O 1
ATOM 5899 N N . LEU B 1 223 ? 32.375 -0.082 9.188 1 93.88 223 LEU B N 1
ATOM 5900 C CA . LEU B 1 223 ? 31.734 -0.634 8 1 93.88 223 LEU B CA 1
ATOM 5901 C C . LEU B 1 223 ? 30.906 0.427 7.293 1 93.88 223 LEU B C 1
ATOM 5903 O O . LEU B 1 223 ? 30.906 0.511 6.062 1 93.88 223 LEU B O 1
ATOM 5907 N N . MET B 1 224 ? 30.266 1.196 7.992 1 92.69 224 MET B N 1
ATOM 5908 C CA . MET B 1 224 ? 29.453 2.262 7.406 1 92.69 224 MET B CA 1
ATOM 5909 C C . MET B 1 224 ? 30.328 3.236 6.621 1 92.69 224 MET B C 1
ATOM 5911 O O . MET B 1 224 ? 29.938 3.691 5.543 1 92.69 224 MET B O 1
ATOM 5915 N N . GLY B 1 225 ? 31.438 3.537 7.238 1 93.5 225 GLY B N 1
ATOM 5916 C CA . GLY B 1 225 ? 32.375 4.398 6.539 1 93.5 225 GLY B CA 1
ATOM 5917 C C . GLY B 1 225 ? 32.844 3.822 5.219 1 93.5 225 GLY B C 1
ATOM 5918 O O . GLY B 1 225 ? 32.969 4.543 4.223 1 93.5 225 GLY B O 1
ATOM 5919 N N . GLN B 1 226 ? 33.125 2.561 5.25 1 95.88 226 GLN B N 1
ATOM 5920 C CA . GLN B 1 226 ? 33.562 1.877 4.031 1 95.88 226 GLN B CA 1
ATOM 5921 C C . GLN B 1 226 ? 32.438 1.896 2.98 1 95.88 226 GLN B C 1
ATOM 5923 O O . GLN B 1 226 ? 32.688 2.166 1.806 1 95.88 226 GLN B O 1
ATOM 5928 N N . LEU B 1 227 ? 31.266 1.629 3.412 1 96.25 227 LEU B N 1
ATOM 5929 C CA . LEU B 1 227 ? 30.125 1.605 2.51 1 96.25 227 LEU B CA 1
ATOM 5930 C C . LEU B 1 227 ? 29.859 2.988 1.922 1 96.25 227 LEU B C 1
ATOM 5932 O O . LEU B 1 227 ? 29.547 3.115 0.737 1 96.25 227 LEU B O 1
ATOM 5936 N N . ASP B 1 228 ? 30.047 3.936 2.725 1 95.94 228 ASP B N 1
ATOM 5937 C CA . ASP B 1 228 ? 29.891 5.305 2.24 1 95.94 228 ASP B CA 1
ATOM 5938 C C . ASP B 1 228 ? 30.938 5.633 1.175 1 95.94 228 ASP B C 1
ATOM 5940 O O . ASP B 1 228 ? 30.656 6.359 0.221 1 95.94 228 ASP B O 1
ATOM 5944 N N . GLY B 1 229 ? 32.125 5.199 1.482 1 95.94 229 GLY B N 1
ATOM 5945 C CA . GLY B 1 229 ? 33.156 5.379 0.472 1 95.94 229 GLY B CA 1
ATOM 5946 C C . GLY B 1 229 ? 32.781 4.77 -0.868 1 95.94 229 GLY B C 1
ATOM 5947 O O . GLY B 1 229 ? 32.969 5.395 -1.913 1 95.94 229 GLY B O 1
ATOM 5948 N N . LEU B 1 230 ? 32.312 3.586 -0.81 1 96.06 230 LEU B N 1
ATOM 5949 C CA . LEU B 1 230 ? 31.891 2.895 -2.023 1 96.06 230 LEU B CA 1
ATOM 5950 C C . LEU B 1 230 ? 30.719 3.613 -2.68 1 96.06 230 LEU B C 1
ATOM 5952 O O . LEU B 1 230 ? 30.625 3.668 -3.908 1 96.06 230 LEU B O 1
ATOM 5956 N N . LEU B 1 231 ? 29.828 4.121 -1.879 1 95.81 231 LEU B N 1
ATOM 5957 C CA . LEU B 1 231 ? 28.688 4.879 -2.363 1 95.81 231 LEU B CA 1
ATOM 5958 C C . LEU B 1 231 ? 29.141 6.105 -3.148 1 95.81 231 LEU B C 1
ATOM 5960 O O . LEU B 1 231 ? 28.641 6.359 -4.25 1 95.81 231 LEU B O 1
ATOM 5964 N N . VAL B 1 232 ? 30.078 6.816 -2.574 1 96.56 232 VAL B N 1
ATOM 5965 C CA . VAL B 1 232 ? 30.594 8.031 -3.199 1 96.56 232 VAL B CA 1
ATOM 5966 C C . VAL B 1 232 ? 31.25 7.68 -4.531 1 96.56 232 VAL B C 1
ATOM 5968 O O . VAL B 1 232 ? 31.062 8.391 -5.523 1 96.56 232 VAL B O 1
ATOM 5971 N N . ASP B 1 233 ? 31.938 6.629 -4.512 1 95.81 233 ASP B N 1
ATOM 5972 C CA . ASP B 1 233 ? 32.594 6.18 -5.738 1 95.81 233 ASP B CA 1
ATOM 5973 C C . ASP B 1 233 ? 31.562 5.836 -6.812 1 95.81 233 ASP B C 1
ATOM 5975 O O . ASP B 1 233 ? 31.734 6.184 -7.984 1 95.81 233 ASP B O 1
ATOM 5979 N N . ALA B 1 234 ? 30.547 5.168 -6.406 1 93.69 234 ALA B N 1
ATOM 5980 C CA . ALA B 1 234 ? 29.5 4.773 -7.344 1 93.69 234 ALA B CA 1
ATOM 5981 C C . ALA B 1 234 ? 28.797 5.996 -7.934 1 93.69 234 ALA B C 1
ATOM 5983 O O . ALA B 1 234 ? 28.5 6.031 -9.133 1 93.69 234 ALA B O 1
ATOM 5984 N N . ILE B 1 235 ? 28.531 6.957 -7.109 1 95 235 ILE B N 1
ATOM 5985 C CA . ILE B 1 235 ? 27.875 8.172 -7.559 1 95 235 ILE B CA 1
ATOM 5986 C C . ILE B 1 235 ? 28.781 8.945 -8.508 1 95 235 ILE B C 1
ATOM 5988 O O . ILE B 1 235 ? 28.344 9.406 -9.562 1 95 235 ILE B O 1
ATOM 5992 N N . ASN B 1 236 ? 30.031 9.008 -8.133 1 96 236 ASN B N 1
ATOM 5993 C CA . ASN B 1 236 ? 30.969 9.797 -8.922 1 96 236 ASN B CA 1
ATOM 5994 C C . ASN B 1 236 ? 31.297 9.125 -10.25 1 96 236 ASN B C 1
ATOM 5996 O O . ASN B 1 236 ? 31.719 9.789 -11.195 1 96 236 ASN B O 1
ATOM 6000 N N . THR B 1 237 ? 31.094 7.867 -10.305 1 93.5 237 THR B N 1
ATOM 6001 C CA . THR B 1 237 ? 31.281 7.156 -11.57 1 93.5 237 THR B CA 1
ATOM 6002 C C . THR B 1 237 ? 29.953 7.027 -12.312 1 93.5 237 THR B C 1
ATOM 6004 O O . THR B 1 237 ? 29.828 6.234 -13.25 1 93.5 237 THR B O 1
ATOM 6007 N N . GLU B 1 238 ? 28.891 7.625 -11.789 1 89.94 238 GLU B N 1
ATOM 6008 C CA . GLU B 1 238 ? 27.562 7.766 -12.398 1 89.94 238 GLU B CA 1
ATOM 6009 C C . GLU B 1 238 ? 26.891 6.406 -12.555 1 89.94 238 GLU B C 1
ATOM 6011 O O . GLU B 1 238 ? 26.312 6.113 -13.609 1 89.94 238 GLU B O 1
ATOM 6016 N N . GLN B 1 239 ? 27.094 5.578 -11.578 1 84.94 239 GLN B N 1
ATOM 6017 C CA . GLN B 1 239 ? 26.375 4.309 -11.555 1 84.94 239 GLN B CA 1
ATOM 6018 C C . GLN B 1 239 ? 24.953 4.488 -11.008 1 84.94 239 GLN B C 1
ATOM 6020 O O . GLN B 1 239 ? 24.594 3.875 -10 1 84.94 239 GLN B O 1
ATOM 6025 N N . PHE B 1 240 ? 24.125 5.172 -11.734 1 80.12 240 PHE B N 1
ATOM 6026 C CA . PHE B 1 240 ? 22.812 5.578 -11.266 1 80.12 240 PHE B CA 1
ATOM 6027 C C . PHE B 1 240 ? 21.812 4.422 -11.367 1 80.12 240 PHE B C 1
ATOM 6029 O O . PHE B 1 240 ? 20.672 4.531 -10.906 1 80.12 240 PHE B O 1
ATOM 6036 N N . ASP B 1 241 ? 22.328 3.309 -11.891 1 72.19 241 ASP B N 1
ATOM 6037 C CA . ASP B 1 241 ? 21.516 2.092 -11.859 1 72.19 241 ASP B CA 1
ATOM 6038 C C . ASP B 1 241 ? 21.531 1.457 -10.469 1 72.19 241 ASP B C 1
ATOM 6040 O O . ASP B 1 241 ? 20.594 0.737 -10.109 1 72.19 241 ASP B O 1
ATOM 6044 N N . ARG B 1 242 ? 22.578 1.811 -9.719 1 79.12 242 ARG B N 1
ATOM 6045 C CA . ARG B 1 242 ? 22.75 1.224 -8.391 1 79.12 242 ARG B CA 1
ATOM 6046 C C . ARG B 1 242 ? 22.359 2.215 -7.297 1 79.12 242 ARG B C 1
ATOM 6048 O O . ARG B 1 242 ? 22.062 1.817 -6.172 1 79.12 242 ARG B O 1
ATOM 6055 N N . VAL B 1 243 ? 22.469 3.471 -7.727 1 86.81 243 VAL B N 1
ATOM 6056 C CA . VAL B 1 243 ? 22.172 4.52 -6.758 1 86.81 243 VAL B CA 1
ATOM 6057 C C . VAL B 1 243 ? 21.094 5.441 -7.309 1 86.81 243 VAL B C 1
ATOM 6059 O O . VAL B 1 243 ? 21.172 5.891 -8.453 1 86.81 243 VAL B O 1
ATOM 6062 N N . ARG B 1 244 ? 20.125 5.703 -6.516 1 84 244 ARG B N 1
ATOM 6063 C CA . ARG B 1 244 ? 19.062 6.59 -6.945 1 84 244 ARG B CA 1
ATOM 6064 C C . ARG B 1 244 ? 18.594 7.492 -5.805 1 84 244 ARG B C 1
ATOM 6066 O O . ARG B 1 244 ? 18.938 7.254 -4.645 1 84 244 ARG B O 1
ATOM 6073 N N . ALA B 1 245 ? 17.906 8.531 -6.211 1 87.12 245 ALA B N 1
ATOM 6074 C CA . ALA B 1 245 ? 17.312 9.43 -5.219 1 87.12 245 ALA B CA 1
ATOM 6075 C C . ALA B 1 245 ? 15.844 9.086 -4.984 1 87.12 245 ALA B C 1
ATOM 6077 O O . ALA B 1 245 ? 15.125 8.742 -5.922 1 87.12 245 ALA B O 1
ATOM 6078 N N . ALA B 1 246 ? 15.438 9.055 -3.77 1 82.62 246 ALA B N 1
ATOM 6079 C CA . ALA B 1 246 ? 14.047 8.805 -3.395 1 82.62 246 ALA B CA 1
ATOM 6080 C C . ALA B 1 246 ? 13.664 9.609 -2.152 1 82.62 246 ALA B C 1
ATOM 6082 O O . ALA B 1 246 ? 14.516 9.93 -1.325 1 82.62 246 ALA B O 1
ATOM 6083 N N . SER B 1 247 ? 12.336 9.898 -2.068 1 82.56 247 SER B N 1
ATOM 6084 C CA . SER B 1 247 ? 11.852 10.578 -0.868 1 82.56 247 SER B CA 1
ATOM 6085 C C . SER B 1 247 ? 11.961 9.672 0.356 1 82.56 247 SER B C 1
ATOM 6087 O O . SER B 1 247 ? 11.617 8.492 0.293 1 82.56 247 SER B O 1
ATOM 6089 N N . PRO B 1 248 ? 12.43 10.18 1.409 1 82.81 248 PRO B N 1
ATOM 6090 C CA . PRO B 1 248 ? 12.57 9.352 2.611 1 82.81 248 PRO B CA 1
ATOM 6091 C C . PRO B 1 248 ? 11.25 9.164 3.354 1 82.81 248 PRO B C 1
ATOM 6093 O O . PRO B 1 248 ? 11.203 8.445 4.359 1 82.81 248 PRO B O 1
ATOM 6096 N N . GLU B 1 249 ? 10.164 9.75 2.92 1 79.12 249 GLU B N 1
ATOM 6097 C CA . GLU B 1 249 ? 8.859 9.594 3.555 1 79.12 249 GLU B CA 1
ATOM 6098 C C . GLU B 1 249 ? 7.746 9.555 2.516 1 79.12 249 GLU B C 1
ATOM 6100 O O . GLU B 1 249 ? 7.945 9.945 1.365 1 79.12 249 GLU B O 1
ATOM 6105 N N . LEU B 1 250 ? 6.691 8.961 2.912 1 77.19 250 LEU B N 1
ATOM 6106 C CA . LEU B 1 250 ? 5.496 9.016 2.074 1 77.19 250 LEU B CA 1
ATOM 6107 C C . LEU B 1 250 ? 4.961 10.438 1.982 1 77.19 250 LEU B C 1
ATOM 6109 O O . LEU B 1 250 ? 4.875 11.141 2.992 1 77.19 250 LEU B O 1
ATOM 6113 N N . LEU B 1 251 ? 4.75 10.836 0.811 1 73.38 251 LEU B N 1
ATOM 6114 C CA . LEU B 1 251 ? 4.336 12.219 0.595 1 73.38 251 LEU B CA 1
ATOM 6115 C C . LEU B 1 251 ? 2.816 12.328 0.519 1 73.38 251 LEU B C 1
ATOM 6117 O O . LEU B 1 251 ? 2.143 11.383 0.1 1 73.38 251 LEU B O 1
ATOM 6121 N N . GLY B 1 252 ? 2.314 13.344 1.056 1 65.56 252 GLY B N 1
ATOM 6122 C CA . GLY B 1 252 ? 0.893 13.617 0.917 1 65.56 252 GLY B CA 1
ATOM 6123 C C . GLY B 1 252 ? 0.508 14.086 -0.473 1 65.56 252 GLY B C 1
ATOM 6124 O O . GLY B 1 252 ? 1.363 14.203 -1.353 1 65.56 252 GLY B O 1
ATOM 6125 N N . ASN B 1 253 ? -0.728 14.25 -0.697 1 60.97 253 ASN B N 1
ATOM 6126 C CA . ASN B 1 253 ? -1.251 14.664 -1.996 1 60.97 253 ASN B CA 1
ATOM 6127 C C . ASN B 1 253 ? -1.058 16.156 -2.23 1 60.97 253 ASN B C 1
ATOM 6129 O O . ASN B 1 253 ? -1.189 16.641 -3.359 1 60.97 253 ASN B O 1
ATOM 6133 N N . ASN B 1 254 ? -0.669 16.891 -1.143 1 61.38 254 ASN B N 1
ATOM 6134 C CA . ASN B 1 254 ? -0.572 18.344 -1.25 1 61.38 254 ASN B CA 1
ATOM 6135 C C . ASN B 1 254 ? 0.879 18.812 -1.376 1 61.38 254 ASN B C 1
ATOM 6137 O O . ASN B 1 254 ? 1.304 19.734 -0.687 1 61.38 254 ASN B O 1
ATOM 6141 N N . ILE B 1 255 ? 1.644 18.094 -2.193 1 67.38 255 ILE B N 1
ATOM 6142 C CA . ILE B 1 255 ? 3.051 18.422 -2.375 1 67.38 255 ILE B CA 1
ATOM 6143 C C . ILE B 1 255 ? 3.266 19 -3.77 1 67.38 255 ILE B C 1
ATOM 6145 O O . ILE B 1 255 ? 2.631 18.578 -4.734 1 67.38 255 ILE B O 1
ATOM 6149 N N . SER B 1 256 ? 4.039 20.062 -3.84 1 66.12 256 SER B N 1
ATOM 6150 C CA . SER B 1 256 ? 4.383 20.656 -5.121 1 66.12 256 SER B CA 1
ATOM 6151 C C . SER B 1 256 ? 5.59 19.969 -5.754 1 66.12 256 SER B C 1
ATOM 6153 O O . SER B 1 256 ? 5.684 19.875 -6.98 1 66.12 256 SER B O 1
ATOM 6155 N N . GLY B 1 257 ? 6.488 19.625 -4.938 1 76.25 257 GLY B N 1
ATOM 6156 C CA . GLY B 1 257 ? 7.648 18.922 -5.461 1 76.25 257 GLY B CA 1
ATOM 6157 C C . GLY B 1 257 ? 8.906 19.156 -4.641 1 76.25 257 GLY B C 1
ATOM 6158 O O . GLY B 1 257 ? 8.828 19.469 -3.451 1 76.25 257 GLY B O 1
ATOM 6159 N N . PHE B 1 258 ? 10.031 18.891 -5.375 1 82 258 PHE B N 1
ATOM 6160 C CA . PHE B 1 258 ? 11.32 18.922 -4.695 1 82 258 PHE B CA 1
ATOM 6161 C C . PHE B 1 258 ? 12.188 20.062 -5.219 1 82 258 PHE B C 1
ATOM 6163 O O . PHE B 1 258 ? 12.141 20.391 -6.41 1 82 258 PHE B O 1
ATOM 6170 N N . GLY B 1 259 ? 12.844 20.734 -4.328 1 86 259 GLY B N 1
ATOM 6171 C CA . GLY B 1 259 ? 13.883 21.688 -4.668 1 86 259 GLY B CA 1
ATOM 6172 C C . GLY B 1 259 ? 15.273 21.234 -4.285 1 86 259 GLY B C 1
ATOM 6173 O O . GLY B 1 259 ? 15.453 20.594 -3.25 1 86 259 GLY B O 1
ATOM 6174 N N . TYR B 1 260 ? 16.172 21.547 -5.188 1 88.06 260 TYR B N 1
ATOM 6175 C CA . TYR B 1 260 ? 17.531 21.094 -4.941 1 88.06 260 TYR B CA 1
ATOM 6176 C C . TYR B 1 260 ? 18.375 22.219 -4.359 1 88.06 260 TYR B C 1
ATOM 6178 O O . TYR B 1 260 ? 19.453 21.969 -3.807 1 88.06 260 TYR B O 1
ATOM 6186 N N . VAL B 1 261 ? 17.922 23.438 -4.562 1 82.31 261 VAL B N 1
ATOM 6187 C CA . VAL B 1 261 ? 18.672 24.578 -4.051 1 82.31 261 VAL B CA 1
ATOM 6188 C C . VAL B 1 261 ? 17.812 25.375 -3.078 1 82.31 261 VAL B C 1
ATOM 6190 O O . VAL B 1 261 ? 16.578 25.391 -3.205 1 82.31 261 VAL B O 1
ATOM 6193 N N . LYS B 1 262 ? 18.531 25.75 -1.996 1 70.69 262 LYS B N 1
ATOM 6194 C CA . LYS B 1 262 ? 17.812 26.547 -1.006 1 70.69 262 LYS B CA 1
ATOM 6195 C C . LYS B 1 262 ? 17.281 27.828 -1.62 1 70.69 262 LYS B C 1
ATOM 6197 O O . LYS B 1 262 ? 18 28.531 -2.344 1 70.69 262 LYS B O 1
ATOM 6202 N N . HIS B 1 263 ? 16.016 27.891 -1.728 1 61.16 263 HIS B N 1
ATOM 6203 C CA . HIS B 1 263 ? 15.438 29.125 -2.262 1 61.16 263 HIS B CA 1
ATOM 6204 C C . HIS B 1 263 ? 15.453 30.234 -1.219 1 61.16 263 HIS B C 1
ATOM 6206 O O . HIS B 1 263 ? 15.023 30.031 -0.083 1 61.16 263 HIS B O 1
ATOM 6212 N N . SER B 1 264 ? 16.422 31.172 -1.338 1 52.47 264 SER B N 1
ATOM 6213 C CA . SER B 1 264 ? 16.422 32.375 -0.513 1 52.47 264 SER B CA 1
ATOM 6214 C C . SER B 1 264 ? 15.141 33.188 -0.719 1 52.47 264 SER B C 1
ATOM 6216 O O . SER B 1 264 ? 14.578 33.188 -1.815 1 52.47 264 SER B O 1
ATOM 6218 N N . ALA B 1 265 ? 14.367 33.469 0.398 1 47.91 265 ALA B N 1
ATOM 6219 C CA . ALA B 1 265 ? 13.203 34.344 0.391 1 47.91 265 ALA B CA 1
ATOM 6220 C C . ALA B 1 265 ? 13.336 35.406 -0.67 1 47.91 265 ALA B C 1
ATOM 6222 O O . ALA B 1 265 ? 12.336 35.938 -1.161 1 47.91 265 ALA B O 1
ATOM 6223 N N . ARG B 1 266 ? 14.609 35.844 -0.909 1 45.97 266 ARG B N 1
ATOM 6224 C CA . ARG B 1 266 ? 14.852 37 -1.75 1 45.97 266 ARG B CA 1
ATOM 6225 C C . ARG B 1 266 ? 14.797 36.656 -3.229 1 45.97 266 ARG B C 1
ATOM 6227 O O . ARG B 1 266 ? 14.898 37.5 -4.094 1 45.97 266 ARG B O 1
ATOM 6234 N N . SER B 1 267 ? 14.805 35.344 -3.445 1 48.75 267 SER B N 1
ATOM 6235 C CA . SER B 1 267 ? 14.844 34.969 -4.863 1 48.75 267 SER B CA 1
ATOM 6236 C C . SER B 1 267 ? 13.469 35.125 -5.504 1 48.75 267 SER B C 1
ATOM 6238 O O . SER B 1 267 ? 12.461 34.688 -4.941 1 48.75 267 SER B O 1
ATOM 6240 N N . ARG B 1 268 ? 13.352 36.156 -6.207 1 48.09 268 ARG B N 1
ATOM 6241 C CA . ARG B 1 268 ? 12.125 36.531 -6.91 1 48.09 268 ARG B CA 1
ATOM 6242 C C . ARG B 1 268 ? 11.516 35.344 -7.617 1 48.09 268 ARG B C 1
ATOM 6244 O O . ARG B 1 268 ? 10.32 35.344 -7.934 1 48.09 268 ARG B O 1
ATOM 6251 N N . ASN B 1 269 ? 12.492 34.344 -7.945 1 47.47 269 ASN B N 1
ATOM 6252 C CA . ASN B 1 269 ? 11.992 33.188 -8.688 1 47.47 269 ASN B CA 1
ATOM 6253 C C . ASN B 1 269 ? 11.781 31.969 -7.77 1 47.47 269 ASN B C 1
ATOM 6255 O O . ASN B 1 269 ? 12.578 31.734 -6.859 1 47.47 269 ASN B O 1
ATOM 6259 N N . GLY B 1 270 ? 10.672 31.719 -7.414 1 52.72 270 GLY B N 1
ATOM 6260 C CA . GLY B 1 270 ? 10.344 30.547 -6.609 1 52.72 270 GLY B CA 1
ATOM 6261 C C . GLY B 1 270 ? 11.312 29.406 -6.797 1 52.72 270 GLY B C 1
ATOM 6262 O O . GLY B 1 270 ? 12.164 29.438 -7.691 1 52.72 270 GLY B O 1
ATOM 6263 N N . PRO B 1 271 ? 11.508 28.625 -5.797 1 56.66 271 PRO B N 1
ATOM 6264 C CA . PRO B 1 271 ? 12.383 27.469 -5.945 1 56.66 271 PRO B CA 1
ATOM 6265 C C . PRO B 1 271 ? 12.062 26.641 -7.18 1 56.66 271 PRO B C 1
ATOM 6267 O O . PRO B 1 271 ? 10.906 26.594 -7.621 1 56.66 271 PRO B O 1
ATOM 6270 N N . THR B 1 272 ? 13.109 26.266 -7.961 1 59.31 272 THR B N 1
ATOM 6271 C CA . THR B 1 272 ? 12.906 25.25 -9 1 59.31 272 THR B CA 1
ATOM 6272 C C . THR B 1 272 ? 12.453 23.938 -8.398 1 59.31 272 THR B C 1
ATOM 6274 O O . THR B 1 272 ? 13.195 23.312 -7.633 1 59.31 272 THR B O 1
ATOM 6277 N N . ILE B 1 273 ? 11.188 23.719 -8.555 1 67.31 273 ILE B N 1
ATOM 6278 C CA . ILE B 1 273 ? 10.586 22.531 -7.957 1 67.31 273 ILE B CA 1
ATOM 6279 C C . ILE B 1 273 ? 10.359 21.469 -9.031 1 67.31 273 ILE B C 1
ATOM 6281 O O . ILE B 1 273 ? 9.922 21.781 -10.133 1 67.31 273 ILE B O 1
ATOM 6285 N N . THR B 1 274 ? 11 20.359 -8.836 1 72.88 274 THR B N 1
ATOM 6286 C CA . THR B 1 274 ? 10.734 19.188 -9.672 1 72.88 274 THR B CA 1
ATOM 6287 C C . THR B 1 274 ? 9.844 18.188 -8.945 1 72.88 274 THR B C 1
ATOM 6289 O O . THR B 1 274 ? 9.969 18 -7.734 1 72.88 274 THR B O 1
ATOM 6292 N N . PHE B 1 275 ? 9.055 17.641 -9.711 1 69.5 275 PHE B N 1
ATOM 6293 C CA . PHE B 1 275 ? 8.125 16.703 -9.094 1 69.5 275 PHE B CA 1
ATOM 6294 C C . PHE B 1 275 ? 8.82 15.383 -8.797 1 69.5 275 PHE B C 1
ATOM 6296 O O . PHE B 1 275 ? 8.492 14.703 -7.82 1 69.5 275 PHE B O 1
ATOM 6303 N N . ASP B 1 276 ? 9.734 15.062 -9.688 1 75.62 276 ASP B N 1
ATOM 6304 C CA . ASP B 1 276 ? 10.445 13.805 -9.453 1 75.62 276 ASP B CA 1
ATOM 6305 C C . ASP B 1 276 ? 11.828 14.062 -8.852 1 75.62 276 ASP B C 1
ATOM 6307 O O . ASP B 1 276 ? 12.445 15.094 -9.117 1 75.62 276 ASP B O 1
ATOM 6311 N N . LEU B 1 277 ? 12.195 13.234 -8.047 1 81.19 277 LEU B N 1
ATOM 6312 C CA . LEU B 1 277 ? 13.539 13.281 -7.477 1 81.19 277 LEU B CA 1
ATOM 6313 C C . LEU B 1 277 ? 14.531 12.539 -8.367 1 81.19 277 LEU B C 1
ATOM 6315 O O . LEU B 1 277 ? 14.383 11.336 -8.609 1 81.19 277 LEU B O 1
ATOM 6319 N N . ASP B 1 278 ? 15.43 13.281 -8.922 1 83.88 278 ASP B N 1
ATOM 6320 C CA . ASP B 1 278 ? 16.469 12.703 -9.781 1 83.88 278 ASP B CA 1
ATOM 6321 C C . ASP B 1 278 ? 17.859 13.023 -9.242 1 83.88 278 ASP B C 1
ATOM 6323 O O . ASP B 1 278 ? 18.219 14.195 -9.086 1 83.88 278 ASP B O 1
ATOM 6327 N N . LEU B 1 279 ? 18.547 11.969 -9.055 1 89.12 279 LEU B N 1
ATOM 6328 C CA . LEU B 1 279 ? 19.859 12.141 -8.43 1 89.12 279 LEU B CA 1
ATOM 6329 C C . LEU B 1 279 ? 20.781 12.953 -9.328 1 89.12 279 LEU B C 1
ATOM 6331 O O . LEU B 1 279 ? 21.469 13.859 -8.859 1 89.12 279 LEU B O 1
ATOM 6335 N N . ARG B 1 280 ? 20.828 12.617 -10.57 1 89.44 280 ARG B N 1
ATOM 6336 C CA . ARG B 1 280 ? 21.719 13.336 -11.484 1 89.44 280 ARG B CA 1
ATOM 6337 C C . ARG B 1 280 ? 21.375 14.812 -11.539 1 89.44 280 ARG B C 1
ATOM 6339 O O . ARG B 1 280 ? 22.266 15.672 -11.5 1 89.44 280 ARG B O 1
ATOM 6346 N N . GLN B 1 281 ? 20.109 15.094 -11.617 1 87.5 281 GLN B N 1
ATOM 6347 C CA . GLN B 1 281 ? 19.656 16.484 -11.641 1 87.5 281 GLN B CA 1
ATOM 6348 C C . GLN B 1 281 ? 20.016 17.203 -10.344 1 87.5 281 GLN B C 1
ATOM 6350 O O . GLN B 1 281 ? 20.375 18.375 -10.359 1 87.5 281 GLN B O 1
ATOM 6355 N N . ALA B 1 282 ? 19.859 16.516 -9.32 1 90.44 282 ALA B N 1
ATOM 6356 C CA . ALA B 1 282 ? 20.203 17.094 -8.023 1 90.44 282 ALA B CA 1
ATOM 6357 C C . ALA B 1 282 ? 21.688 17.438 -7.949 1 90.44 282 ALA B C 1
ATOM 6359 O O . ALA B 1 282 ? 22.062 18.516 -7.484 1 90.44 282 ALA B O 1
ATOM 6360 N N . LEU B 1 283 ? 22.5 16.516 -8.422 1 93.75 283 LEU B N 1
ATOM 6361 C CA . LEU B 1 283 ? 23.938 16.719 -8.375 1 93.75 283 LEU B CA 1
ATOM 6362 C C . LEU B 1 283 ? 24.359 17.859 -9.297 1 93.75 283 LEU B C 1
ATOM 6364 O O . LEU B 1 283 ? 25.266 18.625 -8.961 1 93.75 283 LEU B O 1
ATOM 6368 N N . LEU B 1 284 ? 23.719 17.938 -10.406 1 92.06 284 LEU B N 1
ATOM 6369 C CA . LEU B 1 284 ? 24 19.016 -11.336 1 92.06 284 LEU B CA 1
ATOM 6370 C C . LEU B 1 284 ? 23.625 20.375 -10.727 1 92.06 284 LEU B C 1
ATOM 6372 O O . LEU B 1 284 ? 24.391 21.328 -10.812 1 92.06 284 LEU B O 1
ATOM 6376 N N . ALA B 1 285 ? 22.453 20.422 -10.18 1 88.94 285 ALA B N 1
ATOM 6377 C CA . ALA B 1 285 ? 21.953 21.656 -9.578 1 88.94 285 ALA B CA 1
ATOM 6378 C C . ALA B 1 285 ? 22.859 22.125 -8.445 1 88.94 285 ALA B C 1
ATOM 6380 O O . ALA B 1 285 ? 23.031 23.328 -8.227 1 88.94 285 ALA B O 1
ATOM 6381 N N . LYS B 1 286 ? 23.469 21.203 -7.793 1 91.5 286 LYS B N 1
ATOM 6382 C CA . LYS B 1 286 ? 24.297 21.516 -6.633 1 91.5 286 LYS B CA 1
ATOM 6383 C C . LYS B 1 286 ? 25.766 21.609 -7.02 1 91.5 286 LYS B C 1
ATOM 6385 O O . LYS B 1 286 ? 26.625 21.812 -6.16 1 91.5 286 LYS B O 1
ATOM 6390 N N . ARG B 1 287 ? 26.109 21.406 -8.242 1 91.69 287 ARG B N 1
ATOM 6391 C CA . ARG B 1 287 ? 27.469 21.453 -8.766 1 91.69 287 ARG B CA 1
ATOM 6392 C C . ARG B 1 287 ? 28.359 20.422 -8.078 1 91.69 287 ARG B C 1
ATOM 6394 O O . ARG B 1 287 ? 29.469 20.75 -7.648 1 91.69 287 ARG B O 1
ATOM 6401 N N . LEU B 1 288 ? 27.734 19.25 -7.934 1 93.31 288 LEU B N 1
ATOM 6402 C CA . LEU B 1 288 ? 28.453 18.188 -7.25 1 93.31 288 LEU B CA 1
ATOM 6403 C C . LEU B 1 288 ? 28.688 17 -8.18 1 93.31 288 LEU B C 1
ATOM 6405 O O . LEU B 1 288 ? 29.266 15.984 -7.77 1 93.31 288 LEU B O 1
ATOM 6409 N N . LEU B 1 289 ? 28.266 17.125 -9.383 1 92.56 289 LEU B N 1
ATOM 6410 C CA . LEU B 1 289 ? 28.406 16 -10.289 1 92.56 289 LEU B CA 1
ATOM 6411 C C . LEU B 1 289 ? 29.875 15.586 -10.422 1 92.56 289 LEU B C 1
ATOM 6413 O O . LEU B 1 289 ? 30.734 16.422 -10.688 1 92.56 289 LEU B O 1
ATOM 6417 N N . ARG B 1 290 ? 30.234 14.359 -10.219 1 90.56 290 ARG B N 1
ATOM 6418 C CA . ARG B 1 290 ? 31.562 13.758 -10.297 1 90.56 290 ARG B CA 1
ATOM 6419 C C . ARG B 1 290 ? 32.469 14.312 -9.211 1 90.56 290 ARG B C 1
ATOM 6421 O O . ARG B 1 290 ? 33.719 14.242 -9.328 1 90.56 290 ARG B O 1
ATOM 6428 N N . GLY B 1 291 ? 31.938 14.898 -8.242 1 93.25 291 GLY B N 1
ATOM 6429 C CA . GLY B 1 291 ? 32.719 15.453 -7.156 1 93.25 291 GLY B CA 1
ATOM 6430 C C . GLY B 1 291 ? 32.031 15.367 -5.812 1 93.25 291 GLY B C 1
ATOM 6431 O O . GLY B 1 291 ? 32.156 16.25 -4.969 1 93.25 291 GLY B O 1
ATOM 6432 N N . VAL B 1 292 ? 31.25 14.383 -5.762 1 94.38 292 VAL B N 1
ATOM 6433 C CA . VAL B 1 292 ? 30.484 14.219 -4.531 1 94.38 292 VAL B CA 1
ATOM 6434 C C . VAL B 1 292 ? 31.391 13.688 -3.424 1 94.38 292 VAL B C 1
ATOM 6436 O O . VAL B 1 292 ? 32.281 12.859 -3.678 1 94.38 292 VAL B O 1
ATOM 6439 N N . THR B 1 293 ? 31.297 14.266 -2.262 1 95.38 293 THR B N 1
ATOM 6440 C CA . THR B 1 293 ? 32 13.773 -1.077 1 95.38 293 THR B CA 1
ATOM 6441 C C . THR B 1 293 ? 31 13.312 -0.018 1 95.38 293 THR B C 1
ATOM 6443 O O . THR B 1 293 ? 29.812 13.633 -0.097 1 95.38 293 THR B O 1
ATOM 6446 N N . ARG B 1 294 ? 31.547 12.57 0.882 1 92.81 294 ARG B N 1
ATOM 6447 C CA . ARG B 1 294 ? 30.719 12.125 1.987 1 92.81 294 ARG B CA 1
ATOM 6448 C C . ARG B 1 294 ? 30.141 13.312 2.75 1 92.81 294 ARG B C 1
ATOM 6450 O O . ARG B 1 294 ? 28.969 13.297 3.145 1 92.81 294 ARG B O 1
ATOM 6457 N N . GLN B 1 295 ? 30.906 14.281 2.92 1 91.62 295 GLN B N 1
ATOM 6458 C CA . GLN B 1 295 ? 30.5 15.484 3.631 1 91.62 295 GLN B CA 1
ATOM 6459 C C . GLN B 1 295 ? 29.391 16.219 2.877 1 91.62 295 GLN B C 1
ATOM 6461 O O . GLN B 1 295 ? 28.438 16.703 3.484 1 91.62 295 GLN B O 1
ATOM 6466 N N . ALA B 1 296 ? 29.531 16.234 1.615 1 93.06 296 ALA B N 1
ATOM 6467 C CA . ALA B 1 296 ? 28.531 16.906 0.794 1 93.06 296 ALA B CA 1
ATOM 6468 C C . ALA B 1 296 ? 27.188 16.188 0.879 1 93.06 296 ALA B C 1
ATOM 6470 O O . ALA B 1 296 ? 26.125 16.828 0.885 1 93.06 296 ALA B O 1
ATOM 6471 N N . LEU B 1 297 ? 27.25 14.875 0.912 1 92.44 297 LEU B N 1
ATOM 6472 C CA . LEU B 1 297 ? 26.031 14.086 1.003 1 92.44 297 LEU B CA 1
ATOM 6473 C C . LEU B 1 297 ? 25.281 14.398 2.295 1 92.44 297 LEU B C 1
ATOM 6475 O O . LEU B 1 297 ? 24.047 14.414 2.314 1 92.44 297 LEU B O 1
ATOM 6479 N N . ALA B 1 298 ? 26.047 14.641 3.301 1 87.94 298 ALA B N 1
ATOM 6480 C CA . ALA B 1 298 ? 25.453 14.891 4.613 1 87.94 298 ALA B CA 1
ATOM 6481 C C . ALA B 1 298 ? 25 16.328 4.746 1 87.94 298 ALA B C 1
ATOM 6483 O O . ALA B 1 298 ? 24.016 16.625 5.441 1 87.94 298 ALA B O 1
ATOM 6484 N N . SER B 1 299 ? 25.641 17.25 4.07 1 88.19 299 SER B N 1
ATOM 6485 C CA . SER B 1 299 ? 25.391 18.672 4.285 1 88.19 299 SER B CA 1
ATOM 6486 C C . SER B 1 299 ? 24.375 19.219 3.293 1 88.19 299 SER B C 1
ATOM 6488 O O . SER B 1 299 ? 23.547 20.062 3.645 1 88.19 299 SER B O 1
ATOM 6490 N N . GLU B 1 300 ? 24.406 18.688 2.121 1 91 300 GLU B N 1
ATOM 6491 C CA . GLU B 1 300 ? 23.484 19.188 1.108 1 91 300 GLU B CA 1
ATOM 6492 C C . GLU B 1 300 ? 22.062 18.703 1.384 1 91 300 GLU B C 1
ATOM 6494 O O . GLU B 1 300 ? 21.859 17.609 1.896 1 91 300 GLU B O 1
ATOM 6499 N N . ARG B 1 301 ? 21.141 19.609 1.059 1 89.81 301 ARG B N 1
ATOM 6500 C CA . ARG B 1 301 ? 19.75 19.312 1.414 1 89.81 301 ARG B CA 1
ATOM 6501 C C . ARG B 1 301 ? 18.859 19.25 0.171 1 89.81 301 ARG B C 1
ATOM 6503 O O . ARG B 1 301 ? 19.156 19.891 -0.843 1 89.81 301 ARG B O 1
ATOM 6510 N N . ILE B 1 302 ? 17.922 18.375 0.262 1 89.75 302 ILE B N 1
ATOM 6511 C CA . ILE B 1 302 ? 16.797 18.359 -0.664 1 89.75 302 ILE B CA 1
ATOM 6512 C C . ILE B 1 302 ? 15.555 18.938 0.016 1 89.75 302 ILE B C 1
ATOM 6514 O O . ILE B 1 302 ? 15.234 18.578 1.154 1 89.75 302 ILE B O 1
ATOM 6518 N N . TYR B 1 303 ? 14.922 19.75 -0.663 1 85.5 303 TYR B N 1
ATOM 6519 C CA . TYR B 1 303 ? 13.797 20.469 -0.072 1 85.5 303 TYR B CA 1
ATOM 6520 C C . TYR B 1 303 ? 12.469 19.984 -0.65 1 85.5 303 TYR B C 1
ATOM 6522 O O . TYR B 1 303 ? 12.375 19.719 -1.85 1 85.5 303 TYR B O 1
ATOM 6530 N N . LEU B 1 304 ? 11.586 19.766 0.302 1 81.88 304 LEU B N 1
ATOM 6531 C CA . LEU B 1 304 ? 10.227 19.438 -0.087 1 81.88 304 LEU B CA 1
ATOM 6532 C C . LEU B 1 304 ? 9.297 20.641 0.077 1 81.88 304 LEU B C 1
ATOM 6534 O O . LEU B 1 304 ? 9.289 21.281 1.131 1 81.88 304 LEU B O 1
ATOM 6538 N N . TYR B 1 305 ? 8.617 20.859 -0.938 1 73.44 305 TYR B N 1
ATOM 6539 C CA . TYR B 1 305 ? 7.711 22 -0.902 1 73.44 305 TYR B CA 1
ATOM 6540 C C . TYR B 1 305 ? 6.262 21.562 -1.014 1 73.44 305 TYR B C 1
ATOM 6542 O O . TYR B 1 305 ? 5.945 20.625 -1.755 1 73.44 305 TYR B O 1
ATOM 6550 N N . GLY B 1 306 ? 5.477 22.125 -0.088 1 69.5 306 GLY B N 1
ATOM 6551 C CA . GLY B 1 306 ? 4.051 21.844 -0.116 1 69.5 306 GLY B CA 1
ATOM 6552 C C . GLY B 1 306 ? 3.318 22.609 -1.205 1 69.5 306 GLY B C 1
ATOM 6553 O O . GLY B 1 306 ? 3.945 23.297 -2.021 1 69.5 306 GLY B O 1
ATOM 6554 N N . ALA B 1 307 ? 1.98 22.438 -1.147 1 60.12 307 ALA B N 1
ATOM 6555 C CA . ALA B 1 307 ? 1.12 23.016 -2.174 1 60.12 307 ALA B CA 1
ATOM 6556 C C . ALA B 1 307 ? 1.255 24.531 -2.207 1 60.12 307 ALA B C 1
ATOM 6558 O O . ALA B 1 307 ? 1.123 25.156 -3.264 1 60.12 307 ALA B O 1
ATOM 6559 N N . ASP B 1 308 ? 1.644 25.125 -1.051 1 56.25 308 ASP B N 1
ATOM 6560 C CA . ASP B 1 308 ? 1.767 26.578 -0.956 1 56.25 308 ASP B CA 1
ATOM 6561 C C . ASP B 1 308 ? 3.227 27.016 -1.056 1 56.25 308 ASP B C 1
ATOM 6563 O O . ASP B 1 308 ? 3.586 28.109 -0.61 1 56.25 308 ASP B O 1
ATOM 6567 N N . GLU B 1 309 ? 4.07 26.094 -1.645 1 60.5 309 GLU B N 1
ATOM 6568 C CA . GLU B 1 309 ? 5.504 26.312 -1.8 1 60.5 309 GLU B CA 1
ATOM 6569 C C . GLU B 1 309 ? 6.164 26.594 -0.454 1 60.5 309 GLU B C 1
ATOM 6571 O O . GLU B 1 309 ? 7.18 27.297 -0.388 1 60.5 309 GLU B O 1
ATOM 6576 N N . GLN B 1 310 ? 5.406 26.297 0.536 1 65 310 GLN B N 1
ATOM 6577 C CA . GLN B 1 310 ? 6.074 26.297 1.832 1 65 310 GLN B CA 1
ATOM 6578 C C . GLN B 1 310 ? 6.984 25.094 1.993 1 65 310 GLN B C 1
ATOM 6580 O O . GLN B 1 310 ? 6.668 24 1.506 1 65 310 GLN B O 1
ATOM 6585 N N . ARG B 1 311 ? 8.094 25.438 2.439 1 72.94 311 ARG B N 1
ATOM 6586 C CA . ARG B 1 311 ? 8.984 24.312 2.697 1 72.94 311 ARG B CA 1
ATOM 6587 C C . ARG B 1 311 ? 8.398 23.391 3.75 1 72.94 311 ARG B C 1
ATOM 6589 O O . ARG B 1 311 ? 8.094 23.812 4.863 1 72.94 311 ARG B O 1
ATOM 6596 N N . LEU B 1 312 ? 8.125 22.281 3.379 1 70.81 312 LEU B N 1
ATOM 6597 C CA . LEU B 1 312 ? 7.559 21.281 4.285 1 70.81 312 LEU B CA 1
ATOM 6598 C C . LEU B 1 312 ? 8.656 20.516 5.016 1 70.81 312 LEU B C 1
ATOM 6600 O O . LEU B 1 312 ? 8.5 20.172 6.188 1 70.81 312 LEU B O 1
ATOM 6604 N N . ALA B 1 313 ? 9.688 20.25 4.277 1 75.62 313 ALA B N 1
ATOM 6605 C CA . ALA B 1 313 ? 10.766 19.469 4.859 1 75.62 313 ALA B CA 1
ATOM 6606 C C . ALA B 1 313 ? 12.094 19.75 4.16 1 75.62 313 ALA B C 1
ATOM 6608 O O . ALA B 1 313 ? 12.109 20.281 3.049 1 75.62 313 ALA B O 1
ATOM 6609 N N . ALA B 1 314 ? 13.125 19.594 4.785 1 82.81 314 ALA B N 1
ATOM 6610 C CA . ALA B 1 314 ? 14.492 19.594 4.277 1 82.81 314 ALA B CA 1
ATOM 6611 C C . ALA B 1 314 ? 15.258 18.359 4.738 1 82.81 314 ALA B C 1
ATOM 6613 O O . ALA B 1 314 ? 15.414 18.141 5.938 1 82.81 314 ALA B O 1
ATOM 6614 N N . TRP B 1 315 ? 15.641 17.562 3.715 1 85.44 315 TRP B N 1
ATOM 6615 C CA . TRP B 1 315 ? 16.359 16.344 4.051 1 85.44 315 TRP B CA 1
ATOM 6616 C C . TRP B 1 315 ? 17.797 16.391 3.549 1 85.44 315 TRP B C 1
ATOM 6618 O O . TRP B 1 315 ? 18.062 16.922 2.467 1 85.44 315 TRP B O 1
ATOM 6628 N N . PRO B 1 316 ? 18.703 15.883 4.359 1 88.75 316 PRO B N 1
ATOM 6629 C CA . PRO B 1 316 ? 20.031 15.695 3.771 1 88.75 316 PRO B CA 1
ATOM 6630 C C . PRO B 1 316 ? 20 14.836 2.508 1 88.75 316 PRO B C 1
ATOM 6632 O O . PRO B 1 316 ? 19.219 13.875 2.432 1 88.75 316 PRO B O 1
ATOM 6635 N N . LEU B 1 317 ? 20.797 15.195 1.578 1 92.56 317 LEU B N 1
ATOM 6636 C CA . LEU B 1 317 ? 20.891 14.414 0.351 1 92.56 317 LEU B CA 1
ATOM 6637 C C . LEU B 1 317 ? 21.125 12.945 0.662 1 92.56 317 LEU B C 1
ATOM 6639 O O . LEU B 1 317 ? 20.562 12.07 0.001 1 92.56 317 LEU B O 1
ATOM 6643 N N . TYR B 1 318 ? 21.891 12.695 1.658 1 92.25 318 TYR B N 1
ATOM 6644 C CA . TYR B 1 318 ? 22.219 11.336 2.076 1 92.25 318 TYR B CA 1
ATOM 6645 C C . TYR B 1 318 ? 20.953 10.562 2.445 1 92.25 318 TYR B C 1
ATOM 6647 O O . TYR B 1 318 ? 20.828 9.383 2.123 1 92.25 318 TYR B O 1
ATOM 6655 N N . ALA B 1 319 ? 20.031 11.188 3.041 1 89 319 ALA B N 1
ATOM 6656 C CA . ALA B 1 319 ? 18.797 10.555 3.488 1 89 319 ALA B CA 1
ATOM 6657 C C . ALA B 1 319 ? 17.875 10.242 2.307 1 89 319 ALA B C 1
ATOM 6659 O O . ALA B 1 319 ? 16.953 9.438 2.426 1 89 319 ALA B O 1
ATOM 6660 N N . CYS B 1 320 ? 18.156 10.867 1.179 1 90.44 320 CYS B N 1
ATOM 6661 C CA . CYS B 1 320 ? 17.312 10.695 -0.001 1 90.44 320 CYS B CA 1
ATOM 6662 C C . CYS B 1 320 ? 17.953 9.719 -0.983 1 90.44 320 CYS B C 1
ATOM 6664 O O . CYS B 1 320 ? 17.531 9.633 -2.139 1 90.44 320 CYS B O 1
ATOM 6666 N N . LEU B 1 321 ? 18.938 9.008 -0.539 1 90.81 321 LEU B N 1
ATOM 6667 C CA . LEU B 1 321 ? 19.609 8.078 -1.44 1 90.81 321 LEU B CA 1
ATOM 6668 C C . LEU B 1 321 ? 19.172 6.645 -1.161 1 90.81 321 LEU B C 1
ATOM 6670 O O . LEU B 1 321 ? 18.969 6.27 -0.005 1 90.81 321 LEU B O 1
ATOM 6674 N N . GLU B 1 322 ? 19.016 5.926 -2.195 1 86.31 322 GLU B N 1
ATOM 6675 C CA . GLU B 1 322 ? 18.875 4.473 -2.164 1 86.31 322 GLU B CA 1
ATOM 6676 C C . GLU B 1 322 ? 19.953 3.793 -2.994 1 86.31 322 GLU B C 1
ATOM 6678 O O . GLU B 1 322 ? 20.25 4.223 -4.113 1 86.31 322 GLU B O 1
ATOM 6683 N N . ALA B 1 323 ? 20.578 2.789 -2.457 1 88.5 323 ALA B N 1
ATOM 6684 C CA . ALA B 1 323 ? 21.688 2.152 -3.176 1 88.5 323 ALA B CA 1
ATOM 6685 C C . ALA B 1 323 ? 21.797 0.677 -2.803 1 88.5 323 ALA B C 1
ATOM 6687 O O . ALA B 1 323 ? 21.422 0.277 -1.7 1 88.5 323 ALA B O 1
ATOM 6688 N N . GLU B 1 324 ? 22.266 -0.072 -3.684 1 86.75 324 GLU B N 1
ATOM 6689 C CA . GLU B 1 324 ? 22.688 -1.458 -3.504 1 86.75 324 GLU B CA 1
ATOM 6690 C C . GLU B 1 324 ? 24.188 -1.618 -3.744 1 86.75 324 GLU B C 1
ATOM 6692 O O . GLU B 1 324 ? 24.688 -1.35 -4.844 1 86.75 324 GLU B O 1
ATOM 6697 N N . ILE B 1 325 ? 24.891 -2.004 -2.682 1 89.94 325 ILE B N 1
ATOM 6698 C CA . ILE B 1 325 ? 26.344 -2.127 -2.781 1 89.94 325 ILE B CA 1
ATOM 6699 C C . ILE B 1 325 ? 26.781 -3.52 -2.324 1 89.94 325 ILE B C 1
ATOM 6701 O O . ILE B 1 325 ? 26.281 -4.023 -1.31 1 89.94 325 ILE B O 1
ATOM 6705 N N . GLU B 1 326 ? 27.562 -4.082 -3.074 1 87.81 326 GLU B N 1
ATOM 6706 C CA . GLU B 1 326 ? 28.172 -5.348 -2.684 1 87.81 326 GLU B CA 1
ATOM 6707 C C . GLU B 1 326 ? 29.547 -5.125 -2.08 1 87.81 326 GLU B C 1
ATOM 6709 O O . GLU B 1 326 ? 30.375 -4.391 -2.643 1 87.81 326 GLU B O 1
ATOM 6714 N N . HIS B 1 327 ? 29.75 -5.656 -0.895 1 91.81 327 HIS B N 1
ATOM 6715 C CA . HIS B 1 327 ? 31.031 -5.543 -0.206 1 91.81 327 HIS B CA 1
ATOM 6716 C C . HIS B 1 327 ? 31.344 -6.816 0.569 1 91.81 327 HIS B C 1
ATOM 6718 O O . HIS B 1 327 ? 30.562 -7.242 1.423 1 91.81 327 HIS B O 1
ATOM 6724 N N . GLU B 1 328 ? 32.438 -7.418 0.286 1 88.12 328 GLU B N 1
ATOM 6725 C CA . GLU B 1 328 ? 32.906 -8.633 0.946 1 88.12 328 GLU B CA 1
ATOM 6726 C C . GLU B 1 328 ? 31.875 -9.75 0.851 1 88.12 328 GLU B C 1
ATOM 6728 O O . GLU B 1 328 ? 31.516 -10.352 1.861 1 88.12 328 GLU B O 1
ATOM 6733 N N . ARG B 1 329 ? 31.234 -9.914 -0.207 1 82.12 329 ARG B N 1
ATOM 6734 C CA . ARG B 1 329 ? 30.297 -10.984 -0.555 1 82.12 329 ARG B CA 1
ATOM 6735 C C . ARG B 1 329 ? 28.984 -10.82 0.191 1 82.12 329 ARG B C 1
ATOM 6737 O O . ARG B 1 329 ? 28.266 -11.805 0.41 1 82.12 329 ARG B O 1
ATOM 6744 N N . LYS B 1 330 ? 28.844 -9.633 0.677 1 88.94 330 LYS B N 1
ATOM 6745 C CA . LYS B 1 330 ? 27.562 -9.289 1.291 1 88.94 330 LYS B CA 1
ATOM 6746 C C . LYS B 1 330 ? 26.875 -8.148 0.546 1 88.94 330 LYS B C 1
ATOM 6748 O O . LYS B 1 330 ? 27.547 -7.387 -0.17 1 88.94 330 LYS B O 1
ATOM 6753 N N . ILE B 1 331 ? 25.672 -8.172 0.639 1 89.75 331 ILE B N 1
ATOM 6754 C CA . ILE B 1 331 ? 24.906 -7.125 -0.033 1 89.75 331 ILE B CA 1
ATOM 6755 C C . ILE B 1 331 ? 24.406 -6.113 0.995 1 89.75 331 ILE B C 1
ATOM 6757 O O . ILE B 1 331 ? 23.844 -6.492 2.027 1 89.75 331 ILE B O 1
ATOM 6761 N N . TYR B 1 332 ? 24.656 -4.898 0.687 1 91.56 332 TYR B N 1
ATOM 6762 C CA . TYR B 1 332 ? 24.234 -3.807 1.559 1 91.56 332 TYR B CA 1
ATOM 6763 C C . TYR B 1 332 ? 23.297 -2.859 0.828 1 91.56 332 TYR B C 1
ATOM 6765 O O . TYR B 1 332 ? 23.453 -2.602 -0.366 1 91.56 332 TYR B O 1
ATOM 6773 N N . LEU B 1 333 ? 22.359 -2.42 1.583 1 89.06 333 LEU B N 1
ATOM 6774 C CA . LEU B 1 333 ? 21.375 -1.492 1.044 1 89.06 333 LEU B CA 1
ATOM 6775 C C . LEU B 1 333 ? 21.391 -0.174 1.812 1 89.06 333 LEU B C 1
ATOM 6777 O O . LEU B 1 333 ? 21.516 -0.167 3.037 1 89.06 333 LEU B O 1
ATOM 6781 N N . LEU B 1 334 ? 21.344 0.854 1.036 1 90.75 334 LEU B N 1
ATOM 6782 C CA . LEU B 1 334 ? 21.141 2.164 1.649 1 90.75 334 LEU B CA 1
ATOM 6783 C C . LEU B 1 334 ? 19.703 2.637 1.471 1 90.75 334 LEU B C 1
ATOM 6785 O O . LEU B 1 334 ? 19.172 2.604 0.36 1 90.75 334 LEU B O 1
ATOM 6789 N N . SER B 1 335 ? 19.062 2.957 2.559 1 86.69 335 SER B N 1
ATOM 6790 C CA . SER B 1 335 ? 17.703 3.486 2.523 1 86.69 335 SER B CA 1
ATOM 6791 C C . SER B 1 335 ? 17.484 4.52 3.623 1 86.69 335 SER B C 1
ATOM 6793 O O . SER B 1 335 ? 17.766 4.254 4.797 1 86.69 335 SER B O 1
ATOM 6795 N N . GLU B 1 336 ? 17.109 5.703 3.232 1 85.69 336 GLU B N 1
ATOM 6796 C CA . GLU B 1 336 ? 16.781 6.785 4.156 1 85.69 336 GLU B CA 1
ATOM 6797 C C . GLU B 1 336 ? 17.938 7.09 5.09 1 85.69 336 GLU B C 1
ATOM 6799 O O . GLU B 1 336 ? 17.734 7.32 6.285 1 85.69 336 GLU B O 1
ATOM 6804 N N . GLY B 1 337 ? 19.094 6.902 4.574 1 86.19 337 GLY B N 1
ATOM 6805 C CA . GLY B 1 337 ? 20.281 7.305 5.324 1 86.19 337 GLY B CA 1
ATOM 6806 C C . GLY B 1 337 ? 20.844 6.195 6.188 1 86.19 337 GLY B C 1
ATOM 6807 O O . GLY B 1 337 ? 21.828 6.395 6.898 1 86.19 337 GLY B O 1
ATOM 6808 N N . ASP B 1 338 ? 20.234 5.008 6.066 1 86.5 338 ASP B N 1
ATOM 6809 C CA . ASP B 1 338 ? 20.734 3.889 6.863 1 86.5 338 ASP B CA 1
ATOM 6810 C C . ASP B 1 338 ? 21.156 2.721 5.969 1 86.5 338 ASP B C 1
ATOM 6812 O O . ASP B 1 338 ? 20.484 2.428 4.977 1 86.5 338 ASP B O 1
ATOM 6816 N N . TRP B 1 339 ? 22.234 2.137 6.418 1 91.06 339 TRP B N 1
ATOM 6817 C CA . TRP B 1 339 ? 22.703 0.939 5.719 1 91.06 339 TRP B CA 1
ATOM 6818 C C . TRP B 1 339 ? 22.078 -0.316 6.332 1 91.06 339 TRP B C 1
ATOM 6820 O O . TRP B 1 339 ? 21.969 -0.422 7.555 1 91.06 339 TRP B O 1
ATOM 6830 N N . TYR B 1 340 ? 21.688 -1.151 5.465 1 88.81 340 TYR B N 1
ATOM 6831 C CA . TYR B 1 340 ? 21.172 -2.459 5.863 1 88.81 340 TYR B CA 1
ATOM 6832 C C . TYR B 1 340 ? 21.984 -3.58 5.215 1 88.81 340 TYR B C 1
ATOM 6834 O O . TYR B 1 340 ? 22.469 -3.432 4.09 1 88.81 340 TYR B O 1
ATOM 6842 N N . GLN B 1 341 ? 22.141 -4.551 6.004 1 90.94 341 GLN B N 1
ATOM 6843 C CA . GLN B 1 341 ? 22.766 -5.754 5.473 1 90.9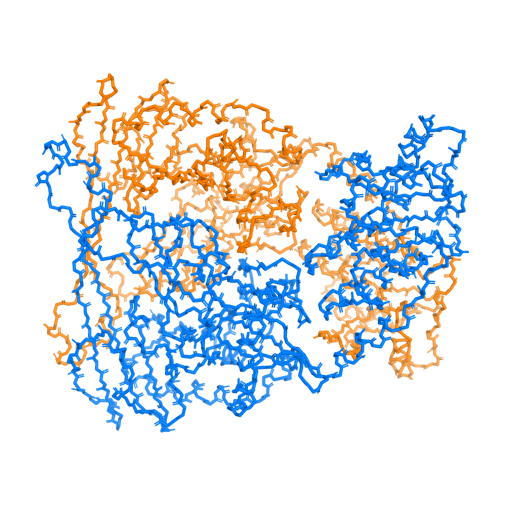4 341 GLN B CA 1
ATOM 6844 C C . GLN B 1 341 ? 21.75 -6.867 5.266 1 90.94 341 GLN B C 1
ATOM 6846 O O . GLN B 1 341 ? 20.891 -7.105 6.125 1 90.94 341 GLN B O 1
ATOM 6851 N N . ILE B 1 342 ? 21.766 -7.469 4.113 1 87.38 342 ILE B N 1
ATOM 6852 C CA . ILE B 1 342 ? 20.906 -8.609 3.846 1 87.38 342 ILE B CA 1
ATOM 6853 C C . ILE B 1 342 ? 21.531 -9.883 4.418 1 87.38 342 ILE B C 1
ATOM 6855 O O . ILE B 1 342 ? 22.75 -10.039 4.391 1 87.38 342 ILE B O 1
ATOM 6859 N N . ASP B 1 343 ? 20.656 -10.703 4.902 1 84.31 343 ASP B N 1
ATOM 6860 C CA . ASP B 1 343 ? 21.094 -11.969 5.492 1 84.31 343 ASP B CA 1
ATOM 6861 C C . ASP B 1 343 ? 22.031 -12.719 4.543 1 84.31 343 ASP B C 1
ATOM 6863 O O . ASP B 1 343 ? 21.734 -12.844 3.352 1 84.31 343 ASP B O 1
ATOM 6867 N N . ARG B 1 344 ? 23.062 -13.195 5.145 1 81.69 344 ARG B N 1
ATOM 6868 C CA . ARG B 1 344 ? 24.094 -13.836 4.34 1 81.69 344 ARG B CA 1
ATOM 6869 C C . ARG B 1 344 ? 23.594 -15.148 3.746 1 81.69 344 ARG B C 1
ATOM 6871 O O . ARG B 1 344 ? 23.859 -15.445 2.58 1 81.69 344 ARG B O 1
ATOM 6878 N N . ASP B 1 345 ? 22.953 -15.867 4.582 1 82.31 345 ASP B N 1
ATOM 6879 C CA . ASP B 1 345 ? 22.453 -17.156 4.109 1 82.31 345 ASP B CA 1
ATOM 6880 C C . ASP B 1 345 ? 21.453 -16.984 2.975 1 82.31 345 ASP B C 1
ATOM 6882 O O . ASP B 1 345 ? 21.469 -17.75 2.002 1 82.31 345 ASP B O 1
ATOM 6886 N N . TYR B 1 346 ? 20.719 -16.062 3.1 1 81.75 346 TYR B N 1
ATOM 6887 C CA . TYR B 1 346 ? 19.734 -15.789 2.051 1 81.75 346 TYR B CA 1
ATOM 6888 C C . TYR B 1 346 ? 20.422 -15.328 0.772 1 81.75 346 TYR B C 1
ATOM 6890 O O . TYR B 1 346 ? 20.078 -15.781 -0.323 1 81.75 346 TYR B O 1
ATOM 6898 N N . THR B 1 347 ? 21.344 -14.484 0.953 1 86.19 347 THR B N 1
ATOM 6899 C CA . THR B 1 347 ? 22.094 -13.992 -0.192 1 86.19 347 THR B CA 1
ATOM 6900 C C . THR B 1 347 ? 22.781 -15.148 -0.925 1 86.19 347 THR B C 1
ATOM 6902 O O . THR B 1 347 ? 22.766 -15.195 -2.156 1 86.19 347 THR B O 1
ATOM 6905 N N . GLU B 1 348 ? 23.266 -15.977 -0.174 1 88.19 348 GLU B N 1
ATOM 6906 C CA . GLU B 1 348 ? 23.953 -17.109 -0.768 1 88.19 348 GLU B CA 1
ATOM 6907 C C . GLU B 1 348 ? 22.984 -18.031 -1.494 1 88.19 348 GLU B C 1
ATOM 6909 O O . GLU B 1 348 ? 23.297 -18.562 -2.562 1 88.19 348 GLU B O 1
ATOM 6914 N N . GLN B 1 349 ? 21.891 -18.172 -0.934 1 86.44 349 GLN B N 1
ATOM 6915 C CA . GLN B 1 349 ? 20.875 -19.016 -1.556 1 86.44 349 GLN B CA 1
ATOM 6916 C C . GLN B 1 349 ? 20.406 -18.438 -2.891 1 86.44 349 GLN B C 1
ATOM 6918 O O . GLN B 1 349 ? 20.266 -19.172 -3.871 1 86.44 349 GLN B O 1
ATOM 6923 N N . VAL B 1 350 ? 20.156 -17.188 -2.85 1 88.06 350 VAL B N 1
ATOM 6924 C CA . VAL B 1 350 ? 19.703 -16.5 -4.062 1 88.06 350 VAL B CA 1
ATOM 6925 C C . VAL B 1 350 ? 20.797 -16.594 -5.133 1 88.06 350 VAL B C 1
ATOM 6927 O O . VAL B 1 350 ? 20.5 -16.891 -6.293 1 88.06 350 VAL B O 1
ATOM 6930 N N . ASN B 1 351 ? 22.031 -16.391 -4.734 1 90.31 351 ASN B N 1
ATOM 6931 C CA . ASN B 1 351 ? 23.141 -16.438 -5.684 1 90.31 351 ASN B CA 1
ATOM 6932 C C . ASN B 1 351 ? 23.359 -17.859 -6.215 1 90.31 351 ASN B C 1
ATOM 6934 O O . ASN B 1 351 ? 23.625 -18.047 -7.406 1 90.31 351 ASN B O 1
ATOM 6938 N N . ARG B 1 352 ? 23.234 -18.766 -5.379 1 91.38 352 ARG B N 1
ATOM 6939 C CA . ARG B 1 352 ? 23.391 -20.156 -5.801 1 91.38 352 ARG B CA 1
ATOM 6940 C C . ARG B 1 352 ? 22.312 -20.547 -6.793 1 91.38 352 ARG B C 1
ATOM 6942 O O . ARG B 1 352 ? 22.578 -21.281 -7.75 1 91.38 352 ARG B O 1
ATOM 6949 N N . PHE B 1 353 ? 21.156 -20.109 -6.551 1 91.44 353 PHE B N 1
ATOM 6950 C CA . PHE B 1 353 ? 20.062 -20.406 -7.461 1 91.44 353 PHE B CA 1
ATOM 6951 C C . PHE B 1 353 ? 20.328 -19.812 -8.836 1 91.44 353 PHE B C 1
ATOM 6953 O O . PHE B 1 353 ? 20.094 -20.469 -9.859 1 91.44 353 PHE B O 1
ATOM 6960 N N . PHE B 1 354 ? 20.75 -18.609 -8.859 1 93.25 354 PHE B N 1
ATOM 6961 C CA . PHE B 1 354 ? 21.016 -17.938 -10.117 1 93.25 354 PHE B CA 1
ATOM 6962 C C . PHE B 1 354 ? 22.156 -18.609 -10.859 1 93.25 354 PHE B C 1
ATOM 6964 O O . PHE B 1 354 ? 22.125 -18.75 -12.086 1 93.25 354 PHE B O 1
ATOM 6971 N N . GLU B 1 355 ? 23.125 -19 -10.102 1 92.12 355 GLU B N 1
ATOM 6972 C CA . GLU B 1 355 ? 24.281 -19.672 -10.703 1 92.12 355 GLU B CA 1
ATOM 6973 C C . GLU B 1 355 ? 23.875 -21.016 -11.297 1 92.12 355 GLU B C 1
ATOM 6975 O O . GLU B 1 355 ? 24.484 -21.484 -12.266 1 92.12 355 GLU B O 1
ATOM 6980 N N . ALA B 1 356 ? 22.859 -21.547 -10.719 1 92.44 356 ALA B N 1
ATOM 6981 C CA . ALA B 1 356 ? 22.406 -22.859 -11.164 1 92.44 356 ALA B CA 1
ATOM 6982 C C . ALA B 1 356 ? 21.422 -22.734 -12.32 1 92.44 356 ALA B C 1
ATOM 6984 O O . ALA B 1 356 ? 20.969 -23.734 -12.875 1 92.44 356 ALA B O 1
ATOM 6985 N N . ALA B 1 357 ? 21.094 -21.516 -12.648 1 93 357 ALA B N 1
ATOM 6986 C CA . ALA B 1 357 ? 20.141 -21.312 -13.742 1 93 357 ALA B CA 1
ATOM 6987 C C . ALA B 1 357 ? 20.656 -21.938 -15.039 1 93 357 ALA B C 1
ATOM 6989 O O . ALA B 1 357 ? 21.859 -21.859 -15.328 1 93 357 ALA B O 1
ATOM 6990 N N . VAL B 1 358 ? 19.812 -22.516 -15.844 1 93 358 VAL B N 1
ATOM 6991 C CA . VAL B 1 358 ? 20.172 -23.219 -17.078 1 93 358 VAL B CA 1
ATOM 6992 C C . VAL B 1 358 ? 20.422 -22.203 -18.188 1 93 358 VAL B C 1
ATOM 6994 O O . VAL B 1 358 ? 19.547 -21.406 -18.531 1 93 358 VAL B O 1
ATOM 6997 N N . PRO B 1 359 ? 21.578 -22.203 -18.703 1 93.12 359 PRO B N 1
ATOM 6998 C CA . PRO B 1 359 ? 21.828 -21.312 -19.828 1 93.12 359 PRO B CA 1
ATOM 6999 C C . PRO B 1 359 ? 21.125 -21.766 -21.109 1 93.12 359 PRO B C 1
ATOM 7001 O O . PRO B 1 359 ? 20.938 -22.969 -21.328 1 93.12 359 PRO B O 1
ATOM 7004 N N . CYS B 1 360 ? 20.719 -20.766 -21.797 1 91.69 360 CYS B N 1
ATOM 7005 C CA . CYS B 1 360 ? 20.078 -21.094 -23.062 1 91.69 360 CYS B CA 1
ATOM 7006 C C . CYS B 1 360 ? 21.125 -21.344 -24.141 1 91.69 360 CYS B C 1
ATOM 7008 O O . CYS B 1 360 ? 22.172 -20.688 -24.172 1 91.69 360 CYS B O 1
ATOM 7010 N N . ASN B 1 361 ? 20.859 -22.25 -25.109 1 88.81 361 ASN B N 1
ATOM 7011 C CA . ASN B 1 361 ? 21.797 -22.594 -26.172 1 88.81 361 ASN B CA 1
ATOM 7012 C C . ASN B 1 361 ? 21.5 -21.812 -27.453 1 88.81 361 ASN B C 1
ATOM 7014 O O . ASN B 1 361 ? 22.188 -21.984 -28.453 1 88.81 361 ASN B O 1
ATOM 7018 N N . LEU B 1 362 ? 20.547 -21 -27.391 1 89.31 362 LEU B N 1
ATOM 7019 C CA . LEU B 1 362 ? 20.25 -20.172 -28.562 1 89.31 362 LEU B CA 1
ATOM 7020 C C . LEU B 1 362 ? 21.328 -19.125 -28.797 1 89.31 362 LEU B C 1
ATOM 7022 O O . LEU B 1 362 ? 21.891 -18.578 -27.844 1 89.31 362 LEU B O 1
ATOM 7026 N N . VAL B 1 363 ? 21.656 -18.875 -30.016 1 87.56 363 VAL B N 1
ATOM 7027 C CA . VAL B 1 363 ? 22.672 -17.891 -30.375 1 87.56 363 VAL B CA 1
ATOM 7028 C C . VAL B 1 363 ? 22.016 -16.578 -30.797 1 87.56 363 VAL B C 1
ATOM 7030 O O . VAL B 1 363 ? 21.219 -16.547 -31.734 1 87.56 363 VAL B O 1
ATOM 7033 N N . PHE B 1 364 ? 22.328 -15.555 -30.062 1 91.56 364 PHE B N 1
ATOM 7034 C CA . PHE B 1 364 ? 21.812 -14.227 -30.391 1 91.56 364 PHE B CA 1
ATOM 7035 C C . PHE B 1 364 ? 22.922 -13.344 -30.953 1 91.56 364 PHE B C 1
ATOM 7037 O O . PHE B 1 364 ? 24 -13.242 -30.359 1 91.56 364 PHE B O 1
ATOM 7044 N N . PRO B 1 365 ? 22.719 -12.797 -32.125 1 91.31 365 PRO B N 1
ATOM 7045 C CA . PRO B 1 365 ? 23.703 -11.836 -32.625 1 91.31 365 PRO B CA 1
ATOM 7046 C C . PRO B 1 365 ? 23.891 -10.641 -31.703 1 91.31 365 PRO B C 1
ATOM 7048 O O . PRO B 1 365 ? 23 -10.297 -30.938 1 91.31 365 PRO B O 1
ATOM 7051 N N . PRO B 1 366 ? 25.078 -10.055 -31.828 1 92.81 366 PRO B N 1
ATOM 7052 C CA . PRO B 1 366 ? 25.312 -8.859 -31.016 1 92.81 366 PRO B CA 1
ATOM 7053 C C . PRO B 1 366 ? 24.344 -7.727 -31.344 1 92.81 366 PRO B C 1
ATOM 7055 O O . PRO B 1 366 ? 23.969 -7.547 -32.5 1 92.81 366 PRO B O 1
ATOM 7058 N N . TYR B 1 367 ? 23.969 -6.969 -30.266 1 93.56 367 TYR B N 1
ATOM 7059 C CA . TYR B 1 367 ? 22.969 -5.945 -30.484 1 93.56 367 TYR B CA 1
ATOM 7060 C C . TYR B 1 367 ? 23.609 -4.625 -30.891 1 93.56 367 TYR B C 1
ATOM 7062 O O . TYR B 1 367 ? 22.922 -3.73 -31.406 1 93.56 367 TYR B O 1
ATOM 7070 N N . GLY B 1 368 ? 24.953 -4.5 -30.719 1 91 368 GLY B N 1
ATOM 7071 C CA . GLY B 1 368 ? 25.609 -3.268 -31.109 1 91 368 GLY B CA 1
ATOM 7072 C C . GLY B 1 368 ? 25.031 -2.035 -30.453 1 91 368 GLY B C 1
ATOM 7073 O O . GLY B 1 368 ? 24.953 -1.96 -29.234 1 91 368 GLY B O 1
ATOM 7074 N N . THR B 1 369 ? 24.516 -1.118 -31.234 1 89.12 369 THR B N 1
ATOM 7075 C CA . THR B 1 369 ? 23.969 0.129 -30.719 1 89.12 369 THR B CA 1
ATOM 7076 C C . THR B 1 369 ? 22.438 0.113 -30.797 1 89.12 369 THR B C 1
ATOM 7078 O O . THR B 1 369 ? 21.797 1.104 -30.469 1 89.12 369 THR B O 1
ATOM 7081 N N . ASP B 1 370 ? 21.953 -1.048 -31.188 1 88.94 370 ASP B N 1
ATOM 7082 C CA . ASP B 1 370 ? 20.516 -1.134 -31.391 1 88.94 370 ASP B CA 1
ATOM 7083 C C . ASP B 1 370 ? 19.766 -1.033 -30.062 1 88.94 370 ASP B C 1
ATOM 7085 O O . ASP B 1 370 ? 20.203 -1.588 -29.047 1 88.94 370 ASP B O 1
ATOM 7089 N N . HIS B 1 371 ? 18.672 -0.306 -30.141 1 89.94 371 HIS B N 1
ATOM 7090 C CA . HIS B 1 371 ? 17.703 -0.416 -29.047 1 89.94 371 HIS B CA 1
ATOM 7091 C C . HIS B 1 371 ? 16.922 -1.726 -29.125 1 89.94 371 HIS B C 1
ATOM 7093 O O . HIS B 1 371 ? 17 -2.43 -30.141 1 89.94 371 HIS B O 1
ATOM 7099 N N . GLU B 1 372 ? 16.281 -2.029 -28.109 1 91.44 372 GLU B N 1
ATOM 7100 C CA . GLU B 1 372 ? 15.617 -3.318 -27.984 1 91.44 372 GLU B CA 1
ATOM 7101 C C . GLU B 1 372 ? 14.719 -3.59 -29.188 1 91.44 372 GLU B C 1
ATOM 7103 O O . GLU B 1 372 ? 14.852 -4.625 -29.844 1 91.44 372 GLU B O 1
ATOM 7108 N N . GLY B 1 373 ? 13.844 -2.668 -29.578 1 90.69 373 GLY B N 1
ATOM 7109 C CA . GLY B 1 373 ? 12.914 -2.844 -30.688 1 90.69 373 GLY B CA 1
ATOM 7110 C C . GLY B 1 373 ? 13.617 -3.029 -32.031 1 90.69 373 GLY B C 1
ATOM 7111 O O . GLY B 1 373 ? 13.258 -3.918 -32.812 1 90.69 373 GLY B O 1
ATOM 7112 N N . ALA B 1 374 ? 14.57 -2.193 -32.312 1 90.31 374 ALA B N 1
ATOM 7113 C CA . ALA B 1 374 ? 15.328 -2.271 -33.562 1 90.31 374 ALA B CA 1
ATOM 7114 C C . ALA B 1 374 ? 16.109 -3.58 -33.625 1 90.31 374 ALA B C 1
ATOM 7116 O O . ALA B 1 374 ? 16.219 -4.184 -34.719 1 90.31 374 ALA B O 1
ATOM 7117 N N . TYR B 1 375 ? 16.688 -3.988 -32.562 1 93.19 375 TYR B N 1
ATOM 7118 C CA . TYR B 1 375 ? 17.438 -5.234 -32.5 1 93.19 375 TYR B CA 1
ATOM 7119 C C . TYR B 1 375 ? 16.547 -6.43 -32.812 1 93.19 375 TYR B C 1
ATOM 7121 O O . TYR B 1 375 ? 16.906 -7.281 -33.625 1 93.19 375 TYR B O 1
ATOM 7129 N N . LEU B 1 376 ? 15.398 -6.43 -32.188 1 93.81 376 LEU B N 1
ATOM 7130 C CA . LEU B 1 376 ? 14.477 -7.547 -32.375 1 93.81 376 LEU B CA 1
ATOM 7131 C C . LEU B 1 376 ? 14.023 -7.633 -33.844 1 93.81 376 LEU B C 1
ATOM 7133 O O . LEU B 1 376 ? 13.914 -8.727 -34.406 1 93.81 376 LEU B O 1
ATOM 7137 N N . ARG B 1 377 ? 13.727 -6.516 -34.438 1 90.75 377 ARG B N 1
ATOM 7138 C CA . ARG B 1 377 ? 13.305 -6.484 -35.844 1 90.75 377 ARG B CA 1
ATOM 7139 C C . ARG B 1 377 ? 14.422 -6.961 -36.75 1 90.75 377 ARG B C 1
ATOM 7141 O O . ARG B 1 377 ? 14.164 -7.625 -37.781 1 90.75 377 ARG B O 1
ATOM 7148 N N . ARG B 1 378 ? 15.547 -6.566 -36.312 1 89.5 378 ARG B N 1
ATOM 7149 C CA . ARG B 1 378 ? 16.703 -6.926 -37.156 1 89.5 378 ARG B CA 1
ATOM 7150 C C . ARG B 1 378 ? 16.922 -8.438 -37.125 1 89.5 378 ARG B C 1
ATOM 7152 O O . ARG B 1 378 ? 17.25 -9.023 -38.156 1 89.5 378 ARG B O 1
ATOM 7159 N N . ILE B 1 379 ? 16.766 -9.031 -36 1 88.06 379 ILE B N 1
ATOM 7160 C CA . ILE B 1 379 ? 17.141 -10.438 -35.906 1 88.06 379 ILE B CA 1
ATOM 7161 C C . ILE B 1 379 ? 15.953 -11.312 -36.312 1 88.06 379 ILE B C 1
ATOM 7163 O O . ILE B 1 379 ? 16.109 -12.516 -36.531 1 88.06 379 ILE B O 1
ATOM 7167 N N . ALA B 1 380 ? 14.82 -10.633 -36.312 1 83.12 380 ALA B N 1
ATOM 7168 C CA . ALA B 1 380 ? 13.633 -11.406 -36.688 1 83.12 380 ALA B CA 1
ATOM 7169 C C . ALA B 1 380 ? 13.742 -11.938 -38.125 1 83.12 380 ALA B C 1
ATOM 7171 O O . ALA B 1 380 ? 13.211 -13.008 -38.438 1 83.12 380 ALA B O 1
ATOM 7172 N N . ASP B 1 381 ? 14.234 -11.148 -39 1 67.62 381 ASP B N 1
ATOM 7173 C CA . ASP B 1 381 ? 14.328 -11.492 -40.406 1 67.62 381 ASP B CA 1
ATOM 7174 C C . ASP B 1 381 ? 15.32 -12.641 -40.625 1 67.62 381 ASP B C 1
ATOM 7176 O O . ASP B 1 381 ? 15.312 -13.273 -41.688 1 67.62 381 ASP B O 1
ATOM 7180 N N . ASN B 1 382 ? 16.125 -12.617 -39.625 1 59.66 382 ASN B N 1
ATOM 7181 C CA . ASN B 1 382 ? 17.125 -13.648 -39.875 1 59.66 382 ASN B CA 1
ATOM 7182 C C . ASN B 1 382 ? 16.562 -15.047 -39.594 1 59.66 382 ASN B C 1
ATOM 7184 O O . ASN B 1 382 ? 15.359 -15.203 -39.375 1 59.66 382 ASN B O 1
ATOM 7188 N N . ILE B 1 383 ? 17.438 -15.867 -38.781 1 56.75 383 ILE B N 1
ATOM 7189 C CA . ILE B 1 383 ? 17.547 -17.297 -38.531 1 56.75 383 ILE B CA 1
ATOM 7190 C C . ILE B 1 383 ? 16.578 -17.719 -37.438 1 56.75 383 ILE B C 1
ATOM 7192 O O . ILE B 1 383 ? 16.828 -17.469 -36.25 1 56.75 383 ILE B O 1
ATOM 7196 N N . ASN B 1 384 ? 15.312 -18.031 -37.812 1 76.94 384 ASN B N 1
ATOM 7197 C CA . ASN B 1 384 ? 14.438 -18.984 -37.156 1 76.94 384 ASN B CA 1
ATOM 7198 C C . ASN B 1 384 ? 13.773 -18.375 -35.906 1 76.94 384 ASN B C 1
ATOM 7200 O O . ASN B 1 384 ? 13.703 -19.016 -34.875 1 76.94 384 ASN B O 1
ATOM 7204 N N . PHE B 1 385 ? 13.656 -16.906 -35.906 1 89.69 385 PHE B N 1
ATOM 7205 C CA . PHE B 1 385 ? 12.836 -16.312 -34.844 1 89.69 385 PHE B CA 1
ATOM 7206 C C . PHE B 1 385 ? 11.562 -15.711 -35.438 1 89.69 385 PHE B C 1
ATOM 7208 O O . PHE B 1 385 ? 11.594 -15.109 -36.5 1 89.69 385 PHE B O 1
ATOM 7215 N N . TYR B 1 386 ? 10.484 -15.906 -34.875 1 92.62 386 TYR B N 1
ATOM 7216 C CA . TYR B 1 386 ? 9.25 -15.195 -35.188 1 92.62 386 TYR B CA 1
ATOM 7217 C C . TYR B 1 386 ? 9.062 -14 -34.25 1 92.62 386 TYR B C 1
ATOM 7219 O O . TYR B 1 386 ? 9.094 -14.148 -33.031 1 92.62 386 TYR B O 1
ATOM 7227 N N . LEU B 1 387 ? 8.875 -12.852 -34.812 1 94.12 387 LEU B N 1
ATOM 7228 C CA . LEU B 1 387 ? 8.773 -11.609 -34.062 1 94.12 387 LEU B CA 1
ATOM 7229 C C . LEU B 1 387 ? 7.359 -11.422 -33.5 1 94.12 387 LEU B C 1
ATOM 7231 O O . LEU B 1 387 ? 6.391 -11.391 -34.281 1 94.12 387 LEU B O 1
ATOM 7235 N N . LEU B 1 388 ? 7.281 -11.305 -32.219 1 94.12 388 LEU B N 1
ATOM 7236 C CA . LEU B 1 388 ? 5.984 -11.078 -31.594 1 94.12 388 LEU B CA 1
ATOM 7237 C C . LEU B 1 388 ? 6.031 -9.859 -30.672 1 94.12 388 LEU B C 1
ATOM 7239 O O . LEU B 1 388 ? 5.082 -9.594 -29.938 1 94.12 388 LEU B O 1
ATOM 7243 N N . ASP B 1 389 ? 7.086 -9.156 -30.719 1 91.75 389 ASP B N 1
ATOM 7244 C CA . ASP B 1 389 ? 7.25 -7.934 -29.922 1 91.75 389 ASP B CA 1
ATOM 7245 C C . ASP B 1 389 ? 6.113 -6.949 -30.203 1 91.75 389 ASP B C 1
ATOM 7247 O O . ASP B 1 389 ? 5.723 -6.742 -31.344 1 91.75 389 ASP B O 1
ATOM 7251 N N . GLN B 1 390 ? 5.559 -6.426 -29.172 1 88.38 390 GLN B N 1
ATOM 7252 C CA . GLN B 1 390 ? 4.52 -5.402 -29.234 1 88.38 390 GLN B CA 1
ATOM 7253 C C . GLN B 1 390 ? 3.203 -5.984 -29.75 1 88.38 390 GLN B C 1
ATOM 7255 O O . GLN B 1 390 ? 2.324 -5.242 -30.188 1 88.38 390 GLN B O 1
ATOM 7260 N N . LYS B 1 391 ? 3.09 -7.238 -29.828 1 90.38 391 LYS B N 1
ATOM 7261 C CA . LYS B 1 391 ? 1.817 -7.883 -30.125 1 90.38 391 LYS B CA 1
ATOM 7262 C C . LYS B 1 391 ? 1.072 -8.258 -28.844 1 90.38 391 LYS B C 1
ATOM 7264 O O . LYS B 1 391 ? 1.521 -9.117 -28.094 1 90.38 391 LYS B O 1
ATOM 7269 N N . LEU B 1 392 ? -0.014 -7.66 -28.656 1 90.62 392 LEU B N 1
ATOM 7270 C CA . LEU B 1 392 ? -0.72 -7.777 -27.391 1 90.62 392 LEU B CA 1
ATOM 7271 C C . LEU B 1 392 ? -1.848 -8.797 -27.484 1 90.62 392 LEU B C 1
ATOM 7273 O O . LEU B 1 392 ? -2.525 -8.883 -28.516 1 90.62 392 LEU B O 1
ATOM 7277 N N . VAL B 1 393 ? -1.912 -9.586 -26.547 1 91.12 393 VAL B N 1
ATOM 7278 C CA . VAL B 1 393 ? -3.01 -10.531 -26.375 1 91.12 393 VAL B CA 1
ATOM 7279 C C . VAL B 1 393 ? -4.027 -9.977 -25.375 1 91.12 393 VAL B C 1
ATOM 7281 O O . VAL B 1 393 ? -3.652 -9.375 -24.375 1 91.12 393 VAL B O 1
ATOM 7284 N N . ARG B 1 394 ? -5.262 -10.102 -25.781 1 85.94 394 ARG B N 1
ATOM 7285 C CA . ARG B 1 394 ? -6.34 -9.578 -24.953 1 85.94 394 ARG B CA 1
ATOM 7286 C C . ARG B 1 394 ? -7.273 -10.703 -24.5 1 85.94 394 ARG B C 1
ATOM 7288 O O . ARG B 1 394 ? -7.832 -11.422 -25.328 1 85.94 394 ARG B O 1
ATOM 7295 N N . LEU B 1 395 ? -7.316 -10.781 -23.203 1 81.44 395 LEU B N 1
ATOM 7296 C CA . LEU B 1 395 ? -8.219 -11.789 -22.656 1 81.44 395 LEU B CA 1
ATOM 7297 C C . LEU B 1 395 ? -9.445 -11.133 -22.031 1 81.44 395 LEU B C 1
ATOM 7299 O O . LEU B 1 395 ? -9.344 -10.055 -21.438 1 81.44 395 LEU B O 1
ATOM 7303 N N . THR B 1 396 ? -10.469 -11.672 -22.25 1 70.69 396 THR B N 1
ATOM 7304 C CA . THR B 1 396 ? -11.703 -11.172 -21.656 1 70.69 396 THR B CA 1
ATOM 7305 C C . THR B 1 396 ? -11.648 -11.25 -20.141 1 70.69 396 THR B C 1
ATOM 7307 O O . THR B 1 396 ? -11.219 -12.258 -19.578 1 70.69 396 THR B O 1
ATOM 7310 N N . GLY B 1 397 ? -12 -10.234 -19.5 1 64.81 397 GLY B N 1
ATOM 7311 C CA . GLY B 1 397 ? -12.039 -10.234 -18.047 1 64.81 397 GLY B CA 1
ATOM 7312 C C . GLY B 1 397 ? -10.695 -9.93 -17.406 1 64.81 397 GLY B C 1
ATOM 7313 O O . GLY B 1 397 ? -10.508 -10.141 -16.203 1 64.81 397 GLY B O 1
ATOM 7314 N N . SER B 1 398 ? -9.797 -9.672 -18.266 1 70.12 398 SER B N 1
ATOM 7315 C CA . SER B 1 398 ? -8.477 -9.336 -17.75 1 70.12 398 SER B CA 1
ATOM 7316 C C . SER B 1 398 ? -8.297 -7.828 -17.641 1 70.12 398 SER B C 1
ATOM 7318 O O . SER B 1 398 ? -9.055 -7.062 -18.234 1 70.12 398 SER B O 1
ATOM 7320 N N . GLY B 1 399 ? -7.48 -7.434 -16.812 1 65.44 399 GLY B N 1
ATOM 7321 C CA . GLY B 1 399 ? -7.234 -6.023 -16.547 1 65.44 399 GLY B CA 1
ATOM 7322 C C . GLY B 1 399 ? -6.641 -5.297 -17.75 1 65.44 399 GLY B C 1
ATOM 7323 O O . GLY B 1 399 ? -6.766 -4.074 -17.859 1 65.44 399 GLY B O 1
ATOM 7324 N N . GLY B 1 400 ? -6.023 -5.988 -18.609 1 70.69 400 GLY B N 1
ATOM 7325 C CA . GLY B 1 400 ? -5.402 -5.352 -19.766 1 70.69 400 GLY B CA 1
ATOM 7326 C C . GLY B 1 400 ? -4.703 -6.332 -20.688 1 70.69 400 GLY B C 1
ATOM 7327 O O . GLY B 1 400 ? -4.598 -7.52 -20.375 1 70.69 400 GLY B O 1
ATOM 7328 N N . PRO B 1 401 ? -4.477 -5.797 -21.797 1 82.25 401 PRO B N 1
ATOM 7329 C CA . PRO B 1 401 ? -3.707 -6.641 -22.719 1 82.25 401 PRO B CA 1
ATOM 7330 C C . PRO B 1 401 ? -2.275 -6.879 -22.234 1 82.25 401 PRO B C 1
ATOM 7332 O O . PRO B 1 401 ? -1.764 -6.121 -21.406 1 82.25 401 PRO B O 1
ATOM 7335 N N . PHE B 1 402 ? -1.733 -7.945 -22.562 1 85.69 402 PHE B N 1
ATOM 7336 C CA . PHE B 1 402 ? -0.346 -8.242 -22.219 1 85.69 402 PHE B CA 1
ATOM 7337 C C . PHE B 1 402 ? 0.412 -8.75 -23.438 1 85.69 402 PHE B C 1
ATOM 7339 O O . PHE B 1 402 ? -0.197 -9.227 -24.406 1 85.69 402 PHE B O 1
ATOM 7346 N N . GLU B 1 403 ? 1.679 -8.555 -23.359 1 91.25 403 GLU B N 1
ATOM 7347 C CA . GLU B 1 403 ? 2.559 -9.078 -24.406 1 91.25 403 GLU B CA 1
ATOM 7348 C C . GLU B 1 403 ? 2.883 -10.547 -24.156 1 91.25 403 GLU B C 1
ATOM 7350 O O . GLU B 1 403 ? 3.338 -10.922 -23.078 1 91.25 403 GLU B O 1
ATOM 7355 N N . PHE B 1 404 ? 2.605 -11.359 -25.172 1 94.5 404 PHE B N 1
ATOM 7356 C CA . PHE B 1 404 ? 2.857 -12.789 -25.016 1 94.5 404 PHE B CA 1
ATOM 7357 C C . PHE B 1 404 ? 4.352 -13.062 -24.875 1 94.5 404 PHE B C 1
ATOM 7359 O O . PHE B 1 404 ? 4.785 -13.688 -23.906 1 94.5 404 PHE B O 1
ATOM 7366 N N . CYS B 1 405 ? 5.09 -12.703 -25.781 1 96.69 405 CYS B N 1
ATOM 7367 C CA . CYS B 1 405 ? 6.547 -12.758 -25.75 1 96.69 405 CYS B CA 1
ATOM 7368 C C . CYS B 1 405 ? 7.145 -11.828 -26.812 1 96.69 405 CYS B C 1
ATOM 7370 O O . CYS B 1 405 ? 6.41 -11.133 -27.516 1 96.69 405 CYS B O 1
ATOM 7372 N N . ASP B 1 406 ? 8.477 -11.773 -26.844 1 95.81 406 ASP B N 1
ATOM 7373 C CA . ASP B 1 406 ? 9.125 -10.93 -27.844 1 95.81 406 ASP B CA 1
ATOM 7374 C C . ASP B 1 406 ? 9.461 -11.734 -29.094 1 95.81 406 ASP B C 1
ATOM 7376 O O . ASP B 1 406 ? 9.305 -11.242 -30.219 1 95.81 406 ASP B O 1
ATOM 7380 N N . LEU B 1 407 ? 9.977 -12.938 -28.906 1 94.75 407 LEU B N 1
ATOM 7381 C CA . LEU B 1 407 ? 10.383 -13.812 -30 1 94.75 407 LEU B CA 1
ATOM 7382 C C . LEU B 1 407 ? 9.906 -15.242 -29.75 1 94.75 407 LEU B C 1
ATOM 7384 O O . LEU B 1 407 ? 9.766 -15.664 -28.609 1 94.75 407 LEU B O 1
ATOM 7388 N N . LEU B 1 408 ? 9.633 -15.906 -30.781 1 94.5 408 LEU B N 1
ATOM 7389 C CA . LEU B 1 408 ? 9.312 -17.328 -30.766 1 94.5 408 LEU B CA 1
ATOM 7390 C C . LEU B 1 408 ? 10.18 -18.094 -31.766 1 94.5 408 LEU B C 1
ATOM 7392 O O . LEU B 1 408 ? 10.484 -17.594 -32.844 1 94.5 408 LEU B O 1
ATOM 7396 N N . THR B 1 409 ? 10.594 -19.297 -31.375 1 92.94 409 THR B N 1
ATOM 7397 C CA . THR B 1 409 ? 11.367 -20.141 -32.281 1 92.94 409 THR B CA 1
ATOM 7398 C C . THR B 1 409 ? 10.5 -21.25 -32.844 1 92.94 409 THR B C 1
ATOM 7400 O O . THR B 1 409 ? 9.422 -21.547 -32.312 1 92.94 409 THR B O 1
ATOM 7403 N N . PRO B 1 410 ? 10.969 -21.906 -33.844 1 90.69 410 PRO B N 1
ATOM 7404 C CA . PRO B 1 410 ? 10.219 -23.031 -34.406 1 90.69 410 PRO B CA 1
ATOM 7405 C C . PRO B 1 410 ? 10.078 -24.188 -33.406 1 90.69 410 PRO B C 1
ATOM 7407 O O . PRO B 1 410 ? 9.141 -24.984 -33.531 1 90.69 410 PRO B O 1
ATOM 7410 N N . ASP B 1 411 ? 10.977 -24.266 -32.438 1 91 411 ASP B N 1
ATOM 7411 C CA . ASP B 1 411 ? 10.914 -25.297 -31.422 1 91 411 ASP B CA 1
ATOM 7412 C C . ASP B 1 411 ? 10.086 -24.844 -30.219 1 91 411 ASP B C 1
ATOM 7414 O O . ASP B 1 411 ? 10.133 -25.469 -29.156 1 91 411 ASP B O 1
ATOM 7418 N N . TYR B 1 412 ? 9.422 -23.75 -30.375 1 92.44 412 TYR B N 1
ATOM 7419 C CA . TYR B 1 412 ? 8.43 -23.234 -29.438 1 92.44 412 TYR B CA 1
ATOM 7420 C C . TYR B 1 412 ? 9.094 -22.688 -28.188 1 92.44 412 TYR B C 1
ATOM 7422 O O . TYR B 1 412 ? 8.555 -22.812 -27.078 1 92.44 412 TYR B O 1
ATOM 7430 N N . HIS B 1 413 ? 10.352 -22.188 -28.375 1 94.06 413 HIS B N 1
ATOM 7431 C CA . HIS B 1 413 ? 10.914 -21.391 -27.297 1 94.06 413 HIS B CA 1
ATOM 7432 C C . HIS B 1 413 ? 10.18 -20.062 -27.172 1 94.06 413 HIS B C 1
ATOM 7434 O O . HIS B 1 413 ? 10.023 -19.328 -28.156 1 94.06 413 HIS B O 1
ATOM 7440 N N . ILE B 1 414 ? 9.734 -19.766 -26 1 96.81 414 ILE B N 1
ATOM 7441 C CA . ILE B 1 414 ? 9.117 -18.469 -25.719 1 96.81 414 ILE B CA 1
ATOM 7442 C C . ILE B 1 414 ? 10.164 -17.516 -25.141 1 96.81 414 ILE B C 1
ATOM 7444 O O . ILE B 1 414 ? 10.578 -17.656 -23.984 1 96.81 414 ILE B O 1
ATOM 7448 N N . ILE B 1 415 ? 10.555 -16.531 -25.922 1 96.75 415 ILE B N 1
ATOM 7449 C CA . ILE B 1 415 ? 11.727 -15.734 -25.578 1 96.75 415 ILE B CA 1
ATOM 7450 C C . ILE B 1 415 ? 11.289 -14.328 -25.172 1 96.75 415 ILE B C 1
ATOM 7452 O O . ILE B 1 415 ? 10.555 -13.664 -25.922 1 96.75 415 ILE B O 1
ATOM 7456 N N . HIS B 1 416 ? 11.695 -13.898 -24 1 97 416 HIS B N 1
ATOM 7457 C CA . HIS B 1 416 ? 11.516 -12.539 -23.516 1 97 416 HIS B CA 1
ATOM 7458 C C . HIS B 1 416 ? 12.844 -11.789 -23.469 1 97 416 HIS B C 1
ATOM 7460 O O . HIS B 1 416 ? 13.781 -12.219 -22.797 1 97 416 HIS B O 1
ATOM 7466 N N . VAL B 1 417 ? 12.898 -10.711 -24.172 1 95.56 417 VAL B N 1
ATOM 7467 C CA . VAL B 1 417 ? 14.148 -9.969 -24.297 1 95.56 417 VAL B CA 1
ATOM 7468 C C . VAL B 1 417 ? 14.008 -8.609 -23.609 1 95.56 417 VAL B C 1
ATOM 7470 O O . VAL B 1 417 ? 12.961 -7.969 -23.703 1 95.56 417 VAL B O 1
ATOM 7473 N N . LYS B 1 418 ? 14.969 -8.25 -22.891 1 93.31 418 LYS B N 1
ATOM 7474 C CA . LYS B 1 418 ? 14.992 -6.914 -22.312 1 93.31 418 LYS B CA 1
ATOM 7475 C C . LYS B 1 418 ? 16.422 -6.379 -22.219 1 93.31 418 LYS B C 1
ATOM 7477 O O . LYS B 1 418 ? 17.359 -7.129 -21.938 1 93.31 418 LYS B O 1
ATOM 7482 N N . LYS B 1 419 ? 16.578 -5.172 -22.562 1 91.31 419 LYS B N 1
ATOM 7483 C CA . LYS B 1 419 ? 17.859 -4.512 -22.359 1 91.31 419 LYS B CA 1
ATOM 7484 C C . LYS B 1 419 ? 18.016 -4.059 -20.906 1 91.31 419 LYS B C 1
ATOM 7486 O O . LYS B 1 419 ? 17.172 -3.332 -20.391 1 91.31 419 LYS B O 1
ATOM 7491 N N . TYR B 1 420 ? 19.062 -4.496 -20.312 1 84 420 TYR B N 1
ATOM 7492 C CA . TYR B 1 420 ? 19.25 -4.215 -18.891 1 84 420 TYR B CA 1
ATOM 7493 C C . TYR B 1 420 ? 19.531 -2.734 -18.656 1 84 420 TYR B C 1
ATOM 7495 O O . TYR B 1 420 ? 20.406 -2.154 -19.281 1 84 420 TYR B O 1
ATOM 7503 N N . SER B 1 421 ? 18.766 -2.121 -17.797 1 73.5 421 SER B N 1
ATOM 7504 C CA . SER B 1 421 ? 19 -0.741 -17.375 1 73.5 421 SER B CA 1
ATOM 7505 C C . SER B 1 421 ? 18.812 -0.578 -15.875 1 73.5 421 SER B C 1
ATOM 7507 O O . SER B 1 421 ? 19.453 0.271 -15.25 1 73.5 421 SER B O 1
ATOM 7509 N N . SER B 1 422 ? 17.969 -1.335 -15.344 1 72.75 422 SER B N 1
ATOM 7510 C CA . SER B 1 422 ? 17.703 -1.294 -13.914 1 72.75 422 SER B CA 1
ATOM 7511 C C . SER B 1 422 ? 17.016 -2.576 -13.438 1 72.75 422 SER B C 1
ATOM 7513 O O . SER B 1 422 ? 16.578 -3.383 -14.258 1 72.75 422 SER B O 1
ATOM 7515 N N . SER B 1 423 ? 16.984 -2.838 -12.188 1 72.75 423 SER B N 1
ATOM 7516 C CA . SER B 1 423 ? 16.328 -4.004 -11.609 1 72.75 423 SER B CA 1
ATOM 7517 C C . SER B 1 423 ? 14.836 -3.996 -11.906 1 72.75 423 SER B C 1
ATOM 7519 O O . SER B 1 423 ? 14.227 -5.055 -12.086 1 72.75 423 SER B O 1
ATOM 7521 N N . SER B 1 424 ? 14.281 -2.836 -11.953 1 71.31 424 SER B N 1
ATOM 7522 C CA . SER B 1 424 ? 12.852 -2.727 -12.227 1 71.31 424 SER B CA 1
ATOM 7523 C C . SER B 1 424 ? 12.516 -3.256 -13.617 1 71.31 424 SER B C 1
ATOM 7525 O O . SER B 1 424 ? 11.469 -3.885 -13.805 1 71.31 424 SER B O 1
ATOM 7527 N N . VAL B 1 425 ? 13.383 -3.004 -14.523 1 77.81 425 VAL B N 1
ATOM 7528 C CA . VAL B 1 425 ? 13.18 -3.451 -15.891 1 77.81 425 VAL B CA 1
ATOM 7529 C C . VAL B 1 425 ? 13.203 -4.977 -15.945 1 77.81 425 VAL B C 1
ATOM 7531 O O . VAL B 1 425 ? 12.375 -5.59 -16.625 1 77.81 425 VAL B O 1
ATOM 7534 N N . LEU B 1 426 ? 14.086 -5.586 -15.227 1 85.25 426 LEU B N 1
ATOM 7535 C CA . LEU B 1 426 ? 14.18 -7.043 -15.227 1 85.25 426 LEU B CA 1
ATOM 7536 C C . LEU B 1 426 ? 12.984 -7.66 -14.5 1 85.25 426 LEU B C 1
ATOM 7538 O O . LEU B 1 426 ? 12.508 -8.727 -14.891 1 85.25 426 LEU B O 1
ATOM 7542 N N . SER B 1 427 ? 12.594 -7.051 -13.461 1 80.75 427 SER B N 1
ATOM 7543 C CA . SER B 1 427 ? 11.406 -7.539 -12.766 1 80.75 427 SER B CA 1
ATOM 7544 C C . SER B 1 427 ? 10.195 -7.562 -13.695 1 80.75 427 SER B C 1
ATOM 7546 O O . SER B 1 427 ? 9.367 -8.469 -13.617 1 80.75 427 SER B O 1
ATOM 7548 N N . HIS B 1 428 ? 10.109 -6.535 -14.422 1 81.94 428 HIS B N 1
ATOM 7549 C CA . HIS B 1 428 ? 9.039 -6.477 -15.414 1 81.94 428 HIS B CA 1
ATOM 7550 C C . HIS B 1 428 ? 9.148 -7.625 -16.406 1 81.94 428 HIS B C 1
ATOM 7552 O O . HIS B 1 428 ? 8.133 -8.211 -16.797 1 81.94 428 HIS B O 1
ATOM 7558 N N . LEU B 1 429 ? 10.328 -7.812 -16.844 1 89.25 429 LEU B N 1
ATOM 7559 C CA . LEU B 1 429 ? 10.594 -8.906 -17.781 1 89.25 429 LEU B CA 1
ATOM 7560 C C . LEU B 1 429 ? 10.102 -10.234 -17.219 1 89.25 429 LEU B C 1
ATOM 7562 O O . LEU B 1 429 ? 9.406 -10.984 -17.891 1 89.25 429 LEU B O 1
ATOM 7566 N N . PHE B 1 430 ? 10.414 -10.555 -15.969 1 92.12 430 PHE B N 1
ATOM 7567 C CA . PHE B 1 430 ? 10.062 -11.82 -15.336 1 92.12 430 PHE B CA 1
ATOM 7568 C C . PHE B 1 430 ? 8.562 -11.914 -15.102 1 92.12 430 PHE B C 1
ATOM 7570 O O . PHE B 1 430 ? 7.965 -12.977 -15.297 1 92.12 430 PHE B O 1
ATOM 7577 N N . SER B 1 431 ? 8.023 -10.805 -14.703 1 87.31 431 SER B N 1
ATOM 7578 C CA . SER B 1 431 ? 6.586 -10.773 -14.461 1 87.31 431 SER B CA 1
ATOM 7579 C C . SER B 1 431 ? 5.805 -10.992 -15.75 1 87.31 431 SER B C 1
ATOM 7581 O O . SER B 1 431 ? 4.781 -11.68 -15.75 1 87.31 431 SER B O 1
ATOM 7583 N N . GLN B 1 432 ? 6.254 -10.344 -16.812 1 88.25 432 GLN B N 1
ATOM 7584 C CA . GLN B 1 432 ? 5.605 -10.508 -18.109 1 88.25 432 GLN B CA 1
ATOM 7585 C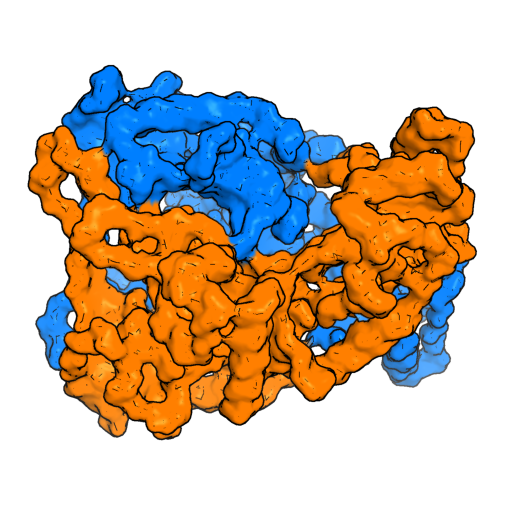 C . GLN B 1 432 ? 5.613 -11.969 -18.547 1 88.25 432 GLN B C 1
ATOM 7587 O O . GLN B 1 432 ? 4.617 -12.477 -19.078 1 88.25 432 GLN B O 1
ATOM 7592 N N . ALA B 1 433 ? 6.723 -12.57 -18.359 1 94.81 433 ALA B N 1
ATOM 7593 C CA . ALA B 1 433 ? 6.84 -13.984 -18.719 1 94.81 433 ALA B CA 1
ATOM 7594 C C . ALA B 1 433 ? 5.883 -14.844 -17.891 1 94.81 433 ALA B C 1
ATOM 7596 O O . ALA B 1 433 ? 5.277 -15.781 -18.406 1 94.81 433 ALA B O 1
ATOM 7597 N N . TYR B 1 434 ? 5.758 -14.508 -16.656 1 92.31 434 TYR B N 1
ATOM 7598 C CA . TYR B 1 434 ? 4.879 -15.266 -15.766 1 92.31 434 TYR B CA 1
ATOM 7599 C C . TYR B 1 434 ? 3.424 -15.109 -16.188 1 92.31 434 TYR B C 1
ATOM 7601 O O . TYR B 1 434 ? 2.691 -16.094 -16.281 1 92.31 434 TYR B O 1
ATOM 7609 N N . VAL B 1 435 ? 3.018 -13.914 -16.453 1 87.81 435 VAL B N 1
ATOM 7610 C CA . VAL B 1 435 ? 1.64 -13.625 -16.844 1 87.81 435 VAL B CA 1
ATOM 7611 C C . VAL B 1 435 ? 1.295 -14.367 -18.125 1 87.81 435 VAL B C 1
ATOM 7613 O O . VAL B 1 435 ? 0.236 -14.992 -18.219 1 87.81 435 VAL B O 1
ATOM 7616 N N . SER B 1 436 ? 2.166 -14.273 -19.047 1 93.31 436 SER B N 1
ATOM 7617 C CA . SER B 1 436 ? 1.953 -14.945 -20.328 1 93.31 436 SER B CA 1
ATOM 7618 C C . SER B 1 436 ? 1.891 -16.453 -20.141 1 93.31 436 SER B C 1
ATOM 7620 O O . SER B 1 436 ? 1.046 -17.125 -20.75 1 93.31 436 SER B O 1
ATOM 7622 N N . ALA B 1 437 ? 2.773 -17 -19.344 1 94.25 437 ALA B N 1
ATOM 7623 C CA . ALA B 1 437 ? 2.838 -18.438 -19.109 1 94.25 437 ALA B CA 1
ATOM 7624 C C . ALA B 1 437 ? 1.568 -18.938 -18.422 1 94.25 437 ALA B C 1
ATOM 7626 O O . ALA B 1 437 ? 1.03 -19.984 -18.781 1 94.25 437 ALA B O 1
ATOM 7627 N N . GLU B 1 438 ? 1.118 -18.234 -17.438 1 90.19 438 GLU B N 1
ATOM 7628 C CA . GLU B 1 438 ? -0.097 -18.609 -16.719 1 90.19 438 GLU B CA 1
ATOM 7629 C C . GLU B 1 438 ? -1.319 -18.531 -17.641 1 90.19 438 GLU B C 1
ATOM 7631 O O . GLU B 1 438 ? -2.176 -19.406 -17.609 1 90.19 438 GLU B O 1
ATOM 7636 N N . ALA B 1 439 ? -1.4 -17.5 -18.453 1 90.06 439 ALA B N 1
ATOM 7637 C CA . ALA B 1 439 ? -2.514 -17.312 -19.375 1 90.06 439 ALA B CA 1
ATOM 7638 C C . ALA B 1 439 ? -2.562 -18.453 -20.391 1 90.06 439 ALA B C 1
ATOM 7640 O O . ALA B 1 439 ? -3.645 -18.906 -20.781 1 90.06 439 ALA B O 1
ATOM 7641 N N . LEU B 1 440 ? -1.43 -18.828 -20.828 1 93.31 440 LEU B N 1
ATOM 7642 C CA . LEU B 1 440 ? -1.33 -19.891 -21.828 1 93.31 440 LEU B CA 1
ATOM 7643 C C . LEU B 1 440 ? -1.957 -21.188 -21.312 1 93.31 440 LEU B C 1
ATOM 7645 O O .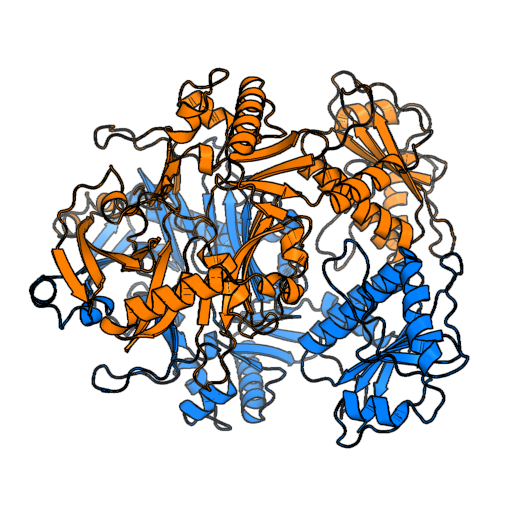 LEU B 1 440 ? -2.576 -21.922 -22.078 1 93.31 440 LEU B O 1
ATOM 7649 N N . ILE B 1 441 ? -1.812 -21.469 -20.062 1 92.31 441 ILE B N 1
ATOM 7650 C CA . ILE B 1 441 ? -2.338 -22.688 -19.453 1 92.31 441 ILE B CA 1
ATOM 7651 C C . ILE B 1 441 ? -3.846 -22.562 -19.25 1 92.31 441 ILE B C 1
ATOM 7653 O O . ILE B 1 441 ? -4.602 -23.5 -19.531 1 92.31 441 ILE B O 1
ATOM 7657 N N . ASN B 1 442 ? -4.312 -21.406 -18.859 1 86.69 442 ASN B N 1
ATOM 7658 C CA . ASN B 1 442 ? -5.668 -21.234 -18.359 1 86.69 442 ASN B CA 1
ATOM 7659 C C . ASN B 1 442 ? -6.641 -20.875 -19.469 1 86.69 442 ASN B C 1
ATOM 7661 O O . ASN B 1 442 ? -7.855 -21.031 -19.328 1 86.69 442 ASN B O 1
ATOM 7665 N N . THR B 1 443 ? -6.105 -20.328 -20.594 1 87.94 443 THR B N 1
ATOM 7666 C CA . THR B 1 443 ? -6.996 -19.797 -21.625 1 87.94 443 THR B CA 1
ATOM 7667 C C . THR B 1 443 ? -6.523 -20.203 -23.016 1 87.94 443 THR B C 1
ATOM 7669 O O . THR B 1 443 ? -5.508 -19.719 -23.516 1 87.94 443 THR B O 1
ATOM 7672 N N . SER B 1 444 ? -7.316 -20.859 -23.719 1 89.31 444 SER B N 1
ATOM 7673 C CA . SER B 1 444 ? -6.965 -21.344 -25.047 1 89.31 444 SER B CA 1
ATOM 7674 C C . SER B 1 444 ? -6.957 -20.219 -26.062 1 89.31 444 SER B C 1
ATOM 7676 O O . SER B 1 444 ? -6.285 -20.297 -27.094 1 89.31 444 SER B O 1
ATOM 7678 N N . ASP B 1 445 ? -7.629 -19.219 -25.719 1 92.69 445 ASP B N 1
ATOM 7679 C CA . ASP B 1 445 ? -7.734 -18.078 -26.609 1 92.69 445 ASP B CA 1
ATOM 7680 C C . ASP B 1 445 ? -6.367 -17.438 -26.859 1 92.69 445 ASP B C 1
ATOM 7682 O O . ASP B 1 445 ? -6.168 -16.734 -27.844 1 92.69 445 ASP B O 1
ATOM 7686 N N . VAL B 1 446 ? -5.426 -17.656 -25.969 1 94.25 446 VAL B N 1
ATOM 7687 C CA . VAL B 1 446 ? -4.082 -17.109 -26.125 1 94.25 446 VAL B CA 1
ATOM 7688 C C . VAL B 1 446 ? -3.434 -17.672 -27.375 1 94.25 446 VAL B C 1
ATOM 7690 O O . VAL B 1 446 ? -2.877 -16.938 -28.188 1 94.25 446 VAL B O 1
ATOM 7693 N N . VAL B 1 447 ? -3.564 -18.969 -27.594 1 95.38 447 VAL B N 1
ATOM 7694 C CA . VAL B 1 447 ? -2.979 -19.641 -28.75 1 95.38 447 VAL B CA 1
ATOM 7695 C C . VAL B 1 447 ? -3.617 -19.125 -30.031 1 95.38 447 VAL B C 1
ATOM 7697 O O . VAL B 1 447 ? -2.924 -18.875 -31.016 1 95.38 447 VAL B O 1
ATOM 7700 N N . THR B 1 448 ? -4.914 -18.922 -29.953 1 95.56 448 THR B N 1
ATOM 7701 C CA . THR B 1 448 ? -5.645 -18.422 -31.125 1 95.56 448 THR B CA 1
ATOM 7702 C C . THR B 1 448 ? -5.148 -17.047 -31.516 1 95.56 448 THR B C 1
ATOM 7704 O O . THR B 1 448 ? -4.898 -16.781 -32.688 1 95.56 448 THR B O 1
ATOM 7707 N N . GLN B 1 449 ? -4.988 -16.234 -30.578 1 95.56 449 GLN B N 1
ATOM 7708 C CA . GLN B 1 449 ? -4.562 -14.875 -30.844 1 95.56 449 GLN B CA 1
ATOM 7709 C C . GLN B 1 449 ? -3.107 -14.828 -31.297 1 95.56 449 GLN B C 1
ATOM 7711 O O . GLN B 1 449 ? -2.754 -14.07 -32.188 1 95.56 449 GLN B O 1
ATOM 7716 N N . VAL B 1 450 ? -2.252 -15.617 -30.688 1 96.06 450 VAL B N 1
ATOM 7717 C CA . VAL B 1 450 ? -0.844 -15.68 -31.062 1 96.06 450 VAL B CA 1
ATOM 7718 C C . VAL B 1 450 ? -0.721 -16.172 -32.5 1 96.06 450 VAL B C 1
ATOM 7720 O O . VAL B 1 450 ? 0.058 -15.617 -33.281 1 96.06 450 VAL B O 1
ATOM 7723 N N . ASN B 1 451 ? -1.477 -17.125 -32.844 1 96.56 451 ASN B N 1
ATOM 7724 C CA . ASN B 1 451 ? -1.421 -17.688 -34.219 1 96.56 451 ASN B CA 1
ATOM 7725 C C . ASN B 1 451 ? -1.97 -16.703 -35.25 1 96.56 451 ASN B C 1
ATOM 7727 O O . ASN B 1 451 ? -1.576 -16.75 -36.406 1 96.56 451 ASN B O 1
ATOM 7731 N N . ALA B 1 452 ? -2.867 -15.883 -34.812 1 95.88 452 ALA B N 1
ATOM 7732 C CA . ALA B 1 452 ? -3.328 -14.828 -35.688 1 95.88 452 ALA B CA 1
ATOM 7733 C C . ALA B 1 452 ? -2.186 -13.891 -36.062 1 95.88 452 ALA B C 1
ATOM 7735 O O . ALA B 1 452 ? -2.084 -13.445 -37.219 1 95.88 452 ALA B O 1
ATOM 7736 N N . TYR B 1 453 ? -1.339 -13.57 -35.125 1 94.88 453 TYR B N 1
ATOM 7737 C CA . TYR B 1 453 ? -0.17 -12.742 -35.406 1 94.88 453 TYR B CA 1
ATOM 7738 C C . TYR B 1 453 ? 0.837 -13.484 -36.281 1 94.88 453 TYR B C 1
ATOM 7740 O O . TYR B 1 453 ? 1.435 -12.906 -37.188 1 94.88 453 TYR B O 1
ATOM 7748 N N . LEU B 1 454 ? 1.024 -14.742 -35.969 1 93.81 454 LEU B N 1
ATOM 7749 C CA . LEU B 1 454 ? 2.008 -15.547 -36.688 1 93.81 454 LEU B CA 1
ATOM 7750 C C . LEU B 1 454 ? 1.593 -15.75 -38.125 1 93.81 454 LEU B C 1
ATOM 7752 O O . LEU B 1 454 ? 2.445 -15.891 -39 1 93.81 454 LEU B O 1
ATOM 7756 N N . ALA B 1 455 ? 0.3 -15.742 -38.344 1 93.88 455 ALA B N 1
ATOM 7757 C CA . ALA B 1 455 ? -0.219 -15.914 -39.688 1 93.88 455 ALA B CA 1
ATOM 7758 C C . ALA B 1 455 ? 0.244 -14.789 -40.625 1 93.88 455 ALA B C 1
ATOM 7760 O O . ALA B 1 455 ? 0.399 -14.984 -41.812 1 93.88 455 ALA B O 1
ATOM 7761 N N . GLU B 1 456 ? 0.489 -13.672 -40.031 1 90.06 456 GLU B N 1
ATOM 7762 C CA . GLU B 1 456 ? 0.976 -12.531 -40.781 1 90.06 456 GLU B CA 1
ATOM 7763 C C . GLU B 1 456 ? 2.439 -12.711 -41.188 1 90.06 456 GLU B C 1
ATOM 7765 O O . GLU B 1 456 ? 2.928 -12.055 -42.094 1 90.06 456 GLU B O 1
ATOM 7770 N N . LEU B 1 457 ? 3.078 -13.531 -40.5 1 86.56 457 LEU B N 1
ATOM 7771 C CA . LEU B 1 457 ? 4.512 -13.695 -40.719 1 86.56 457 LEU B CA 1
ATOM 7772 C C . LEU B 1 457 ? 4.801 -14.914 -41.594 1 86.56 457 LEU B C 1
ATOM 7774 O O . LEU B 1 457 ? 5.879 -15.016 -42.188 1 86.56 457 LEU B O 1
ATOM 7778 N N . GLY B 1 458 ? 3.846 -15.867 -41.656 1 86.88 458 GLY B N 1
ATOM 7779 C CA . GLY B 1 458 ? 4.047 -17.062 -42.438 1 86.88 458 GLY B CA 1
ATOM 7780 C C . GLY B 1 458 ? 3.123 -18.203 -42.062 1 86.88 458 GLY B C 1
ATOM 7781 O O . GLY B 1 458 ? 2.023 -17.969 -41.562 1 86.88 458 GLY B O 1
ATOM 7782 N N . ASN B 1 459 ? 3.637 -19.438 -42.25 1 88.81 459 ASN B N 1
ATOM 7783 C CA . ASN B 1 459 ? 2.777 -20.594 -42.094 1 88.81 459 ASN B CA 1
ATOM 7784 C C . ASN B 1 459 ? 3.008 -21.281 -40.75 1 88.81 459 ASN B C 1
ATOM 7786 O O . ASN B 1 459 ? 2.307 -22.234 -40.406 1 88.81 459 ASN B O 1
ATOM 7790 N N . PHE B 1 460 ? 3.887 -20.734 -40 1 91.25 460 PHE B N 1
ATOM 7791 C CA . PHE B 1 460 ? 4.176 -21.344 -38.719 1 91.25 460 PHE B CA 1
ATOM 7792 C C . PHE B 1 460 ? 3.002 -21.172 -37.75 1 91.25 460 PHE B C 1
ATOM 7794 O O . PHE B 1 460 ? 2.367 -20.109 -37.719 1 91.25 460 PHE B O 1
ATOM 7801 N N . GLN B 1 461 ? 2.711 -22.281 -37 1 93.81 461 GLN B N 1
ATOM 7802 C CA . GLN B 1 461 ? 1.655 -22.234 -36 1 93.81 461 GLN B CA 1
ATOM 7803 C C . GLN B 1 461 ? 2.189 -22.641 -34.625 1 93.81 461 GLN B C 1
ATOM 7805 O O . GLN B 1 461 ? 2.914 -23.625 -34.5 1 93.81 461 GLN B O 1
ATOM 7810 N N . PHE B 1 462 ? 1.868 -21.844 -33.688 1 94.5 462 PHE B N 1
ATOM 7811 C CA . PHE B 1 462 ? 2.221 -22.156 -32.312 1 94.5 462 PHE B CA 1
ATOM 7812 C C . PHE B 1 462 ? 1.243 -23.172 -31.734 1 94.5 462 PHE B C 1
ATOM 7814 O O . PHE B 1 462 ? 0.029 -22.969 -31.766 1 94.5 462 PHE B O 1
ATOM 7821 N N . ALA B 1 463 ? 1.771 -24.25 -31.281 1 92.62 463 ALA B N 1
ATOM 7822 C CA . ALA B 1 463 ? 0.953 -25.297 -30.656 1 92.62 463 ALA B CA 1
ATOM 7823 C C . ALA B 1 463 ? 1.261 -25.422 -29.172 1 92.62 463 ALA B C 1
ATOM 7825 O O . ALA B 1 463 ? 2.422 -25.344 -28.766 1 92.62 463 ALA B O 1
ATOM 7826 N N . PHE B 1 464 ? 0.22 -25.5 -28.406 1 93.38 464 PHE B N 1
ATOM 7827 C CA . PHE B 1 464 ? 0.374 -25.625 -26.953 1 93.38 464 PHE B CA 1
ATOM 7828 C C . PHE B 1 464 ? -0.626 -26.625 -26.391 1 93.38 464 PHE B C 1
ATOM 7830 O O . PHE B 1 464 ? -1.827 -26.531 -26.656 1 93.38 464 PHE B O 1
ATOM 7837 N N . ASN B 1 465 ? -0.098 -27.625 -25.766 1 88.88 465 ASN B N 1
ATOM 7838 C CA . ASN B 1 465 ? -0.899 -28.609 -25.031 1 88.88 465 ASN B CA 1
ATOM 7839 C C . ASN B 1 465 ? -0.659 -28.516 -23.531 1 88.88 465 ASN B C 1
ATOM 7841 O O . ASN B 1 465 ? 0.406 -28.906 -23.047 1 88.88 465 ASN B O 1
ATOM 7845 N N . PRO B 1 466 ? -1.617 -28.047 -22.781 1 85.31 466 PRO B N 1
ATOM 7846 C CA . PRO B 1 466 ? -1.447 -27.828 -21.344 1 85.31 466 PRO B CA 1
ATOM 7847 C C . PRO B 1 466 ? -1.155 -29.125 -20.578 1 85.31 466 PRO B C 1
ATOM 7849 O O . PRO B 1 466 ? -0.623 -29.078 -19.469 1 85.31 466 PRO B O 1
ATOM 7852 N N . ALA B 1 467 ? -1.455 -30.25 -21.156 1 80.88 467 ALA B N 1
ATOM 7853 C CA . ALA B 1 467 ? -1.287 -31.547 -20.469 1 80.88 467 ALA B CA 1
ATOM 7854 C C . ALA B 1 467 ? 0.127 -32.094 -20.672 1 80.88 467 ALA B C 1
ATOM 7856 O O . ALA B 1 467 ? 0.569 -32.969 -19.922 1 80.88 467 ALA B O 1
ATOM 7857 N N . THR B 1 468 ? 0.801 -31.531 -21.625 1 84.44 468 THR B N 1
ATOM 7858 C CA . THR B 1 468 ? 2.141 -32.031 -21.938 1 84.44 468 THR B CA 1
ATOM 7859 C C . THR B 1 468 ? 3.156 -31.5 -20.922 1 84.44 468 THR B C 1
ATOM 7861 O O . THR B 1 468 ? 3.113 -30.328 -20.547 1 84.44 468 THR B O 1
ATOM 7864 N N . GLN B 1 469 ? 4.023 -32.438 -20.344 1 86.12 469 GLN B N 1
ATOM 7865 C CA . GLN B 1 469 ? 5.125 -32.094 -19.469 1 86.12 469 GLN B CA 1
ATOM 7866 C C . GLN B 1 469 ? 6.445 -32.656 -19.969 1 86.12 469 GLN B C 1
ATOM 7868 O O . GLN B 1 469 ? 6.473 -33.781 -20.484 1 86.12 469 GLN B O 1
ATOM 7873 N N . PRO B 1 470 ? 7.602 -32 -19.984 1 88.75 470 PRO B N 1
ATOM 7874 C CA . PRO B 1 470 ? 7.664 -30.594 -19.578 1 88.75 470 PRO B CA 1
ATOM 7875 C C . PRO B 1 470 ? 7.07 -29.656 -20.641 1 88.75 470 PRO B C 1
ATOM 7877 O O . PRO B 1 470 ? 6.984 -30.016 -21.812 1 88.75 470 PRO B O 1
ATOM 7880 N N . ARG B 1 471 ? 6.637 -28.547 -20.141 1 92.69 471 ARG B N 1
ATOM 7881 C CA . ARG B 1 471 ? 6.074 -27.562 -21.047 1 92.69 471 ARG B CA 1
ATOM 7882 C C . ARG B 1 471 ? 7.176 -26.797 -21.766 1 92.69 471 ARG B C 1
ATOM 7884 O O . ARG B 1 471 ? 8.352 -27.141 -21.672 1 92.69 471 ARG B O 1
ATOM 7891 N N . ASN B 1 472 ? 6.754 -25.75 -22.516 1 94.44 472 ASN B N 1
ATOM 7892 C CA . ASN B 1 472 ? 7.664 -24.969 -23.359 1 94.44 472 ASN B CA 1
ATOM 7893 C C . ASN B 1 472 ? 8.805 -24.391 -22.531 1 94.44 472 ASN B C 1
ATOM 7895 O O . ASN B 1 472 ? 8.68 -24.188 -21.328 1 94.44 472 ASN B O 1
ATOM 7899 N N . ARG B 1 473 ? 9.914 -24.188 -23.25 1 95.69 473 ARG B N 1
ATOM 7900 C CA . ARG B 1 473 ? 11.039 -23.469 -22.672 1 95.69 473 ARG B CA 1
ATOM 7901 C C . ARG B 1 473 ? 10.812 -21.953 -22.703 1 95.69 473 ARG B C 1
ATOM 7903 O O . ARG B 1 473 ? 10.461 -21.406 -23.75 1 95.69 473 ARG B O 1
ATOM 7910 N N . ILE B 1 474 ? 10.93 -21.359 -21.547 1 97.56 474 ILE B N 1
ATOM 7911 C CA . ILE B 1 474 ? 10.883 -19.906 -21.438 1 97.56 474 ILE B CA 1
ATOM 7912 C C . ILE B 1 474 ? 12.297 -19.359 -21.312 1 97.56 474 ILE B C 1
ATOM 7914 O O . ILE B 1 474 ? 13.039 -19.734 -20.391 1 97.56 474 ILE B O 1
ATOM 7918 N N . VAL B 1 475 ? 12.695 -18.484 -22.234 1 97.5 475 VAL B N 1
ATOM 7919 C CA . VAL B 1 475 ? 14.062 -17.969 -22.266 1 97.5 475 VAL B CA 1
ATOM 7920 C C . VAL B 1 475 ? 14.062 -16.484 -21.875 1 97.5 475 VAL B C 1
ATOM 7922 O O . VAL B 1 475 ? 13.391 -15.68 -22.516 1 97.5 475 VAL B O 1
ATOM 7925 N N . PHE B 1 476 ? 14.789 -16.172 -20.844 1 97.5 476 PHE B N 1
ATOM 7926 C CA . PHE B 1 476 ? 15.062 -14.781 -20.516 1 97.5 476 PHE B CA 1
ATOM 7927 C C . PHE B 1 476 ? 16.359 -14.32 -21.156 1 97.5 476 PHE B C 1
ATOM 7929 O O . PHE B 1 476 ? 17.453 -14.727 -20.734 1 97.5 476 PHE B O 1
ATOM 7936 N N . ALA B 1 477 ? 16.234 -13.523 -22.156 1 95.94 477 ALA B N 1
ATOM 7937 C CA . ALA B 1 477 ? 17.406 -12.984 -22.844 1 95.94 477 ALA B CA 1
ATOM 7938 C C . ALA B 1 477 ? 17.672 -11.539 -22.438 1 95.94 477 ALA B C 1
ATOM 7940 O O . ALA B 1 477 ? 16.875 -10.648 -22.719 1 95.94 477 ALA B O 1
ATOM 7941 N N . ILE B 1 478 ? 18.781 -11.328 -21.812 1 95.31 478 ILE B N 1
ATOM 7942 C CA . ILE B 1 478 ? 19.078 -10.016 -21.266 1 95.31 478 ILE B CA 1
ATOM 7943 C C . ILE B 1 478 ? 20.203 -9.359 -22.078 1 95.31 478 ILE B C 1
ATOM 7945 O O . ILE B 1 478 ? 21.312 -9.883 -22.125 1 95.31 478 ILE B O 1
ATOM 7949 N N . MET B 1 479 ? 19.922 -8.242 -22.672 1 94.94 479 MET B N 1
ATOM 7950 C CA . MET B 1 479 ? 20.906 -7.453 -23.391 1 94.94 479 MET B CA 1
ATOM 7951 C C . MET B 1 479 ? 21.766 -6.652 -22.422 1 94.94 479 MET B C 1
ATOM 7953 O O . MET B 1 479 ? 21.266 -5.809 -21.688 1 94.94 479 MET B O 1
ATOM 7957 N N . GLN B 1 480 ? 23 -6.867 -22.422 1 91.31 480 GLN B N 1
ATOM 7958 C CA . GLN B 1 480 ? 23.891 -6.148 -21.516 1 91.31 480 GLN B CA 1
ATOM 7959 C C . GLN B 1 480 ? 25.312 -6.137 -22.047 1 91.31 480 GLN B C 1
ATOM 7961 O O . GLN B 1 480 ? 25.734 -7.059 -22.75 1 91.31 480 GLN B O 1
ATOM 7966 N N . PRO B 1 481 ? 26.047 -5.113 -21.719 1 87.81 481 PRO B N 1
ATOM 7967 C CA . PRO B 1 481 ? 27.406 -4.984 -22.219 1 87.81 481 PRO B CA 1
ATOM 7968 C C . PRO B 1 481 ? 28.406 -5.867 -21.469 1 87.81 481 PRO B C 1
ATOM 7970 O O . PRO B 1 481 ? 29.5 -6.129 -21.969 1 87.81 481 PRO B O 1
ATOM 7973 N N . ASN B 1 482 ? 28.047 -6.383 -20.375 1 85.5 482 ASN B N 1
ATOM 7974 C CA . ASN B 1 482 ? 28.953 -7.191 -19.562 1 85.5 482 ASN B CA 1
ATOM 7975 C C . ASN B 1 482 ? 29.391 -8.453 -20.312 1 85.5 482 ASN B C 1
ATOM 7977 O O . ASN B 1 482 ? 28.641 -8.984 -21.125 1 85.5 482 ASN B O 1
ATOM 7981 N N . GLU B 1 483 ? 30.531 -8.945 -19.984 1 85.88 483 GLU B N 1
ATOM 7982 C CA . GLU B 1 483 ? 31.062 -10.156 -20.609 1 85.88 483 GLU B CA 1
ATOM 7983 C C . GLU B 1 483 ? 30.312 -11.391 -20.141 1 85.88 483 GLU B C 1
ATOM 7985 O O . GLU B 1 483 ? 30.125 -12.344 -20.922 1 85.88 483 GLU B O 1
ATOM 7990 N N . THR B 1 484 ? 29.984 -11.352 -18.922 1 87.81 484 THR B N 1
ATOM 7991 C CA . THR B 1 484 ? 29.188 -12.445 -18.344 1 87.81 484 THR B CA 1
ATOM 7992 C C . THR B 1 484 ? 27.828 -11.945 -17.891 1 87.81 484 THR B C 1
ATOM 7994 O O . THR B 1 484 ? 27.656 -10.758 -17.609 1 87.81 484 THR B O 1
ATOM 7997 N N . LEU B 1 485 ? 26.922 -12.906 -17.922 1 88.75 485 LEU B N 1
ATOM 7998 C CA . LEU B 1 485 ? 25.578 -12.555 -17.469 1 88.75 485 LEU B CA 1
ATOM 7999 C C . LEU B 1 485 ? 25.609 -12 -16.047 1 88.75 485 LEU B C 1
ATOM 8001 O O . LEU B 1 485 ? 26.094 -12.664 -15.133 1 88.75 485 LEU B O 1
ATOM 8005 N N . HIS B 1 486 ? 25.25 -10.758 -15.977 1 83.88 486 HIS B N 1
ATOM 8006 C CA . HIS B 1 486 ? 25.219 -10.07 -14.695 1 83.88 486 HIS B CA 1
ATOM 8007 C C . HIS B 1 486 ? 23.812 -9.617 -14.336 1 83.88 486 HIS B C 1
ATOM 8009 O O . HIS B 1 486 ? 23.062 -9.148 -15.195 1 83.88 486 HIS B O 1
ATOM 8015 N N . MET B 1 487 ? 23.453 -9.898 -13.117 1 86.25 487 MET B N 1
ATOM 8016 C CA . MET B 1 487 ? 22.172 -9.438 -12.578 1 86.25 487 MET B CA 1
ATOM 8017 C C . MET B 1 487 ? 22.328 -8.945 -11.148 1 86.25 487 MET B C 1
ATOM 8019 O O . MET B 1 487 ? 22.953 -9.617 -10.32 1 86.25 487 MET B O 1
ATOM 8023 N N . PRO B 1 488 ? 21.875 -7.727 -10.852 1 82.06 488 PRO B N 1
ATOM 8024 C CA . PRO B 1 488 ? 21.891 -7.27 -9.453 1 82.06 488 PRO B CA 1
ATOM 8025 C C . PRO B 1 488 ? 21.141 -8.211 -8.516 1 82.06 488 PRO B C 1
ATOM 8027 O O . PRO B 1 488 ? 20.328 -9.016 -8.961 1 82.06 488 PRO B O 1
ATOM 8030 N N . PHE B 1 489 ? 21.438 -8.125 -7.309 1 83.25 489 PHE B N 1
ATOM 8031 C CA . PHE B 1 489 ? 20.953 -9.078 -6.328 1 83.25 489 PHE B CA 1
ATOM 8032 C C . PHE B 1 489 ? 19.422 -9.125 -6.34 1 83.25 489 PHE B C 1
ATOM 8034 O O . PHE B 1 489 ? 18.828 -10.211 -6.352 1 83.25 489 PHE B O 1
ATOM 8041 N N . PHE B 1 490 ? 18.781 -8.055 -6.352 1 79.75 490 PHE B N 1
ATOM 8042 C CA . PHE B 1 490 ? 17.328 -8.055 -6.254 1 79.75 490 PHE B CA 1
ATOM 8043 C C . PHE B 1 490 ? 16.688 -8.562 -7.543 1 79.75 490 PHE B C 1
ATOM 8045 O O . PHE B 1 490 ? 15.586 -9.117 -7.523 1 79.75 490 PHE B O 1
ATOM 8052 N N . SER B 1 491 ? 17.344 -8.312 -8.602 1 85.44 491 SER B N 1
ATOM 8053 C CA . SER B 1 491 ? 16.891 -8.953 -9.836 1 85.44 491 SER B CA 1
ATOM 8054 C C . SER B 1 491 ? 17 -10.469 -9.734 1 85.44 491 SER B C 1
ATOM 8056 O O . SER B 1 491 ? 16.156 -11.188 -10.281 1 85.44 491 SER B O 1
ATOM 8058 N N . LYS B 1 492 ? 18.047 -10.922 -9.055 1 89.12 492 LYS B N 1
ATOM 8059 C CA . LYS B 1 492 ? 18.203 -12.352 -8.828 1 89.12 492 LYS B CA 1
ATOM 8060 C C . LYS B 1 492 ? 17.094 -12.898 -7.945 1 89.12 492 LYS B C 1
ATOM 8062 O O . LYS B 1 492 ? 16.641 -14.031 -8.133 1 89.12 492 LYS B O 1
ATOM 8067 N N . VAL B 1 493 ? 16.781 -12.109 -7 1 85.12 493 VAL B N 1
ATOM 8068 C CA . VAL B 1 493 ? 15.688 -12.5 -6.121 1 85.12 493 VAL B CA 1
ATOM 8069 C C . VAL B 1 493 ? 14.406 -12.695 -6.938 1 85.12 493 VAL B C 1
ATOM 8071 O O . VAL B 1 493 ? 13.711 -13.695 -6.777 1 85.12 493 VAL B O 1
ATOM 8074 N N . ASN B 1 494 ? 14.117 -11.742 -7.789 1 86.38 494 ASN B N 1
ATOM 8075 C CA . ASN B 1 494 ? 12.938 -11.82 -8.648 1 86.38 494 ASN B CA 1
ATOM 8076 C C . ASN B 1 494 ? 13.023 -13.008 -9.609 1 86.38 494 ASN B C 1
ATOM 8078 O O . ASN B 1 494 ? 12.031 -13.695 -9.836 1 86.38 494 ASN B O 1
ATOM 8082 N N . PHE B 1 495 ? 14.172 -13.109 -10.148 1 92.31 495 PHE B N 1
ATOM 8083 C CA . PHE B 1 495 ? 14.383 -14.234 -11.047 1 92.31 495 PHE B CA 1
ATOM 8084 C C . PHE B 1 495 ? 14.078 -15.555 -10.352 1 92.31 495 PHE B C 1
ATOM 8086 O O . PHE B 1 495 ? 13.359 -16.391 -10.898 1 92.31 495 PHE B O 1
ATOM 8093 N N . ARG B 1 496 ? 14.617 -15.68 -9.203 1 90.06 496 ARG B N 1
ATOM 8094 C CA . ARG B 1 496 ? 14.398 -16.906 -8.438 1 90.06 496 ARG B CA 1
ATOM 8095 C C . ARG B 1 496 ? 12.914 -17.141 -8.203 1 90.06 496 ARG B C 1
ATOM 8097 O O . ARG B 1 496 ? 12.414 -18.25 -8.406 1 90.06 496 ARG B O 1
ATOM 8104 N N . GLN B 1 497 ? 12.203 -16.156 -7.797 1 86.62 497 GLN B N 1
ATOM 8105 C CA . GLN B 1 497 ? 10.781 -16.266 -7.492 1 86.62 497 GLN B CA 1
ATOM 8106 C C . GLN B 1 497 ? 9.984 -16.688 -8.727 1 86.62 497 GLN B C 1
ATOM 8108 O O . GLN B 1 497 ? 9.219 -17.641 -8.68 1 86.62 497 GLN B O 1
ATOM 8113 N N . PHE B 1 498 ? 10.18 -15.984 -9.781 1 91 498 PHE B N 1
ATOM 8114 C CA . PHE B 1 498 ? 9.391 -16.25 -10.977 1 91 498 PHE B CA 1
ATOM 8115 C C . PHE B 1 498 ? 9.844 -17.547 -11.641 1 91 498 PHE B C 1
ATOM 8117 O O . PHE B 1 498 ? 9.023 -18.281 -12.203 1 91 498 PHE B O 1
ATOM 8124 N N . ALA B 1 499 ? 11.133 -17.812 -11.602 1 94.06 499 ALA B N 1
ATOM 8125 C CA . ALA B 1 499 ? 11.625 -19.078 -12.156 1 94.06 499 ALA B CA 1
ATOM 8126 C C . ALA B 1 499 ? 11.031 -20.266 -11.422 1 94.06 499 ALA B C 1
ATOM 8128 O O . ALA B 1 499 ? 10.672 -21.281 -12.039 1 94.06 499 ALA B O 1
ATOM 8129 N N . GLN B 1 500 ? 10.977 -20.156 -10.148 1 90.38 500 GLN B N 1
ATOM 8130 C CA . GLN B 1 500 ? 10.391 -21.219 -9.344 1 90.38 500 GLN B CA 1
ATOM 8131 C C . GLN B 1 500 ? 8.914 -21.406 -9.672 1 90.38 500 GLN B C 1
ATOM 8133 O O . GLN B 1 500 ? 8.43 -22.531 -9.781 1 90.38 500 GLN B O 1
ATOM 8138 N N . ARG B 1 501 ? 8.219 -20.344 -9.805 1 90.56 501 ARG B N 1
ATOM 8139 C CA . ARG B 1 501 ? 6.797 -20.406 -10.141 1 90.56 501 ARG B CA 1
ATOM 8140 C C . ARG B 1 501 ? 6.586 -21.016 -11.523 1 90.56 501 ARG B C 1
ATOM 8142 O O . ARG B 1 501 ? 5.703 -21.844 -11.711 1 90.56 501 ARG B O 1
ATOM 8149 N N . LEU B 1 502 ? 7.379 -20.531 -12.445 1 94.44 502 LEU B N 1
ATOM 8150 C CA . LEU B 1 502 ? 7.301 -21.062 -13.797 1 94.44 502 LEU B CA 1
ATOM 8151 C C . LEU B 1 502 ? 7.652 -22.547 -13.812 1 94.44 502 LEU B C 1
ATOM 8153 O O . LEU B 1 502 ? 6.988 -23.344 -14.492 1 94.44 502 LEU B O 1
ATOM 8157 N N . GLY B 1 503 ? 8.672 -22.891 -13.055 1 91.69 503 GLY B N 1
ATOM 8158 C CA . GLY B 1 503 ? 9.031 -24.281 -12.922 1 91.69 503 GLY B CA 1
ATOM 8159 C C . GLY B 1 503 ? 7.934 -25.125 -12.297 1 91.69 503 GLY B C 1
ATOM 8160 O O . GLY B 1 503 ? 7.691 -26.266 -12.727 1 91.69 503 GLY B O 1
ATOM 8161 N N . ALA B 1 504 ? 7.336 -24.562 -11.312 1 89.12 504 ALA B N 1
ATOM 8162 C CA . ALA B 1 504 ? 6.238 -25.266 -10.641 1 89.12 504 ALA B CA 1
ATOM 8163 C C . ALA B 1 504 ? 5.078 -25.5 -11.602 1 89.12 504 ALA B C 1
ATOM 8165 O O . ALA B 1 504 ? 4.352 -26.484 -11.477 1 89.12 504 ALA B O 1
ATOM 8166 N N . MET B 1 505 ? 4.941 -24.656 -12.57 1 91.62 505 MET B N 1
ATOM 8167 C CA . MET B 1 505 ? 3.889 -24.797 -13.57 1 91.62 505 MET B CA 1
ATOM 8168 C C . MET B 1 505 ? 4.305 -25.781 -14.656 1 91.62 505 MET B C 1
ATOM 8170 O O . MET B 1 505 ? 3.516 -26.109 -15.547 1 91.62 505 MET B O 1
ATOM 8174 N N . GLY B 1 506 ? 5.539 -26.188 -14.594 1 90.81 506 GLY B N 1
ATOM 8175 C CA . GLY B 1 506 ? 6 -27.219 -15.516 1 90.81 506 GLY B CA 1
ATOM 8176 C C . GLY B 1 506 ? 6.844 -26.656 -16.656 1 90.81 506 GLY B C 1
ATOM 8177 O O . GLY B 1 506 ? 7.312 -27.422 -17.5 1 90.81 506 GLY B O 1
ATOM 8178 N N . TYR B 1 507 ? 7.055 -25.391 -16.672 1 94.56 507 TYR B N 1
ATOM 8179 C CA . TYR B 1 507 ? 7.879 -24.781 -17.703 1 94.56 507 TYR B CA 1
ATOM 8180 C C . TYR B 1 507 ? 9.359 -24.984 -17.422 1 94.56 507 TYR B C 1
ATOM 8182 O O . TYR B 1 507 ? 9.742 -25.25 -16.281 1 94.56 507 TYR B O 1
ATOM 8190 N N . GLN B 1 508 ? 10.102 -24.969 -18.469 1 94.75 508 GLN B N 1
ATOM 8191 C CA . GLN B 1 508 ? 11.555 -24.938 -18.344 1 94.75 508 GLN B CA 1
ATOM 8192 C C . GLN B 1 508 ? 12.094 -23.516 -18.531 1 94.75 508 GLN B C 1
ATOM 8194 O O . GLN B 1 508 ? 11.727 -22.828 -19.484 1 94.75 508 GLN B O 1
ATOM 8199 N N . VAL B 1 509 ? 12.906 -23.094 -17.562 1 96.81 509 VAL B N 1
ATOM 8200 C CA . VAL B 1 509 ? 13.359 -21.703 -17.594 1 96.81 509 VAL B CA 1
ATOM 8201 C C . VAL B 1 509 ? 14.844 -21.656 -17.953 1 96.81 509 VAL B C 1
ATOM 8203 O O . VAL B 1 509 ? 15.656 -22.391 -17.359 1 96.81 509 VAL B O 1
ATOM 8206 N N . GLU B 1 510 ? 15.188 -20.891 -18.906 1 97.38 510 GLU B N 1
ATOM 8207 C CA . GLU B 1 510 ? 16.562 -20.672 -19.312 1 97.38 510 GLU B CA 1
ATOM 8208 C C . GLU B 1 510 ? 16.906 -19.188 -19.328 1 97.38 510 GLU B C 1
ATOM 8210 O O . GLU B 1 510 ? 16.016 -18.344 -19.438 1 97.38 510 GLU B O 1
ATOM 8215 N N . VAL B 1 511 ? 18.156 -18.875 -19.125 1 96.25 511 VAL B N 1
ATOM 8216 C CA . VAL B 1 511 ? 18.609 -17.484 -19.125 1 96.25 511 VAL B CA 1
ATOM 8217 C C . VAL B 1 511 ? 19.797 -17.344 -20.078 1 96.25 511 VAL B C 1
ATOM 8219 O O . VAL B 1 511 ? 20.625 -18.25 -20.188 1 96.25 511 VAL B O 1
ATOM 8222 N N . CYS B 1 512 ? 19.859 -16.25 -20.781 1 93.62 512 CYS B N 1
ATOM 8223 C CA . CYS B 1 512 ? 21.016 -16.016 -21.625 1 93.62 512 CYS B CA 1
ATOM 8224 C C . CYS B 1 512 ? 21.359 -14.531 -21.688 1 93.62 512 CYS B C 1
ATOM 8226 O O . CYS B 1 512 ? 20.516 -13.688 -21.391 1 93.62 512 CYS B O 1
ATOM 8228 N N . ARG B 1 513 ? 22.578 -14.297 -22.062 1 94.56 513 ARG B N 1
ATOM 8229 C CA . ARG B 1 513 ? 23.109 -12.953 -22.25 1 94.56 513 ARG B CA 1
ATOM 8230 C C . ARG B 1 513 ? 23.219 -12.617 -23.734 1 94.56 513 ARG B C 1
ATOM 8232 O O . ARG B 1 513 ? 23.625 -13.461 -24.547 1 94.56 513 ARG B O 1
ATOM 8239 N N . ILE B 1 514 ? 22.766 -11.438 -24.078 1 94.5 514 ILE B N 1
ATOM 8240 C CA . ILE B 1 514 ? 23 -10.898 -25.406 1 94.5 514 ILE B CA 1
ATOM 8241 C C . ILE B 1 514 ? 24.047 -9.781 -25.344 1 94.5 514 ILE B C 1
ATOM 8243 O O . ILE B 1 514 ? 23.781 -8.727 -24.75 1 94.5 514 ILE B O 1
ATOM 8247 N N . GLY B 1 515 ? 25.094 -10 -25.922 1 91.94 515 GLY B N 1
ATOM 8248 C CA . GLY B 1 515 ? 26.203 -9.055 -25.844 1 91.94 515 GLY B CA 1
ATOM 8249 C C . GLY B 1 515 ? 26.109 -7.938 -26.859 1 91.94 515 GLY B C 1
ATOM 8250 O O . GLY B 1 515 ? 25.297 -8.008 -27.797 1 91.94 515 GLY B O 1
ATOM 8251 N N . ASN B 1 516 ? 26.906 -6.828 -26.609 1 87.31 516 ASN B N 1
ATOM 8252 C CA . ASN B 1 516 ? 27 -5.715 -27.547 1 87.31 516 ASN B CA 1
ATOM 8253 C C . ASN B 1 516 ? 27.922 -6.043 -28.719 1 87.31 516 ASN B C 1
ATOM 8255 O O . ASN B 1 516 ? 28.875 -6.797 -28.562 1 87.31 516 ASN B O 1
#

Solvent-accessible surface area (backbone atoms only — not comparable to full-atom values): 54451 Å² total; per-residue (Å²): 89,70,35,48,45,34,36,35,39,42,37,86,83,50,52,67,84,57,42,54,19,89,91,56,90,75,76,65,50,75,50,66,55,86,92,32,60,33,38,36,38,69,50,78,44,79,36,71,62,47,70,60,60,57,38,55,86,37,66,87,56,48,73,53,85,75,58,25,27,48,54,28,26,38,39,29,33,55,56,97,76,34,26,36,38,37,40,37,63,91,24,68,75,52,37,27,71,86,44,44,30,75,46,44,10,29,49,22,31,55,43,40,28,37,65,61,32,26,34,32,43,26,36,33,38,72,37,52,54,60,30,39,33,40,38,37,36,42,50,69,31,37,60,72,78,67,70,65,48,53,88,48,37,44,83,54,30,42,27,26,36,42,71,55,96,58,88,76,82,32,38,32,33,7,20,50,35,27,33,39,39,40,71,53,54,63,79,44,48,65,58,49,50,50,52,48,52,52,32,45,69,44,71,68,33,45,75,76,38,63,39,58,62,35,57,30,75,63,78,53,62,67,58,49,52,52,52,47,52,51,49,36,50,36,56,43,68,63,41,58,66,41,36,41,34,34,74,69,59,88,74,69,87,58,54,55,24,33,20,57,57,88,61,56,92,81,46,88,61,70,58,68,60,33,76,57,54,45,45,69,59,41,26,54,76,61,73,28,65,67,60,56,42,73,63,49,31,60,68,37,49,36,30,32,24,24,24,51,61,39,75,70,44,74,38,35,41,40,29,23,28,34,34,64,44,77,57,94,93,33,47,33,35,36,49,56,61,38,48,27,34,46,30,62,69,50,49,49,50,42,50,50,52,57,70,64,51,41,69,51,86,75,85,67,74,63,41,62,87,50,51,64,69,60,34,50,60,60,47,27,74,55,89,59,33,44,72,35,61,92,41,66,44,77,54,87,88,49,67,56,64,42,52,58,39,33,33,33,36,91,86,50,36,42,27,41,69,46,65,68,67,40,40,38,56,50,40,48,53,46,49,39,48,48,54,32,54,53,42,53,59,76,32,69,64,50,50,56,54,52,31,56,58,34,50,75,76,42,87,63,72,74,80,83,61,78,86,51,78,73,38,54,41,37,34,44,35,36,34,40,77,56,94,55,84,77,71,58,70,49,34,36,47,46,45,50,53,45,48,49,52,41,40,48,47,35,33,39,66,27,38,40,67,29,38,81,89,68,33,48,45,32,37,36,40,40,38,85,84,50,52,67,85,57,44,53,18,90,88,55,91,75,76,64,48,75,51,68,54,86,90,32,58,34,38,37,38,70,50,78,43,79,36,71,62,46,67,60,62,58,38,53,87,36,67,87,55,48,72,51,85,76,60,26,29,47,55,28,27,37,40,30,32,56,57,98,76,32,24,37,38,37,41,36,58,93,26,67,76,52,36,27,74,86,43,45,28,75,47,46,11,29,50,22,31,55,43,41,30,37,66,60,32,26,35,32,44,26,36,32,35,73,39,52,54,60,32,38,34,38,38,35,38,39,50,68,31,36,58,70,78,68,69,63,49,55,88,49,36,44,82,54,30,41,27,25,36,44,68,53,95,57,89,75,82,34,38,31,33,6,18,50,35,28,34,39,39,40,73,52,54,63,79,44,48,65,59,49,50,52,51,48,51,52,32,46,68,43,70,68,34,45,75,74,39,64,39,59,63,35,58,30,74,63,79,52,63,68,58,50,51,53,50,47,51,53,49,36,51,36,57,41,69,62,40,59,65,41,36,42,32,34,74,71,60,88,74,68,88,58,54,54,23,34,19,54,56,87,61,55,90,79,46,87,62,69,58,69,59,34,75,58,55,47,47,68,58,40,27,54,73,61,72,27,66,67,59,56,43,73,64,50,31,59,67,37,50,37,31,32,23,24,25,51,62,40,74,71,43,75,39,36,41,40,30,22,31,34,34,63,43,79,57,93,92,34,48,33,34,36,48,56,62,39,46,26,34,47,30,62,70,50,51,49,50,40,49,50,51,60,70,63,50,40,68,50,87,74,85,66,72,63,42,62,88,49,50,66,70,58,34,50,58,57,48,26,76,48,86,68,33,46,74,34,60,92,41,67,45,75,54,87,86,49,66,55,65,42,51,60,38,33,33,33,33,89,86,48,36,43,27,41,69,45,64,68,68,40,40,37,56,50,41,48,53,48,48,39,49,48,53,34,55,53,42,54,60,77,33,70,62,50,50,56,53,51,33,58,58,33,50,76,77,45,87,62,71,74,81,84,60,80,84,51,78,73,38,55,41,35,34,42,36,37,33,39,77,55,94,55,85,76,71,59,68,50,34,36,47,45,48,50,55,46,47,49,53,42,40,49,47,35,33,39,66,26,40,39,67,27,37,82